Protein AF-0000000080644844 (afdb_homodimer)

Organism: NCBI:txid498743

Radius of gyration: 29.84 Å; Cα contacts (8 Å, |Δi|>4): 1507; chains: 2; bounding box: 63×94×70 Å

Structure (mmCIF, N/CA/C/O backbone):
data_AF-0000000080644844-model_v1
#
loop_
_entity.id
_entity.type
_entity.pdbx_description
1 polymer 'Na+/H+ antiporter'
#
loop_
_atom_site.group_PDB
_atom_site.id
_atom_site.type_symbol
_atom_site.label_atom_id
_atom_site.label_alt_id
_atom_site.label_comp_id
_atom_site.label_asym_id
_atom_site.label_entity_id
_atom_site.label_seq_id
_atom_site.pdbx_PDB_ins_code
_atom_site.Cartn_x
_atom_site.Cartn_y
_atom_site.Cartn_z
_atom_site.occupancy
_atom_site.B_iso_or_equiv
_atom_site.auth_seq_id
_atom_site.auth_comp_id
_atom_site.auth_asym_id
_atom_site.auth_atom_id
_atom_site.pdbx_PDB_model_num
ATOM 1 N N . MET A 1 1 ? 20.359 -8.133 -0.951 1 36.66 1 MET A N 1
ATOM 2 C CA . MET A 1 1 ? 20.656 -8.094 0.477 1 36.66 1 MET A CA 1
ATOM 3 C C . MET A 1 1 ? 21.953 -8.828 0.782 1 36.66 1 MET A C 1
ATOM 5 O O . MET A 1 1 ? 22.062 -10.031 0.526 1 36.66 1 MET A O 1
ATOM 9 N N . GLU A 1 2 ? 22.969 -8.125 0.768 1 36.75 2 GLU A N 1
ATOM 10 C CA . GLU A 1 2 ? 24.219 -8.805 1.145 1 36.75 2 GLU A CA 1
ATOM 11 C C . GLU A 1 2 ? 24.156 -9.312 2.582 1 36.75 2 GLU A C 1
ATOM 13 O O . GLU A 1 2 ? 23.562 -8.664 3.449 1 36.75 2 GLU A O 1
ATOM 18 N N . ARG A 1 3 ? 24.234 -10.594 2.746 1 45.56 3 ARG A N 1
ATOM 19 C CA . ARG A 1 3 ? 24.297 -11.195 4.074 1 45.56 3 ARG A CA 1
ATOM 20 C C . ARG A 1 3 ? 25.297 -10.453 4.965 1 45.56 3 ARG A C 1
ATOM 22 O O . ARG A 1 3 ? 26.453 -10.289 4.598 1 45.56 3 ARG A O 1
ATOM 29 N N . GLU A 1 4 ? 24.812 -9.617 5.711 1 49.38 4 GLU A N 1
ATOM 30 C CA . GLU A 1 4 ? 25.719 -9.031 6.691 1 49.38 4 GLU A CA 1
ATOM 31 C C . GLU A 1 4 ? 26.391 -10.102 7.539 1 49.38 4 GLU A C 1
ATOM 33 O O . GLU A 1 4 ? 25.734 -11.055 7.977 1 49.38 4 GLU A O 1
ATOM 38 N N . THR A 1 5 ? 27.594 -10.336 7.43 1 53.31 5 THR A N 1
ATOM 39 C CA . THR A 1 5 ? 28.5 -11.273 8.086 1 53.31 5 THR A CA 1
ATOM 40 C C . THR A 1 5 ? 28.172 -11.391 9.57 1 53.31 5 THR A C 1
ATOM 42 O O . THR A 1 5 ? 28.438 -12.43 10.188 1 53.31 5 THR A O 1
ATOM 45 N N . ASN A 1 6 ? 27.484 -10.391 10.219 1 62.66 6 ASN A N 1
ATOM 46 C CA . ASN A 1 6 ? 27.5 -10.414 11.68 1 62.66 6 ASN A CA 1
ATOM 47 C C . ASN A 1 6 ? 26.141 -10.797 12.258 1 62.66 6 ASN A C 1
ATOM 49 O O . ASN A 1 6 ? 25.828 -10.445 13.398 1 62.66 6 ASN A O 1
ATOM 53 N N . ILE A 1 7 ? 25.438 -11.672 11.539 1 74.81 7 ILE A N 1
ATOM 54 C CA . ILE A 1 7 ? 24.156 -12.016 12.125 1 74.81 7 ILE A CA 1
ATOM 55 C C . ILE A 1 7 ? 24.266 -13.312 12.922 1 74.81 7 ILE A C 1
ATOM 57 O O . ILE A 1 7 ? 24.828 -14.297 12.43 1 74.81 7 ILE A O 1
ATOM 61 N N . VAL A 1 8 ? 23.812 -13.352 14.188 1 81.62 8 VAL A N 1
ATOM 62 C CA . VAL A 1 8 ? 23.812 -14.523 15.062 1 81.62 8 VAL A CA 1
ATOM 63 C C . VAL A 1 8 ? 22.562 -15.367 14.805 1 81.62 8 VAL A C 1
ATOM 65 O O . VAL A 1 8 ? 21.438 -14.859 14.875 1 81.62 8 VAL A O 1
ATOM 68 N N . PRO A 1 9 ? 22.797 -16.641 14.383 1 87.31 9 PRO A N 1
ATOM 69 C CA . PRO A 1 9 ? 21.641 -17.516 14.164 1 87.31 9 PRO A CA 1
ATOM 70 C C . PRO A 1 9 ? 20.734 -17.625 15.398 1 87.31 9 PRO A C 1
ATOM 72 O O . PRO A 1 9 ? 21.234 -17.75 16.516 1 87.31 9 PRO A O 1
ATOM 75 N N . ASN A 1 10 ? 19.391 -17.5 15.227 1 89.19 10 ASN A N 1
ATOM 76 C CA . ASN A 1 10 ? 18.422 -17.484 16.312 1 89.19 10 ASN A CA 1
ATOM 77 C C . ASN A 1 10 ? 17.078 -18.078 15.883 1 89.19 10 ASN A C 1
ATOM 79 O O . ASN A 1 10 ? 16.391 -17.516 15.039 1 89.19 10 ASN A O 1
ATOM 83 N N . PHE A 1 11 ? 16.672 -19.141 16.547 1 88.56 11 PHE A N 1
ATOM 84 C CA . PHE A 1 11 ? 15.422 -19.828 16.219 1 88.56 11 PHE A CA 1
ATOM 85 C C . PHE A 1 11 ? 14.234 -18.891 16.391 1 88.56 11 PHE A C 1
ATOM 87 O O . PHE A 1 11 ? 13.242 -18.984 15.664 1 88.56 11 PHE A O 1
ATOM 94 N N . TRP A 1 12 ? 14.398 -18.016 17.266 1 88.56 12 TRP A N 1
ATOM 95 C CA . TRP A 1 12 ? 13.289 -17.125 17.609 1 88.56 12 TRP A CA 1
ATOM 96 C C . TRP A 1 12 ? 12.977 -16.172 16.469 1 88.56 12 TRP A C 1
ATOM 98 O O . TRP A 1 12 ? 11.891 -15.586 16.406 1 88.56 12 TRP A O 1
ATOM 108 N N . GLY A 1 13 ? 13.891 -16.094 15.594 1 90.06 13 GLY A N 1
ATOM 109 C CA . GLY A 1 13 ? 13.672 -15.258 14.422 1 90.06 13 GLY A CA 1
ATOM 110 C C . GLY A 1 13 ? 12.586 -15.789 13.508 1 90.06 13 GLY A C 1
ATOM 111 O O . GLY A 1 13 ? 12.031 -15.047 12.688 1 90.06 13 GLY A O 1
ATOM 112 N N . LEU A 1 14 ? 12.156 -17.047 13.672 1 91.06 14 LEU A N 1
ATOM 113 C CA . LEU A 1 14 ? 11.164 -17.672 12.805 1 91.06 14 LEU A CA 1
ATOM 114 C C . LEU A 1 14 ? 9.789 -17.672 13.453 1 91.06 14 LEU A C 1
ATOM 116 O O . LEU A 1 14 ? 8.781 -17.953 12.789 1 91.06 14 LEU A O 1
ATOM 120 N N . THR A 1 15 ? 9.648 -17.234 14.609 1 91.75 15 THR A N 1
ATOM 121 C CA . THR A 1 15 ? 8.438 -17.391 15.422 1 91.75 15 THR A CA 1
ATOM 122 C C . THR A 1 15 ? 7.281 -16.594 14.812 1 91.75 15 THR A C 1
ATOM 124 O O . THR A 1 15 ? 6.129 -17.031 14.875 1 91.75 15 THR A O 1
ATOM 127 N N . PRO A 1 16 ? 7.547 -15.453 14.25 1 90.94 16 PRO A N 1
ATOM 128 C CA . PRO A 1 16 ? 6.41 -14.727 13.688 1 90.94 16 PRO A CA 1
ATOM 129 C C . PRO A 1 16 ? 5.707 -15.5 12.57 1 90.94 16 PRO A C 1
ATOM 131 O O . PRO A 1 16 ? 4.484 -15.43 12.445 1 90.94 16 PRO A O 1
ATOM 134 N N . PHE A 1 17 ? 6.406 -16.234 11.82 1 90.25 17 PHE A N 1
ATOM 135 C CA . PHE A 1 17 ? 5.809 -17 10.734 1 90.25 17 PHE A CA 1
ATOM 136 C C . PHE A 1 17 ? 4.977 -18.156 11.273 1 90.25 17 PHE A C 1
ATOM 138 O O . PHE A 1 17 ? 3.91 -18.469 10.742 1 90.25 17 PHE A O 1
ATOM 145 N N . PHE A 1 18 ? 5.457 -18.75 12.328 1 92 18 PHE A N 1
ATOM 146 C CA . PHE A 1 18 ? 4.691 -19.812 12.977 1 92 18 PHE A CA 1
ATOM 147 C C . PHE A 1 18 ? 3.359 -19.281 13.492 1 92 18 PHE A C 1
ATOM 149 O O . PHE A 1 18 ? 2.324 -19.938 13.344 1 92 18 PHE A O 1
ATOM 156 N N . LEU A 1 19 ? 3.449 -18.141 14.047 1 92.81 19 LEU A N 1
ATOM 157 C CA . LEU A 1 19 ? 2.232 -17.547 14.586 1 92.81 19 LEU A CA 1
ATOM 158 C C . LEU A 1 19 ? 1.259 -17.188 13.469 1 92.81 19 LEU A C 1
ATOM 160 O O . LEU A 1 19 ? 0.055 -17.438 13.594 1 92.81 19 LEU A O 1
ATOM 164 N N . PHE A 1 20 ? 1.776 -16.594 12.461 1 93.06 20 PHE A N 1
ATOM 165 C CA . PHE A 1 20 ? 0.93 -16.25 11.328 1 93.06 20 PHE A CA 1
ATOM 166 C C . PHE A 1 20 ? 0.231 -17.484 10.773 1 93.06 20 PHE A C 1
ATOM 168 O O . PHE A 1 20 ? -0.991 -17.484 10.602 1 93.06 20 PHE A O 1
ATOM 175 N N . ILE A 1 21 ? 1.007 -18.484 10.484 1 91.19 21 ILE A N 1
ATOM 176 C CA . ILE A 1 21 ? 0.482 -19.734 9.922 1 91.19 21 ILE A CA 1
ATOM 177 C C . ILE A 1 21 ? -0.517 -20.359 10.898 1 91.19 21 ILE A C 1
ATOM 179 O O . ILE A 1 21 ? -1.595 -20.797 10.492 1 91.19 21 ILE A O 1
ATOM 183 N N . GLY A 1 22 ? -0.193 -20.328 12.102 1 92.88 22 GLY A N 1
ATOM 184 C CA . GLY A 1 22 ? -1.067 -20.891 13.125 1 92.88 22 GLY A CA 1
ATOM 185 C C . GLY A 1 22 ? -2.41 -20.188 13.203 1 92.88 22 GLY A C 1
ATOM 186 O O . GLY A 1 22 ? -3.453 -20.828 13.281 1 92.88 22 GLY A O 1
ATOM 187 N N . ILE A 1 23 ? -2.381 -18.922 13.18 1 92.69 23 ILE A N 1
ATOM 188 C CA . ILE A 1 23 ? -3.613 -18.141 13.312 1 92.69 23 ILE A CA 1
ATOM 189 C C . ILE A 1 23 ? -4.449 -18.281 12.039 1 92.69 23 ILE A C 1
ATOM 191 O O . ILE A 1 23 ? -5.652 -18.531 12.109 1 92.69 23 ILE A O 1
ATOM 195 N N . TYR A 1 24 ? -3.834 -18.094 10.906 1 90.06 24 TYR A N 1
ATOM 196 C CA . TYR A 1 24 ? -4.57 -18.125 9.648 1 90.06 24 TYR A CA 1
ATOM 197 C C . TYR A 1 24 ? -5.09 -19.516 9.344 1 90.06 24 TYR A C 1
ATOM 199 O O . TYR A 1 24 ? -6.297 -19.719 9.172 1 90.06 24 TYR A O 1
ATOM 207 N N . ILE A 1 25 ? -4.227 -20.5 9.32 1 89.44 25 ILE A N 1
ATOM 208 C CA . ILE A 1 25 ? -4.609 -21.859 8.984 1 89.44 25 ILE A CA 1
ATOM 209 C C . ILE A 1 25 ? -5.367 -22.484 10.164 1 89.44 25 ILE A C 1
ATOM 211 O O . ILE A 1 25 ? -6.348 -23.203 9.961 1 89.44 25 ILE A O 1
ATOM 215 N N . GLY A 1 26 ? -4.887 -22.219 11.352 1 91.81 26 GLY A N 1
ATOM 216 C CA . GLY A 1 26 ? -5.539 -22.766 12.523 1 91.81 26 GLY A CA 1
ATOM 217 C C . GLY A 1 26 ? -6.988 -22.344 12.656 1 91.81 26 GLY A C 1
ATOM 218 O O . GLY A 1 26 ? -7.867 -23.172 12.891 1 91.81 26 GLY A O 1
ATOM 219 N N . THR A 1 27 ? -7.168 -21.094 12.539 1 91.5 27 THR A N 1
ATOM 220 C CA . THR A 1 27 ? -8.539 -20.594 12.625 1 91.5 27 THR A CA 1
ATOM 221 C C . THR A 1 27 ? -9.391 -21.156 11.492 1 91.5 27 THR A C 1
ATOM 223 O O . THR A 1 27 ? -10.547 -21.531 11.703 1 91.5 27 THR A O 1
ATOM 226 N N . GLY A 1 28 ? -8.867 -21.203 10.312 1 88.44 28 GLY A N 1
ATOM 227 C CA . GLY A 1 28 ? -9.586 -21.781 9.188 1 88.44 28 GLY A CA 1
ATOM 228 C C . GLY A 1 28 ? -9.977 -23.234 9.414 1 88.44 28 GLY A C 1
ATOM 229 O O . GLY A 1 28 ? -11.102 -23.625 9.117 1 88.44 28 GLY A O 1
ATOM 230 N N . LEU A 1 29 ? -9.078 -23.938 9.977 1 89.5 29 LEU A N 1
ATOM 231 C CA . LEU A 1 29 ? -9.32 -25.359 10.227 1 89.5 29 LEU A CA 1
ATOM 232 C C . LEU A 1 29 ? -10.375 -25.531 11.312 1 89.5 29 LEU A C 1
ATOM 234 O O . LEU A 1 29 ? -11.273 -26.375 11.188 1 89.5 29 LEU A O 1
ATOM 238 N N . VAL A 1 30 ? -10.273 -24.781 12.367 1 90.94 30 VAL A N 1
ATOM 239 C CA . VAL A 1 30 ? -11.227 -24.859 13.469 1 90.94 30 VAL A CA 1
ATOM 240 C C . VAL A 1 30 ? -12.625 -24.516 12.969 1 90.94 30 VAL A C 1
ATOM 242 O O . VAL A 1 30 ? -13.594 -25.203 13.273 1 90.94 30 VAL A O 1
ATOM 245 N N . LEU A 1 31 ? -12.75 -23.547 12.172 1 90.31 31 LEU A N 1
ATOM 246 C CA . LEU A 1 31 ? -14.031 -23.109 11.641 1 90.31 31 LEU A CA 1
ATOM 247 C C . LEU A 1 31 ? -14.562 -24.109 10.625 1 90.31 31 LEU A C 1
ATOM 249 O O . LEU A 1 31 ? -15.773 -24.375 10.562 1 90.31 31 LEU A O 1
ATOM 253 N N . TYR A 1 32 ? -13.617 -24.562 9.828 1 85.5 32 TYR A N 1
ATOM 254 C CA . TYR A 1 32 ? -13.984 -25.578 8.844 1 85.5 32 TYR A CA 1
ATOM 255 C C . TYR A 1 32 ? -14.586 -26.797 9.508 1 85.5 32 TYR A C 1
ATOM 257 O O . TYR A 1 32 ? -15.641 -27.281 9.102 1 85.5 32 TYR A O 1
ATOM 265 N N . PHE A 1 33 ? -14 -27.297 10.562 1 90 33 PHE A N 1
ATOM 266 C CA . PHE A 1 33 ? -14.461 -28.5 11.258 1 90 33 PHE A CA 1
ATOM 267 C C . PHE A 1 33 ? -15.742 -28.219 12.039 1 90 33 PHE A C 1
ATOM 269 O O . PHE A 1 33 ? -16.516 -29.125 12.312 1 90 33 PHE A O 1
ATOM 276 N N . ASN A 1 34 ? -16.016 -26.953 12.352 1 92.5 34 ASN A N 1
ATOM 277 C CA . ASN A 1 34 ? -17.234 -26.578 13.039 1 92.5 34 ASN A CA 1
ATOM 278 C C . ASN A 1 34 ? -18.375 -26.297 12.055 1 92.5 34 ASN A C 1
ATOM 280 O O . ASN A 1 34 ? -19.438 -25.812 12.445 1 92.5 34 ASN A O 1
ATOM 284 N N . GLY A 1 35 ? -18.078 -26.391 10.75 1 88.31 35 GLY A N 1
ATOM 285 C CA . GLY A 1 35 ? -19.109 -26.312 9.727 1 88.31 35 GLY A CA 1
ATOM 286 C C . GLY A 1 35 ? -19.406 -24.891 9.297 1 88.31 35 GLY A C 1
ATOM 287 O O . GLY A 1 35 ? -20.469 -24.625 8.727 1 88.31 35 GLY A O 1
ATOM 288 N N . VAL A 1 36 ? -18.578 -24.047 9.648 1 88.69 36 VAL A N 1
ATOM 289 C CA . VAL A 1 36 ? -18.797 -22.656 9.273 1 88.69 36 VAL A CA 1
ATOM 290 C C . VAL A 1 36 ? -18.578 -22.484 7.777 1 88.69 36 VAL A C 1
ATOM 292 O O . VAL A 1 36 ? -17.625 -23.047 7.219 1 88.69 36 VAL A O 1
ATOM 295 N N . GLU A 1 37 ? -19.438 -21.797 7.109 1 87.06 37 GLU A N 1
ATOM 296 C CA . GLU A 1 37 ? -19.312 -21.531 5.68 1 87.06 37 GLU A CA 1
ATOM 297 C C . GLU A 1 37 ? -18.109 -20.641 5.379 1 87.06 37 GLU A C 1
ATOM 299 O O . GLU A 1 37 ? -17.828 -19.719 6.141 1 87.06 37 GLU A O 1
ATOM 304 N N . ARG A 1 38 ? -17.391 -20.969 4.367 1 86.5 38 ARG A N 1
ATOM 305 C CA . ARG A 1 38 ? -16.234 -20.188 3.924 1 86.5 38 ARG A CA 1
ATOM 306 C C . ARG A 1 38 ? -15.242 -19.984 5.062 1 86.5 38 ARG A C 1
ATOM 308 O O . ARG A 1 38 ? -14.82 -18.859 5.332 1 86.5 38 ARG A O 1
ATOM 315 N N . ALA A 1 39 ? -14.93 -21 5.703 1 85.94 39 ALA A N 1
ATOM 316 C CA . ALA A 1 39 ? -14.148 -21.031 6.934 1 85.94 39 ALA A CA 1
ATOM 317 C C . ALA A 1 39 ? -12.82 -20.297 6.754 1 85.94 39 ALA A C 1
ATOM 319 O O . ALA A 1 39 ? -12.422 -19.5 7.609 1 85.94 39 ALA A O 1
ATOM 320 N N . PHE A 1 40 ? -12.18 -20.453 5.656 1 81.62 40 PHE A N 1
ATOM 321 C CA . PHE A 1 40 ? -10.844 -19.906 5.449 1 81.62 40 PHE A CA 1
ATOM 322 C C . PHE A 1 40 ? -10.93 -18.453 4.977 1 81.62 40 PHE A C 1
ATOM 324 O O . PHE A 1 40 ? -9.906 -17.781 4.844 1 81.62 40 PHE A O 1
ATOM 331 N N . TYR A 1 41 ? -12.141 -18.031 4.77 1 80.81 41 TYR A N 1
ATOM 332 C CA . TYR A 1 41 ? -12.352 -16.641 4.359 1 80.81 41 TYR A CA 1
ATOM 333 C C . TYR A 1 41 ? -12.742 -15.781 5.551 1 80.81 41 TYR A C 1
ATOM 335 O O . TYR A 1 41 ? -12.742 -14.547 5.461 1 80.81 41 TYR A O 1
ATOM 343 N N . GLN A 1 42 ? -12.984 -16.453 6.668 1 85.31 42 GLN A N 1
ATOM 344 C CA . GLN A 1 42 ? -13.484 -15.742 7.844 1 85.31 42 GLN A CA 1
ATOM 345 C C . GLN A 1 42 ? -12.367 -14.969 8.531 1 85.31 42 GLN A C 1
ATOM 347 O O . GLN A 1 42 ? -12.594 -13.875 9.062 1 85.31 42 GLN A O 1
ATOM 352 N N . MET A 1 43 ? -11.203 -15.547 8.539 1 88.94 43 MET A N 1
ATOM 353 C CA . MET A 1 43 ? -10.047 -14.867 9.117 1 88.94 43 MET A CA 1
ATOM 354 C C . MET A 1 43 ? -9.281 -14.094 8.055 1 88.94 43 MET A C 1
ATOM 356 O O . MET A 1 43 ? -8.633 -14.695 7.195 1 88.94 43 MET A O 1
ATOM 360 N N . PRO A 1 44 ? -9.289 -12.766 8.203 1 90.44 44 PRO A N 1
ATOM 361 C CA . PRO A 1 44 ? -8.492 -12.016 7.234 1 90.44 44 PRO A CA 1
ATOM 362 C C . PRO A 1 44 ? -6.988 -12.258 7.387 1 90.44 44 PRO A C 1
ATOM 364 O O . PRO A 1 44 ? -6.449 -12.133 8.492 1 90.44 44 PRO A O 1
ATOM 367 N N . PRO A 1 45 ? -6.426 -12.609 6.312 1 89.31 45 PRO A N 1
ATOM 368 C CA . PRO A 1 45 ? -4.992 -12.883 6.395 1 89.31 45 PRO A CA 1
ATOM 369 C C . PRO A 1 45 ? -4.184 -11.68 6.879 1 89.31 45 PRO A C 1
ATOM 371 O O . PRO A 1 45 ? -3.156 -11.852 7.539 1 89.31 45 PRO A O 1
ATOM 374 N N . ILE A 1 46 ? -4.602 -10.5 6.605 1 90.81 46 ILE A N 1
ATOM 375 C CA . ILE A 1 46 ? -3.898 -9.289 7.012 1 90.81 46 ILE A CA 1
ATOM 376 C C . ILE A 1 46 ? -3.838 -9.211 8.539 1 90.81 46 ILE A C 1
ATOM 378 O O . ILE A 1 46 ? -2.809 -8.836 9.102 1 90.81 46 ILE A O 1
ATOM 382 N N . PHE A 1 47 ? -4.902 -9.539 9.141 1 91.62 47 PHE A N 1
ATOM 383 C CA . PHE A 1 47 ? -4.934 -9.5 10.602 1 91.62 47 PHE A CA 1
ATOM 384 C C . PHE A 1 47 ? -3.977 -10.531 11.188 1 91.62 47 PHE A C 1
ATOM 386 O O . PHE A 1 47 ? -3.258 -10.242 12.148 1 91.62 47 PHE A O 1
ATOM 393 N N . ALA A 1 48 ? -4.066 -11.75 10.664 1 91.69 48 ALA A N 1
ATOM 394 C CA . ALA A 1 48 ? -3.137 -12.781 11.125 1 91.69 48 ALA A CA 1
ATOM 395 C C . ALA A 1 48 ? -1.692 -12.297 11.016 1 91.69 48 ALA A C 1
ATOM 397 O O . ALA A 1 48 ? -0.891 -12.516 11.93 1 91.69 48 ALA A O 1
ATOM 398 N N . MET A 1 49 ? -1.438 -11.664 9.914 1 92.12 49 MET A N 1
ATOM 399 C CA . MET A 1 49 ? -0.094 -11.133 9.703 1 92.12 49 MET A CA 1
ATOM 400 C C . MET A 1 49 ? 0.2 -10 10.68 1 92.12 49 MET A C 1
ATOM 402 O O . MET A 1 49 ? 1.333 -9.852 11.148 1 92.12 49 MET A O 1
ATOM 406 N N . PHE A 1 50 ? -0.756 -9.164 10.938 1 92.69 50 PHE A N 1
ATOM 407 C CA . PHE A 1 50 ? -0.62 -8.062 11.883 1 92.69 50 PHE A CA 1
ATOM 408 C C . PHE A 1 50 ? -0.232 -8.578 13.266 1 92.69 50 PHE A C 1
ATOM 410 O O . PHE A 1 50 ? 0.634 -8 13.922 1 92.69 50 PHE A O 1
ATOM 417 N N . ILE A 1 51 ? -0.831 -9.68 13.711 1 91.75 51 ILE A N 1
ATOM 418 C CA . ILE A 1 51 ? -0.504 -10.273 15 1 91.75 51 ILE A CA 1
ATOM 419 C C . ILE A 1 51 ? 0.938 -10.773 14.984 1 91.75 51 ILE A C 1
ATOM 421 O O . ILE A 1 51 ? 1.65 -10.656 15.984 1 91.75 51 ILE A O 1
ATOM 425 N N . ALA A 1 52 ? 1.262 -11.367 13.891 1 92.69 52 ALA A N 1
ATOM 426 C CA . ALA A 1 52 ? 2.643 -11.82 13.75 1 92.69 52 ALA A CA 1
ATOM 427 C C . ALA A 1 52 ? 3.619 -10.656 13.867 1 92.69 52 ALA A C 1
ATOM 429 O O . ALA A 1 52 ? 4.695 -10.797 14.453 1 92.69 52 ALA A O 1
ATOM 430 N N . ILE A 1 53 ? 3.299 -9.539 13.312 1 92.69 53 ILE A N 1
ATOM 431 C CA . ILE A 1 53 ? 4.121 -8.336 13.398 1 92.69 53 ILE A CA 1
ATOM 432 C C . ILE A 1 53 ? 4.258 -7.902 14.852 1 92.69 53 ILE A C 1
ATOM 434 O O . ILE A 1 53 ? 5.355 -7.574 15.312 1 92.69 53 ILE A O 1
ATOM 438 N N . VAL A 1 54 ? 3.199 -7.934 15.531 1 90 54 VAL A N 1
ATOM 439 C CA . VAL A 1 54 ? 3.213 -7.57 16.938 1 90 54 VAL A CA 1
ATOM 440 C C . VAL A 1 54 ? 4.188 -8.469 17.703 1 90 54 VAL A C 1
ATOM 442 O O . VAL A 1 54 ? 4.98 -7.992 18.516 1 90 54 VAL A O 1
ATOM 445 N N . LEU A 1 55 ? 4.09 -9.703 17.422 1 90.94 55 LEU A N 1
ATOM 446 C CA . LEU A 1 55 ? 4.984 -10.648 18.078 1 90.94 55 LEU A CA 1
ATOM 447 C C . LEU A 1 55 ? 6.441 -10.305 17.781 1 90.94 55 LEU A C 1
ATOM 449 O O . LEU A 1 55 ? 7.297 -10.422 18.672 1 90.94 55 LEU A O 1
ATOM 453 N N . THR A 1 56 ? 6.707 -9.961 16.594 1 90.81 56 THR A N 1
ATOM 454 C CA . THR A 1 56 ? 8.062 -9.586 16.203 1 90.81 56 THR A CA 1
ATOM 455 C C . THR A 1 56 ? 8.562 -8.422 17.047 1 90.81 56 THR A C 1
ATOM 457 O O . THR A 1 56 ? 9.719 -8.414 17.484 1 90.81 56 THR A O 1
ATOM 460 N N . PHE A 1 57 ? 7.734 -7.484 17.312 1 89.75 57 PHE A N 1
ATOM 461 C CA . PHE A 1 57 ? 8.117 -6.297 18.078 1 89.75 57 PHE A CA 1
ATOM 462 C C . PHE A 1 57 ? 8.32 -6.637 19.547 1 89.75 57 PHE A C 1
ATOM 464 O O . PHE A 1 57 ? 9.039 -5.938 20.25 1 89.75 57 PHE A O 1
ATOM 471 N N . ILE A 1 58 ? 7.773 -7.738 19.953 1 88.94 58 ILE A N 1
ATOM 472 C CA . ILE A 1 58 ? 7.898 -8.164 21.344 1 88.94 58 ILE A CA 1
ATOM 473 C C . ILE A 1 58 ? 9.133 -9.047 21.5 1 88.94 58 ILE A C 1
ATOM 475 O O . ILE A 1 58 ? 9.906 -8.875 22.453 1 88.94 58 ILE A O 1
ATOM 479 N N . VAL A 1 59 ? 9.359 -9.922 20.578 1 90.12 59 VAL A N 1
ATOM 480 C CA . VAL A 1 59 ? 10.336 -11 20.734 1 90.12 59 VAL A CA 1
ATOM 481 C C . VAL A 1 59 ? 11.711 -10.531 20.25 1 90.12 59 VAL A C 1
ATOM 483 O O . VAL A 1 59 ? 12.734 -10.875 20.844 1 90.12 59 VAL A O 1
ATOM 486 N N . PHE A 1 60 ? 11.711 -9.773 19.172 1 91.44 60 PHE A N 1
ATOM 487 C CA . PHE A 1 60 ? 12.992 -9.375 18.594 1 91.44 60 PHE A CA 1
ATOM 488 C C . PHE A 1 60 ? 13.672 -8.328 19.453 1 91.44 60 PHE A C 1
ATOM 490 O O . PHE A 1 60 ? 13 -7.523 20.109 1 91.44 60 PHE A O 1
ATOM 497 N N . ARG A 1 61 ? 14.922 -8.391 19.5 1 88.25 61 ARG A N 1
ATOM 498 C CA . ARG A 1 61 ? 15.695 -7.488 20.344 1 88.25 61 ARG A CA 1
ATOM 499 C C . ARG A 1 61 ? 15.867 -6.129 19.672 1 88.25 61 ARG A C 1
ATOM 501 O O . ARG A 1 61 ? 15.773 -6.02 18.453 1 88.25 61 ARG A O 1
ATOM 508 N N . GLY A 1 62 ? 16.062 -5.09 20.531 1 88.75 62 GLY A N 1
ATOM 509 C CA . GLY A 1 62 ? 16.281 -3.74 20.031 1 88.75 62 GLY A CA 1
ATOM 510 C C . GLY A 1 62 ? 15.203 -2.764 20.484 1 88.75 62 GLY A C 1
ATOM 511 O O . GLY A 1 62 ? 14.188 -3.166 21.047 1 88.75 62 GLY A O 1
ATOM 512 N N . SER A 1 63 ? 15.523 -1.504 20.266 1 89.06 63 SER A N 1
ATOM 513 C CA . SER A 1 63 ? 14.547 -0.466 20.578 1 89.06 63 SER A CA 1
ATOM 514 C C . SER A 1 63 ? 13.367 -0.504 19.609 1 89.06 63 SER A C 1
ATOM 516 O O . SER A 1 63 ? 13.477 -1.033 18.5 1 89.06 63 SER A O 1
ATOM 518 N N . PHE A 1 64 ? 12.242 0.013 20 1 86.81 64 PHE A N 1
ATOM 519 C CA . PHE A 1 64 ? 11.055 0.039 19.156 1 86.81 64 PHE A CA 1
ATOM 520 C C . PHE A 1 64 ? 11.328 0.778 17.844 1 86.81 64 PHE A C 1
ATOM 522 O O . PHE A 1 64 ? 10.914 0.331 16.781 1 86.81 64 PHE A O 1
ATOM 529 N N . LEU A 1 65 ? 12.008 1.844 17.969 1 85.88 65 LEU A N 1
ATOM 530 C CA . LEU A 1 65 ? 12.289 2.654 16.781 1 85.88 65 LEU A CA 1
ATOM 531 C C . LEU A 1 65 ? 13.156 1.885 15.789 1 85.88 65 LEU A C 1
ATOM 533 O O . LEU A 1 65 ? 12.938 1.964 14.578 1 85.88 65 LEU A O 1
ATOM 537 N N . ALA A 1 66 ? 14.102 1.24 16.312 1 90.56 66 ALA A N 1
ATOM 538 C CA . ALA A 1 66 ? 14.977 0.453 15.445 1 90.56 66 ALA A CA 1
ATOM 539 C C . ALA A 1 66 ? 14.195 -0.661 14.75 1 90.56 66 ALA A C 1
ATOM 541 O O . ALA A 1 66 ? 14.406 -0.925 13.562 1 90.56 66 ALA A O 1
ATOM 542 N N . LYS A 1 67 ? 13.375 -1.268 15.5 1 91.94 67 LYS A N 1
ATOM 543 C CA . LYS A 1 67 ? 12.555 -2.338 14.945 1 91.94 67 LYS A CA 1
ATOM 544 C C . LYS A 1 67 ? 11.578 -1.8 13.898 1 91.94 67 LYS A C 1
ATOM 546 O O . LYS A 1 67 ? 11.383 -2.422 12.852 1 91.94 67 LYS A O 1
ATOM 551 N N . MET A 1 68 ? 11.008 -0.716 14.211 1 91.44 68 MET A N 1
ATOM 552 C CA . MET A 1 68 ? 10.086 -0.082 13.273 1 91.44 68 MET A CA 1
ATOM 553 C C . MET A 1 68 ? 10.789 0.271 11.969 1 91.44 68 MET A C 1
ATOM 555 O O . MET A 1 68 ? 10.258 0.031 10.883 1 91.44 68 MET A O 1
ATOM 559 N N . ASN A 1 69 ? 11.961 0.821 12.078 1 91.69 69 ASN A N 1
ATOM 560 C CA . ASN A 1 69 ? 12.727 1.183 10.891 1 91.69 69 ASN A CA 1
ATOM 561 C C . ASN A 1 69 ? 13.062 -0.044 10.047 1 91.69 69 ASN A C 1
ATOM 563 O O . ASN A 1 69 ? 12.992 0.003 8.82 1 91.69 69 ASN A O 1
ATOM 567 N N . LYS A 1 70 ? 13.422 -1.089 10.742 1 93 70 LYS A N 1
ATOM 568 C CA . LYS A 1 70 ? 13.719 -2.326 10.023 1 93 70 LYS A CA 1
ATOM 569 C C . LYS A 1 70 ? 12.477 -2.873 9.336 1 93 70 LYS A C 1
ATOM 571 O O . LYS A 1 70 ? 12.547 -3.371 8.211 1 93 70 LYS A O 1
ATOM 576 N N . PHE A 1 71 ? 11.422 -2.826 10.047 1 95.06 71 PHE A N 1
ATOM 577 C CA . PHE A 1 71 ? 10.156 -3.264 9.477 1 95.06 71 PHE A CA 1
ATOM 578 C C . PHE A 1 71 ? 9.805 -2.451 8.234 1 95.06 71 PHE A C 1
ATOM 580 O O . PHE A 1 71 ? 9.453 -3.012 7.199 1 95.06 71 PHE A O 1
ATOM 587 N N . ILE A 1 72 ? 9.906 -1.198 8.281 1 93.19 72 ILE A N 1
ATOM 588 C CA . ILE A 1 72 ? 9.57 -0.298 7.188 1 93.19 72 ILE A CA 1
ATOM 589 C C . ILE A 1 72 ? 10.523 -0.531 6.016 1 93.19 72 ILE A C 1
ATOM 591 O O . ILE A 1 72 ? 10.109 -0.517 4.855 1 93.19 72 ILE A O 1
ATOM 595 N N . GLU A 1 73 ? 11.758 -0.719 6.293 1 94.5 73 GLU A N 1
ATOM 596 C CA . GLU A 1 73 ? 12.727 -1.041 5.254 1 94.5 73 GLU A CA 1
ATOM 597 C C . GLU A 1 73 ? 12.32 -2.287 4.477 1 94.5 73 GLU A C 1
ATOM 599 O O . GLU A 1 73 ? 12.461 -2.338 3.252 1 94.5 73 GLU A O 1
ATOM 604 N N . GLY A 1 74 ? 11.852 -3.25 5.223 1 93.69 74 GLY A N 1
ATOM 605 C CA . GLY A 1 74 ? 11.375 -4.465 4.586 1 93.69 74 GLY A CA 1
ATOM 606 C C . GLY A 1 74 ? 10.125 -4.25 3.75 1 93.69 74 GLY A C 1
ATOM 607 O O . GLY A 1 74 ? 9.984 -4.836 2.676 1 93.69 74 GLY A O 1
ATOM 608 N N . CYS A 1 75 ? 9.258 -3.412 4.223 1 93.94 75 CYS A N 1
ATOM 609 C CA . CYS A 1 75 ? 8.023 -3.094 3.51 1 93.94 75 CYS A CA 1
ATOM 610 C C . CYS A 1 75 ? 8.32 -2.311 2.236 1 93.94 75 CYS A C 1
ATOM 612 O O . CYS A 1 75 ? 7.551 -2.365 1.276 1 93.94 75 CYS A O 1
ATOM 614 N N . ALA A 1 76 ? 9.438 -1.616 2.275 1 94.12 76 ALA A N 1
ATOM 615 C CA . ALA A 1 76 ? 9.734 -0.665 1.209 1 94.12 76 ALA A CA 1
ATOM 616 C C . ALA A 1 76 ? 10.711 -1.263 0.2 1 94.12 76 ALA A C 1
ATOM 618 O O . ALA A 1 76 ? 11.453 -0.533 -0.469 1 94.12 76 ALA A O 1
ATOM 619 N N . GLN A 1 77 ? 10.75 -2.533 0.146 1 91.5 77 GLN A N 1
ATOM 620 C CA . GLN A 1 77 ? 11.555 -3.17 -0.894 1 91.5 77 GLN A CA 1
ATOM 621 C C . GLN A 1 77 ? 10.891 -3.035 -2.26 1 91.5 77 GLN A C 1
ATOM 623 O O . GLN A 1 77 ? 9.664 -3.127 -2.373 1 91.5 77 GLN A O 1
ATOM 628 N N . GLN A 1 78 ? 11.672 -2.83 -3.281 1 90.81 78 GLN A N 1
ATOM 629 C CA . GLN A 1 78 ? 11.141 -2.572 -4.613 1 90.81 78 GLN A CA 1
ATOM 630 C C . GLN A 1 78 ? 10.336 -3.762 -5.125 1 90.81 78 GLN A C 1
ATOM 632 O O . GLN A 1 78 ? 9.281 -3.588 -5.742 1 90.81 78 GLN A O 1
ATOM 637 N N . ASP A 1 79 ? 10.773 -4.961 -4.871 1 83.88 79 ASP A N 1
ATOM 638 C CA . ASP A 1 79 ? 10.07 -6.152 -5.332 1 83.88 79 ASP A CA 1
ATOM 639 C C . ASP A 1 79 ? 8.711 -6.285 -4.645 1 83.88 79 ASP A C 1
ATOM 641 O O . ASP A 1 79 ? 7.742 -6.742 -5.254 1 83.88 79 ASP A O 1
ATOM 645 N N . VAL A 1 80 ? 8.734 -5.926 -3.379 1 88.38 80 VAL A N 1
ATOM 646 C CA . VAL A 1 80 ? 7.5 -5.969 -2.607 1 88.38 80 VAL A CA 1
ATOM 647 C C . VAL A 1 80 ? 6.492 -4.984 -3.193 1 88.38 80 VAL A C 1
ATOM 649 O O . VAL A 1 80 ? 5.336 -5.34 -3.436 1 88.38 80 VAL A O 1
ATOM 652 N N . ILE A 1 81 ? 6.938 -3.799 -3.475 1 91.38 81 ILE A N 1
ATOM 653 C CA . ILE A 1 81 ? 6.07 -2.754 -4.004 1 91.38 81 ILE A CA 1
ATOM 654 C C . ILE A 1 81 ? 5.637 -3.113 -5.426 1 91.38 81 ILE A C 1
ATOM 656 O O . ILE A 1 81 ? 4.488 -2.885 -5.809 1 91.38 81 ILE A O 1
ATOM 660 N N . PHE A 1 82 ? 6.5 -3.66 -6.215 1 88.44 82 PHE A N 1
ATOM 661 C CA . PHE A 1 82 ? 6.18 -4.066 -7.578 1 88.44 82 PHE A CA 1
ATOM 662 C C . PHE A 1 82 ? 5.027 -5.059 -7.59 1 88.44 82 PHE A C 1
ATOM 664 O O . PHE A 1 82 ? 4.051 -4.879 -8.328 1 88.44 82 PHE A O 1
ATOM 671 N N . ILE A 1 83 ? 5.145 -6.113 -6.797 1 82.44 83 ILE A N 1
ATOM 672 C CA . ILE A 1 83 ? 4.113 -7.145 -6.723 1 82.44 83 ILE A CA 1
ATOM 673 C C . ILE A 1 83 ? 2.801 -6.523 -6.246 1 82.44 83 ILE A C 1
ATOM 675 O O . ILE A 1 83 ? 1.728 -6.867 -6.746 1 82.44 83 ILE A O 1
ATOM 679 N N . SER A 1 84 ? 2.887 -5.637 -5.25 1 90.19 84 SER A N 1
ATOM 680 C CA . SER A 1 84 ? 1.704 -4.953 -4.738 1 90.19 84 SER A CA 1
ATOM 681 C C . SER A 1 84 ? 1.011 -4.148 -5.832 1 90.19 84 SER A C 1
ATOM 683 O O . SER A 1 84 ? -0.218 -4.152 -5.93 1 90.19 84 SER A O 1
ATOM 685 N N . LEU A 1 85 ? 1.758 -3.496 -6.637 1 89.5 85 LEU A N 1
ATOM 686 C CA . LEU A 1 85 ? 1.2 -2.689 -7.719 1 89.5 85 LEU A CA 1
ATOM 687 C C . LEU A 1 85 ? 0.545 -3.572 -8.773 1 89.5 85 LEU A C 1
ATOM 689 O O . LEU A 1 85 ? -0.471 -3.195 -9.359 1 89.5 85 LEU A O 1
ATOM 693 N N . ILE A 1 86 ? 1.104 -4.707 -9.023 1 86.19 86 ILE A N 1
ATOM 694 C CA . ILE A 1 86 ? 0.53 -5.633 -9.992 1 86.19 86 ILE A CA 1
ATOM 695 C C . ILE A 1 86 ? -0.847 -6.09 -9.516 1 86.19 86 ILE A C 1
ATOM 697 O O . ILE A 1 86 ? -1.777 -6.211 -10.32 1 86.19 86 ILE A O 1
ATOM 701 N N . PHE A 1 87 ? -1.013 -6.355 -8.227 1 84.69 87 PHE A N 1
ATOM 702 C CA . PHE A 1 87 ? -2.318 -6.703 -7.676 1 84.69 87 PHE A CA 1
ATOM 703 C C . PHE A 1 87 ? -3.318 -5.578 -7.902 1 84.69 87 PHE A C 1
ATOM 705 O O . PHE A 1 87 ? -4.461 -5.824 -8.297 1 84.69 87 PHE A O 1
ATOM 712 N N . MET A 1 88 ? -2.846 -4.418 -7.66 1 88.75 88 MET A N 1
ATOM 713 C CA . MET A 1 88 ? -3.721 -3.258 -7.82 1 88.75 88 MET A CA 1
ATOM 714 C C . MET A 1 88 ? -4.176 -3.113 -9.266 1 88.75 88 MET A C 1
ATOM 716 O O . MET A 1 88 ? -5.359 -2.896 -9.531 1 88.75 88 MET A O 1
ATOM 720 N N . LEU A 1 89 ? -3.299 -3.211 -10.203 1 88.94 89 LEU A N 1
ATOM 721 C CA . LEU A 1 89 ? -3.623 -3.084 -11.617 1 88.94 89 LEU A CA 1
ATOM 722 C C . LEU A 1 89 ? -4.539 -4.215 -12.07 1 88.94 89 LEU A C 1
ATOM 724 O O . LEU A 1 89 ? -5.453 -4 -12.875 1 88.94 89 LEU A O 1
ATOM 728 N N . SER A 1 90 ? -4.25 -5.375 -11.555 1 85.19 90 SER A N 1
ATOM 729 C CA . SER A 1 90 ? -5.09 -6.523 -11.875 1 85.19 90 SER A CA 1
ATOM 730 C C . SER A 1 90 ? -6.527 -6.309 -11.406 1 85.19 90 SER A C 1
ATOM 732 O O . SER A 1 90 ? -7.477 -6.648 -12.117 1 85.19 90 SER A O 1
ATOM 734 N N . GLY A 1 91 ? -6.688 -5.816 -10.219 1 84.94 91 GLY A N 1
ATOM 735 C CA . GLY A 1 91 ? -8.016 -5.496 -9.711 1 84.94 91 GLY A CA 1
ATOM 736 C C . GLY A 1 91 ? -8.75 -4.48 -10.57 1 84.94 91 GLY A C 1
ATOM 737 O O . GLY A 1 91 ? -9.93 -4.652 -10.867 1 84.94 91 GLY A O 1
ATOM 738 N N . ALA A 1 92 ? -8.023 -3.439 -10.93 1 90.94 92 ALA A N 1
ATOM 739 C CA . ALA A 1 92 ? -8.617 -2.41 -11.781 1 90.94 92 ALA A CA 1
ATOM 740 C C . ALA A 1 92 ? -9.023 -2.984 -13.133 1 90.94 92 ALA A C 1
ATOM 742 O O . ALA A 1 92 ? -10.125 -2.713 -13.625 1 90.94 92 ALA A O 1
ATOM 743 N N . PHE A 1 93 ? -8.156 -3.744 -13.742 1 88.56 93 PHE A N 1
ATOM 744 C CA . PHE A 1 93 ? -8.422 -4.363 -15.031 1 88.56 93 PHE A CA 1
ATOM 745 C C . PHE A 1 93 ? -9.656 -5.262 -14.953 1 88.56 93 PHE A C 1
ATOM 747 O O . PHE A 1 93 ? -10.547 -5.172 -15.805 1 88.56 93 PHE A O 1
ATOM 754 N N . SER A 1 94 ? -9.719 -6.066 -13.914 1 82.94 94 SER A N 1
ATOM 755 C CA . SER A 1 94 ? -10.828 -7 -13.719 1 82.94 94 SER A CA 1
ATOM 756 C C . SER A 1 94 ? -12.148 -6.262 -13.516 1 82.94 94 SER A C 1
ATOM 758 O O . SER A 1 94 ? -13.188 -6.676 -14.031 1 82.94 94 SER A O 1
ATOM 760 N N . ALA A 1 95 ? -12.102 -5.199 -12.734 1 87.38 95 ALA A N 1
ATOM 761 C CA . ALA A 1 95 ? -13.312 -4.434 -12.438 1 87.38 95 ALA A CA 1
ATOM 762 C C . ALA A 1 95 ? -13.867 -3.764 -13.688 1 87.38 95 ALA A C 1
ATOM 764 O O . ALA A 1 95 ? -15.078 -3.766 -13.922 1 87.38 95 ALA A O 1
ATOM 765 N N . VAL A 1 96 ? -12.992 -3.199 -14.5 1 91.69 96 VAL A N 1
ATOM 766 C CA . VAL A 1 96 ? -13.43 -2.523 -15.719 1 91.69 96 VAL A CA 1
ATOM 767 C C . VAL A 1 96 ? -13.977 -3.547 -16.703 1 91.69 96 VAL A C 1
ATOM 769 O O . VAL A 1 96 ? -15.031 -3.334 -17.312 1 91.69 96 VAL A O 1
ATOM 772 N N . CYS A 1 97 ? -13.281 -4.637 -16.859 1 87.38 97 CYS A N 1
ATOM 773 C CA . CYS A 1 97 ? -13.719 -5.676 -17.781 1 87.38 97 CYS A CA 1
ATOM 774 C C . CYS A 1 97 ? -15.086 -6.223 -17.391 1 87.38 97 CYS A C 1
ATOM 776 O O . CYS A 1 97 ? -15.93 -6.484 -18.25 1 87.38 97 CYS A O 1
ATOM 778 N N . LYS A 1 98 ? -15.266 -6.426 -16.141 1 84.06 98 LYS A N 1
ATOM 779 C CA . LYS A 1 98 ? -16.562 -6.891 -15.641 1 84.06 98 LYS A CA 1
ATOM 780 C C . LYS A 1 98 ? -17.656 -5.887 -15.961 1 84.06 98 LYS A C 1
ATOM 782 O O . LYS A 1 98 ? -18.75 -6.273 -16.375 1 84.06 98 LYS A O 1
ATOM 787 N N . GLU A 1 99 ? -17.359 -4.668 -15.781 1 88.5 99 GLU A N 1
ATOM 788 C CA . GLU A 1 99 ? -18.359 -3.617 -15.969 1 88.5 99 GLU A CA 1
ATOM 789 C C . GLU A 1 99 ? -18.734 -3.484 -17.438 1 88.5 99 GLU A C 1
ATOM 791 O O . GLU A 1 99 ? -19.906 -3.225 -17.766 1 88.5 99 GLU A O 1
ATOM 796 N N . ILE A 1 100 ? -17.844 -3.719 -18.328 1 92 100 ILE A N 1
ATOM 797 C CA . ILE A 1 100 ? -18.125 -3.455 -19.734 1 92 100 ILE A CA 1
ATOM 798 C C . ILE A 1 100 ? -18.641 -4.727 -20.406 1 92 100 ILE A C 1
ATOM 800 O O . ILE A 1 100 ? -18.938 -4.73 -21.609 1 92 100 ILE A O 1
ATOM 804 N N . GLY A 1 101 ? -18.641 -5.844 -19.625 1 85.81 101 GLY A N 1
ATOM 805 C CA . GLY A 1 101 ? -19.219 -7.07 -20.125 1 85.81 101 GLY A CA 1
ATOM 806 C C . GLY A 1 101 ? -18.219 -7.984 -20.797 1 85.81 101 GLY A C 1
ATOM 807 O O . GLY A 1 101 ? -18.594 -8.883 -21.562 1 85.81 101 GLY A O 1
ATOM 808 N N . SER A 1 102 ? -17.016 -7.754 -20.531 1 85.31 102 SER A N 1
ATOM 809 C CA . SER A 1 102 ? -15.977 -8.594 -21.141 1 85.31 102 SER A CA 1
ATOM 810 C C . SER A 1 102 ? -16.047 -10.016 -20.609 1 85.31 102 SER A C 1
ATOM 812 O O . SER A 1 102 ? -15.812 -10.977 -21.344 1 85.31 102 SER A O 1
ATOM 814 N N . VAL A 1 103 ? -16.328 -10.188 -19.406 1 77.5 103 VAL A N 1
ATOM 815 C CA . VAL A 1 103 ? -16.406 -11.5 -18.797 1 77.5 103 VAL A CA 1
ATOM 816 C C . VAL A 1 103 ? -17.516 -12.312 -19.453 1 77.5 103 VAL A C 1
ATOM 818 O O . VAL A 1 103 ? -17.328 -13.469 -19.828 1 77.5 103 VAL A O 1
ATOM 821 N N . GLU A 1 104 ? -18.641 -11.648 -19.609 1 78.75 104 GLU A N 1
ATOM 822 C CA . GLU A 1 104 ? -19.781 -12.312 -20.25 1 78.75 104 GLU A CA 1
ATOM 823 C C . GLU A 1 104 ? -19.453 -12.695 -21.688 1 78.75 104 GLU A C 1
ATOM 825 O O . GLU A 1 104 ? -19.875 -13.758 -22.156 1 78.75 104 GLU A O 1
ATOM 830 N N . ALA A 1 105 ? -18.797 -11.812 -22.297 1 82.31 105 ALA A N 1
ATOM 831 C CA . ALA A 1 105 ? -18.438 -12.094 -23.688 1 82.31 105 ALA A CA 1
ATOM 832 C C . ALA A 1 105 ? -17.562 -13.336 -23.781 1 82.31 105 ALA A C 1
ATOM 834 O O . ALA A 1 105 ? -17.766 -14.18 -24.672 1 82.31 105 ALA A O 1
ATOM 835 N N . VAL A 1 106 ? -16.641 -13.477 -22.938 1 77.38 106 VAL A N 1
ATOM 836 C CA . VAL A 1 106 ? -15.742 -14.633 -22.953 1 77.38 106 VAL A CA 1
ATOM 837 C C . VAL A 1 106 ? -16.531 -15.898 -22.609 1 77.38 106 VAL A C 1
ATOM 839 O O . VAL A 1 106 ? -16.312 -16.953 -23.219 1 77.38 106 VAL A O 1
ATOM 842 N N . VAL A 1 107 ? -17.406 -15.797 -21.688 1 71.31 107 VAL A N 1
ATOM 843 C CA . VAL A 1 107 ? -18.234 -16.922 -21.297 1 71.31 107 VAL A CA 1
ATOM 844 C C . VAL A 1 107 ? -19.078 -17.391 -22.484 1 71.31 107 VAL A C 1
ATOM 846 O O . VAL A 1 107 ? -19.141 -18.594 -22.766 1 71.31 107 VAL A O 1
ATOM 849 N N . ASN A 1 108 ? -19.625 -16.406 -23.156 1 75.5 108 ASN A N 1
ATOM 850 C CA . ASN A 1 108 ? -20.484 -16.734 -24.281 1 75.5 108 ASN A CA 1
ATOM 851 C C . ASN A 1 108 ? -19.703 -17.359 -25.422 1 75.5 108 ASN A C 1
ATOM 853 O O . ASN A 1 108 ? -20.203 -18.266 -26.094 1 75.5 108 ASN A O 1
ATOM 857 N N . ILE A 1 109 ? -18.594 -16.844 -25.594 1 75.69 109 ILE A N 1
ATOM 858 C CA . ILE A 1 109 ? -17.734 -17.422 -26.641 1 75.69 109 ILE A CA 1
ATOM 859 C C . ILE A 1 109 ? -17.344 -18.844 -26.25 1 75.69 109 ILE A C 1
ATOM 861 O O . ILE A 1 109 ? -17.344 -19.75 -27.094 1 75.69 109 ILE A O 1
ATOM 865 N N . GLY A 1 110 ? -16.891 -19.031 -25.016 1 70.94 110 GLY A N 1
ATOM 866 C CA . GLY A 1 110 ? -16.531 -20.359 -24.516 1 70.94 110 GLY A CA 1
ATOM 867 C C . GLY A 1 110 ? -17.672 -21.359 -24.656 1 70.94 110 GLY A C 1
ATOM 868 O O . GLY A 1 110 ? -17.453 -22.5 -25.094 1 70.94 110 GLY A O 1
ATOM 869 N N . LEU A 1 111 ? -18.812 -20.906 -24.375 1 69.56 111 LEU A N 1
ATOM 870 C CA . LEU A 1 111 ? -19.969 -21.781 -24.438 1 69.56 111 LEU A CA 1
ATOM 871 C C . LEU A 1 111 ? -20.312 -22.141 -25.891 1 69.56 111 LEU A C 1
ATOM 873 O O . LEU A 1 111 ? -20.734 -23.266 -26.172 1 69.56 111 LEU A O 1
ATOM 877 N N . LYS A 1 112 ? -20.016 -21.172 -26.656 1 73.88 112 LYS A N 1
ATOM 878 C CA . LYS A 1 112 ? -20.422 -21.375 -28.047 1 73.88 112 LYS A CA 1
ATOM 879 C C . LYS A 1 112 ? -19.344 -22.125 -28.828 1 73.88 112 LYS A C 1
ATOM 881 O O . LYS A 1 112 ? -19.656 -22.969 -29.672 1 73.88 112 LYS A O 1
ATOM 886 N N . TYR A 1 113 ? -18.109 -21.781 -28.578 1 74.31 113 TYR A N 1
ATOM 887 C CA . TYR A 1 113 ? -17.078 -22.234 -29.531 1 74.31 113 TYR A CA 1
ATOM 888 C C . TYR A 1 113 ? -16.141 -23.234 -28.875 1 74.31 113 TYR A C 1
ATOM 890 O O . TYR A 1 113 ? -15.375 -23.922 -29.562 1 74.31 113 TYR A O 1
ATOM 898 N N . VAL A 1 114 ? -16.062 -23.328 -27.609 1 73.12 114 VAL A N 1
ATOM 899 C CA . VAL A 1 114 ? -15.117 -24.219 -26.938 1 73.12 114 VAL A CA 1
ATOM 900 C C . VAL A 1 114 ? -15.859 -25.391 -26.312 1 73.12 114 VAL A C 1
ATOM 902 O O . VAL A 1 114 ? -16.75 -25.188 -25.469 1 73.12 114 VAL A O 1
ATOM 905 N N . PRO A 1 115 ? -15.445 -26.578 -26.844 1 75.38 115 PRO A N 1
ATOM 906 C CA . PRO A 1 115 ? -16.047 -27.719 -26.141 1 75.38 115 PRO A CA 1
ATOM 907 C C . PRO A 1 115 ? -15.742 -27.703 -24.641 1 75.38 115 PRO A C 1
ATOM 909 O O . PRO A 1 115 ? -14.586 -27.562 -24.234 1 75.38 115 PRO A O 1
ATOM 912 N N . LEU A 1 116 ? -16.734 -27.734 -23.875 1 74.38 116 LEU A N 1
ATOM 913 C CA . LEU A 1 116 ? -16.641 -27.594 -22.422 1 74.38 116 LEU A CA 1
ATOM 914 C C . LEU A 1 116 ? -15.656 -28.594 -21.844 1 74.38 116 LEU A C 1
ATOM 916 O O . LEU A 1 116 ? -14.992 -28.312 -20.828 1 74.38 116 LEU A O 1
ATOM 920 N N . ASN A 1 117 ? -15.523 -29.703 -22.594 1 79.81 117 ASN A N 1
ATOM 921 C CA . ASN A 1 117 ? -14.633 -30.75 -22.109 1 79.81 117 ASN A CA 1
ATOM 922 C C . ASN A 1 117 ? -13.172 -30.344 -22.203 1 79.81 117 ASN A C 1
ATOM 924 O O . ASN A 1 117 ? -12.312 -30.922 -21.531 1 79.81 117 ASN A O 1
ATOM 928 N N . LEU A 1 118 ? -12.906 -29.312 -22.906 1 84.56 118 LEU A N 1
ATOM 929 C CA . LEU A 1 118 ? -11.523 -28.906 -23.109 1 84.56 118 LEU A CA 1
ATOM 930 C C . LEU A 1 118 ? -11.258 -27.547 -22.438 1 84.56 118 LEU A C 1
ATOM 932 O O . LEU A 1 118 ? -10.141 -27.031 -22.5 1 84.56 118 LEU A O 1
ATOM 936 N N . LEU A 1 119 ? -12.188 -27.094 -21.781 1 86.12 119 LEU A N 1
ATOM 937 C CA . LEU A 1 119 ? -12.078 -25.766 -21.203 1 86.12 119 LEU A CA 1
ATOM 938 C C . LEU A 1 119 ? -10.953 -25.703 -20.172 1 86.12 119 LEU A C 1
ATOM 940 O O . LEU A 1 119 ? -10.141 -24.781 -20.188 1 86.12 119 LEU A O 1
ATOM 944 N N . VAL A 1 120 ? -10.906 -26.703 -19.328 1 92.38 120 VAL A N 1
ATOM 945 C CA . VAL A 1 120 ? -9.922 -26.703 -18.266 1 92.38 120 VAL A CA 1
ATOM 946 C C . VAL A 1 120 ? -8.516 -26.859 -18.844 1 92.38 120 VAL A C 1
ATOM 948 O O . VAL A 1 120 ? -7.594 -26.141 -18.453 1 92.38 120 VAL A O 1
ATOM 951 N N . CYS A 1 121 ? -8.398 -27.766 -19.766 1 92.88 121 CYS A N 1
ATOM 952 C CA . CYS A 1 121 ? -7.113 -27.953 -20.422 1 92.88 121 CYS A CA 1
ATOM 953 C C . CYS A 1 121 ? -6.711 -26.703 -21.188 1 92.88 121 CYS A C 1
ATOM 955 O O . CYS A 1 121 ? -5.539 -26.312 -21.188 1 92.88 121 CYS A O 1
ATOM 957 N N . GLY A 1 122 ? -7.645 -26.125 -21.797 1 90 122 GLY A N 1
ATOM 958 C CA . GLY A 1 122 ? -7.383 -24.875 -22.5 1 90 122 GLY A CA 1
ATOM 959 C C . GLY A 1 122 ? -6.898 -23.766 -21.594 1 90 122 GLY A C 1
ATOM 960 O O . GLY A 1 122 ? -5.941 -23.062 -21.922 1 90 122 GLY A O 1
ATOM 961 N N . ILE A 1 123 ? -7.582 -23.609 -20.469 1 91.31 123 ILE A N 1
ATOM 962 C CA . ILE A 1 123 ? -7.176 -22.609 -19.5 1 91.31 123 ILE A CA 1
ATOM 963 C C . ILE A 1 123 ? -5.75 -22.906 -19.016 1 91.31 123 ILE A C 1
ATOM 965 O O . ILE A 1 123 ? -4.926 -21.984 -18.922 1 91.31 123 ILE A O 1
ATOM 969 N N . PHE A 1 124 ? -5.461 -24.156 -18.797 1 95.06 124 PHE A N 1
ATOM 970 C CA . PHE A 1 124 ? -4.129 -24.562 -18.375 1 95.06 124 PHE A CA 1
ATOM 971 C C . PHE A 1 124 ? -3.08 -24.172 -19.406 1 95.06 124 PHE A C 1
ATOM 973 O O . PHE A 1 124 ? -2.074 -23.547 -19.062 1 95.06 124 PHE A O 1
ATOM 980 N N . LEU A 1 125 ? -3.293 -24.438 -20.609 1 90.31 125 LEU A N 1
ATOM 981 C CA . LEU A 1 125 ? -2.314 -24.219 -21.672 1 90.31 125 LEU A CA 1
ATOM 982 C C . LEU A 1 125 ? -2.111 -22.734 -21.922 1 90.31 125 LEU A C 1
ATOM 984 O O . LEU A 1 125 ? -0.978 -22.281 -22.094 1 90.31 125 LEU A O 1
ATOM 988 N N . ILE A 1 126 ? -3.174 -22.016 -21.953 1 85.25 126 ILE A N 1
ATOM 989 C CA . ILE A 1 126 ? -3.059 -20.578 -22.172 1 85.25 126 ILE A CA 1
ATOM 990 C C . ILE A 1 126 ? -2.293 -19.938 -21 1 85.25 126 ILE A C 1
ATOM 992 O O . ILE A 1 126 ? -1.428 -19.094 -21.219 1 85.25 126 ILE A O 1
ATOM 996 N N . THR A 1 127 ? -2.666 -20.359 -19.812 1 90.69 127 THR A N 1
ATOM 997 C CA . THR A 1 127 ? -1.996 -19.859 -18.625 1 90.69 127 THR A CA 1
ATOM 998 C C . THR A 1 127 ? -0.522 -20.25 -18.625 1 90.69 127 THR A C 1
ATOM 1000 O O . THR A 1 127 ? 0.339 -19.453 -18.234 1 90.69 127 THR A O 1
ATOM 1003 N N . LEU A 1 128 ? -0.284 -21.469 -19.094 1 92.06 128 LEU A N 1
ATOM 1004 C CA . LEU A 1 128 ? 1.077 -21.984 -19.172 1 92.06 128 LEU A CA 1
ATOM 1005 C C . LEU A 1 128 ? 1.925 -21.156 -20.109 1 92.06 128 LEU A C 1
ATOM 1007 O O . LEU A 1 128 ? 3.047 -20.766 -19.781 1 92.06 128 LEU A O 1
ATOM 1011 N N . PHE A 1 129 ? 1.457 -20.859 -21.203 1 85.12 129 PHE A N 1
ATOM 1012 C CA . PHE A 1 129 ? 2.166 -20.078 -22.188 1 85.12 129 PHE A CA 1
ATOM 1013 C C . PHE A 1 129 ? 2.395 -18.656 -21.688 1 85.12 129 PHE A C 1
ATOM 1015 O O . PHE A 1 129 ? 3.465 -18.078 -21.906 1 85.12 129 PHE A O 1
ATOM 1022 N N . LEU A 1 130 ? 1.368 -18.141 -21.109 1 82.62 130 LEU A N 1
ATOM 1023 C CA . LEU A 1 130 ? 1.48 -16.797 -20.547 1 82.62 130 LEU A CA 1
ATOM 1024 C C . LEU A 1 130 ? 2.564 -16.734 -19.469 1 82.62 130 LEU A C 1
ATOM 1026 O O . LEU A 1 130 ? 3.389 -15.82 -19.469 1 82.62 130 LEU A O 1
ATOM 1030 N N . SER A 1 131 ? 2.502 -17.656 -18.609 1 89.5 131 SER A N 1
ATOM 1031 C CA . SER A 1 131 ? 3.479 -17.719 -17.531 1 89.5 131 SER A CA 1
ATOM 1032 C C . SER A 1 131 ? 4.895 -17.891 -18.062 1 89.5 131 SER A C 1
ATOM 1034 O O . SER A 1 131 ? 5.84 -17.297 -17.562 1 89.5 131 SER A O 1
ATOM 1036 N N . PHE A 1 132 ? 5.059 -18.734 -19.047 1 86.19 132 PHE A N 1
ATOM 1037 C CA . PHE A 1 132 ? 6.352 -18.984 -19.656 1 86.19 132 PHE A CA 1
ATOM 1038 C C . PHE A 1 132 ? 6.895 -17.734 -20.328 1 86.19 132 PHE A C 1
ATOM 1040 O O . PHE A 1 132 ? 8.086 -17.438 -20.234 1 86.19 132 PHE A O 1
ATOM 1047 N N . SER A 1 133 ? 6.055 -17.016 -20.875 1 79.19 133 SER A N 1
ATOM 1048 C CA . SER A 1 133 ? 6.441 -15.82 -21.641 1 79.19 133 SER A CA 1
ATOM 1049 C C . SER A 1 133 ? 6.777 -14.664 -20.703 1 79.19 133 SER A C 1
ATOM 1051 O O . SER A 1 133 ? 7.691 -13.883 -20.984 1 79.19 133 SER A O 1
ATOM 1053 N N . THR A 1 134 ? 6.055 -14.539 -19.625 1 77.62 134 THR A N 1
ATOM 1054 C CA . THR A 1 134 ? 6.219 -13.375 -18.75 1 77.62 134 THR A CA 1
ATOM 1055 C C . THR A 1 134 ? 7.188 -13.688 -17.625 1 77.62 134 THR A C 1
ATOM 1057 O O . THR A 1 134 ? 7.742 -12.773 -17 1 77.62 134 THR A O 1
ATOM 1060 N N . GLY A 1 135 ? 7.312 -14.953 -17.328 1 81.31 135 GLY A N 1
ATOM 1061 C CA . GLY A 1 135 ? 8.172 -15.367 -16.234 1 81.31 135 GLY A CA 1
ATOM 1062 C C . GLY A 1 135 ? 7.66 -14.914 -14.875 1 81.31 135 GLY A C 1
ATOM 1063 O O . GLY A 1 135 ? 8.445 -14.688 -13.953 1 81.31 135 GLY A O 1
ATOM 1064 N N . SER A 1 136 ? 6.371 -14.695 -14.797 1 82.06 136 SER A N 1
ATOM 1065 C CA . SER A 1 136 ? 5.785 -14.219 -13.555 1 82.06 136 SER A CA 1
ATOM 1066 C C . SER A 1 136 ? 4.66 -15.133 -13.078 1 82.06 136 SER A C 1
ATOM 1068 O O . SER A 1 136 ? 3.627 -15.25 -13.75 1 82.06 136 SER A O 1
ATOM 1070 N N . PHE A 1 137 ? 4.895 -15.773 -11.992 1 90.5 137 PHE A N 1
ATOM 1071 C CA . PHE A 1 137 ? 3.902 -16.641 -11.383 1 90.5 137 PHE A CA 1
ATOM 1072 C C . PHE A 1 137 ? 2.688 -15.852 -10.922 1 90.5 137 PHE A C 1
ATOM 1074 O O . PHE A 1 137 ? 1.574 -16.062 -11.398 1 90.5 137 PHE A O 1
ATOM 1081 N N . MET A 1 138 ? 2.883 -14.875 -10.148 1 86.94 138 MET A N 1
ATOM 1082 C CA . MET A 1 138 ? 1.802 -14.055 -9.602 1 86.94 138 MET A CA 1
ATOM 1083 C C . MET A 1 138 ? 1.132 -13.234 -10.703 1 86.94 138 MET A C 1
ATOM 1085 O O . MET A 1 138 ? -0.094 -13.102 -10.727 1 86.94 138 MET A O 1
ATOM 1089 N N . GLY A 1 139 ? 1.958 -12.711 -11.555 1 82.44 139 GLY A N 1
ATOM 1090 C CA . GLY A 1 139 ? 1.401 -11.953 -12.664 1 82.44 139 GLY A CA 1
ATOM 1091 C C . GLY A 1 139 ? 0.427 -12.75 -13.508 1 82.44 139 GLY A C 1
ATOM 1092 O O . GLY A 1 139 ? -0.624 -12.242 -13.906 1 82.44 139 GLY A O 1
ATOM 1093 N N . THR A 1 140 ? 0.739 -13.945 -13.711 1 86.56 140 THR A N 1
ATOM 1094 C CA . THR A 1 140 ? -0.11 -14.828 -14.5 1 86.56 140 THR A CA 1
ATOM 1095 C C . THR A 1 140 ? -1.408 -15.141 -13.758 1 86.56 140 THR A C 1
ATOM 1097 O O . THR A 1 140 ? -2.488 -15.102 -14.352 1 86.56 140 THR A O 1
ATOM 1100 N N . ILE A 1 141 ? -1.289 -15.391 -12.531 1 91.44 141 ILE A N 1
ATOM 1101 C CA . ILE A 1 141 ? -2.469 -15.695 -11.727 1 91.44 141 ILE A CA 1
ATOM 1102 C C . ILE A 1 141 ? -3.422 -14.508 -11.734 1 91.44 141 ILE A C 1
ATOM 1104 O O . ILE A 1 141 ? -4.617 -14.656 -12 1 91.44 141 ILE A O 1
ATOM 1108 N N . VAL A 1 142 ? -2.879 -13.398 -11.555 1 84.94 142 VAL A N 1
ATOM 1109 C CA . VAL A 1 142 ? -3.709 -12.203 -11.414 1 84.94 142 VAL A CA 1
ATOM 1110 C C . VAL A 1 142 ? -4.32 -11.844 -12.766 1 84.94 142 VAL A C 1
ATOM 1112 O O . VAL A 1 142 ? -5.43 -11.305 -12.828 1 84.94 142 VAL A O 1
ATOM 1115 N N . ALA A 1 143 ? -3.637 -12.203 -13.797 1 78.75 143 ALA A N 1
ATOM 1116 C CA . ALA A 1 143 ? -4.109 -11.875 -15.141 1 78.75 143 ALA A CA 1
ATOM 1117 C C . ALA A 1 143 ? -5.215 -12.828 -15.578 1 78.75 143 ALA A C 1
ATOM 1119 O O . ALA A 1 143 ? -6.152 -12.43 -16.266 1 78.75 143 ALA A O 1
ATOM 1120 N N . VAL A 1 144 ? -5.199 -14.023 -15.133 1 86.31 144 VAL A N 1
ATOM 1121 C CA . VAL A 1 144 ? -6.051 -15.039 -15.734 1 86.31 144 VAL A CA 1
ATOM 1122 C C . VAL A 1 144 ? -7.152 -15.438 -14.758 1 86.31 144 VAL A C 1
ATOM 1124 O O . VAL A 1 144 ? -8.297 -15.68 -15.164 1 86.31 144 VAL A O 1
ATOM 1127 N N . ALA A 1 145 ? -6.871 -15.461 -13.492 1 90.88 145 ALA A N 1
ATOM 1128 C CA . ALA A 1 145 ? -7.738 -16.078 -12.492 1 90.88 145 ALA A CA 1
ATOM 1129 C C . ALA A 1 145 ? -9.094 -15.375 -12.438 1 90.88 145 ALA A C 1
ATOM 1131 O O . ALA A 1 145 ? -10.141 -16.031 -12.414 1 90.88 145 ALA A O 1
ATOM 1132 N N . PRO A 1 146 ? -9.086 -14.062 -12.445 1 82.62 146 PRO A N 1
ATOM 1133 C CA . PRO A 1 146 ? -10.398 -13.422 -12.344 1 82.62 146 PRO A CA 1
ATOM 1134 C C . PRO A 1 146 ? -11.328 -13.797 -13.5 1 82.62 146 PRO A C 1
ATOM 1136 O O . PRO A 1 146 ? -12.523 -14 -13.297 1 82.62 146 PRO A O 1
ATOM 1139 N N . ILE A 1 147 ? -10.758 -13.992 -14.617 1 78.12 147 ILE A N 1
ATOM 1140 C CA . ILE A 1 147 ? -11.523 -14.312 -15.82 1 78.12 147 ILE A CA 1
ATOM 1141 C C . ILE A 1 147 ? -11.914 -15.789 -15.797 1 78.12 147 ILE A C 1
ATOM 1143 O O . ILE A 1 147 ? -13.086 -16.125 -15.984 1 78.12 147 ILE A O 1
ATOM 1147 N N . ALA A 1 148 ? -11.008 -16.578 -15.594 1 88.19 148 ALA A N 1
ATOM 1148 C CA . ALA A 1 148 ? -11.203 -18.016 -15.688 1 88.19 148 ALA A CA 1
ATOM 1149 C C . ALA A 1 148 ? -12.117 -18.516 -14.578 1 88.19 148 ALA A C 1
ATOM 1151 O O . ALA A 1 148 ? -12.961 -19.391 -14.805 1 88.19 148 ALA A O 1
ATOM 1152 N N . LEU A 1 149 ? -12.008 -17.969 -13.422 1 89.81 149 LEU A N 1
ATOM 1153 C CA . LEU A 1 149 ? -12.812 -18.422 -12.289 1 89.81 149 LEU A CA 1
ATOM 1154 C C . LEU A 1 149 ? -14.25 -17.922 -12.414 1 89.81 149 LEU A C 1
ATOM 1156 O O . LEU A 1 149 ? -15.188 -18.609 -12.016 1 89.81 149 LEU A O 1
ATOM 1160 N N . GLU A 1 150 ? -14.344 -16.766 -12.906 1 81.81 150 GLU A N 1
ATOM 1161 C CA . GLU A 1 150 ? -15.695 -16.281 -13.164 1 81.81 150 GLU A CA 1
ATOM 1162 C C . GLU A 1 150 ? -16.391 -17.109 -14.242 1 81.81 150 GLU A C 1
ATOM 1164 O O . GLU A 1 150 ? -17.578 -17.422 -14.117 1 81.81 150 GLU A O 1
ATOM 1169 N N . LEU A 1 151 ? -15.695 -17.406 -15.242 1 80.19 151 LEU A N 1
ATOM 1170 C CA . LEU A 1 151 ? -16.219 -18.266 -16.297 1 80.19 151 LEU A CA 1
ATOM 1171 C C . LEU A 1 151 ? -16.609 -19.625 -15.727 1 80.19 151 LEU A C 1
ATOM 1173 O O . LEU A 1 151 ? -17.703 -20.125 -16.016 1 80.19 151 LEU A O 1
ATOM 1177 N N . ALA A 1 152 ? -15.766 -20.188 -14.945 1 85.94 152 ALA A N 1
ATOM 1178 C CA . ALA A 1 152 ? -16.016 -21.484 -14.344 1 85.94 152 ALA A CA 1
ATOM 1179 C C . ALA A 1 152 ? -17.266 -21.453 -13.461 1 85.94 152 ALA A C 1
ATOM 1181 O O . ALA A 1 152 ? -18.062 -22.406 -13.461 1 85.94 152 ALA A O 1
ATOM 1182 N N . ASP A 1 153 ? -17.359 -20.391 -12.766 1 83.81 153 ASP A N 1
ATOM 1183 C CA . ASP A 1 153 ? -18.5 -20.234 -11.875 1 83.81 153 ASP A CA 1
ATOM 1184 C C . ASP A 1 153 ? -19.797 -20.141 -12.664 1 83.81 153 ASP A C 1
ATOM 1186 O O . ASP A 1 153 ? -20.812 -20.719 -12.273 1 83.81 153 ASP A O 1
ATOM 1190 N N . LYS A 1 154 ? -19.797 -19.484 -13.727 1 76.88 154 LYS A N 1
ATOM 1191 C CA . LYS A 1 154 ? -20.984 -19.266 -14.539 1 76.88 154 LYS A CA 1
ATOM 1192 C C . LYS A 1 154 ? -21.406 -20.531 -15.266 1 76.88 154 LYS A C 1
ATOM 1194 O O . LYS A 1 154 ? -22.609 -20.781 -15.461 1 76.88 154 LYS A O 1
ATOM 1199 N N . VAL A 1 155 ? -20.469 -21.312 -15.664 1 78.19 155 VAL A N 1
ATOM 1200 C CA . VAL A 1 155 ? -20.797 -22.5 -16.438 1 78.19 155 VAL A CA 1
ATOM 1201 C C . VAL A 1 155 ? -20.828 -23.719 -15.523 1 78.19 155 VAL A C 1
ATOM 1203 O O . VAL A 1 155 ? -20.969 -24.859 -15.992 1 78.19 155 VAL A O 1
ATOM 1206 N N . ASN A 1 156 ? -20.562 -23.5 -14.258 1 82.06 156 ASN A N 1
ATOM 1207 C CA . ASN A 1 156 ? -20.656 -24.5 -13.211 1 82.06 156 ASN A CA 1
ATOM 1208 C C . ASN A 1 156 ? -19.594 -25.578 -13.367 1 82.06 156 ASN A C 1
ATOM 1210 O O . ASN A 1 156 ? -19.891 -26.766 -13.258 1 82.06 156 ASN A O 1
ATOM 1214 N N . ILE A 1 157 ? -18.531 -25.203 -13.773 1 85.44 157 ILE A N 1
ATOM 1215 C CA . ILE A 1 157 ? -17.359 -26.078 -13.734 1 85.44 157 ILE A CA 1
ATOM 1216 C C . ILE A 1 157 ? -16.688 -25.969 -12.367 1 85.44 157 ILE A C 1
ATOM 1218 O O . ILE A 1 157 ? -16.781 -24.922 -11.703 1 85.44 157 ILE A O 1
ATOM 1222 N N . SER A 1 158 ? -16.047 -27.031 -11.977 1 92 158 SER A N 1
ATOM 1223 C CA . SER A 1 158 ? -15.398 -27.094 -10.672 1 92 158 SER A CA 1
ATOM 1224 C C . SER A 1 158 ? -14.383 -25.969 -10.5 1 92 158 SER A C 1
ATOM 1226 O O . SER A 1 158 ? -13.375 -25.922 -11.203 1 92 158 SER A O 1
ATOM 1228 N N . LEU A 1 159 ? -14.641 -25.109 -9.547 1 93.25 159 LEU A N 1
ATOM 1229 C CA . LEU A 1 159 ? -13.75 -23.984 -9.258 1 93.25 159 LEU A CA 1
ATOM 1230 C C . LEU A 1 159 ? -12.383 -24.484 -8.805 1 93.25 159 LEU A C 1
ATOM 1232 O O . LEU A 1 159 ? -11.352 -23.984 -9.266 1 93.25 159 LEU A O 1
ATOM 1236 N N . PRO A 1 160 ? -12.352 -25.516 -7.93 1 95.31 160 PRO A N 1
ATOM 1237 C CA . PRO A 1 160 ? -11.055 -26.047 -7.504 1 95.31 160 PRO A CA 1
ATOM 1238 C C . PRO A 1 160 ? -10.227 -26.578 -8.672 1 95.31 160 PRO A C 1
ATOM 1240 O O . PRO A 1 160 ? -9 -26.391 -8.703 1 95.31 160 PRO A O 1
ATOM 1243 N N . LEU A 1 161 ? -10.914 -27.203 -9.586 1 95.5 161 LEU A N 1
ATOM 1244 C CA . LEU A 1 161 ? -10.234 -27.75 -10.758 1 95.5 161 LEU A CA 1
ATOM 1245 C C . LEU A 1 161 ? -9.594 -26.656 -11.594 1 95.5 161 LEU A C 1
ATOM 1247 O O . LEU A 1 161 ? -8.438 -26.766 -11.984 1 95.5 161 LEU A O 1
ATOM 1251 N N . VAL A 1 162 ? -10.328 -25.609 -11.812 1 94.88 162 VAL A N 1
ATOM 1252 C CA . VAL A 1 162 ? -9.836 -24.484 -12.609 1 94.88 162 VAL A CA 1
ATOM 1253 C C . VAL A 1 162 ? -8.727 -23.766 -11.852 1 94.88 162 VAL A C 1
ATOM 1255 O O . VAL A 1 162 ? -7.711 -23.391 -12.43 1 94.88 162 VAL A O 1
ATOM 1258 N N . ALA A 1 163 ? -8.914 -23.578 -10.562 1 96.5 163 ALA A N 1
ATOM 1259 C CA . ALA A 1 163 ? -7.887 -22.938 -9.734 1 96.5 163 ALA A CA 1
ATOM 1260 C C . ALA A 1 163 ? -6.594 -23.75 -9.75 1 96.5 163 ALA A C 1
ATOM 1262 O O . ALA A 1 163 ? -5.5 -23.188 -9.82 1 96.5 163 ALA A O 1
ATOM 1263 N N . GLY A 1 164 ? -6.746 -25.078 -9.648 1 97 164 GLY A N 1
ATOM 1264 C CA . GLY A 1 164 ? -5.582 -25.938 -9.719 1 97 164 GLY A CA 1
ATOM 1265 C C . GLY A 1 164 ? -4.848 -25.844 -11.047 1 97 164 GLY A C 1
ATOM 1266 O O . GLY A 1 164 ? -3.617 -25.859 -11.078 1 97 164 GLY A O 1
ATOM 1267 N N . ALA A 1 165 ? -5.594 -25.75 -12.109 1 96.56 165 ALA A N 1
ATOM 1268 C CA . ALA A 1 165 ? -5 -25.609 -13.438 1 96.56 165 ALA A CA 1
ATOM 1269 C C . ALA A 1 165 ? -4.203 -24.312 -13.547 1 96.56 165 ALA A C 1
ATOM 1271 O O . ALA A 1 165 ? -3.092 -24.297 -14.086 1 96.56 165 ALA A O 1
ATOM 1272 N N . ILE A 1 166 ? -4.766 -23.266 -13.039 1 95.94 166 ILE A N 1
ATOM 1273 C CA . ILE A 1 166 ? -4.129 -21.953 -13.102 1 95.94 166 ILE A CA 1
ATOM 1274 C C . ILE A 1 166 ? -2.854 -21.953 -12.266 1 95.94 166 ILE A C 1
ATOM 1276 O O . ILE A 1 166 ? -1.805 -21.5 -12.719 1 95.94 166 ILE A O 1
ATOM 1280 N N . LEU A 1 167 ? -2.953 -22.453 -11.094 1 96.44 167 LEU A N 1
ATOM 1281 C CA . LEU A 1 167 ? -1.803 -22.516 -10.195 1 96.44 167 LEU A CA 1
ATOM 1282 C C . LEU A 1 167 ? -0.697 -23.375 -10.781 1 96.44 167 LEU A C 1
ATOM 1284 O O . LEU A 1 167 ? 0.484 -23.047 -10.688 1 96.44 167 LEU A O 1
ATOM 1288 N N . SER A 1 168 ? -1.088 -24.453 -11.375 1 96.69 168 SER A N 1
ATOM 1289 C CA . SER A 1 168 ? -0.146 -25.375 -12.016 1 96.69 168 SER A CA 1
ATOM 1290 C C . SER A 1 168 ? 0.585 -24.688 -13.172 1 96.69 168 SER A C 1
ATOM 1292 O O . SER A 1 168 ? 1.815 -24.734 -13.234 1 96.69 168 SER A O 1
ATOM 1294 N N . ALA A 1 169 ? -0.151 -24.094 -13.977 1 94.94 169 ALA A N 1
ATOM 1295 C CA . ALA A 1 169 ? 0.41 -23.438 -15.156 1 94.94 169 ALA A CA 1
ATOM 1296 C C . ALA A 1 169 ? 1.295 -22.266 -14.758 1 94.94 169 ALA A C 1
ATOM 1298 O O . ALA A 1 169 ? 2.344 -22.031 -15.367 1 94.94 169 ALA A O 1
ATOM 1299 N N . GLY A 1 170 ? 0.8 -21.516 -13.797 1 93.75 170 GLY A N 1
ATOM 1300 C CA . GLY A 1 170 ? 1.587 -20.391 -13.312 1 93.75 170 GLY A CA 1
ATOM 1301 C C . GLY A 1 170 ? 2.949 -20.797 -12.789 1 93.75 170 GLY A C 1
ATOM 1302 O O . GLY A 1 170 ? 3.949 -20.125 -13.047 1 93.75 170 GLY A O 1
ATOM 1303 N N . ALA A 1 171 ? 2.953 -21.859 -12.125 1 94.62 171 ALA A N 1
ATOM 1304 C CA . ALA A 1 171 ? 4.195 -22.344 -11.531 1 94.62 171 ALA A CA 1
ATOM 1305 C C . ALA A 1 171 ? 5.176 -22.797 -12.609 1 94.62 171 ALA A C 1
ATOM 1307 O O . ALA A 1 171 ? 6.391 -22.641 -12.453 1 94.62 171 ALA A O 1
ATOM 1308 N N . PHE A 1 172 ? 4.707 -23.297 -13.672 1 94.31 172 PHE A N 1
ATOM 1309 C CA . PHE A 1 172 ? 5.543 -23.766 -14.773 1 94.31 172 PHE A CA 1
ATOM 1310 C C . PHE A 1 172 ? 6.395 -22.625 -15.32 1 94.31 172 PHE A C 1
ATOM 1312 O O . PHE A 1 172 ? 7.609 -22.766 -15.477 1 94.31 172 PHE A O 1
ATOM 1319 N N . GLY A 1 173 ? 5.797 -21.547 -15.602 1 87.69 173 GLY A N 1
ATOM 1320 C CA . GLY A 1 173 ? 6.512 -20.406 -16.156 1 87.69 173 GLY A CA 1
ATOM 1321 C C . GLY A 1 173 ? 7.531 -19.812 -15.211 1 87.69 173 GLY A C 1
ATOM 1322 O O . GLY A 1 173 ? 8.586 -19.328 -15.641 1 87.69 173 GLY A O 1
ATOM 1323 N N . ASP A 1 174 ? 7.195 -19.812 -13.992 1 88.19 174 ASP A N 1
ATOM 1324 C CA . ASP A 1 174 ? 8.102 -19.297 -12.984 1 88.19 174 ASP A CA 1
ATOM 1325 C C . ASP A 1 174 ? 9.422 -20.062 -12.977 1 88.19 174 ASP A C 1
ATOM 1327 O O . ASP A 1 174 ? 10.477 -19.516 -12.664 1 88.19 174 ASP A O 1
ATOM 1331 N N . ASN A 1 175 ? 9.383 -21.312 -13.406 1 89.44 175 ASN A N 1
ATOM 1332 C CA . ASN A 1 175 ? 10.539 -22.203 -13.414 1 89.44 175 ASN A CA 1
ATOM 1333 C C . ASN A 1 175 ? 11.266 -22.156 -14.758 1 89.44 175 ASN A C 1
ATOM 1335 O O . ASN A 1 175 ? 12.469 -22.406 -14.82 1 89.44 175 ASN A O 1
ATOM 1339 N N . MET A 1 176 ? 10.547 -21.953 -15.734 1 89.69 176 MET A N 1
ATOM 1340 C CA . MET A 1 176 ? 11.102 -22.281 -17.047 1 89.69 176 MET A CA 1
ATOM 1341 C C . MET A 1 176 ? 11.312 -21.016 -17.875 1 89.69 176 MET A C 1
ATOM 1343 O O . MET A 1 176 ? 11.945 -21.078 -18.938 1 89.69 176 MET A O 1
ATOM 1347 N N . SER A 1 177 ? 10.906 -19.891 -17.344 1 86.31 177 SER A N 1
ATOM 1348 C CA . SER A 1 177 ? 11.133 -18.656 -18.078 1 86.31 177 SER A CA 1
ATOM 1349 C C . SER A 1 177 ? 12.523 -18.094 -17.812 1 86.31 177 SER A C 1
ATOM 1351 O O . SER A 1 177 ? 12.945 -18 -16.656 1 86.31 177 SER A O 1
ATOM 1353 N N . LEU A 1 178 ? 13.273 -17.719 -18.859 1 81.06 178 LEU A N 1
ATOM 1354 C CA . LEU A 1 178 ? 14.633 -17.203 -18.75 1 81.06 178 LEU A CA 1
ATOM 1355 C C . LEU A 1 178 ? 14.648 -15.781 -18.203 1 81.06 178 LEU A C 1
ATOM 1357 O O . LEU A 1 178 ? 15.695 -15.273 -17.797 1 81.06 178 LEU A O 1
ATOM 1361 N N . ILE A 1 179 ? 13.508 -15.18 -18.141 1 77.81 179 ILE A N 1
ATOM 1362 C CA . ILE A 1 179 ? 13.453 -13.805 -17.641 1 77.81 179 ILE A CA 1
ATOM 1363 C C . ILE A 1 179 ? 12.82 -13.781 -16.25 1 77.81 179 ILE A C 1
ATOM 1365 O O . ILE A 1 179 ? 12.641 -12.711 -15.664 1 77.81 179 ILE A O 1
ATOM 1369 N N . SER A 1 180 ? 12.445 -14.977 -15.75 1 85.56 180 SER A N 1
ATOM 1370 C CA . SER A 1 180 ? 11.922 -15.07 -14.391 1 85.56 180 SER A CA 1
ATOM 1371 C C . SER A 1 180 ? 13.023 -14.867 -13.359 1 85.56 180 SER A C 1
ATOM 1373 O O . SER A 1 180 ? 14.156 -15.305 -13.555 1 85.56 180 SER A O 1
ATOM 1375 N N . ASP A 1 181 ? 12.75 -14.195 -12.344 1 81 181 ASP A N 1
ATOM 1376 C CA . ASP A 1 181 ? 13.719 -13.93 -11.281 1 81 181 ASP A CA 1
ATOM 1377 C C . ASP A 1 181 ? 14.195 -15.227 -10.641 1 81 181 ASP A C 1
ATOM 1379 O O . ASP A 1 181 ? 15.359 -15.336 -10.25 1 81 181 ASP A O 1
ATOM 1383 N N . THR A 1 182 ? 13.32 -16.188 -10.555 1 90 182 THR A N 1
ATOM 1384 C CA . THR A 1 182 ? 13.625 -17.406 -9.812 1 90 182 THR A CA 1
ATOM 1385 C C . THR A 1 182 ? 14.781 -18.156 -10.461 1 90 182 THR A C 1
ATOM 1387 O O . THR A 1 182 ? 15.797 -18.438 -9.812 1 90 182 THR A O 1
ATOM 1390 N N . PRO A 1 183 ? 14.719 -18.5 -11.766 1 91.31 183 PRO A N 1
ATOM 1391 C CA . PRO A 1 183 ? 15.867 -19.141 -12.398 1 91.31 183 PRO A CA 1
ATOM 1392 C C . PRO A 1 183 ? 17.094 -18.25 -12.445 1 91.31 183 PRO A C 1
ATOM 1394 O O . PRO A 1 183 ? 18.234 -18.734 -12.375 1 91.31 183 PRO A O 1
ATOM 1397 N N . ILE A 1 184 ? 16.969 -16.984 -12.547 1 88 184 ILE A N 1
ATOM 1398 C CA . ILE A 1 184 ? 18.078 -16.031 -12.562 1 88 184 ILE A CA 1
ATOM 1399 C C . ILE A 1 184 ? 18.812 -16.094 -11.227 1 88 184 ILE A C 1
ATOM 1401 O O . ILE A 1 184 ? 20.047 -16.188 -11.195 1 88 184 ILE A O 1
ATOM 1405 N N . ILE A 1 185 ? 18.047 -16.047 -10.195 1 91.06 185 ILE A N 1
ATOM 1406 C CA . ILE A 1 185 ? 18.641 -16.062 -8.867 1 91.06 185 ILE A CA 1
ATOM 1407 C C . ILE A 1 185 ? 19.297 -17.422 -8.609 1 91.06 185 ILE A C 1
ATOM 1409 O O . ILE A 1 185 ? 20.406 -17.484 -8.062 1 91.06 185 ILE A O 1
ATOM 1413 N N . SER A 1 186 ? 18.641 -18.422 -8.984 1 94.38 186 SER A N 1
ATOM 1414 C CA . SER A 1 186 ? 19.203 -19.766 -8.812 1 94.38 186 SER A CA 1
ATOM 1415 C C . SER A 1 186 ? 20.516 -19.922 -9.562 1 94.38 186 SER A C 1
ATOM 1417 O O . SER A 1 186 ? 21.469 -20.484 -9.023 1 94.38 186 SER A O 1
ATOM 1419 N N . SER A 1 187 ? 20.594 -19.438 -10.781 1 92.5 187 SER A N 1
ATOM 1420 C CA . SER A 1 187 ? 21.812 -19.516 -11.578 1 92.5 187 SER A CA 1
ATOM 1421 C C . SER A 1 187 ? 22.938 -18.688 -10.953 1 92.5 187 SER A C 1
ATOM 1423 O O . SER A 1 187 ? 24.078 -19.141 -10.875 1 92.5 187 SER A O 1
ATOM 1425 N N . HIS A 1 188 ? 22.609 -17.578 -10.492 1 89.62 188 HIS A N 1
ATOM 1426 C CA . HIS A 1 188 ? 23.594 -16.688 -9.891 1 89.62 188 HIS A CA 1
ATOM 1427 C C . HIS A 1 188 ? 24.141 -17.266 -8.594 1 89.62 188 HIS A C 1
ATOM 1429 O O . HIS A 1 188 ? 25.344 -17.25 -8.359 1 89.62 188 HIS A O 1
ATOM 1435 N N . THR A 1 189 ? 23.234 -17.719 -7.797 1 91.44 189 THR A N 1
ATOM 1436 C CA . THR A 1 189 ? 23.656 -18.219 -6.492 1 91.44 189 THR A CA 1
ATOM 1437 C C . THR A 1 189 ? 24.516 -19.469 -6.641 1 91.44 189 THR A C 1
ATOM 1439 O O . THR A 1 189 ? 25.406 -19.719 -5.828 1 91.44 189 THR A O 1
ATOM 1442 N N . GLN A 1 190 ? 24.297 -20.219 -7.645 1 94.44 190 GLN A N 1
ATOM 1443 C CA . GLN A 1 190 ? 25.047 -21.453 -7.844 1 94.44 190 GLN A CA 1
ATOM 1444 C C . GLN A 1 190 ? 26.156 -21.266 -8.875 1 94.44 190 GLN A C 1
ATOM 1446 O O . GLN A 1 190 ? 26.859 -22.219 -9.211 1 94.44 190 GLN A O 1
ATOM 1451 N N . LYS A 1 191 ? 26.281 -20.062 -9.375 1 92.06 191 LYS A N 1
ATOM 1452 C CA . LYS A 1 191 ? 27.344 -19.656 -10.289 1 92.06 191 LYS A CA 1
ATOM 1453 C C . LYS A 1 191 ? 27.328 -20.516 -11.555 1 92.06 191 LYS A C 1
ATOM 1455 O O . LYS A 1 191 ? 28.359 -21.062 -11.953 1 92.06 191 LYS A O 1
ATOM 1460 N N . VAL 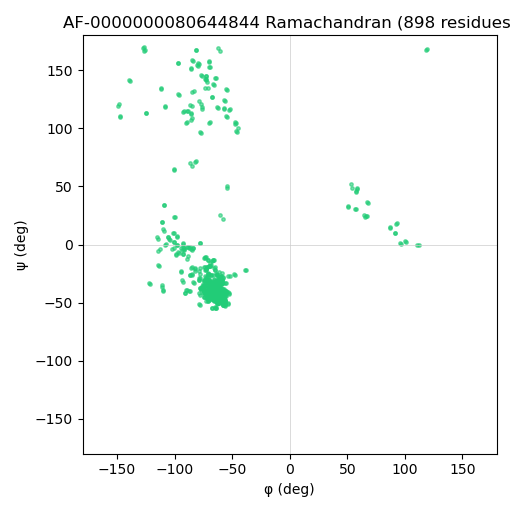A 1 192 ? 26.203 -20.656 -12.094 1 92.88 192 VAL A N 1
ATOM 1461 C CA . VAL A 1 192 ? 26.031 -21.328 -13.375 1 92.88 192 VAL A CA 1
ATOM 1462 C C . VAL A 1 192 ? 25.281 -20.422 -14.352 1 92.88 192 VAL A C 1
ATOM 1464 O O . VAL A 1 192 ? 24.781 -19.375 -13.961 1 92.88 192 VAL A O 1
ATOM 1467 N N . ASN A 1 193 ? 25.297 -20.812 -15.617 1 90.81 193 ASN A N 1
ATOM 1468 C CA . ASN A 1 193 ? 24.547 -20.062 -16.609 1 90.81 193 ASN A CA 1
ATOM 1469 C C . ASN A 1 193 ? 23.062 -20.359 -16.531 1 90.81 193 ASN A C 1
ATOM 1471 O O . ASN A 1 193 ? 22.656 -21.5 -16.297 1 90.81 193 ASN A O 1
ATOM 1475 N N . ILE A 1 194 ? 22.281 -19.422 -16.781 1 89.88 194 ILE A N 1
ATOM 1476 C CA . ILE A 1 194 ? 20.828 -19.562 -16.656 1 89.88 194 ILE A CA 1
ATOM 1477 C C . ILE A 1 194 ? 20.328 -20.594 -17.656 1 89.88 194 ILE A C 1
ATOM 1479 O O . ILE A 1 194 ? 19.375 -21.328 -17.391 1 89.88 194 ILE A O 1
ATOM 1483 N N . VAL A 1 195 ? 20.984 -20.703 -18.781 1 88.94 195 VAL A N 1
ATOM 1484 C CA . VAL A 1 195 ? 20.609 -21.656 -19.797 1 88.94 195 VAL A CA 1
ATOM 1485 C C . VAL A 1 195 ? 20.781 -23.078 -19.266 1 88.94 195 VAL A C 1
ATOM 1487 O O . VAL A 1 195 ? 20 -23.984 -19.609 1 88.94 195 VAL A O 1
ATOM 1490 N N . ASP A 1 196 ? 21.766 -23.219 -18.453 1 90.81 196 ASP A N 1
ATOM 1491 C CA . ASP A 1 196 ? 21.984 -24.531 -17.844 1 90.81 196 ASP A CA 1
ATOM 1492 C C . ASP A 1 196 ? 20.859 -24.875 -16.875 1 90.81 196 ASP A C 1
ATOM 1494 O O . ASP A 1 196 ? 20.469 -26.047 -16.766 1 90.81 196 ASP A O 1
ATOM 1498 N N . VAL A 1 197 ? 20.359 -23.984 -16.156 1 92.56 197 VAL A N 1
ATOM 1499 C CA . VAL A 1 197 ? 19.234 -24.203 -15.258 1 92.56 197 VAL A CA 1
ATOM 1500 C C . VAL A 1 197 ? 18.016 -24.641 -16.062 1 92.56 197 VAL A C 1
ATOM 1502 O O . VAL A 1 197 ? 17.312 -25.578 -15.695 1 92.56 197 VAL A O 1
ATOM 1505 N N . PHE A 1 198 ? 17.812 -23.953 -17.188 1 91 198 PHE A N 1
ATOM 1506 C CA . PHE A 1 198 ? 16.688 -24.266 -18.062 1 91 198 PHE A CA 1
ATOM 1507 C C . PHE A 1 198 ? 16.812 -25.672 -18.625 1 91 198 PHE A C 1
ATOM 1509 O O . PHE A 1 198 ? 15.859 -26.453 -18.562 1 91 198 PHE A O 1
ATOM 1516 N N . LYS A 1 199 ? 17.953 -25.969 -19.109 1 90 199 LYS A N 1
ATOM 1517 C CA . LYS A 1 199 ? 18.172 -27.266 -19.766 1 90 199 LYS A CA 1
ATOM 1518 C C . LYS A 1 199 ? 18 -28.406 -18.781 1 90 199 LYS A C 1
ATOM 1520 O O . LYS A 1 199 ? 17.406 -29.438 -19.109 1 90 199 LYS A O 1
ATOM 1525 N N . ASN A 1 200 ? 18.5 -28.234 -17.656 1 91.56 200 ASN A N 1
ATOM 1526 C CA . ASN A 1 200 ? 18.422 -29.281 -16.656 1 91.56 200 ASN A CA 1
ATOM 1527 C C . ASN A 1 200 ? 17.016 -29.391 -16.062 1 91.56 200 ASN A C 1
ATOM 1529 O O . ASN A 1 200 ? 16.562 -30.5 -15.75 1 91.56 200 ASN A O 1
ATOM 1533 N N . GLY A 1 201 ? 16.328 -28.312 -15.906 1 94.12 201 GLY A N 1
ATOM 1534 C CA . GLY A 1 201 ? 14.969 -28.312 -15.391 1 94.12 201 GLY A CA 1
ATOM 1535 C C . GLY A 1 201 ? 13.945 -28.812 -16.406 1 94.12 201 GLY A C 1
ATOM 1536 O O . GLY A 1 201 ? 12.93 -29.391 -16.031 1 94.12 201 GLY A O 1
ATOM 1537 N N . ALA A 1 202 ? 14.273 -28.562 -17.672 1 92.12 202 ALA A N 1
ATOM 1538 C CA . ALA A 1 202 ? 13.344 -28.906 -18.75 1 92.12 202 ALA A CA 1
ATOM 1539 C C . ALA A 1 202 ? 13.047 -30.391 -18.781 1 92.12 202 ALA A C 1
ATOM 1541 O O . ALA A 1 202 ? 11.93 -30.812 -19.109 1 92.12 202 ALA A O 1
ATOM 1542 N N . PHE A 1 203 ? 13.93 -31.141 -18.344 1 91.12 203 PHE A N 1
ATOM 1543 C CA . PHE A 1 203 ? 13.773 -32.594 -18.375 1 91.12 203 PHE A CA 1
ATOM 1544 C C . PHE A 1 203 ? 12.688 -33.031 -17.391 1 91.12 203 PHE A C 1
ATOM 1546 O O . PHE A 1 203 ? 12.133 -34.125 -17.531 1 91.12 203 PHE A O 1
ATOM 1553 N N . TYR A 1 204 ? 12.375 -32.188 -16.469 1 94.31 204 TYR A N 1
ATOM 1554 C CA . TYR A 1 204 ? 11.383 -32.562 -15.469 1 94.31 204 TYR A CA 1
ATOM 1555 C C . TYR A 1 204 ? 10.094 -31.766 -15.664 1 94.31 204 TYR A C 1
ATOM 1557 O O . TYR A 1 204 ? 8.992 -32.312 -15.547 1 94.31 204 TYR A O 1
ATOM 1565 N N . THR A 1 205 ? 10.219 -30.547 -15.984 1 95.19 205 THR A N 1
ATOM 1566 C CA . THR A 1 205 ? 9.086 -29.641 -16 1 95.19 205 THR A CA 1
ATOM 1567 C C . THR A 1 205 ? 8.219 -29.859 -17.234 1 95.19 205 THR A C 1
ATOM 1569 O O . THR A 1 205 ? 6.992 -29.828 -17.156 1 95.19 205 THR A O 1
ATOM 1572 N N . PHE A 1 206 ? 8.867 -30.125 -18.375 1 93.88 206 PHE A N 1
ATOM 1573 C CA . PHE A 1 206 ? 8.094 -30.281 -19.609 1 93.88 206 PHE A CA 1
ATOM 1574 C C . PHE A 1 206 ? 7.293 -31.578 -19.578 1 93.88 206 PHE A C 1
ATOM 1576 O O . PHE A 1 206 ? 6.094 -31.578 -19.859 1 93.88 206 PHE A O 1
ATOM 1583 N N . PRO A 1 207 ? 7.926 -32.656 -19.234 1 94.5 207 PRO A N 1
ATOM 1584 C CA . PRO A 1 207 ? 7.121 -33.875 -19.094 1 94.5 207 PRO A CA 1
ATOM 1585 C C . PRO A 1 207 ? 5.992 -33.719 -18.078 1 94.5 207 PRO A C 1
ATOM 1587 O O . PRO A 1 207 ? 4.887 -34.219 -18.297 1 94.5 207 PRO A O 1
ATOM 1590 N N . ALA A 1 208 ? 6.27 -33.094 -17.016 1 96.62 208 ALA A N 1
ATOM 1591 C CA . ALA A 1 208 ? 5.234 -32.844 -16 1 96.62 208 ALA A CA 1
ATOM 1592 C C . ALA A 1 208 ? 4.086 -32.031 -16.578 1 96.62 208 ALA A C 1
ATOM 1594 O O . ALA A 1 208 ? 2.916 -32.312 -16.312 1 96.62 208 ALA A O 1
ATOM 1595 N N . ALA A 1 209 ? 4.434 -31.047 -17.359 1 96.06 209 ALA A N 1
ATOM 1596 C CA . ALA A 1 209 ? 3.426 -30.188 -17.969 1 96.06 209 ALA A CA 1
ATOM 1597 C C . ALA A 1 209 ? 2.582 -30.953 -18.969 1 96.06 209 ALA A C 1
ATOM 1599 O O . ALA A 1 209 ? 1.368 -30.75 -19.062 1 96.06 209 ALA A O 1
ATOM 1600 N N . ILE A 1 210 ? 3.234 -31.781 -19.734 1 95.44 210 ILE A N 1
ATOM 1601 C CA . ILE A 1 210 ? 2.537 -32.594 -20.734 1 95.44 210 ILE A CA 1
ATOM 1602 C C . ILE A 1 210 ? 1.573 -33.562 -20.031 1 95.44 210 ILE A C 1
ATOM 1604 O O . ILE A 1 210 ? 0.406 -33.656 -20.422 1 95.44 210 ILE A O 1
ATOM 1608 N N . LEU A 1 211 ? 2.045 -34.188 -19.031 1 96.75 211 LEU A N 1
ATOM 1609 C CA . LEU A 1 211 ? 1.201 -35.125 -18.297 1 96.75 211 LEU A CA 1
ATOM 1610 C C . LEU A 1 211 ? 0.045 -34.375 -17.625 1 96.75 211 LEU A C 1
ATOM 1612 O O . LEU A 1 211 ? -1.082 -34.875 -17.594 1 96.75 211 LEU A O 1
ATOM 1616 N N . ALA A 1 212 ? 0.339 -33.25 -17.094 1 97.5 212 ALA A N 1
ATOM 1617 C CA . ALA A 1 212 ? -0.708 -32.469 -16.469 1 97.5 212 ALA A CA 1
ATOM 1618 C C . ALA A 1 212 ? -1.771 -32.062 -17.484 1 97.5 212 ALA A C 1
ATOM 1620 O O . ALA A 1 212 ? -2.965 -32.062 -17.172 1 97.5 212 ALA A O 1
ATOM 1621 N N . SER A 1 213 ? -1.282 -31.703 -18.672 1 95.44 213 SER A N 1
ATOM 1622 C CA . SER A 1 213 ? -2.221 -31.312 -19.719 1 95.44 213 SER A CA 1
ATOM 1623 C C . SER A 1 213 ? -3.174 -32.469 -20.047 1 95.44 213 SER A C 1
ATOM 1625 O O . SER A 1 213 ? -4.371 -32.25 -20.25 1 95.44 213 SER A O 1
ATOM 1627 N N . ILE A 1 214 ? -2.686 -33.594 -20.078 1 95.5 214 ILE A N 1
ATOM 1628 C CA . ILE A 1 214 ? -3.488 -34.75 -20.375 1 95.5 214 ILE A CA 1
ATOM 1629 C C . ILE A 1 214 ? -4.492 -35 -19.25 1 95.5 214 ILE A C 1
ATOM 1631 O O . ILE A 1 214 ? -5.672 -35.25 -19.5 1 95.5 214 ILE A O 1
ATOM 1635 N N . VAL A 1 215 ? -4.055 -34.875 -18.062 1 96.62 215 VAL A N 1
ATOM 1636 C CA . VAL A 1 215 ? -4.926 -35.094 -16.906 1 96.62 215 VAL A CA 1
ATOM 1637 C C . VAL A 1 215 ? -6.016 -34.031 -16.859 1 96.62 215 VAL A C 1
ATOM 1639 O O . VAL A 1 215 ? -7.18 -34.344 -16.594 1 96.62 215 VAL A O 1
ATOM 1642 N N . PHE A 1 216 ? -5.66 -32.812 -17.109 1 95.5 216 PHE A N 1
ATOM 1643 C CA . PHE A 1 216 ? -6.645 -31.75 -17.078 1 95.5 216 PHE A CA 1
ATOM 1644 C C . PHE A 1 216 ? -7.664 -31.922 -18.203 1 95.5 216 PHE A C 1
ATOM 1646 O O . PHE A 1 216 ? -8.836 -31.562 -18.047 1 95.5 216 PHE A O 1
ATOM 1653 N N . ALA A 1 217 ? -7.188 -32.469 -19.328 1 92.06 217 ALA A N 1
ATOM 1654 C CA . ALA A 1 217 ? -8.125 -32.781 -20.406 1 92.06 217 ALA A CA 1
ATOM 1655 C C . ALA A 1 217 ? -9.141 -33.812 -19.969 1 92.06 217 ALA A C 1
ATOM 1657 O O . ALA A 1 217 ? -10.336 -33.688 -20.234 1 92.06 217 ALA A O 1
ATOM 1658 N N . PHE A 1 218 ? -8.656 -34.781 -19.297 1 92.94 218 PHE A N 1
ATOM 1659 C CA . PHE A 1 218 ? -9.531 -35.875 -18.844 1 92.94 218 PHE A CA 1
ATOM 1660 C C . PHE A 1 218 ? -10.453 -35.375 -17.734 1 92.94 218 PHE A C 1
ATOM 1662 O O . PHE A 1 218 ? -11.648 -35.656 -17.734 1 92.94 218 PHE A O 1
ATOM 1669 N N . LEU A 1 219 ? -9.93 -34.688 -16.781 1 91.81 219 LEU A N 1
ATOM 1670 C CA . LEU A 1 219 ? -10.727 -34.219 -15.664 1 91.81 219 LEU A CA 1
ATOM 1671 C C . LEU A 1 219 ? -11.758 -33.188 -16.125 1 91.81 219 LEU A C 1
ATOM 1673 O O . LEU A 1 219 ? -12.883 -33.156 -15.625 1 91.81 219 LEU A O 1
ATOM 1677 N N . GLY A 1 220 ? -11.289 -32.312 -17.016 1 87.62 220 GLY A N 1
ATOM 1678 C CA . GLY A 1 220 ? -12.234 -31.375 -17.594 1 87.62 220 GLY A CA 1
ATOM 1679 C C . GLY A 1 220 ? -13.422 -32.062 -18.25 1 87.62 220 GLY A C 1
ATOM 1680 O O . GLY A 1 220 ? -14.562 -31.594 -18.094 1 87.62 220 GLY A O 1
ATOM 1681 N N . SER A 1 221 ? -13.18 -33.125 -18.906 1 83.06 221 SER A N 1
ATOM 1682 C CA . SER A 1 221 ? -14.242 -33.875 -19.562 1 83.06 221 SER A CA 1
ATOM 1683 C C . SER A 1 221 ? -15.148 -34.531 -18.547 1 83.06 221 SER A C 1
ATOM 1685 O O . SER A 1 221 ? -16.359 -34.625 -18.75 1 83.06 221 SER A O 1
ATOM 1687 N N . TYR A 1 222 ? -14.539 -34.938 -17.562 1 82.75 222 TYR A N 1
ATOM 1688 C CA . TYR A 1 222 ? -15.297 -35.656 -16.531 1 82.75 222 TYR A CA 1
ATOM 1689 C C . TYR A 1 222 ? -16.203 -34.688 -15.781 1 82.75 222 TYR A C 1
ATOM 1691 O O . TYR A 1 222 ? -17.391 -34.969 -15.555 1 82.75 222 TYR A O 1
ATOM 1699 N N . TYR A 1 223 ? -15.734 -33.594 -15.406 1 78.94 223 TYR A N 1
ATOM 1700 C CA . TYR A 1 223 ? -16.484 -32.656 -14.594 1 78.94 223 TYR A CA 1
ATOM 1701 C C . TYR A 1 223 ? -17.469 -31.859 -15.445 1 78.94 223 TYR A C 1
ATOM 1703 O O . TYR A 1 223 ? -18.438 -31.281 -14.922 1 78.94 223 TYR A O 1
ATOM 1711 N N . SER A 1 224 ? -17.281 -31.719 -16.719 1 72.25 224 SER A N 1
ATOM 1712 C CA . SER A 1 224 ? -18.188 -31 -17.609 1 72.25 224 SER A CA 1
ATOM 1713 C C . SER A 1 224 ? -19.438 -31.812 -17.922 1 72.25 224 SER A C 1
ATOM 1715 O O . SER A 1 224 ? -20.5 -31.25 -18.203 1 72.25 224 SER A O 1
ATOM 1717 N N . LYS A 1 225 ? -19.406 -33 -18.078 1 62.25 225 LYS A N 1
ATOM 1718 C CA . LYS A 1 225 ? -20.578 -33.812 -18.375 1 62.25 225 LYS A CA 1
ATOM 1719 C C . LYS A 1 225 ? -21.734 -33.5 -17.422 1 62.25 225 LYS A C 1
ATOM 1721 O O . LYS A 1 225 ? -22.891 -33.625 -17.781 1 62.25 225 LYS A O 1
ATOM 1726 N N . THR A 1 226 ? -21.406 -33.062 -16.359 1 54.75 226 THR A N 1
ATOM 1727 C CA . THR A 1 226 ? -22.469 -32.75 -15.406 1 54.75 226 THR A CA 1
ATOM 1728 C C . THR A 1 226 ? -22.969 -31.328 -15.586 1 54.75 226 THR A C 1
ATOM 1730 O O . THR A 1 226 ? -23.984 -30.938 -15.023 1 54.75 226 THR A O 1
ATOM 1733 N N . ALA A 1 227 ? -22.219 -30.547 -16.422 1 56.16 227 ALA A N 1
ATOM 1734 C CA . ALA A 1 227 ? -22.547 -29.125 -16.562 1 56.16 227 ALA A CA 1
ATOM 1735 C C . ALA A 1 227 ? -23.609 -28.922 -17.641 1 56.16 227 ALA A C 1
ATOM 1737 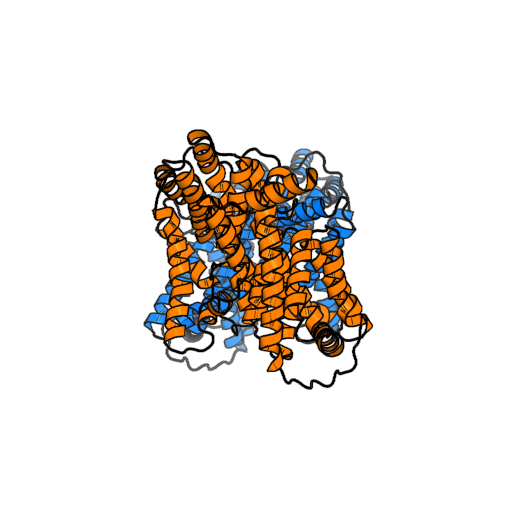O O . ALA A 1 227 ? -23.406 -29.297 -18.797 1 56.16 227 ALA A O 1
ATOM 1738 N N . SER A 1 228 ? -24.828 -29.328 -17.422 1 52.03 228 SER A N 1
ATOM 1739 C CA . SER A 1 228 ? -25.969 -29.203 -18.312 1 52.03 228 SER A CA 1
ATOM 1740 C C . SER A 1 228 ? -26.281 -27.75 -18.625 1 52.03 228 SER A C 1
ATOM 1742 O O . SER A 1 228 ? -27.234 -27.172 -18.094 1 52.03 228 SER A O 1
ATOM 1744 N N . PHE A 1 229 ? -25.328 -26.828 -18.547 1 52.28 229 PHE A N 1
ATOM 1745 C CA . PHE A 1 229 ? -25.969 -25.531 -18.703 1 52.28 229 PHE A CA 1
ATOM 1746 C C . PHE A 1 229 ? -26.281 -25.25 -20.172 1 52.28 229 PHE A C 1
ATOM 1748 O O . PHE A 1 229 ? -25.406 -25.391 -21.031 1 52.28 229 PHE A O 1
ATOM 1755 N N . ILE A 1 230 ? -27.562 -25.531 -20.625 1 48.94 230 ILE A N 1
ATOM 1756 C CA . ILE A 1 230 ? -28.156 -25.062 -21.875 1 48.94 230 ILE A CA 1
ATOM 1757 C C . ILE A 1 230 ? -28.062 -23.547 -21.938 1 48.94 230 ILE A C 1
ATOM 1759 O O . ILE A 1 230 ? -28.859 -22.844 -21.312 1 48.94 230 ILE A O 1
ATOM 1763 N N . ILE A 1 231 ? -26.953 -22.922 -21.688 1 51.28 231 ILE A N 1
ATOM 1764 C CA . ILE A 1 231 ? -27.078 -21.469 -21.812 1 51.28 231 ILE A CA 1
ATOM 1765 C C . ILE A 1 231 ? -27.281 -21.078 -23.266 1 51.28 231 ILE A C 1
ATOM 1767 O O . ILE A 1 231 ? -26.5 -21.5 -24.141 1 51.28 231 ILE A O 1
ATOM 1771 N N . GLU A 1 232 ? -28.469 -20.719 -23.609 1 54.72 232 GLU A N 1
ATOM 1772 C CA . GLU A 1 232 ? -28.703 -20.078 -24.906 1 54.72 232 GLU A CA 1
ATOM 1773 C C . GLU A 1 232 ? -27.703 -18.969 -25.172 1 54.72 232 GLU A C 1
ATOM 1775 O O . GLU A 1 232 ? -27.5 -18.094 -24.328 1 54.72 232 GLU A O 1
ATOM 1780 N N . PRO A 1 233 ? -26.766 -19.234 -26.031 1 55.38 233 PRO A N 1
ATOM 1781 C CA . PRO A 1 233 ? -25.781 -18.203 -26.359 1 55.38 233 PRO A CA 1
ATOM 1782 C C . PRO A 1 233 ? -26.391 -16.844 -26.609 1 55.38 233 PRO A C 1
ATOM 1784 O O . PRO A 1 233 ? -27.422 -16.734 -27.297 1 55.38 233 PRO A O 1
ATOM 1787 N N . SER A 1 234 ? -26.344 -16.016 -25.688 1 62.69 234 SER A N 1
ATOM 1788 C CA . SER A 1 234 ? -26.719 -14.625 -25.969 1 62.69 234 SER A CA 1
ATOM 1789 C C . SER A 1 234 ? -25.828 -14.008 -27.031 1 62.69 234 SER A C 1
ATOM 1791 O O . SER A 1 234 ? -24.859 -14.633 -27.469 1 62.69 234 SER A O 1
ATOM 1793 N N . ASP A 1 235 ? -26.141 -12.859 -27.641 1 72.19 235 ASP A N 1
ATOM 1794 C CA . ASP A 1 235 ? -25.375 -12.117 -28.641 1 72.19 235 ASP A CA 1
ATOM 1795 C C . ASP A 1 235 ? -23.953 -11.852 -28.156 1 72.19 235 ASP A C 1
ATOM 1797 O O . ASP A 1 235 ? -23.75 -11.453 -27 1 72.19 235 ASP A O 1
ATOM 1801 N N . ILE A 1 236 ? -23.078 -12.453 -28.906 1 79.69 236 ILE A N 1
ATOM 1802 C CA . ILE A 1 236 ? -21.656 -12.328 -28.594 1 79.69 236 ILE A CA 1
ATOM 1803 C C . ILE A 1 236 ? -21.109 -11.055 -29.234 1 79.69 236 ILE A C 1
ATOM 1805 O O . ILE A 1 236 ? -21.219 -10.859 -30.438 1 79.69 236 ILE A O 1
ATOM 1809 N N . ASN A 1 237 ? -20.734 -10.086 -28.359 1 84.06 237 ASN A N 1
ATOM 1810 C CA . ASN A 1 237 ? -19.938 -8.961 -28.859 1 84.06 237 ASN A CA 1
ATOM 1811 C C . ASN A 1 237 ? -18.438 -9.258 -28.781 1 84.06 237 ASN A C 1
ATOM 1813 O O . ASN A 1 237 ? -17.828 -9.094 -27.719 1 84.06 237 ASN A O 1
ATOM 1817 N N . PHE A 1 238 ? -17.828 -9.531 -29.844 1 85.94 238 PHE A N 1
ATOM 1818 C CA . PHE A 1 238 ? -16.453 -9.984 -29.922 1 85.94 238 PHE A CA 1
ATOM 1819 C C . PHE A 1 238 ? -15.484 -8.859 -29.562 1 85.94 238 PHE A C 1
ATOM 1821 O O . PHE A 1 238 ? -14.352 -9.109 -29.141 1 85.94 238 PHE A O 1
ATOM 1828 N N . PHE A 1 239 ? -15.992 -7.676 -29.625 1 88.94 239 PHE A N 1
ATOM 1829 C CA . PHE A 1 239 ? -15.117 -6.547 -29.328 1 88.94 239 PHE A CA 1
ATOM 1830 C C . PHE A 1 239 ? -14.852 -6.449 -27.828 1 88.94 239 PHE A C 1
ATOM 1832 O O . PHE A 1 239 ? -13.828 -5.902 -27.406 1 88.94 239 PHE A O 1
ATOM 1839 N N . LYS A 1 240 ? -15.688 -7.066 -27.125 1 89.81 240 LYS A N 1
ATOM 1840 C CA . LYS A 1 240 ? -15.586 -6.934 -25.672 1 89.81 240 LYS A CA 1
ATOM 1841 C C . LYS A 1 240 ? -14.57 -7.926 -25.109 1 89.81 240 LYS A C 1
ATOM 1843 O O . LYS A 1 240 ? -14.203 -7.84 -23.938 1 89.81 240 LYS A O 1
ATOM 1848 N N . ILE A 1 241 ? -14.039 -8.727 -25.969 1 87.5 241 ILE A N 1
ATOM 1849 C CA . ILE A 1 241 ? -13.016 -9.648 -25.484 1 87.5 241 ILE A CA 1
ATOM 1850 C C . ILE A 1 241 ? -11.633 -9.07 -25.75 1 87.5 241 ILE A C 1
ATOM 1852 O O . ILE A 1 241 ? -10.633 -9.578 -25.25 1 87.5 241 ILE A O 1
ATOM 1856 N N . VAL A 1 242 ? -11.562 -8.016 -26.422 1 91 242 VAL A N 1
ATOM 1857 C CA . VAL A 1 242 ? -10.328 -7.422 -26.922 1 91 242 VAL A CA 1
ATOM 1858 C C . VAL A 1 242 ? -9.406 -7.094 -25.75 1 91 242 VAL A C 1
ATOM 1860 O O . VAL A 1 242 ? -8.195 -7.312 -25.828 1 91 242 VAL A O 1
ATOM 1863 N N . PRO A 1 243 ? -9.898 -6.59 -24.672 1 89.62 243 PRO A N 1
ATOM 1864 C CA . PRO A 1 243 ? -8.984 -6.277 -23.578 1 89.62 243 PRO A CA 1
ATOM 1865 C C . PRO A 1 243 ? -8.211 -7.5 -23.078 1 89.62 243 PRO A C 1
ATOM 1867 O O . PRO A 1 243 ? -7.004 -7.41 -22.828 1 89.62 243 PRO A O 1
ATOM 1870 N N . TYR A 1 244 ? -8.891 -8.633 -23 1 81.38 244 TYR A N 1
ATOM 1871 C CA . TYR A 1 244 ? -8.234 -9.859 -22.547 1 81.38 244 TYR A CA 1
ATOM 1872 C C . TYR A 1 244 ? -7.195 -10.328 -23.547 1 81.38 244 TYR A C 1
ATOM 1874 O O . TYR A 1 244 ? -6.078 -10.688 -23.188 1 81.38 244 TYR A O 1
ATOM 1882 N N . VAL A 1 245 ? -7.57 -10.273 -24.766 1 84.5 245 VAL A N 1
ATOM 1883 C CA . VAL A 1 245 ? -6.672 -10.688 -25.844 1 84.5 245 VAL A CA 1
ATOM 1884 C C . VAL A 1 245 ? -5.461 -9.766 -25.891 1 84.5 245 VAL A C 1
ATOM 1886 O O . VAL A 1 245 ? -4.332 -10.219 -26.109 1 84.5 245 VAL A O 1
ATOM 1889 N N . PHE A 1 246 ? -5.688 -8.555 -25.719 1 88.44 246 PHE A N 1
ATOM 1890 C CA . PHE A 1 246 ? -4.625 -7.551 -25.75 1 88.44 246 PHE A CA 1
ATOM 1891 C C . PHE A 1 246 ? -3.604 -7.812 -24.641 1 88.44 246 PHE A C 1
ATOM 1893 O O . PHE A 1 246 ? -2.4 -7.852 -24.906 1 88.44 246 PHE A O 1
ATOM 1900 N N . VAL A 1 247 ? -4.082 -7.996 -23.406 1 83.56 247 VAL A N 1
ATOM 1901 C CA . VAL A 1 247 ? -3.188 -8.211 -22.281 1 83.56 247 VAL A CA 1
ATOM 1902 C C . VAL A 1 247 ? -2.371 -9.484 -22.5 1 83.56 247 VAL A C 1
ATOM 1904 O O . VAL A 1 247 ? -1.165 -9.508 -22.25 1 83.56 247 VAL A O 1
ATOM 1907 N N . MET A 1 248 ? -3.016 -10.523 -23 1 77.62 248 MET A N 1
ATOM 1908 C CA . MET A 1 248 ? -2.338 -11.797 -23.25 1 77.62 248 MET A CA 1
ATOM 1909 C C . MET A 1 248 ? -1.292 -11.633 -24.359 1 77.62 248 MET A C 1
ATOM 1911 O O . MET A 1 248 ? -0.167 -12.117 -24.219 1 77.62 248 MET A O 1
ATOM 1915 N N . ALA A 1 249 ? -1.649 -10.945 -25.375 1 81.75 249 ALA A N 1
ATOM 1916 C CA . ALA A 1 249 ? -0.75 -10.75 -26.5 1 81.75 249 ALA A CA 1
ATOM 1917 C C . ALA A 1 249 ? 0.477 -9.945 -26.094 1 81.75 249 ALA A C 1
ATOM 1919 O O . ALA A 1 249 ? 1.605 -10.289 -26.453 1 81.75 249 ALA A O 1
ATOM 1920 N N . VAL A 1 250 ? 0.251 -8.906 -25.359 1 83.06 250 VAL A N 1
ATOM 1921 C CA . VAL A 1 250 ? 1.353 -8.062 -24.922 1 83.06 250 VAL A CA 1
ATOM 1922 C C . VAL A 1 250 ? 2.26 -8.844 -23.969 1 83.06 250 VAL A C 1
ATOM 1924 O O . VAL A 1 250 ? 3.486 -8.773 -24.078 1 83.06 250 VAL A O 1
ATOM 1927 N N . ALA A 1 251 ? 1.664 -9.586 -23.141 1 73.88 251 ALA A N 1
ATOM 1928 C CA . ALA A 1 251 ? 2.434 -10.375 -22.172 1 73.88 251 ALA A CA 1
ATOM 1929 C C . ALA A 1 251 ? 3.234 -11.469 -22.875 1 73.88 251 ALA A C 1
ATOM 1931 O O . ALA A 1 251 ? 4.414 -11.672 -22.562 1 73.88 251 ALA A O 1
ATOM 1932 N N . ILE A 1 252 ? 2.689 -12.117 -23.844 1 73.69 252 ILE A N 1
ATOM 1933 C CA . ILE A 1 252 ? 3.332 -13.211 -24.562 1 73.69 252 ILE A CA 1
ATOM 1934 C C . ILE A 1 252 ? 4.461 -12.656 -25.438 1 73.69 252 ILE A C 1
ATOM 1936 O O . ILE A 1 252 ? 5.469 -13.336 -25.656 1 73.69 252 ILE A O 1
ATOM 1940 N N . SER A 1 253 ? 4.355 -11.406 -25.797 1 77.94 253 SER A N 1
ATOM 1941 C CA . SER A 1 253 ? 5.371 -10.766 -26.641 1 77.94 253 SER A CA 1
ATOM 1942 C C . SER A 1 253 ? 6.598 -10.391 -25.812 1 77.94 253 SER A C 1
ATOM 1944 O O . SER A 1 253 ? 7.543 -9.789 -26.328 1 77.94 253 SER A O 1
ATOM 1946 N N . GLY A 1 254 ? 6.609 -10.695 -24.516 1 68.94 254 GLY A N 1
ATOM 1947 C CA . GLY A 1 254 ? 7.793 -10.508 -23.688 1 68.94 254 GLY A CA 1
ATOM 1948 C C . GLY A 1 254 ? 7.742 -9.25 -22.844 1 68.94 254 GLY A C 1
ATOM 1949 O O . GLY A 1 254 ? 8.688 -8.938 -22.125 1 68.94 254 GLY A O 1
ATOM 1950 N N . PHE A 1 255 ? 6.629 -8.562 -22.969 1 76.38 255 PHE A N 1
ATOM 1951 C CA . PHE A 1 255 ? 6.508 -7.352 -22.172 1 76.38 255 PHE A CA 1
ATOM 1952 C C . PHE A 1 255 ? 6.137 -7.691 -20.734 1 76.38 255 PHE A C 1
ATOM 1954 O O . PHE A 1 255 ? 5.602 -8.766 -20.453 1 76.38 255 PHE A O 1
ATOM 1961 N N . ASN A 1 256 ? 6.5 -6.754 -19.828 1 76.19 256 ASN A N 1
ATOM 1962 C CA . ASN A 1 256 ? 6.195 -6.914 -18.406 1 76.19 256 ASN A CA 1
ATOM 1963 C C . ASN A 1 256 ? 4.691 -6.914 -18.156 1 76.19 256 ASN A C 1
ATOM 1965 O O . ASN A 1 256 ? 3.947 -6.168 -18.797 1 76.19 256 ASN A O 1
ATOM 1969 N N . VAL A 1 257 ? 4.336 -7.762 -17.188 1 78 257 VAL A N 1
ATOM 1970 C CA . VAL A 1 257 ? 2.924 -7.906 -16.844 1 78 257 VAL A CA 1
ATOM 1971 C C . VAL A 1 257 ? 2.369 -6.562 -16.375 1 78 257 VAL A C 1
ATOM 1973 O O . VAL A 1 257 ? 1.205 -6.242 -16.625 1 78 257 VAL A O 1
ATOM 1976 N N . PHE A 1 258 ? 3.189 -5.805 -15.742 1 83.81 258 PHE A N 1
ATOM 1977 C CA . PHE A 1 258 ? 2.791 -4.473 -15.305 1 83.81 258 PHE A CA 1
ATOM 1978 C C . PHE A 1 258 ? 2.312 -3.635 -16.484 1 83.81 258 PHE A C 1
ATOM 1980 O O . PHE A 1 258 ? 1.241 -3.029 -16.422 1 83.81 258 PHE A O 1
ATOM 1987 N N . LEU A 1 259 ? 3.08 -3.662 -17.5 1 84.56 259 LEU A N 1
ATOM 1988 C CA . LEU A 1 259 ? 2.742 -2.898 -18.703 1 84.56 259 LEU A CA 1
ATOM 1989 C C . LEU A 1 259 ? 1.493 -3.459 -19.375 1 84.56 259 LEU A C 1
ATOM 1991 O O . LEU A 1 259 ? 0.634 -2.701 -19.828 1 84.56 259 LEU A O 1
ATOM 1995 N N . ALA A 1 260 ? 1.441 -4.738 -19.438 1 84.56 260 ALA A N 1
ATOM 1996 C CA . ALA A 1 260 ? 0.303 -5.391 -20.078 1 84.56 260 ALA A CA 1
ATOM 1997 C C . ALA A 1 260 ? -1.005 -5.012 -19.391 1 84.56 260 ALA A C 1
ATOM 1999 O O . ALA A 1 260 ? -1.984 -4.664 -20.062 1 84.56 260 ALA A O 1
ATOM 2000 N N . LEU A 1 261 ? -1.046 -5.047 -18.109 1 85 261 LEU A N 1
ATOM 2001 C CA . LEU A 1 261 ? -2.248 -4.727 -17.359 1 85 261 LEU A CA 1
ATOM 2002 C C . LEU A 1 261 ? -2.545 -3.232 -17.422 1 85 261 LEU A C 1
ATOM 2004 O O . LEU A 1 261 ? -3.705 -2.83 -17.531 1 85 261 LEU A O 1
ATOM 2008 N N . PHE A 1 262 ? -1.497 -2.504 -17.312 1 88.25 262 PHE A N 1
ATOM 2009 C CA . PHE A 1 262 ? -1.621 -1.053 -17.375 1 88.25 262 PHE A CA 1
ATOM 2010 C C . PHE A 1 262 ? -2.293 -0.626 -18.672 1 88.25 262 PHE A C 1
ATOM 2012 O O . PHE A 1 262 ? -3.295 0.092 -18.656 1 88.25 262 PHE A O 1
ATOM 2019 N N . LEU A 1 263 ? -1.815 -1.085 -19.766 1 88.56 263 LEU A N 1
ATOM 2020 C CA . LEU A 1 263 ? -2.375 -0.761 -21.062 1 88.56 263 LEU A CA 1
ATOM 2021 C C . LEU A 1 263 ? -3.738 -1.422 -21.25 1 88.56 263 LEU A C 1
ATOM 2023 O O . LEU A 1 263 ? -4.613 -0.868 -21.922 1 88.56 263 LEU A O 1
ATOM 2027 N N . GLY A 1 264 ? -3.852 -2.604 -20.703 1 90.44 264 GLY A N 1
ATOM 2028 C CA . GLY A 1 264 ? -5.125 -3.301 -20.781 1 90.44 264 GLY A CA 1
ATOM 2029 C C . GLY A 1 264 ? -6.277 -2.508 -20.188 1 90.44 264 GLY A C 1
ATOM 2030 O O . GLY A 1 264 ? -7.391 -2.531 -20.719 1 90.44 264 GLY A O 1
ATOM 2031 N N . ILE A 1 265 ? -6.039 -1.807 -19.109 1 92.81 265 ILE A N 1
ATOM 2032 C CA . ILE A 1 265 ? -7.051 -0.977 -18.469 1 92.81 265 ILE A CA 1
ATOM 2033 C C . ILE A 1 265 ? -7.504 0.121 -19.422 1 92.81 265 ILE A C 1
ATOM 2035 O O . ILE A 1 265 ? -8.695 0.407 -19.531 1 92.81 265 ILE A O 1
ATOM 2039 N N . PHE A 1 266 ? -6.574 0.647 -20.156 1 92.5 266 PHE A N 1
ATOM 2040 C CA . PHE A 1 266 ? -6.902 1.707 -21.094 1 92.5 266 PHE A CA 1
ATOM 2041 C C . PHE A 1 266 ? -7.719 1.159 -22.266 1 92.5 266 PHE A C 1
ATOM 2043 O O . PHE A 1 266 ? -8.695 1.778 -22.688 1 92.5 266 PHE A O 1
ATOM 2050 N N . VAL A 1 267 ? -7.285 0.092 -22.75 1 93.38 267 VAL A N 1
ATOM 2051 C CA . VAL A 1 267 ? -8 -0.527 -23.844 1 93.38 267 VAL A CA 1
ATOM 2052 C C . VAL A 1 267 ? -9.43 -0.851 -23.422 1 93.38 267 VAL A C 1
ATOM 2054 O O . VAL A 1 267 ? -10.383 -0.56 -24.156 1 93.38 267 VAL A O 1
ATOM 2057 N N . ALA A 1 268 ? -9.57 -1.436 -22.266 1 93.88 268 ALA A N 1
ATOM 2058 C CA . ALA A 1 268 ? -10.891 -1.755 -21.734 1 93.88 268 ALA A CA 1
ATOM 2059 C C . ALA A 1 268 ? -11.727 -0.491 -21.531 1 93.88 268 ALA A C 1
ATOM 2061 O O . ALA A 1 268 ? -12.922 -0.477 -21.844 1 93.88 268 ALA A O 1
ATOM 2062 N N . GLY A 1 269 ? -11.07 0.542 -21.047 1 93.94 269 GLY A N 1
ATOM 2063 C CA . GLY A 1 269 ? -11.758 1.807 -20.844 1 93.94 269 GLY A CA 1
ATOM 2064 C C . GLY A 1 269 ? -12.258 2.424 -22.141 1 93.94 269 GLY A C 1
ATOM 2065 O O . GLY A 1 269 ? -13.398 2.891 -22.203 1 93.94 269 GLY A O 1
ATOM 2066 N N . ILE A 1 270 ? -11.43 2.406 -23.172 1 94.38 270 ILE A N 1
ATOM 2067 C CA . ILE A 1 270 ? -11.781 2.967 -24.469 1 94.38 270 ILE A CA 1
ATOM 2068 C C . ILE A 1 270 ? -12.961 2.193 -25.062 1 94.38 270 ILE A C 1
ATOM 2070 O O . ILE A 1 270 ? -13.914 2.791 -25.562 1 94.38 270 ILE A O 1
ATOM 2074 N N . ILE A 1 271 ? -12.93 0.939 -24.922 1 93.94 271 ILE A N 1
ATOM 2075 C CA . ILE A 1 271 ? -14 0.094 -25.453 1 93.94 271 ILE A CA 1
ATOM 2076 C C . ILE A 1 271 ? -15.289 0.349 -24.672 1 93.94 271 ILE A C 1
ATOM 2078 O O . ILE A 1 271 ? -16.359 0.447 -25.25 1 93.94 271 ILE A O 1
ATOM 2082 N N . GLY A 1 272 ? -15.172 0.442 -23.359 1 93.88 272 GLY A N 1
ATOM 2083 C CA . GLY A 1 272 ? -16.328 0.714 -22.516 1 93.88 272 GLY A CA 1
ATOM 2084 C C . GLY A 1 272 ? -17 2.041 -22.828 1 93.88 272 GLY A C 1
ATOM 2085 O O . GLY A 1 272 ? -18.219 2.137 -22.859 1 93.88 272 GLY A O 1
ATOM 2086 N N . ILE A 1 273 ? -16.188 3.018 -23.125 1 93.62 273 ILE A N 1
ATOM 2087 C CA . ILE A 1 273 ? -16.719 4.336 -23.453 1 93.62 273 ILE A CA 1
ATOM 2088 C C . ILE A 1 273 ? -17.312 4.32 -24.859 1 93.62 273 ILE A C 1
ATOM 2090 O O . ILE A 1 273 ? -18.391 4.891 -25.094 1 93.62 273 ILE A O 1
ATOM 2094 N N . TYR A 1 274 ? -16.625 3.676 -25.75 1 93.06 274 TYR A N 1
ATOM 2095 C CA . TYR A 1 274 ? -17.094 3.592 -27.141 1 93.06 274 TYR A CA 1
ATOM 2096 C C . TYR A 1 274 ? -18.469 2.939 -27.219 1 93.06 274 TYR A C 1
ATOM 2098 O O . TYR A 1 274 ? -19.344 3.4 -27.953 1 93.06 274 TYR A O 1
ATOM 2106 N N . TYR A 1 275 ? -18.766 1.962 -26.453 1 92.44 275 TYR A N 1
ATOM 2107 C CA . TYR A 1 275 ? -20.031 1.244 -26.469 1 92.44 275 TYR A CA 1
ATOM 2108 C C . TYR A 1 275 ? -21.016 1.832 -25.469 1 92.44 275 TYR A C 1
ATOM 2110 O O . TYR A 1 275 ? -22.078 1.271 -25.234 1 92.44 275 TYR A O 1
ATOM 2118 N N . SER A 1 276 ? -20.562 2.918 -24.75 1 89.62 276 SER A N 1
ATOM 2119 C CA . SER A 1 276 ? -21.391 3.65 -23.797 1 89.62 276 SER A CA 1
ATOM 2120 C C . SER A 1 276 ? -21.781 2.775 -22.609 1 89.62 276 SER A C 1
ATOM 2122 O O . SER A 1 276 ? -22.875 2.916 -22.047 1 89.62 276 SER A O 1
ATOM 2124 N N . ASP A 1 277 ? -20.969 1.793 -22.359 1 89.38 277 ASP A N 1
ATOM 2125 C CA . ASP A 1 277 ? -21.172 0.974 -21.172 1 89.38 277 ASP A CA 1
ATOM 2126 C C . ASP A 1 277 ? -20.812 1.75 -19.906 1 89.38 277 ASP A C 1
ATOM 2128 O O . ASP A 1 277 ? -21.375 1.492 -18.844 1 89.38 277 ASP A O 1
ATOM 2132 N N . VAL A 1 278 ? -19.844 2.637 -20.094 1 91.69 278 VAL A N 1
ATOM 2133 C CA . VAL A 1 278 ? -19.391 3.41 -18.938 1 91.69 278 VAL A CA 1
ATOM 2134 C C . VAL A 1 278 ? -19.172 4.863 -19.344 1 91.69 278 VAL A C 1
ATOM 2136 O O . VAL A 1 278 ? -18.766 5.137 -20.484 1 91.69 278 VAL A O 1
ATOM 2139 N N . THR A 1 279 ? -19.531 5.734 -18.484 1 92.06 279 THR A N 1
ATOM 2140 C CA . THR A 1 279 ? -19.109 7.125 -18.578 1 92.06 279 THR A CA 1
ATOM 2141 C C . THR A 1 279 ? -17.688 7.301 -18.016 1 92.06 279 THR A C 1
ATOM 2143 O O . THR A 1 279 ? -17.141 6.383 -17.406 1 92.06 279 THR A O 1
ATOM 2146 N N . PHE A 1 280 ? -17.125 8.406 -18.266 1 91.25 280 PHE A N 1
ATOM 2147 C CA . PHE A 1 280 ? -15.797 8.688 -17.734 1 91.25 280 PHE A CA 1
ATOM 2148 C C . PHE A 1 280 ? -15.773 8.57 -16.219 1 91.25 280 PHE A C 1
ATOM 2150 O O . PHE A 1 280 ? -14.852 7.98 -15.648 1 91.25 280 PHE A O 1
ATOM 2157 N N . LEU A 1 281 ? -16.797 9.094 -15.633 1 90.19 281 LEU A N 1
ATOM 2158 C CA . LEU A 1 281 ? -16.875 9.078 -14.18 1 90.19 281 LEU A CA 1
ATOM 2159 C C . LEU A 1 281 ? -17.078 7.66 -13.656 1 90.19 281 LEU A C 1
ATOM 2161 O O . LEU A 1 281 ? -16.5 7.277 -12.641 1 90.19 281 LEU A O 1
ATOM 2165 N N . LEU A 1 282 ? -17.891 6.984 -14.336 1 92.19 282 LEU A N 1
ATOM 2166 C CA . LEU A 1 282 ? -18.125 5.602 -13.922 1 92.19 282 LEU A CA 1
ATOM 2167 C C . LEU A 1 282 ? -16.859 4.77 -14.109 1 92.19 282 LEU A C 1
ATOM 2169 O O . LEU A 1 282 ? -16.547 3.898 -13.289 1 92.19 282 LEU A O 1
ATOM 2173 N N . LEU A 1 283 ? -16.172 5.02 -15.211 1 93.69 283 LEU A N 1
ATOM 2174 C CA . LEU A 1 283 ? -14.891 4.348 -15.438 1 93.69 283 LEU A CA 1
ATOM 2175 C C . LEU A 1 283 ? -13.922 4.625 -14.289 1 93.69 283 LEU A C 1
ATOM 2177 O O . LEU A 1 283 ? -13.266 3.711 -13.789 1 93.69 283 LEU A O 1
ATOM 2181 N N . ALA A 1 284 ? -13.875 5.844 -13.898 1 92.62 284 ALA A N 1
ATOM 2182 C CA . ALA A 1 284 ? -13 6.238 -12.789 1 92.62 284 ALA A CA 1
ATOM 2183 C C . ALA A 1 284 ? -13.375 5.496 -11.508 1 92.62 284 ALA A C 1
ATOM 2185 O O . ALA A 1 284 ? -12.492 5.012 -10.797 1 92.62 284 ALA A O 1
ATOM 2186 N N . LYS A 1 285 ? -14.586 5.402 -11.281 1 92.38 285 LYS A N 1
ATOM 2187 C CA . LYS A 1 285 ? -15.07 4.746 -10.062 1 92.38 285 LYS A CA 1
ATOM 2188 C C . LYS A 1 285 ? -14.789 3.246 -10.102 1 92.38 285 LYS A C 1
ATOM 2190 O O . LYS A 1 285 ? -14.453 2.646 -9.078 1 92.38 285 LYS A O 1
ATOM 2195 N N . LYS A 1 286 ? -14.914 2.68 -11.242 1 90.94 286 LYS A N 1
ATOM 2196 C CA . LYS A 1 286 ? -14.68 1.243 -11.367 1 90.94 286 LYS A CA 1
ATOM 2197 C C . LYS A 1 286 ? -13.203 0.911 -11.227 1 90.94 286 LYS A C 1
ATOM 2199 O O . LYS A 1 286 ? -12.836 -0.107 -10.633 1 90.94 286 LYS A O 1
ATOM 2204 N N . ILE A 1 287 ? -12.406 1.733 -11.836 1 93 287 ILE A N 1
ATOM 2205 C CA . ILE A 1 287 ? -10.969 1.548 -11.672 1 93 287 ILE A CA 1
ATOM 2206 C C . ILE A 1 287 ? -10.594 1.658 -10.195 1 93 287 ILE A C 1
ATOM 2208 O O . ILE A 1 287 ? -9.828 0.838 -9.68 1 93 287 ILE A O 1
ATOM 2212 N N . ASN A 1 288 ? -11.156 2.617 -9.562 1 91.31 288 ASN A N 1
ATOM 2213 C CA . ASN A 1 288 ? -10.898 2.797 -8.141 1 91.31 288 ASN A CA 1
ATOM 2214 C C . ASN A 1 288 ? -11.383 1.594 -7.332 1 91.31 288 ASN A C 1
ATOM 2216 O O . ASN A 1 288 ? -10.695 1.154 -6.402 1 91.31 288 ASN A O 1
ATOM 2220 N N . GLU A 1 289 ? -12.562 1.14 -7.676 1 89.62 289 GLU A N 1
ATOM 2221 C CA . GLU A 1 289 ? -13.094 -0.059 -7.031 1 89.62 289 GLU A CA 1
ATOM 2222 C C . GLU A 1 289 ? -12.148 -1.245 -7.215 1 89.62 289 GLU A C 1
ATOM 2224 O O . GLU A 1 289 ? -11.961 -2.043 -6.293 1 89.62 289 GLU A O 1
ATOM 2229 N N . GLY A 1 290 ? -11.656 -1.37 -8.359 1 87.75 290 GLY A N 1
ATOM 2230 C CA . GLY A 1 290 ? -10.703 -2.432 -8.633 1 87.75 290 GLY A CA 1
ATOM 2231 C C . GLY A 1 290 ? -9.43 -2.316 -7.82 1 87.75 290 GLY A C 1
ATOM 2232 O O . GLY A 1 290 ? -8.93 -3.314 -7.301 1 87.75 290 GLY A O 1
ATOM 2233 N N . PHE A 1 291 ? -8.891 -1.106 -7.727 1 88.88 291 PHE A N 1
ATOM 2234 C CA . PHE A 1 291 ? -7.711 -0.866 -6.902 1 88.88 291 PHE A CA 1
ATOM 2235 C C . PHE A 1 291 ? -7.953 -1.312 -5.465 1 88.88 291 PHE A C 1
ATOM 2237 O O . PHE A 1 291 ? -7.125 -2.006 -4.879 1 88.88 291 PHE A O 1
ATOM 2244 N N . LEU A 1 292 ? -9.094 -0.977 -4.965 1 85.19 292 LEU A N 1
ATOM 2245 C CA . LEU A 1 292 ? -9.398 -1.24 -3.564 1 85.19 292 LEU A CA 1
ATOM 2246 C C . LEU A 1 292 ? -9.773 -2.703 -3.355 1 85.19 292 LEU A C 1
ATOM 2248 O O . LEU A 1 292 ? -9.578 -3.25 -2.268 1 85.19 292 LEU A O 1
ATOM 2252 N N . GLY A 1 293 ? -10.32 -3.273 -4.402 1 82.25 293 GLY A N 1
ATOM 2253 C CA . GLY A 1 293 ? -10.719 -4.668 -4.312 1 82.25 293 GLY A CA 1
ATOM 2254 C C . GLY A 1 293 ? -9.562 -5.594 -3.965 1 82.25 293 GLY A C 1
ATOM 2255 O O . GLY A 1 293 ? -9.758 -6.598 -3.27 1 82.25 293 GLY A O 1
ATOM 2256 N N . LEU A 1 294 ? -8.43 -5.246 -4.418 1 80.31 294 LEU A N 1
ATOM 2257 C CA . LEU A 1 294 ? -7.262 -6.059 -4.102 1 80.31 294 LEU A CA 1
ATOM 2258 C C . LEU A 1 294 ? -6.32 -5.312 -3.162 1 80.31 294 LEU A C 1
ATOM 2260 O O . LEU A 1 294 ? -5.117 -5.594 -3.125 1 80.31 294 LEU A O 1
ATOM 2264 N N . GLY A 1 295 ? -6.855 -4.355 -2.543 1 83.25 295 GLY A N 1
ATOM 2265 C CA . GLY A 1 295 ? -6.105 -3.631 -1.53 1 83.25 295 GLY A CA 1
ATOM 2266 C C . GLY A 1 295 ? -5.625 -4.516 -0.396 1 83.25 295 GLY A C 1
ATOM 2267 O O . GLY A 1 295 ? -4.547 -4.293 0.158 1 83.25 295 GLY A O 1
ATOM 2268 N N . GLU A 1 296 ? -6.426 -5.492 -0.107 1 85 296 GLU A N 1
ATOM 2269 C CA . GLU A 1 296 ? -6.047 -6.441 0.936 1 85 296 GLU A CA 1
ATOM 2270 C C . GLU A 1 296 ? -4.75 -7.164 0.583 1 85 296 GLU A C 1
ATOM 2272 O O . GLU A 1 296 ? -3.877 -7.332 1.436 1 85 296 GLU A O 1
ATOM 2277 N N . MET A 1 297 ? -4.672 -7.566 -0.675 1 85.94 297 MET A N 1
ATOM 2278 C CA . MET A 1 297 ? -3.463 -8.258 -1.124 1 85.94 297 MET A CA 1
ATOM 2279 C C . MET A 1 297 ? -2.271 -7.305 -1.141 1 85.94 297 MET A C 1
ATOM 2281 O O . MET A 1 297 ? -1.151 -7.699 -0.812 1 85.94 297 MET A O 1
ATOM 2285 N N . PHE A 1 298 ? -2.572 -6.113 -1.522 1 88.81 298 PHE A N 1
ATOM 2286 C CA . PHE A 1 298 ? -1.534 -5.09 -1.521 1 88.81 298 PHE A CA 1
ATOM 2287 C C . PHE A 1 298 ? -0.903 -4.957 -0.141 1 88.81 298 PHE A C 1
ATOM 2289 O O . PHE A 1 298 ? 0.32 -5.027 -0.003 1 88.81 298 PHE A O 1
ATOM 2296 N N . ILE A 1 299 ? -1.71 -4.859 0.836 1 89.38 299 ILE A N 1
ATOM 2297 C CA . ILE A 1 299 ? -1.259 -4.652 2.209 1 89.38 299 ILE A CA 1
ATOM 2298 C C . ILE A 1 299 ? -0.585 -5.922 2.727 1 89.38 299 ILE A C 1
ATOM 2300 O O . ILE A 1 299 ? 0.441 -5.852 3.408 1 89.38 299 ILE A O 1
ATOM 2304 N N . LEU A 1 300 ? -1.175 -7.02 2.42 1 89.62 300 LEU A N 1
ATOM 2305 C CA . LEU A 1 300 ? -0.617 -8.289 2.873 1 89.62 300 LEU A CA 1
ATOM 2306 C C . LEU A 1 300 ? 0.807 -8.477 2.357 1 89.62 300 LEU A C 1
ATOM 2308 O O . LEU A 1 300 ? 1.688 -8.914 3.098 1 89.62 300 LEU A O 1
ATOM 2312 N N . VAL A 1 301 ? 1.031 -8.148 1.085 1 89.38 301 VAL A N 1
ATOM 2313 C CA . VAL A 1 301 ? 2.354 -8.273 0.482 1 89.38 301 VAL A CA 1
ATOM 2314 C C . VAL A 1 301 ? 3.338 -7.344 1.192 1 89.38 301 VAL A C 1
ATOM 2316 O O . VAL A 1 301 ? 4.465 -7.742 1.499 1 89.38 301 VAL A O 1
ATOM 2319 N N . VAL A 1 302 ? 2.91 -6.168 1.456 1 91.62 302 VAL A N 1
ATOM 2320 C CA . VAL A 1 302 ? 3.762 -5.18 2.109 1 91.62 302 VAL A CA 1
ATOM 2321 C C . VAL A 1 302 ? 4.121 -5.652 3.514 1 91.62 302 VAL A C 1
ATOM 2323 O O . VAL A 1 302 ? 5.289 -5.605 3.914 1 91.62 302 VAL A O 1
ATOM 2326 N N . PHE A 1 303 ? 3.16 -6.164 4.254 1 93.31 303 PHE A N 1
ATOM 2327 C CA . PHE A 1 303 ? 3.398 -6.68 5.598 1 93.31 303 PHE A CA 1
ATOM 2328 C C . PHE A 1 303 ? 4.359 -7.859 5.562 1 93.31 303 PHE A C 1
ATOM 2330 O O . PHE A 1 303 ? 5.254 -7.965 6.402 1 93.31 303 PHE A O 1
ATOM 2337 N N . THR A 1 304 ? 4.137 -8.711 4.617 1 90.69 304 THR A N 1
ATOM 2338 C CA . THR A 1 304 ? 4.988 -9.883 4.496 1 90.69 304 THR A CA 1
ATOM 2339 C C . THR A 1 304 ? 6.434 -9.484 4.211 1 90.69 304 THR A C 1
ATOM 2341 O O . THR A 1 304 ? 7.367 -10.094 4.723 1 90.69 304 THR A O 1
ATOM 2344 N N . GLY A 1 305 ? 6.574 -8.508 3.342 1 91 305 GLY A N 1
ATOM 2345 C CA . GLY A 1 305 ? 7.91 -7.992 3.094 1 91 305 GLY A CA 1
ATOM 2346 C C . GLY A 1 305 ? 8.594 -7.484 4.348 1 91 305 GLY A C 1
ATOM 2347 O O . GLY A 1 305 ? 9.781 -7.742 4.562 1 91 305 GLY A O 1
ATOM 2348 N N . GLY A 1 306 ? 7.887 -6.785 5.188 1 93.19 306 GLY A N 1
ATOM 2349 C CA . GLY A 1 306 ? 8.438 -6.277 6.434 1 93.19 306 GLY A CA 1
ATOM 2350 C C . GLY A 1 306 ? 8.883 -7.379 7.379 1 93.19 306 GLY A C 1
ATOM 2351 O O . GLY A 1 306 ? 10.016 -7.355 7.871 1 93.19 306 GLY A O 1
ATOM 2352 N N . ILE A 1 307 ? 8.055 -8.359 7.586 1 92.44 307 ILE A N 1
ATOM 2353 C CA . ILE A 1 307 ? 8.344 -9.43 8.531 1 92.44 307 ILE A CA 1
ATOM 2354 C C . ILE A 1 307 ? 9.5 -10.273 8.016 1 92.44 307 ILE A C 1
ATOM 2356 O O . ILE A 1 307 ? 10.352 -10.719 8.797 1 92.44 307 ILE A O 1
ATOM 2360 N N . SER A 1 308 ? 9.445 -10.555 6.742 1 90.25 308 SER A N 1
ATOM 2361 C CA . SER A 1 308 ? 10.516 -11.359 6.156 1 90.25 308 SER A CA 1
ATOM 2362 C C . SER A 1 308 ? 11.875 -10.688 6.34 1 90.25 308 SER A C 1
ATOM 2364 O O . SER A 1 308 ? 12.859 -11.344 6.695 1 90.25 308 SER A O 1
ATOM 2366 N N . TYR A 1 309 ? 11.883 -9.422 6.121 1 90.25 309 TYR A N 1
ATOM 2367 C CA . TYR A 1 309 ? 13.125 -8.664 6.273 1 90.25 309 TYR A CA 1
ATOM 2368 C C . TYR A 1 309 ? 13.594 -8.672 7.723 1 90.25 309 TYR A C 1
ATOM 2370 O O . TYR A 1 309 ? 14.773 -8.867 7.996 1 90.25 309 TYR A O 1
ATOM 2378 N N . MET A 1 310 ? 12.719 -8.508 8.617 1 91.94 310 MET A N 1
ATOM 2379 C CA . MET A 1 310 ? 13.062 -8.508 10.031 1 91.94 310 MET A CA 1
ATOM 2380 C C . MET A 1 310 ? 13.57 -9.883 10.469 1 91.94 310 MET A C 1
ATOM 2382 O O . MET A 1 310 ? 14.531 -9.984 11.227 1 91.94 310 MET A O 1
ATOM 2386 N N . ALA A 1 311 ? 12.922 -10.883 10.023 1 89.75 311 ALA A N 1
ATOM 2387 C CA . ALA A 1 311 ? 13.312 -12.25 10.375 1 89.75 311 ALA A CA 1
ATOM 2388 C C . ALA A 1 311 ? 14.711 -12.562 9.867 1 89.75 311 ALA A C 1
ATOM 2390 O O . ALA A 1 311 ? 15.484 -13.242 10.547 1 89.75 311 ALA A O 1
ATOM 2391 N N . ILE A 1 312 ? 15.008 -12.117 8.703 1 86.38 312 ILE A N 1
ATOM 2392 C CA . ILE A 1 312 ? 16.328 -12.312 8.125 1 86.38 312 ILE A CA 1
ATOM 2393 C C . ILE A 1 312 ? 17.375 -11.602 8.984 1 86.38 312 ILE A C 1
ATOM 2395 O O . ILE A 1 312 ? 18.406 -12.195 9.336 1 86.38 312 ILE A O 1
ATOM 2399 N N . LYS A 1 313 ? 17.062 -10.391 9.383 1 86.62 313 LYS A N 1
ATOM 2400 C CA . LYS A 1 313 ? 18.016 -9.578 10.133 1 86.62 313 LYS A CA 1
ATOM 2401 C C . LYS A 1 313 ? 18.172 -10.086 11.562 1 86.62 313 LYS A C 1
ATOM 2403 O O . LYS A 1 313 ? 19.203 -9.883 12.195 1 86.62 313 LYS A O 1
ATOM 2408 N N . TYR A 1 314 ? 17.219 -10.781 12.023 1 89.5 314 TYR A N 1
ATOM 2409 C CA . TYR A 1 314 ? 17.25 -11.289 13.391 1 89.5 314 TYR A CA 1
ATOM 2410 C C . TYR A 1 314 ? 17.859 -12.688 13.438 1 89.5 314 TYR A C 1
ATOM 2412 O O . TYR A 1 314 ? 17.984 -13.273 14.516 1 89.5 314 TYR A O 1
ATOM 2420 N N . GLY A 1 315 ? 18.203 -13.273 12.32 1 87.19 315 GLY A N 1
ATOM 2421 C CA . GLY A 1 315 ? 18.969 -14.516 12.281 1 87.19 315 GLY A CA 1
ATOM 2422 C C . GLY A 1 315 ? 18.094 -15.75 12.242 1 87.19 315 GLY A C 1
ATOM 2423 O O . GLY A 1 315 ? 18.578 -16.859 12.469 1 87.19 315 GLY A O 1
ATOM 2424 N N . GLY A 1 316 ? 16.906 -15.609 12.055 1 84.56 316 GLY A N 1
ATOM 2425 C CA . GLY A 1 316 ? 16.016 -16.75 12 1 84.56 316 GLY A CA 1
ATOM 2426 C C . GLY A 1 316 ? 16.391 -17.75 10.914 1 84.56 316 GLY A C 1
ATOM 2427 O O . GLY A 1 316 ? 16.5 -18.953 11.18 1 84.56 316 GLY A O 1
ATOM 2428 N N . PHE A 1 317 ? 16.766 -17.344 9.789 1 85.94 317 PHE A N 1
ATOM 2429 C CA . PHE A 1 317 ? 17.031 -18.234 8.664 1 85.94 317 PHE A CA 1
ATOM 2430 C C . PHE A 1 317 ? 18.469 -18.75 8.711 1 85.94 317 PHE A C 1
ATOM 2432 O O . PHE A 1 317 ? 18.75 -19.844 8.234 1 85.94 317 PHE A O 1
ATOM 2439 N N . ASP A 1 318 ? 19.297 -17.969 9.336 1 85.75 318 ASP A N 1
ATOM 2440 C CA . ASP A 1 318 ? 20.656 -18.469 9.547 1 85.75 318 ASP A CA 1
ATOM 2441 C C . ASP A 1 318 ? 20.641 -19.719 10.43 1 85.75 318 ASP A C 1
ATOM 2443 O O . ASP A 1 318 ? 21.375 -20.672 10.172 1 85.75 318 ASP A O 1
ATOM 2447 N N . TRP A 1 319 ? 19.875 -19.641 11.398 1 86.06 319 TRP A N 1
ATOM 2448 C CA . TRP A 1 319 ? 19.719 -20.797 12.273 1 86.06 319 TRP A CA 1
ATOM 2449 C C . TRP A 1 319 ? 19.234 -22.016 11.5 1 86.06 319 TRP A C 1
ATOM 2451 O O . TRP A 1 319 ? 19.766 -23.109 11.641 1 86.06 319 TRP A O 1
ATOM 2461 N N . LEU A 1 320 ? 18.266 -21.859 10.711 1 83.88 320 LEU A N 1
ATOM 2462 C CA . LEU A 1 320 ? 17.672 -22.922 9.922 1 83.88 320 LEU A CA 1
ATOM 2463 C C . LEU A 1 320 ? 18.672 -23.5 8.922 1 83.88 320 LEU A C 1
ATOM 2465 O O . LEU A 1 320 ? 18.766 -24.719 8.758 1 83.88 320 LEU A O 1
ATOM 2469 N N . LEU A 1 321 ? 19.438 -22.672 8.32 1 84.44 321 LEU A N 1
ATOM 2470 C CA . LEU A 1 321 ? 20.406 -23.062 7.312 1 84.44 321 LEU A CA 1
ATOM 2471 C C . LEU A 1 321 ? 21.531 -23.891 7.934 1 84.44 321 LEU A C 1
ATOM 2473 O O . LEU A 1 321 ? 21.938 -24.906 7.379 1 84.44 321 LEU A O 1
ATOM 2477 N N . LEU A 1 322 ? 21.938 -23.453 9.078 1 82.19 322 LEU A N 1
ATOM 2478 C CA . LEU A 1 322 ? 23 -24.172 9.758 1 82.19 322 LEU A CA 1
ATOM 2479 C C . LEU A 1 322 ? 22.531 -25.547 10.219 1 82.19 322 LEU A C 1
ATOM 2481 O O . LEU A 1 322 ? 23.266 -26.531 10.117 1 82.19 322 LEU A O 1
ATOM 2485 N N . LYS A 1 323 ? 21.375 -25.625 10.68 1 84 323 LYS A N 1
ATOM 2486 C CA . LYS A 1 323 ? 20.828 -26.891 11.156 1 84 323 LYS A CA 1
ATOM 2487 C C . LYS A 1 323 ? 20.656 -27.891 10.016 1 84 323 LYS A C 1
ATOM 2489 O O . LYS A 1 323 ? 20.953 -29.078 10.18 1 84 323 LYS A O 1
ATOM 2494 N N . LEU A 1 324 ? 20.297 -27.406 8.867 1 81.88 324 LEU A N 1
ATOM 2495 C CA . LEU A 1 324 ? 20.016 -28.297 7.742 1 81.88 324 LEU A CA 1
ATOM 2496 C C . LEU A 1 324 ? 21.312 -28.688 7.027 1 81.88 324 LEU A C 1
ATOM 2498 O O . LEU A 1 324 ? 21.422 -29.797 6.5 1 81.88 324 LEU A O 1
ATOM 2502 N N . GLN A 1 325 ? 22.25 -27.703 7.031 1 81.19 325 GLN A N 1
ATOM 2503 C CA . GLN A 1 325 ? 23.547 -27.984 6.418 1 81.19 325 GLN A CA 1
ATOM 2504 C C . GLN A 1 325 ? 24.234 -29.172 7.086 1 81.19 325 GLN A C 1
ATOM 2506 O O . GLN A 1 325 ? 24.906 -29.969 6.422 1 81.19 325 GLN A O 1
ATOM 2511 N N . LYS A 1 326 ? 23.969 -29.344 8.336 1 82 326 LYS A N 1
ATOM 2512 C CA . LYS A 1 326 ? 24.594 -30.406 9.102 1 82 326 LYS A CA 1
ATOM 2513 C C . LYS A 1 326 ? 24 -31.766 8.734 1 82 326 LYS A C 1
ATOM 2515 O O . LYS A 1 326 ? 24.609 -32.812 9.008 1 82 326 LYS A O 1
ATOM 2520 N N . MET A 1 327 ? 22.969 -31.781 8.031 1 81.44 327 MET A N 1
ATOM 2521 C CA . MET A 1 327 ? 22.281 -33.031 7.703 1 81.44 327 MET A CA 1
ATOM 2522 C C . MET A 1 327 ? 22.781 -33.594 6.379 1 81.44 327 MET A C 1
ATOM 2524 O O . MET A 1 327 ? 22.469 -34.75 6.027 1 81.44 327 MET A O 1
ATOM 2528 N N . SER A 1 328 ? 23.594 -32.844 5.66 1 81.06 328 SER A N 1
ATOM 2529 C CA . SER A 1 328 ? 24.094 -33.281 4.363 1 81.06 328 SER A CA 1
ATOM 2530 C C . SER A 1 328 ? 25.344 -34.156 4.52 1 81.06 328 SER A C 1
ATOM 2532 O O . SER A 1 328 ? 26.422 -33.625 4.848 1 81.06 328 SER A O 1
ATOM 2534 N N . LYS A 1 329 ? 25.266 -35.5 4.27 1 80.19 329 LYS A N 1
ATOM 2535 C CA . LYS A 1 329 ? 26.406 -36.375 4.516 1 80.19 329 LYS A CA 1
ATOM 2536 C C . LYS A 1 329 ? 26.812 -37.125 3.24 1 80.19 329 LYS A C 1
ATOM 2538 O O . LYS A 1 329 ? 27.938 -37.594 3.121 1 80.19 329 LYS A O 1
ATOM 2543 N N . SER A 1 330 ? 25.859 -37.469 2.35 1 80.5 330 SER A N 1
ATOM 2544 C CA . SER A 1 330 ? 26.141 -38.156 1.09 1 80.5 330 SER A CA 1
ATOM 2545 C C . SER A 1 330 ? 25.531 -37.406 -0.091 1 80.5 330 SER A C 1
ATOM 2547 O O . SER A 1 330 ? 24.781 -36.469 0.097 1 80.5 330 SER A O 1
ATOM 2549 N N . LYS A 1 331 ? 25.938 -37.844 -1.274 1 79.38 331 LYS A N 1
ATOM 2550 C CA . LYS A 1 331 ? 25.453 -37.188 -2.482 1 79.38 331 LYS A CA 1
ATOM 2551 C C . LYS A 1 331 ? 23.922 -37.188 -2.541 1 79.38 331 LYS A C 1
ATOM 2553 O O . LYS A 1 331 ? 23.297 -36.156 -2.795 1 79.38 331 LYS A O 1
ATOM 2558 N N . ARG A 1 332 ? 23.344 -38.344 -2.336 1 79.19 332 ARG A N 1
ATOM 2559 C CA . ARG A 1 332 ? 21.891 -38.469 -2.41 1 79.19 332 ARG A CA 1
ATOM 2560 C C . ARG A 1 332 ? 21.219 -37.719 -1.268 1 79.19 332 ARG A C 1
ATOM 2562 O O . ARG A 1 332 ? 20.203 -37.031 -1.472 1 79.19 332 ARG A O 1
ATOM 2569 N N . THR A 1 333 ? 21.859 -37.844 -0.175 1 86.88 333 THR A N 1
ATOM 2570 C CA . THR A 1 333 ? 21.281 -37.156 0.984 1 86.88 333 THR A CA 1
ATOM 2571 C C . THR A 1 333 ? 21.422 -35.656 0.852 1 86.88 333 THR A C 1
ATOM 2573 O O . THR A 1 333 ? 20.578 -34.906 1.352 1 86.88 333 THR A O 1
ATOM 2576 N N . SER A 1 334 ? 22.438 -35.312 0.082 1 91 334 SER A N 1
ATOM 2577 C CA . SER A 1 334 ? 22.672 -33.875 -0.069 1 91 334 SER A CA 1
ATOM 2578 C C . SER A 1 334 ? 21.625 -33.219 -0.959 1 91 334 SER A C 1
ATOM 2580 O O . SER A 1 334 ? 21.188 -32.094 -0.697 1 91 334 SER A O 1
ATOM 2582 N N . GLU A 1 335 ? 21.219 -33.906 -2.043 1 92.5 335 GLU A N 1
ATOM 2583 C CA . GLU A 1 335 ? 20.172 -33.375 -2.906 1 92.5 335 GLU A CA 1
ATOM 2584 C C . GLU A 1 335 ? 18.844 -33.281 -2.17 1 92.5 335 GLU A C 1
ATOM 2586 O O . GLU A 1 335 ? 18.094 -32.312 -2.34 1 92.5 335 GLU A O 1
ATOM 2591 N N . PHE A 1 336 ? 18.609 -34.312 -1.398 1 91.44 336 PHE A N 1
ATOM 2592 C CA . PHE A 1 336 ? 17.406 -34.281 -0.587 1 91.44 336 PHE A CA 1
ATOM 2593 C C . PHE A 1 336 ? 17.422 -33.125 0.403 1 91.44 336 PHE A C 1
ATOM 2595 O O . PHE A 1 336 ? 16.406 -32.469 0.589 1 91.44 336 PHE A O 1
ATOM 2602 N N . VAL A 1 337 ? 18.531 -32.969 0.993 1 91.25 337 VAL A N 1
ATOM 2603 C CA . VAL A 1 337 ? 18.688 -31.891 1.969 1 91.25 337 VAL A CA 1
ATOM 2604 C C . VAL A 1 337 ? 18.484 -30.531 1.286 1 91.25 337 VAL A C 1
ATOM 2606 O O . VAL A 1 337 ? 17.828 -29.656 1.84 1 91.25 337 VAL A O 1
ATOM 2609 N N . ILE A 1 338 ? 18.984 -30.375 0.128 1 93.06 338 ILE A N 1
ATOM 2610 C CA . ILE A 1 338 ? 18.875 -29.125 -0.616 1 93.06 338 ILE A CA 1
ATOM 2611 C C . ILE A 1 338 ? 17.422 -28.859 -0.958 1 93.06 338 ILE A C 1
ATOM 2613 O O . ILE A 1 338 ? 16.938 -27.734 -0.766 1 93.06 338 ILE A O 1
ATOM 2617 N N . VAL A 1 339 ? 16.688 -29.828 -1.438 1 93.44 339 VAL A N 1
ATOM 2618 C CA . VAL A 1 339 ? 15.281 -29.703 -1.797 1 93.44 339 VAL A CA 1
ATOM 2619 C C . VAL A 1 339 ? 14.469 -29.328 -0.56 1 93.44 339 VAL A C 1
ATOM 2621 O O . VAL A 1 339 ? 13.625 -28.438 -0.609 1 93.44 339 VAL A O 1
ATOM 2624 N N . PHE A 1 340 ? 14.766 -29.922 0.49 1 91.75 340 PHE A N 1
ATOM 2625 C CA . PHE A 1 340 ? 14.023 -29.672 1.72 1 91.75 340 PHE A CA 1
ATOM 2626 C C . PHE A 1 340 ? 14.383 -28.312 2.305 1 91.75 340 PHE A C 1
ATOM 2628 O O . PHE A 1 340 ? 13.516 -27.609 2.842 1 91.75 340 PHE A O 1
ATOM 2635 N N . LEU A 1 341 ? 15.633 -28.047 2.244 1 91.5 341 LEU A N 1
ATOM 2636 C CA . LEU A 1 341 ? 16.109 -26.75 2.752 1 91.5 341 LEU A CA 1
ATOM 2637 C C . LEU A 1 341 ? 15.406 -25.594 2.045 1 91.5 341 LEU A C 1
ATOM 2639 O O . LEU A 1 341 ? 14.836 -24.719 2.697 1 91.5 341 LEU A O 1
ATOM 2643 N N . VAL A 1 342 ? 15.383 -25.609 0.76 1 93.75 342 VAL A N 1
ATOM 2644 C CA . VAL A 1 342 ? 14.758 -24.531 0.01 1 93.75 342 VAL A CA 1
ATOM 2645 C C . VAL A 1 342 ? 13.242 -24.578 0.198 1 93.75 342 VAL A C 1
ATOM 2647 O O . VAL A 1 342 ? 12.586 -23.531 0.24 1 93.75 342 VAL A O 1
ATOM 2650 N N . GLY A 1 343 ? 12.727 -25.75 0.351 1 94.38 343 GLY A N 1
ATOM 2651 C CA . GLY A 1 343 ? 11.305 -25.906 0.616 1 94.38 343 GLY A CA 1
ATOM 2652 C C . GLY A 1 343 ? 10.867 -25.266 1.92 1 94.38 343 GLY A C 1
ATOM 2653 O O . GLY A 1 343 ? 9.898 -24.5 1.951 1 94.38 343 GLY A O 1
ATOM 2654 N N . ILE A 1 344 ? 11.586 -25.516 2.938 1 92.12 344 ILE A N 1
ATOM 2655 C CA . ILE A 1 344 ? 11.25 -24.984 4.254 1 92.12 344 ILE A CA 1
ATOM 2656 C C . ILE A 1 344 ? 11.367 -23.453 4.242 1 92.12 344 ILE A C 1
ATOM 2658 O O . ILE A 1 344 ? 10.508 -22.75 4.785 1 92.12 344 ILE A O 1
ATOM 2662 N N . LEU A 1 345 ? 12.422 -23.016 3.65 1 91.62 345 LEU A N 1
ATOM 2663 C CA . LEU A 1 345 ? 12.586 -21.562 3.541 1 91.62 345 LEU A CA 1
ATOM 2664 C C . LEU A 1 345 ? 11.43 -20.938 2.758 1 91.62 345 LEU A C 1
ATOM 2666 O O . LEU A 1 345 ? 10.938 -19.875 3.119 1 91.62 345 LEU A O 1
ATOM 2670 N N . THR A 1 346 ? 11.016 -21.625 1.728 1 93.5 346 THR A N 1
ATOM 2671 C CA . THR A 1 346 ? 9.906 -21.156 0.906 1 93.5 346 THR A CA 1
ATOM 2672 C C . THR A 1 346 ? 8.609 -21.141 1.705 1 93.5 346 THR A C 1
ATOM 2674 O O . THR A 1 346 ? 7.793 -20.219 1.554 1 93.5 346 THR A O 1
ATOM 2677 N N . VAL A 1 347 ? 8.445 -22.047 2.512 1 90.75 347 VAL A N 1
ATOM 2678 C CA . VAL A 1 347 ? 7.227 -22.141 3.312 1 90.75 347 VAL A CA 1
ATOM 2679 C C . VAL A 1 347 ? 7.152 -20.969 4.289 1 90.75 347 VAL A C 1
ATOM 2681 O O . VAL A 1 347 ? 6.086 -20.391 4.492 1 90.75 347 VAL A O 1
ATOM 2684 N N . PHE A 1 348 ? 8.266 -20.594 4.848 1 88.06 348 PHE A N 1
ATOM 2685 C CA . PHE A 1 348 ? 8.289 -19.5 5.82 1 88.06 348 PHE A CA 1
ATOM 2686 C C . PHE A 1 348 ? 8.211 -18.156 5.121 1 88.06 348 PHE A C 1
ATOM 2688 O O . PHE A 1 348 ? 7.422 -17.281 5.512 1 88.06 348 PHE A O 1
ATOM 2695 N N . LEU A 1 349 ? 8.938 -18.031 4.074 1 85.69 349 LEU A N 1
ATOM 2696 C CA . LEU A 1 349 ? 9.055 -16.719 3.434 1 85.69 349 LEU A CA 1
ATOM 2697 C C . LEU A 1 349 ? 7.902 -16.484 2.471 1 85.69 349 LEU A C 1
ATOM 2699 O O . LEU A 1 349 ? 7.613 -15.336 2.115 1 85.69 349 LEU A O 1
ATOM 2703 N N . ALA A 1 350 ? 7.258 -17.578 2.061 1 88.81 350 ALA A N 1
ATOM 2704 C CA . ALA A 1 350 ? 6.23 -17.516 1.023 1 88.81 350 ALA A CA 1
ATOM 2705 C C . ALA A 1 350 ? 6.734 -16.766 -0.203 1 88.81 350 ALA A C 1
ATOM 2707 O O . ALA A 1 350 ? 5.992 -15.984 -0.808 1 88.81 350 ALA A O 1
ATOM 2708 N N . ASN A 1 351 ? 7.973 -16.891 -0.445 1 87.12 351 ASN A N 1
ATOM 2709 C CA . ASN A 1 351 ? 8.688 -16.266 -1.555 1 87.12 351 ASN A CA 1
ATOM 2710 C C . ASN A 1 351 ? 9.828 -17.156 -2.047 1 87.12 351 ASN A C 1
ATOM 2712 O O . ASN A 1 351 ? 10.844 -17.297 -1.365 1 87.12 351 ASN A O 1
ATOM 2716 N N . ASN A 1 352 ? 9.641 -17.656 -3.207 1 92 352 ASN A N 1
ATOM 2717 C CA . ASN A 1 352 ? 10.633 -18.625 -3.682 1 92 352 ASN A CA 1
ATOM 2718 C C . ASN A 1 352 ? 11.93 -17.938 -4.094 1 92 352 ASN A C 1
ATOM 2720 O O . ASN A 1 352 ? 13.023 -18.469 -3.877 1 92 352 ASN A O 1
ATOM 2724 N N . GLY A 1 353 ? 11.922 -16.781 -4.645 1 88.25 353 GLY A N 1
ATOM 2725 C CA . GLY A 1 353 ? 13.141 -16.062 -4.973 1 88.25 353 GLY A CA 1
ATOM 2726 C C . GLY A 1 353 ? 14 -15.766 -3.76 1 88.25 353 GLY A C 1
ATOM 2727 O O . GLY A 1 353 ? 15.203 -16.031 -3.768 1 88.25 353 GLY A O 1
ATOM 2728 N N . LEU A 1 354 ? 13.383 -15.297 -2.814 1 87.38 354 LEU A N 1
ATOM 2729 C CA . LEU A 1 354 ? 14.109 -14.977 -1.588 1 87.38 354 LEU A CA 1
ATOM 2730 C C . LEU A 1 354 ? 14.641 -16.25 -0.926 1 87.38 354 LEU A C 1
ATOM 2732 O O . LEU A 1 354 ? 15.719 -16.234 -0.326 1 87.38 354 LEU A O 1
ATOM 2736 N N . ALA A 1 355 ? 13.852 -17.25 -0.963 1 92.38 355 ALA A N 1
ATOM 2737 C CA . ALA A 1 355 ? 14.289 -18.531 -0.387 1 92.38 355 ALA A CA 1
ATOM 2738 C C . ALA A 1 355 ? 15.562 -19.031 -1.055 1 92.38 355 ALA A C 1
ATOM 2740 O O . ALA A 1 355 ? 16.5 -19.469 -0.376 1 92.38 355 ALA A O 1
ATOM 2741 N N . ILE A 1 356 ? 15.602 -18.922 -2.328 1 93.44 356 ILE A N 1
ATOM 2742 C CA . ILE A 1 356 ? 16.781 -19.359 -3.084 1 93.44 356 ILE A CA 1
ATOM 2743 C C . ILE A 1 356 ? 17.953 -18.453 -2.773 1 93.44 356 ILE A C 1
ATOM 2745 O O . ILE A 1 356 ? 19.078 -18.922 -2.549 1 93.44 356 ILE A O 1
ATOM 2749 N N . LEU A 1 357 ? 17.719 -17.203 -2.719 1 88.31 357 LEU A N 1
ATOM 2750 C CA . LEU A 1 357 ? 18.766 -16.234 -2.445 1 88.31 357 LEU A CA 1
ATOM 2751 C C . LEU A 1 357 ? 19.375 -16.484 -1.07 1 88.31 357 LEU A C 1
ATOM 2753 O O . LEU A 1 357 ? 20.609 -16.469 -0.922 1 88.31 357 LEU A O 1
ATOM 2757 N N . MET A 1 358 ? 18.562 -16.75 -0.149 1 87.62 358 MET A N 1
ATOM 2758 C CA . MET A 1 358 ? 19.016 -16.922 1.23 1 87.62 358 MET A CA 1
ATOM 2759 C C . MET A 1 358 ? 19.766 -18.234 1.403 1 87.62 358 MET A C 1
ATOM 2761 O O . MET A 1 358 ? 20.672 -18.328 2.232 1 87.62 358 MET A O 1
ATOM 2765 N N . SER A 1 359 ? 19.406 -19.188 0.665 1 91.25 359 SER A N 1
ATOM 2766 C CA . SER A 1 359 ? 20.031 -20.5 0.814 1 91.25 359 SER A CA 1
ATOM 2767 C C . SER A 1 359 ? 21.234 -20.656 -0.107 1 91.25 359 SER A C 1
ATOM 2769 O O . SER A 1 359 ? 21.953 -21.656 -0.046 1 91.25 359 SER A O 1
ATOM 2771 N N . GLY A 1 360 ? 21.469 -19.688 -0.912 1 89.62 360 GLY A N 1
ATOM 2772 C CA . GLY A 1 360 ? 22.438 -19.781 -1.993 1 89.62 360 GLY A CA 1
ATOM 2773 C C . GLY A 1 360 ? 23.812 -20.219 -1.524 1 89.62 360 GLY A C 1
ATOM 2774 O O . GLY A 1 360 ? 24.375 -21.172 -2.057 1 89.62 360 GLY A O 1
ATOM 2775 N N . SER A 1 361 ? 24.359 -19.594 -0.547 1 86.69 361 SER A N 1
ATOM 2776 C CA . SER A 1 361 ? 25.703 -19.859 -0.088 1 86.69 361 SER A CA 1
ATOM 2777 C C . SER A 1 361 ? 25.812 -21.234 0.57 1 86.69 361 SER A C 1
ATOM 2779 O O . SER A 1 361 ? 26.781 -21.953 0.372 1 86.69 361 SER A O 1
ATOM 2781 N N . VAL A 1 362 ? 24.828 -21.516 1.28 1 88.12 362 VAL A N 1
ATOM 2782 C CA . VAL A 1 362 ? 24.828 -22.797 1.974 1 88.12 362 VAL A CA 1
ATOM 2783 C C . VAL A 1 362 ? 24.703 -23.938 0.96 1 88.12 362 VAL A C 1
ATOM 2785 O O . VAL A 1 362 ? 25.391 -24.938 1.06 1 88.12 362 VAL A O 1
ATOM 2788 N N . VAL A 1 363 ? 23.812 -23.766 0.044 1 93.38 363 VAL A N 1
ATOM 2789 C CA . VAL A 1 363 ? 23.609 -24.781 -0.991 1 93.38 363 VAL A CA 1
ATOM 2790 C C . VAL A 1 363 ? 24.891 -24.938 -1.811 1 93.38 363 VAL A C 1
ATOM 2792 O O . VAL A 1 363 ? 25.266 -26.062 -2.16 1 93.38 363 VAL A O 1
ATOM 2795 N N . ARG A 1 364 ? 25.516 -23.891 -2.064 1 91.19 364 ARG A N 1
ATOM 2796 C CA . ARG A 1 364 ? 26.781 -23.938 -2.797 1 91.19 364 ARG A CA 1
ATOM 2797 C C . ARG A 1 364 ? 27.844 -24.719 -2.012 1 91.19 364 ARG A C 1
ATOM 2799 O O . ARG A 1 364 ? 28.609 -25.484 -2.588 1 91.19 364 ARG A O 1
ATOM 2806 N N . SER A 1 365 ? 27.906 -24.469 -0.778 1 88.31 365 SER A N 1
ATOM 2807 C CA . SER A 1 365 ? 28.859 -25.188 0.081 1 88.31 365 SER A CA 1
ATOM 2808 C C . SER A 1 365 ? 28.578 -26.672 0.083 1 88.31 365 SER A C 1
ATOM 2810 O O . SER A 1 365 ? 29.5 -27.484 -0.033 1 88.31 365 SER A O 1
ATOM 2812 N N . ILE A 1 366 ? 27.359 -27.031 0.197 1 90.5 366 ILE A N 1
ATOM 2813 C CA . ILE A 1 366 ? 26.969 -28.438 0.17 1 90.5 366 ILE A CA 1
ATOM 2814 C C . ILE A 1 366 ? 27.344 -29.047 -1.174 1 90.5 366 ILE A C 1
ATOM 2816 O O . ILE A 1 366 ? 27.844 -30.172 -1.228 1 90.5 366 ILE A O 1
ATOM 2820 N N . THR A 1 367 ? 27.078 -28.344 -2.217 1 92.06 367 THR A N 1
ATOM 2821 C CA . THR A 1 367 ? 27.375 -28.797 -3.576 1 92.06 367 THR A CA 1
ATOM 2822 C C . THR A 1 367 ? 28.859 -29.062 -3.758 1 92.06 367 THR A C 1
ATOM 2824 O O . THR A 1 367 ? 29.25 -30.078 -4.34 1 92.06 367 THR A O 1
ATOM 2827 N N . GLN A 1 368 ? 29.672 -28.188 -3.23 1 89.81 368 GLN A N 1
ATOM 2828 C CA . GLN A 1 368 ? 31.125 -28.312 -3.35 1 89.81 368 GLN A CA 1
ATOM 2829 C C . GLN A 1 368 ? 31.641 -29.453 -2.469 1 89.81 368 GLN A C 1
ATOM 2831 O O . GLN A 1 368 ? 32.469 -30.25 -2.908 1 89.81 368 GLN A O 1
ATOM 2836 N N . GLU A 1 369 ? 31.156 -29.5 -1.349 1 88.88 369 GLU A N 1
ATOM 2837 C CA . GLU A 1 369 ? 31.625 -30.484 -0.383 1 88.88 369 GLU A CA 1
ATOM 2838 C C . GLU A 1 369 ? 31.281 -31.906 -0.829 1 88.88 369 GLU A C 1
ATOM 2840 O O . GLU A 1 369 ? 32.031 -32.844 -0.546 1 88.88 369 GLU A O 1
ATOM 2845 N N . ASN A 1 370 ? 30.219 -32.062 -1.458 1 90.44 370 ASN A N 1
ATOM 2846 C CA . ASN A 1 370 ? 29.766 -33.375 -1.846 1 90.44 370 ASN A CA 1
ATOM 2847 C C . ASN A 1 370 ? 29.953 -33.625 -3.34 1 90.44 370 ASN A C 1
ATOM 2849 O O . ASN A 1 370 ? 29.453 -34.625 -3.879 1 90.44 370 ASN A O 1
ATOM 2853 N N . ASN A 1 371 ? 30.578 -32.75 -4.055 1 90.62 371 ASN A N 1
ATOM 2854 C CA . ASN A 1 371 ? 30.922 -32.844 -5.469 1 90.62 371 ASN A CA 1
ATOM 2855 C C . ASN A 1 371 ? 29.672 -33.062 -6.328 1 90.62 371 ASN A C 1
ATOM 2857 O O . ASN A 1 371 ? 29.641 -34 -7.129 1 90.62 371 ASN A O 1
ATOM 2861 N N . LEU A 1 372 ? 28.703 -32.344 -6.059 1 93.12 372 LEU A N 1
ATOM 2862 C CA . LEU A 1 372 ? 27.469 -32.406 -6.848 1 93.12 372 LEU A CA 1
ATOM 2863 C C . LEU A 1 372 ? 27.578 -31.516 -8.094 1 93.12 372 LEU A C 1
ATOM 2865 O O . LEU A 1 372 ? 28.453 -30.656 -8.172 1 93.12 372 LEU A O 1
ATOM 2869 N N . ASN A 1 373 ? 26.734 -31.844 -9.078 1 93.88 373 ASN A N 1
ATOM 2870 C CA . ASN A 1 373 ? 26.688 -31.031 -10.281 1 93.88 373 ASN A CA 1
ATOM 2871 C C . ASN A 1 373 ? 25.922 -29.719 -10.031 1 93.88 373 ASN A C 1
ATOM 2873 O O . ASN A 1 373 ? 24.719 -29.734 -9.797 1 93.88 373 ASN A O 1
ATOM 2877 N N . SER A 1 374 ? 26.578 -28.625 -10.18 1 95.81 374 SER A N 1
ATOM 2878 C CA . SER A 1 374 ? 26.016 -27.312 -9.859 1 95.81 374 SER A CA 1
ATOM 2879 C C . SER A 1 374 ? 24.844 -26.969 -10.766 1 95.81 374 SER A C 1
ATOM 2881 O O . SER A 1 374 ? 23.891 -26.312 -10.344 1 95.81 374 SER A O 1
ATOM 2883 N N . LYS A 1 375 ? 24.922 -27.375 -12 1 95 375 LYS A N 1
ATOM 2884 C CA . LYS A 1 375 ? 23.844 -27.094 -12.945 1 95 375 LYS A CA 1
ATOM 2885 C C . LYS A 1 375 ? 22.562 -27.812 -12.547 1 95 375 LYS A C 1
ATOM 2887 O O . LYS A 1 375 ? 21.469 -27.219 -12.57 1 95 375 LYS A O 1
ATOM 2892 N N . ARG A 1 376 ? 22.703 -29 -12.18 1 94 376 ARG A N 1
ATOM 2893 C CA . ARG A 1 376 ? 21.578 -29.797 -11.711 1 94 376 ARG A CA 1
ATOM 2894 C C . ARG A 1 376 ? 21 -29.219 -10.414 1 94 376 ARG A C 1
ATOM 2896 O O . ARG A 1 376 ? 19.781 -29.125 -10.25 1 94 376 ARG A O 1
ATOM 2903 N N . ILE A 1 377 ? 21.875 -28.828 -9.539 1 95.69 377 ILE A N 1
ATOM 2904 C CA . ILE A 1 377 ? 21.469 -28.312 -8.242 1 95.69 377 ILE A CA 1
ATOM 2905 C C . ILE A 1 377 ? 20.703 -27 -8.43 1 95.69 377 ILE A C 1
ATOM 2907 O O . ILE A 1 377 ? 19.688 -26.766 -7.762 1 95.69 377 ILE A O 1
ATOM 2911 N N . ALA A 1 378 ? 21.172 -26.188 -9.32 1 95.75 378 ALA A N 1
ATOM 2912 C CA . ALA A 1 378 ? 20.484 -24.922 -9.609 1 95.75 378 ALA A CA 1
ATOM 2913 C C . ALA A 1 378 ? 19.062 -25.172 -10.102 1 95.75 378 ALA A C 1
ATOM 2915 O O . ALA A 1 378 ? 18.125 -24.469 -9.703 1 95.75 378 ALA A O 1
ATOM 2916 N N . ALA A 1 379 ? 18.891 -26.141 -10.953 1 95.12 379 ALA A N 1
ATOM 2917 C CA . ALA A 1 379 ? 17.578 -26.5 -11.469 1 95.12 379 ALA A CA 1
ATOM 2918 C C . ALA A 1 379 ? 16.688 -27.062 -10.359 1 95.12 379 ALA A C 1
ATOM 2920 O O . ALA A 1 379 ? 15.508 -26.75 -10.281 1 95.12 379 ALA A O 1
ATOM 2921 N N . LEU A 1 380 ? 17.266 -27.891 -9.547 1 94.75 380 LEU A N 1
ATOM 2922 C CA . LEU A 1 380 ? 16.531 -28.484 -8.445 1 94.75 380 LEU A CA 1
ATOM 2923 C C . LEU A 1 380 ? 16.047 -27.422 -7.469 1 94.75 380 LEU A C 1
ATOM 2925 O O . LEU A 1 380 ? 14.93 -27.5 -6.957 1 94.75 380 LEU A O 1
ATOM 2929 N N . LEU A 1 381 ? 16.906 -26.453 -7.223 1 94.81 381 LEU A N 1
ATOM 2930 C CA . LEU A 1 381 ? 16.531 -25.344 -6.359 1 94.81 381 LEU A CA 1
ATOM 2931 C C . LEU A 1 381 ? 15.32 -24.609 -6.914 1 94.81 381 LEU A C 1
ATOM 2933 O O . LEU A 1 381 ? 14.375 -24.328 -6.18 1 94.81 381 LEU A O 1
ATOM 2937 N N . CYS A 1 382 ? 15.336 -24.328 -8.117 1 94.38 382 CYS A N 1
ATOM 2938 C CA . CYS A 1 382 ? 14.289 -23.594 -8.805 1 94.38 382 CYS A CA 1
ATOM 2939 C C . CYS A 1 382 ? 12.969 -24.359 -8.773 1 94.38 382 CYS A C 1
ATOM 2941 O O . CYS A 1 382 ? 11.945 -23.812 -8.336 1 94.38 382 CYS A O 1
ATOM 2943 N N . MET A 1 383 ? 13.023 -25.594 -9.156 1 95.44 383 MET A N 1
ATOM 2944 C CA . MET A 1 383 ? 11.828 -26.406 -9.273 1 95.44 383 MET A CA 1
ATOM 2945 C C . MET A 1 383 ? 11.219 -26.672 -7.898 1 95.44 383 MET A C 1
ATOM 2947 O O . MET A 1 383 ? 10 -26.594 -7.727 1 95.44 383 MET A O 1
ATOM 2951 N N . SER A 1 384 ? 12.023 -26.969 -6.953 1 95.31 384 SER A N 1
ATOM 2952 C CA . SER A 1 384 ? 11.539 -27.297 -5.617 1 95.31 384 SER A CA 1
ATOM 2953 C C . SER A 1 384 ? 10.891 -26.078 -4.953 1 95.31 384 SER A C 1
ATOM 2955 O O . SER A 1 384 ? 9.852 -26.203 -4.305 1 95.31 384 SER A O 1
ATOM 2957 N N . SER A 1 385 ? 11.547 -24.969 -5.082 1 94.12 385 SER A N 1
ATOM 2958 C CA . SER A 1 385 ? 10.984 -23.766 -4.48 1 94.12 385 SER A CA 1
ATOM 2959 C C . SER A 1 385 ? 9.602 -23.453 -5.047 1 94.12 385 SER A C 1
ATOM 2961 O O . SER A 1 385 ? 8.695 -23.062 -4.312 1 94.12 385 SER A O 1
ATOM 2963 N N . CYS A 1 386 ? 9.438 -23.641 -6.273 1 92.56 386 CYS A N 1
ATOM 2964 C CA . CYS A 1 386 ? 8.156 -23.391 -6.934 1 92.56 386 CYS A CA 1
ATOM 2965 C C . CYS A 1 386 ? 7.102 -24.391 -6.488 1 92.56 386 CYS A C 1
ATOM 2967 O O . CYS A 1 386 ? 5.934 -24.047 -6.328 1 92.56 386 CYS A O 1
ATOM 2969 N N . PHE A 1 387 ? 7.535 -25.625 -6.387 1 94 387 PHE A N 1
ATOM 2970 C CA . PHE A 1 387 ? 6.629 -26.656 -5.91 1 94 387 PHE A CA 1
ATOM 2971 C C . PHE A 1 387 ? 6.082 -26.312 -4.531 1 94 387 PHE A C 1
ATOM 2973 O O . PHE A 1 387 ? 4.867 -26.297 -4.324 1 94 387 PHE A O 1
ATOM 2980 N N . PHE A 1 388 ? 6.91 -26 -3.639 1 94.06 388 PHE A N 1
ATOM 2981 C CA . PHE A 1 388 ? 6.5 -25.734 -2.266 1 94.06 388 PHE A CA 1
ATOM 2982 C C . PHE A 1 388 ? 5.664 -24.469 -2.186 1 94.06 388 PHE A C 1
ATOM 2984 O O . PHE A 1 388 ? 4.73 -24.375 -1.384 1 94.06 388 PHE A O 1
ATOM 2991 N N . LEU A 1 389 ? 6 -23.531 -2.971 1 93.62 389 LEU A N 1
ATOM 2992 C CA . LEU A 1 389 ? 5.223 -22.297 -2.992 1 93.62 389 LEU A CA 1
ATOM 2993 C C . LEU A 1 389 ? 3.789 -22.562 -3.434 1 93.62 389 LEU A C 1
ATOM 2995 O O . LEU A 1 389 ? 2.852 -21.953 -2.914 1 93.62 389 LEU A O 1
ATOM 2999 N N . SER A 1 390 ? 3.623 -23.484 -4.312 1 93.38 390 SER A N 1
ATOM 3000 C CA . SER A 1 390 ? 2.32 -23.781 -4.895 1 93.38 390 SER A CA 1
ATOM 3001 C C . SER A 1 390 ? 1.426 -24.516 -3.896 1 93.38 390 SER A C 1
ATOM 3003 O O . SER A 1 390 ? 0.202 -24.375 -3.938 1 93.38 390 SER A O 1
ATOM 3005 N N . ILE A 1 391 ? 2.008 -25.203 -3.012 1 91.81 391 ILE A N 1
ATOM 3006 C CA . ILE A 1 391 ? 1.2 -26.031 -2.119 1 91.81 391 ILE A CA 1
ATOM 3007 C C . ILE A 1 391 ? 1.044 -25.328 -0.771 1 91.81 391 ILE A C 1
ATOM 3009 O O . ILE A 1 391 ? 0.557 -25.922 0.193 1 91.81 391 ILE A O 1
ATOM 3013 N N . LEU A 1 392 ? 1.425 -24.172 -0.699 1 93.06 392 LEU A N 1
ATOM 3014 C CA . LEU A 1 392 ? 1.33 -23.406 0.539 1 93.06 392 LEU A CA 1
ATOM 3015 C C . LEU A 1 392 ? -0.014 -22.688 0.633 1 93.06 392 LEU A C 1
ATOM 3017 O O . LEU A 1 392 ? -0.281 -21.75 -0.13 1 93.06 392 LEU A O 1
ATOM 3021 N N . PRO A 1 393 ? -0.845 -23.062 1.619 1 90.81 393 PRO A N 1
ATOM 3022 C CA . PRO A 1 393 ? -2.158 -22.422 1.741 1 90.81 393 PRO A CA 1
ATOM 3023 C C . PRO A 1 393 ? -2.062 -20.938 2.043 1 90.81 393 PRO A C 1
ATOM 3025 O O . PRO A 1 393 ? -2.967 -20.172 1.694 1 90.81 393 PRO A O 1
ATOM 3028 N N . HIS A 1 394 ? -0.954 -20.531 2.668 1 89.44 394 HIS A N 1
ATOM 3029 C CA . HIS A 1 394 ? -0.823 -19.141 3.086 1 89.44 394 HIS A CA 1
ATOM 3030 C C . HIS A 1 394 ? -0.007 -18.344 2.078 1 89.44 394 HIS A C 1
ATOM 3032 O O . HIS A 1 394 ? 0.358 -17.188 2.344 1 89.44 394 HIS A O 1
ATOM 3038 N N . SER A 1 395 ? 0.313 -18.969 0.942 1 91.62 395 SER A N 1
ATOM 3039 C CA . SER A 1 395 ? 1.006 -18.203 -0.082 1 91.62 395 SER A CA 1
ATOM 3040 C C . SER A 1 395 ? 0.083 -17.156 -0.708 1 91.62 395 SER A C 1
ATOM 3042 O O . SER A 1 395 ? -1.136 -17.344 -0.737 1 91.62 395 SER A O 1
ATOM 3044 N N . MET A 1 396 ? 0.666 -16.109 -1.187 1 89.44 396 MET A N 1
ATOM 3045 C CA . MET A 1 396 ? -0.114 -15.062 -1.833 1 89.44 396 MET A CA 1
ATOM 3046 C C . MET A 1 396 ? -0.829 -15.602 -3.07 1 89.44 396 MET A C 1
ATOM 3048 O O . MET A 1 396 ? -1.921 -15.141 -3.408 1 89.44 396 MET A O 1
ATOM 3052 N N . HIS A 1 397 ? -0.294 -16.562 -3.709 1 93 397 HIS A N 1
ATOM 3053 C CA . HIS A 1 397 ? -0.883 -17.172 -4.902 1 93 397 HIS A CA 1
ATOM 3054 C C . HIS A 1 397 ? -2.201 -17.859 -4.574 1 93 397 HIS A C 1
ATOM 3056 O O . HIS A 1 397 ? -3.205 -17.656 -5.258 1 93 397 HIS A O 1
ATOM 3062 N N . VAL A 1 398 ? -2.139 -18.625 -3.51 1 93.5 398 VAL A N 1
ATOM 3063 C CA . VAL A 1 398 ? -3.316 -19.391 -3.105 1 93.5 398 VAL A CA 1
ATOM 3064 C C . VAL A 1 398 ? -4.348 -18.438 -2.482 1 93.5 398 VAL A C 1
ATOM 3066 O O . VAL A 1 398 ? -5.543 -18.547 -2.766 1 93.5 398 VAL A O 1
ATOM 3069 N N . ILE A 1 399 ? -3.881 -17.547 -1.691 1 90.19 399 ILE A N 1
ATOM 3070 C CA . ILE A 1 399 ? -4.773 -16.594 -1.055 1 90.19 399 ILE A CA 1
ATOM 3071 C C . ILE A 1 399 ? -5.488 -15.766 -2.121 1 90.19 399 ILE A C 1
ATOM 3073 O O . ILE A 1 399 ? -6.684 -15.477 -1.998 1 90.19 399 ILE A O 1
ATOM 3077 N N . ALA A 1 400 ? -4.809 -15.406 -3.119 1 90.81 400 ALA A N 1
ATOM 3078 C CA . ALA A 1 400 ? -5.406 -14.633 -4.207 1 90.81 400 ALA A CA 1
ATOM 3079 C C . ALA A 1 400 ? -6.539 -15.406 -4.875 1 90.81 400 ALA A C 1
ATOM 3081 O O . ALA A 1 400 ? -7.594 -14.844 -5.172 1 90.81 400 ALA A O 1
ATOM 3082 N N . LEU A 1 401 ? -6.332 -16.656 -5.109 1 92.56 401 LEU A N 1
ATOM 3083 C CA . LEU A 1 401 ? -7.352 -17.469 -5.746 1 92.56 401 LEU A CA 1
ATOM 3084 C C . LEU A 1 401 ? -8.594 -17.578 -4.867 1 92.56 401 LEU A C 1
ATOM 3086 O O . LEU A 1 401 ? -9.719 -17.531 -5.367 1 92.56 401 LEU A O 1
ATOM 3090 N N . VAL A 1 402 ? -8.359 -17.703 -3.576 1 89.56 402 VAL A N 1
ATOM 3091 C CA . VAL A 1 402 ? -9.461 -17.734 -2.625 1 89.56 402 VAL A CA 1
ATOM 3092 C C . VAL A 1 402 ? -10.211 -16.406 -2.648 1 89.56 402 VAL A C 1
ATOM 3094 O O . VAL A 1 402 ? -11.445 -16.375 -2.643 1 89.56 402 VAL A O 1
ATOM 3097 N N . ASP A 1 403 ? -9.438 -15.383 -2.752 1 87 403 ASP A N 1
ATOM 3098 C CA . ASP A 1 403 ? -10.016 -14.047 -2.736 1 87 403 ASP A CA 1
ATOM 3099 C C . ASP A 1 403 ? -10.812 -13.773 -4.012 1 87 403 ASP A C 1
ATOM 3101 O O . ASP A 1 403 ? -11.883 -13.164 -3.967 1 87 403 ASP A O 1
ATOM 3105 N N . PHE A 1 404 ? -10.344 -14.227 -5.141 1 87.56 404 PHE A N 1
ATOM 3106 C CA . PHE A 1 404 ? -11.008 -14.008 -6.422 1 87.56 404 PHE A CA 1
ATOM 3107 C C . PHE A 1 404 ? -12.352 -14.719 -6.461 1 87.56 404 PHE A C 1
ATOM 3109 O O . PHE A 1 404 ? -13.242 -14.336 -7.227 1 87.56 404 PHE A O 1
ATOM 3116 N N . THR A 1 405 ? -12.547 -15.711 -5.59 1 89.44 405 THR A N 1
ATOM 3117 C CA . THR A 1 405 ? -13.805 -16.453 -5.559 1 89.44 405 THR A CA 1
ATOM 3118 C C . THR A 1 405 ? -14.656 -16.016 -4.363 1 89.44 405 THR A C 1
ATOM 3120 O O . THR A 1 405 ? -15.656 -16.656 -4.039 1 89.44 405 THR A O 1
ATOM 3123 N N . LYS A 1 406 ? -14.156 -15.047 -3.666 1 85.06 406 LYS A N 1
ATOM 3124 C CA . LYS A 1 406 ? -14.852 -14.508 -2.502 1 85.06 406 LYS A CA 1
ATOM 3125 C C . LYS A 1 406 ? -15.133 -15.594 -1.476 1 85.06 406 LYS A C 1
ATOM 3127 O O . LYS A 1 406 ? -16.25 -15.672 -0.94 1 85.06 406 LYS A O 1
ATOM 3132 N N . GLY A 1 407 ? -14.234 -16.594 -1.426 1 86.19 407 GLY A N 1
ATOM 3133 C CA . GLY A 1 407 ? -14.305 -17.578 -0.367 1 86.19 407 GLY A CA 1
ATOM 3134 C C . GLY A 1 407 ? -15.039 -18.844 -0.781 1 86.19 407 GLY A C 1
ATOM 3135 O O . GLY A 1 407 ? -15.188 -19.766 0.017 1 86.19 407 GLY A O 1
ATOM 3136 N N . LYS A 1 408 ? -15.484 -18.891 -1.989 1 88.88 408 LYS A N 1
ATOM 3137 C CA . LYS A 1 408 ? -16.141 -20.125 -2.443 1 88.88 408 LYS A CA 1
ATOM 3138 C C . LYS A 1 408 ? -15.156 -21.281 -2.469 1 88.88 408 LYS A C 1
ATOM 3140 O O . LYS A 1 408 ? -15.562 -22.453 -2.395 1 88.88 408 LYS A O 1
ATOM 3145 N N . LEU A 1 409 ? -13.93 -20.859 -2.535 1 90.38 409 LEU A N 1
ATOM 3146 C CA . LEU A 1 409 ? -12.844 -21.828 -2.584 1 90.38 409 LEU A CA 1
ATOM 3147 C C . LEU A 1 409 ? -12.023 -21.781 -1.301 1 90.38 409 LEU A C 1
ATOM 3149 O O . LEU A 1 409 ? -11.727 -20.703 -0.782 1 90.38 409 LEU A O 1
ATOM 3153 N N . SER A 1 410 ? -11.734 -22.969 -0.77 1 90.31 410 SER A N 1
ATOM 3154 C CA . SER A 1 410 ? -10.719 -23.047 0.276 1 90.31 410 SER A CA 1
ATOM 3155 C C . SER A 1 410 ? -9.367 -23.453 -0.299 1 90.31 410 SER A C 1
ATOM 3157 O O . SER A 1 410 ? -9.297 -24.062 -1.371 1 90.31 410 SER A O 1
ATOM 3159 N N . PRO A 1 411 ? -8.305 -23.094 0.395 1 90.88 411 PRO A N 1
ATOM 3160 C CA . PRO A 1 411 ? -6.977 -23.516 -0.082 1 90.88 411 PRO A CA 1
ATOM 3161 C C . PRO A 1 411 ? -6.859 -25.016 -0.271 1 90.88 411 PRO A C 1
ATOM 3163 O O . PRO A 1 411 ? -6.27 -25.484 -1.252 1 90.88 411 PRO A O 1
ATOM 3166 N N . PHE A 1 412 ? -7.516 -25.781 0.509 1 91.69 412 PHE A N 1
ATOM 3167 C CA . PHE A 1 412 ? -7.344 -27.219 0.503 1 91.69 412 PHE A CA 1
ATOM 3168 C C . PHE A 1 412 ? -8.172 -27.859 -0.605 1 91.69 412 PHE A C 1
ATOM 3170 O O . PHE A 1 412 ? -7.891 -28.984 -1.034 1 91.69 412 PHE A O 1
ATOM 3177 N N . ASP A 1 413 ? -9.188 -27.141 -1.062 1 93.38 413 ASP A N 1
ATOM 3178 C CA . ASP A 1 413 ? -9.961 -27.609 -2.207 1 93.38 413 ASP A CA 1
ATOM 3179 C C . ASP A 1 413 ? -9.094 -27.688 -3.463 1 93.38 413 ASP A C 1
ATOM 3181 O O . ASP A 1 413 ? -9.344 -28.5 -4.352 1 93.38 413 ASP A O 1
ATOM 3185 N N . ILE A 1 414 ? -8.07 -26.906 -3.484 1 95.12 414 ILE A N 1
ATOM 3186 C CA . ILE A 1 414 ? -7.258 -26.734 -4.68 1 95.12 414 ILE A CA 1
ATOM 3187 C C . ILE A 1 414 ? -6.203 -27.844 -4.758 1 95.12 414 ILE A C 1
ATOM 3189 O O . ILE A 1 414 ? -5.812 -28.25 -5.852 1 95.12 414 ILE A O 1
ATOM 3193 N N . PHE A 1 415 ? -5.801 -28.406 -3.676 1 94.44 415 PHE A N 1
ATOM 3194 C CA . PHE A 1 415 ? -4.59 -29.203 -3.545 1 94.44 415 PHE A CA 1
ATOM 3195 C C . PHE A 1 415 ? -4.711 -30.5 -4.344 1 94.44 415 PHE A C 1
ATOM 3197 O O . PHE A 1 415 ? -3.766 -30.891 -5.027 1 94.44 415 PHE A O 1
ATOM 3204 N N . PRO A 1 416 ? -5.906 -31.047 -4.348 1 94.44 416 PRO A N 1
ATOM 3205 C CA . PRO A 1 416 ? -6.008 -32.281 -5.141 1 94.44 416 PRO A CA 1
ATOM 3206 C C . PRO A 1 416 ? -5.828 -32.031 -6.637 1 94.44 416 PRO A C 1
ATOM 3208 O O . PRO A 1 416 ? -5.539 -32.969 -7.387 1 94.44 416 PRO A O 1
ATOM 3211 N N . PHE A 1 417 ? -5.883 -30.844 -7.027 1 96.06 417 PHE A N 1
ATOM 3212 C CA . PHE A 1 417 ? -5.875 -30.547 -8.453 1 96.06 417 PHE A CA 1
ATOM 3213 C C . PHE A 1 417 ? -4.555 -29.906 -8.867 1 96.06 417 PHE A C 1
ATOM 3215 O O . PHE A 1 417 ? -4.453 -29.328 -9.953 1 96.06 417 PHE A O 1
ATOM 3222 N N . LEU A 1 418 ? -3.598 -29.969 -7.953 1 97.38 418 LEU A N 1
ATOM 3223 C CA . LEU A 1 418 ? -2.248 -29.531 -8.305 1 97.38 418 LEU A CA 1
ATOM 3224 C C . LEU A 1 418 ? -1.51 -30.641 -9.055 1 97.38 418 LEU A C 1
ATOM 3226 O O . LEU A 1 418 ? -0.491 -31.141 -8.586 1 97.38 418 LEU A O 1
ATOM 3230 N N . ILE A 1 419 ? -1.948 -30.828 -10.266 1 97.31 419 ILE A N 1
ATOM 3231 C CA . ILE A 1 419 ? -1.542 -32 -11.047 1 97.31 419 ILE A CA 1
ATOM 3232 C C . ILE A 1 419 ? -0.108 -31.812 -11.531 1 97.31 419 ILE A C 1
ATOM 3234 O O . ILE A 1 419 ? 0.706 -32.75 -11.453 1 97.31 419 ILE A O 1
ATOM 3238 N N . TYR A 1 420 ? 0.177 -30.641 -12.031 1 97.44 420 TYR A N 1
ATOM 3239 C CA . TYR A 1 420 ? 1.53 -30.359 -12.5 1 97.44 420 TYR A CA 1
ATOM 3240 C C . TYR A 1 420 ? 2.541 -30.516 -11.367 1 97.44 420 TYR A C 1
ATOM 3242 O O . TYR A 1 420 ? 3.584 -31.156 -11.547 1 97.44 420 TYR A O 1
ATOM 3250 N N . GLN A 1 421 ? 2.217 -29.984 -10.242 1 97.31 421 GLN A N 1
ATOM 3251 C CA . GLN A 1 421 ? 3.105 -30.062 -9.094 1 97.31 421 GLN A CA 1
ATOM 3252 C C . GLN A 1 421 ? 3.301 -31.516 -8.664 1 97.31 421 GLN A C 1
ATOM 3254 O O . GLN A 1 421 ? 4.402 -31.906 -8.266 1 97.31 421 GLN A O 1
ATOM 3259 N N . GLY A 1 422 ? 2.229 -32.25 -8.734 1 96.62 422 GLY A N 1
ATOM 3260 C CA . GLY A 1 422 ? 2.324 -33.656 -8.406 1 96.62 422 GLY A CA 1
ATOM 3261 C C . GLY A 1 422 ? 3.287 -34.406 -9.305 1 96.62 422 GLY A C 1
ATOM 3262 O O . GLY A 1 422 ? 4.137 -35.156 -8.812 1 96.62 422 GLY A O 1
ATOM 3263 N N . PHE A 1 423 ? 3.143 -34.188 -10.547 1 96.88 423 PHE A N 1
ATOM 3264 C CA . PHE A 1 423 ? 4.031 -34.875 -11.492 1 96.88 423 PHE A CA 1
ATOM 3265 C C . PHE A 1 423 ? 5.465 -34.375 -11.328 1 96.88 423 PHE A C 1
ATOM 3267 O O . PHE A 1 423 ? 6.41 -35.156 -11.445 1 96.88 423 PHE A O 1
ATOM 3274 N N . LEU A 1 424 ? 5.609 -33.094 -11.086 1 96.31 424 LEU A N 1
ATOM 3275 C CA . LEU A 1 424 ? 6.938 -32.5 -10.953 1 96.31 424 LEU A CA 1
ATOM 3276 C C . LEU A 1 424 ? 7.68 -33.125 -9.766 1 96.31 424 LEU A C 1
ATOM 3278 O O . LEU A 1 424 ? 8.836 -33.5 -9.883 1 96.31 424 LEU A O 1
ATOM 3282 N N . VAL A 1 425 ? 7.016 -33.156 -8.633 1 95.38 425 VAL A N 1
ATOM 3283 C CA . VAL A 1 425 ? 7.652 -33.688 -7.43 1 95.38 425 VAL A CA 1
ATOM 3284 C C . VAL A 1 425 ? 7.953 -35.188 -7.609 1 95.38 425 VAL A C 1
ATOM 3286 O O . VAL A 1 425 ? 8.969 -35.688 -7.121 1 95.38 425 VAL A O 1
ATOM 3289 N N . LEU A 1 426 ? 7.086 -35.875 -8.281 1 95.62 426 LEU A N 1
ATOM 3290 C CA . LEU A 1 426 ? 7.316 -37.281 -8.57 1 95.62 426 LEU A CA 1
ATOM 3291 C C . LEU A 1 426 ? 8.562 -37.469 -9.422 1 95.62 426 LEU A C 1
ATOM 3293 O O . LEU A 1 426 ? 9.398 -38.344 -9.125 1 95.62 426 LEU A O 1
ATOM 3297 N N . LEU A 1 427 ? 8.695 -36.688 -10.422 1 94.81 427 LEU A N 1
ATOM 3298 C CA . LEU A 1 427 ? 9.836 -36.781 -11.32 1 94.81 427 LEU A CA 1
ATOM 3299 C C . LEU A 1 427 ? 11.133 -36.406 -10.609 1 94.81 427 LEU A C 1
ATOM 3301 O O . LEU A 1 427 ? 12.18 -37 -10.836 1 94.81 427 LEU A O 1
ATOM 3305 N N . ILE A 1 428 ? 11.062 -35.375 -9.758 1 93.5 428 ILE A N 1
ATOM 3306 C CA . ILE A 1 428 ? 12.219 -34.969 -8.969 1 93.5 428 ILE A CA 1
ATOM 3307 C C . ILE A 1 428 ? 12.609 -36.062 -8 1 93.5 428 ILE A C 1
ATOM 3309 O O . ILE A 1 428 ? 13.797 -36.406 -7.887 1 93.5 428 ILE A O 1
ATOM 3313 N N . ALA A 1 429 ? 11.648 -36.656 -7.348 1 93.25 429 ALA A N 1
ATOM 3314 C CA . ALA A 1 429 ? 11.906 -37.719 -6.383 1 93.25 429 ALA A CA 1
ATOM 3315 C C . ALA A 1 429 ? 12.523 -38.938 -7.062 1 93.25 429 ALA A C 1
ATOM 3317 O O . ALA A 1 429 ? 13.484 -39.5 -6.551 1 93.25 429 ALA A O 1
ATOM 3318 N N . LEU A 1 430 ? 11.969 -39.281 -8.203 1 92.5 430 LEU A N 1
ATOM 3319 C CA . LEU A 1 430 ? 12.508 -40.406 -8.953 1 92.5 430 LEU A CA 1
ATOM 3320 C C . LEU A 1 430 ? 13.945 -40.125 -9.391 1 92.5 430 LEU A C 1
ATOM 3322 O O . LEU A 1 430 ? 14.781 -41.031 -9.383 1 92.5 430 LEU A O 1
ATOM 3326 N N . SER A 1 431 ? 14.195 -38.938 -9.68 1 90.69 431 SER A N 1
ATOM 3327 C CA . SER A 1 431 ? 15.539 -38.531 -10.109 1 90.69 431 SER A CA 1
ATOM 3328 C C . SER A 1 431 ? 16.531 -38.625 -8.961 1 90.69 431 SER A C 1
ATOM 3330 O O . SER A 1 431 ? 17.656 -39.094 -9.148 1 90.69 431 SER A O 1
ATOM 3332 N N . ILE A 1 432 ? 16.156 -38.25 -7.84 1 89.06 432 ILE A N 1
ATOM 3333 C CA . ILE A 1 432 ? 17.031 -38.219 -6.676 1 89.06 432 ILE A CA 1
ATOM 3334 C C . ILE A 1 432 ? 17.344 -39.625 -6.227 1 89.06 432 ILE A C 1
ATOM 3336 O O . ILE A 1 432 ? 18.453 -39.938 -5.789 1 89.06 432 ILE A O 1
ATOM 3340 N N . ILE A 1 433 ? 16.359 -40.562 -6.477 1 87.69 433 ILE A N 1
ATOM 3341 C CA . ILE A 1 433 ? 16.562 -41.938 -6.035 1 87.69 433 ILE A CA 1
ATOM 3342 C C . ILE A 1 433 ? 17.312 -42.719 -7.117 1 87.69 433 ILE A C 1
ATOM 3344 O O . ILE A 1 433 ? 17.609 -43.906 -6.945 1 87.69 433 ILE A O 1
ATOM 3348 N N . GLY A 1 434 ? 17.609 -42.156 -8.242 1 83.81 434 GLY A N 1
ATOM 3349 C CA . GLY A 1 434 ? 18.453 -42.781 -9.242 1 83.81 434 GLY A CA 1
ATOM 3350 C C . GLY A 1 434 ? 17.688 -43.156 -10.5 1 83.81 434 GLY A C 1
ATOM 3351 O O . GLY A 1 434 ? 18.266 -43.719 -11.438 1 83.81 434 GLY A O 1
ATOM 3352 N N . LEU A 1 435 ? 16.375 -42.875 -10.492 1 81.69 435 LEU A N 1
ATOM 3353 C CA . LEU A 1 435 ? 15.562 -43.156 -11.672 1 81.69 435 LEU A CA 1
ATOM 3354 C C . LEU A 1 435 ? 15.312 -41.875 -12.477 1 81.69 435 LEU A C 1
ATOM 3356 O O . LEU A 1 435 ? 14.172 -41.406 -12.594 1 81.69 435 LEU A O 1
ATOM 3360 N N . ASP A 1 436 ? 16.359 -41.375 -12.969 1 81.5 436 ASP A N 1
ATOM 3361 C CA . ASP A 1 436 ? 16.297 -40.062 -13.656 1 81.5 436 ASP A CA 1
ATOM 3362 C C . ASP A 1 436 ? 15.75 -40.219 -15.07 1 81.5 436 ASP A C 1
ATOM 3364 O O . ASP A 1 436 ? 16.281 -41 -15.867 1 81.5 436 ASP A O 1
ATOM 3368 N N . ILE A 1 437 ? 14.727 -39.5 -15.273 1 75.19 437 ILE A N 1
ATOM 3369 C CA . ILE A 1 437 ? 14.062 -39.562 -16.562 1 75.19 437 ILE A CA 1
ATOM 3370 C C . ILE A 1 437 ? 15.031 -39.125 -17.656 1 75.19 437 ILE A C 1
ATOM 3372 O O . ILE A 1 437 ? 14.852 -39.469 -18.828 1 75.19 437 ILE A O 1
ATOM 3376 N N . ARG A 1 438 ? 16.047 -38.344 -17.328 1 71.25 438 ARG A N 1
ATOM 3377 C CA . ARG A 1 438 ? 17.062 -37.906 -18.281 1 71.25 438 ARG A CA 1
ATOM 3378 C C . ARG A 1 438 ? 17.766 -39.094 -18.922 1 71.25 438 ARG A C 1
ATOM 3380 O O . ARG A 1 438 ? 18.203 -39.031 -20.078 1 71.25 438 ARG A O 1
ATOM 3387 N N . LEU A 1 439 ? 17.75 -40.062 -18.125 1 68.75 439 LEU A N 1
ATOM 3388 C CA . LEU A 1 439 ? 18.406 -41.281 -18.578 1 68.75 439 LEU A CA 1
ATOM 3389 C C . LEU A 1 439 ? 17.562 -41.969 -19.641 1 68.75 439 LEU A C 1
ATOM 3391 O O . LEU A 1 439 ? 18.109 -42.562 -20.578 1 68.75 439 LEU A O 1
ATOM 3395 N N . VAL A 1 440 ? 16.359 -41.844 -19.406 1 63.12 440 VAL A N 1
ATOM 3396 C CA . VAL A 1 440 ? 15.461 -42.438 -20.375 1 63.12 440 VAL A CA 1
ATOM 3397 C C . VAL A 1 440 ? 15.523 -41.656 -21.688 1 63.12 440 VAL A C 1
ATOM 3399 O O . VAL A 1 440 ? 15.609 -42.25 -22.766 1 63.12 440 VAL A O 1
ATOM 3402 N N . PHE A 1 441 ? 15.547 -40.406 -21.578 1 65.12 441 PHE A N 1
ATOM 3403 C CA . PHE A 1 441 ? 15.578 -39.562 -22.781 1 65.12 441 PHE A CA 1
ATOM 3404 C C . PHE A 1 441 ? 16.922 -39.688 -23.484 1 65.12 441 PHE A C 1
ATOM 3406 O O . PHE A 1 441 ? 16.984 -39.719 -24.703 1 65.12 441 PHE A O 1
ATOM 3413 N N . ARG A 1 442 ? 18 -39.656 -22.75 1 59.5 442 ARG A N 1
ATOM 3414 C CA . ARG A 1 442 ? 19.328 -39.844 -23.344 1 59.5 442 ARG A CA 1
ATOM 3415 C C . ARG A 1 442 ? 19.422 -41.188 -24.047 1 59.5 442 ARG A C 1
ATOM 3417 O O . ARG A 1 442 ? 20 -41.281 -25.141 1 59.5 442 ARG A O 1
ATOM 3424 N N . SER A 1 443 ? 18.906 -42.062 -23.344 1 57.38 443 SER A N 1
ATOM 3425 C CA . SER A 1 443 ? 18.906 -43.375 -23.984 1 57.38 443 SER A CA 1
ATOM 3426 C C . SER A 1 443 ? 18.125 -43.375 -25.281 1 57.38 443 SER A C 1
ATOM 3428 O O . SER A 1 443 ? 18.531 -43.969 -26.266 1 57.38 443 SER A O 1
ATOM 3430 N N . PHE A 1 444 ? 17.125 -42.594 -25.156 1 52.72 444 PHE A N 1
ATOM 3431 C CA . PHE A 1 444 ? 16.297 -42.5 -26.359 1 52.72 444 PHE A CA 1
ATOM 3432 C C . PHE A 1 444 ? 17.016 -41.719 -27.453 1 52.72 444 PHE A C 1
ATOM 3434 O O . PHE A 1 444 ? 16.953 -42.062 -28.625 1 52.72 444 PHE A O 1
ATOM 3441 N N . LEU A 1 445 ? 17.609 -40.562 -27 1 52.91 445 LEU A N 1
ATOM 3442 C CA . LEU A 1 445 ? 18.344 -39.75 -27.969 1 52.91 445 LEU A CA 1
ATOM 3443 C C . LEU A 1 445 ? 19.562 -40.5 -28.5 1 52.91 445 LEU A C 1
ATOM 3445 O O . LEU A 1 445 ? 19.891 -40.406 -29.688 1 52.91 445 LEU A O 1
ATOM 3449 N N . ASP A 1 446 ? 20.234 -41.125 -27.625 1 56.62 446 ASP A N 1
ATOM 3450 C CA . ASP A 1 446 ? 21.375 -41.938 -28.078 1 56.62 446 ASP A CA 1
ATOM 3451 C C . ASP A 1 446 ? 20.922 -43.062 -28.984 1 56.62 446 ASP A C 1
ATOM 3453 O O . ASP A 1 446 ? 21.594 -43.375 -29.969 1 56.62 446 ASP A O 1
ATOM 3457 N N . ASN A 1 447 ? 19.891 -43.594 -28.641 1 54.41 447 ASN A N 1
ATOM 3458 C CA . ASN A 1 447 ? 19.375 -44.656 -29.5 1 54.41 447 ASN A CA 1
ATOM 3459 C C . ASN A 1 447 ? 18.875 -44.125 -30.828 1 54.41 447 ASN A C 1
ATOM 3461 O O . ASN A 1 447 ? 18.906 -44.812 -31.859 1 54.41 447 ASN A O 1
ATOM 3465 N N . SER A 1 448 ? 18.422 -43.031 -30.797 1 50.59 448 SER A N 1
ATOM 3466 C CA . SER A 1 448 ? 17.969 -42.406 -32.031 1 50.59 448 SER A CA 1
ATOM 3467 C C . SER A 1 448 ? 19.141 -42.031 -32.938 1 50.59 448 SER A C 1
ATOM 3469 O O . SER A 1 448 ? 19 -42.031 -34.156 1 50.59 448 SER A O 1
ATOM 3471 N N . GLN A 1 449 ? 20.25 -41.688 -32.375 1 48.38 449 GLN A N 1
ATOM 3472 C CA . GLN A 1 449 ? 21.438 -41.469 -33.219 1 48.38 449 GLN A CA 1
ATOM 3473 C C . GLN A 1 449 ? 22 -42.781 -33.75 1 48.38 449 GLN A C 1
ATOM 3475 O O . GLN A 1 449 ? 22.812 -42.781 -34.688 1 48.38 449 GLN A O 1
ATOM 3480 N N . LYS A 1 450 ? 21.828 -43.719 -33 1 57.03 450 LYS A N 1
ATOM 3481 C CA . LYS A 1 450 ? 22.359 -44.969 -33.469 1 57.03 450 LYS A CA 1
ATOM 3482 C C . LYS A 1 450 ? 21.453 -45.594 -34.531 1 57.03 450 LYS A C 1
ATOM 3484 O O . LYS A 1 450 ? 21.859 -46.5 -35.25 1 57.03 450 LYS A O 1
ATOM 3489 N N . SER A 1 451 ? 20.234 -45.125 -34.5 1 38.19 451 SER A N 1
ATOM 3490 C CA . SER A 1 451 ? 19.406 -45.656 -35.594 1 38.19 451 SER A CA 1
ATOM 3491 C C . SER A 1 451 ? 19.469 -44.75 -36.812 1 38.19 451 SER A C 1
ATOM 3493 O O . SER A 1 451 ? 19.359 -45.25 -37.969 1 38.19 451 SER A O 1
ATOM 3495 N N . MET B 1 1 ? 18.125 12.008 -0.894 1 36.22 1 MET B N 1
ATOM 3496 C CA . MET B 1 1 ? 18.297 12.023 -2.344 1 36.22 1 MET B CA 1
ATOM 3497 C C . MET B 1 1 ? 19.359 13.031 -2.76 1 36.22 1 MET B C 1
ATOM 3499 O O . MET B 1 1 ? 19.219 14.227 -2.514 1 36.22 1 MET B O 1
ATOM 3503 N N . GLU B 1 2 ? 20.531 12.562 -2.852 1 36.28 2 GLU B N 1
ATOM 3504 C CA . GLU B 1 2 ? 21.531 13.5 -3.342 1 36.28 2 GLU B CA 1
ATOM 3505 C C . GLU B 1 2 ? 21.234 13.945 -4.766 1 36.28 2 GLU B C 1
ATOM 3507 O O . GLU B 1 2 ? 20.734 13.164 -5.578 1 36.28 2 GLU B O 1
ATOM 3512 N N . ARG B 1 3 ? 21.031 15.203 -4.91 1 45.62 3 ARG B N 1
ATOM 3513 C CA . ARG B 1 3 ? 20.844 15.773 -6.242 1 45.62 3 ARG B CA 1
ATOM 3514 C C . ARG B 1 3 ? 21.891 15.258 -7.215 1 45.62 3 ARG B C 1
ATOM 3516 O O . ARG B 1 3 ? 23.094 15.367 -6.953 1 45.62 3 ARG B O 1
ATOM 3523 N N . GLU B 1 4 ? 21.562 14.328 -7.93 1 49.25 4 GLU B N 1
ATOM 3524 C CA . GLU B 1 4 ? 22.484 13.953 -8.984 1 49.25 4 GLU B CA 1
ATOM 3525 C C . GLU B 1 4 ? 22.828 15.148 -9.875 1 49.25 4 GLU B C 1
ATOM 3527 O O . GLU B 1 4 ? 21.938 15.898 -10.273 1 49.25 4 GLU B O 1
ATOM 3532 N N . THR B 1 5 ? 23.953 15.664 -9.859 1 53 5 THR B N 1
ATOM 3533 C CA . THR B 1 5 ? 24.562 16.766 -10.578 1 53 5 THR B CA 1
ATOM 3534 C C . THR B 1 5 ? 24.094 16.797 -12.031 1 53 5 THR B C 1
ATOM 3536 O O . THR B 1 5 ? 24.062 17.859 -12.664 1 53 5 THR B O 1
ATOM 3539 N N . ASN B 1 6 ? 23.594 15.641 -12.625 1 62.38 6 ASN B N 1
ATOM 3540 C CA . ASN B 1 6 ? 23.5 15.656 -14.086 1 62.38 6 ASN B CA 1
ATOM 3541 C C . ASN B 1 6 ? 22.047 15.719 -14.539 1 62.38 6 ASN B C 1
ATOM 3543 O O . ASN B 1 6 ? 21.719 15.297 -15.648 1 62.38 6 ASN B O 1
ATOM 3547 N N . ILE B 1 7 ? 21.219 16.422 -13.758 1 74.69 7 ILE B N 1
ATOM 3548 C CA . ILE B 1 7 ? 19.828 16.469 -14.227 1 74.69 7 ILE B CA 1
ATOM 3549 C C . ILE B 1 7 ? 19.594 17.766 -15.008 1 74.69 7 ILE B C 1
ATOM 3551 O O . ILE B 1 7 ? 19.953 18.844 -14.555 1 74.69 7 ILE B O 1
ATOM 3555 N N . VAL B 1 8 ? 19.031 17.688 -16.234 1 81.12 8 VAL B N 1
ATOM 3556 C CA . VAL B 1 8 ? 18.719 18.828 -17.078 1 81.12 8 VAL B CA 1
ATOM 3557 C C . VAL B 1 8 ? 17.328 19.375 -16.719 1 81.12 8 VAL B C 1
ATOM 3559 O O . VAL B 1 8 ? 16.344 18.625 -16.703 1 81.12 8 VAL B O 1
ATOM 3562 N N . PRO B 1 9 ? 17.312 20.656 -16.297 1 86.75 9 PRO B N 1
ATOM 3563 C CA . PRO B 1 9 ? 16 21.25 -15.977 1 86.75 9 PRO B CA 1
ATOM 3564 C C . PRO B 1 9 ? 15.008 21.141 -17.125 1 86.75 9 PRO B C 1
ATOM 3566 O O . PRO B 1 9 ? 15.367 21.375 -18.281 1 86.75 9 PRO B O 1
ATOM 3569 N N . ASN B 1 10 ? 13.734 20.703 -16.859 1 88.94 10 ASN B N 1
ATOM 3570 C CA . ASN B 1 10 ? 12.703 20.484 -17.859 1 88.94 10 ASN B CA 1
ATOM 3571 C C . ASN B 1 10 ? 11.312 20.766 -17.312 1 88.94 10 ASN B C 1
ATOM 3573 O O . ASN B 1 10 ? 10.828 20.047 -16.422 1 88.94 10 ASN B O 1
ATOM 3577 N N . PHE B 1 11 ? 10.617 21.688 -17.922 1 88.31 11 PHE B N 1
ATOM 3578 C CA . PHE B 1 11 ? 9.273 22.078 -17.5 1 88.31 11 PHE B CA 1
ATOM 3579 C C . PHE B 1 11 ? 8.32 20.891 -17.594 1 88.31 11 PHE B C 1
ATOM 3581 O O . PHE B 1 11 ? 7.398 20.781 -16.781 1 88.31 11 PHE B O 1
ATOM 3588 N N . TRP B 1 12 ? 8.602 20.062 -18.484 1 88.44 12 TRP B N 1
ATOM 3589 C CA . TRP B 1 12 ? 7.699 18.938 -18.75 1 88.44 12 TRP B CA 1
ATOM 3590 C C . TRP B 1 12 ? 7.699 17.953 -17.578 1 88.44 12 TRP B C 1
ATOM 3592 O O . TRP B 1 12 ? 6.781 17.141 -17.453 1 88.44 12 TRP B O 1
ATOM 3602 N N . GLY B 1 13 ? 8.695 18.094 -16.797 1 89.94 13 GLY B N 1
ATOM 3603 C CA . GLY B 1 13 ? 8.758 17.25 -15.617 1 89.94 13 GLY B CA 1
ATOM 3604 C C . GLY B 1 13 ? 7.66 17.531 -14.609 1 89.94 13 GLY B C 1
ATOM 3605 O O . GLY B 1 13 ? 7.355 16.688 -13.758 1 89.94 13 GLY B O 1
ATOM 3606 N N . LEU B 1 14 ? 6.941 18.641 -14.734 1 90.88 14 LEU B N 1
ATOM 3607 C CA . LEU B 1 14 ? 5.914 19.031 -13.773 1 90.88 14 LEU B CA 1
ATOM 3608 C C . LEU B 1 14 ? 4.52 18.719 -14.312 1 90.88 14 LEU B C 1
ATOM 3610 O O . LEU B 1 14 ? 3.537 18.781 -13.57 1 90.88 14 LEU B O 1
ATOM 3614 N N . THR B 1 15 ? 4.379 18.266 -15.461 1 91.62 15 THR B N 1
ATOM 3615 C CA . THR B 1 15 ? 3.111 18.125 -16.172 1 91.62 15 THR B CA 1
ATOM 3616 C C . THR B 1 15 ? 2.213 17.109 -15.484 1 91.62 15 THR B C 1
ATOM 3618 O O . THR B 1 15 ? 0.991 17.266 -15.445 1 91.62 15 THR B O 1
ATOM 3621 N N . PRO B 1 16 ? 2.768 16.047 -14.961 1 90.81 16 PRO B N 1
ATOM 3622 C CA . PRO B 1 16 ? 1.872 15.086 -14.312 1 90.81 16 PRO B CA 1
ATOM 3623 C C . PRO B 1 16 ? 1.103 15.688 -13.141 1 90.81 16 PRO B C 1
ATOM 3625 O O . PRO B 1 16 ? -0.062 15.352 -12.922 1 90.81 16 PRO B O 1
ATOM 3628 N N . PHE B 1 17 ? 1.671 16.578 -12.438 1 90 17 PHE B N 1
ATOM 3629 C CA . PHE B 1 17 ? 1.002 17.203 -11.305 1 90 17 PHE B CA 1
ATOM 3630 C C . PHE B 1 17 ? -0.112 18.125 -11.766 1 90 17 PHE B C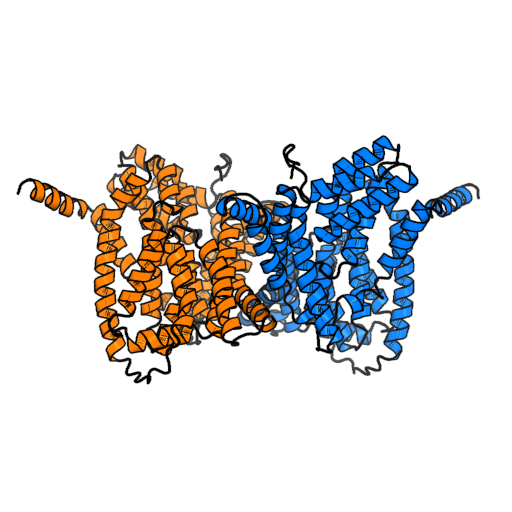 1
ATOM 3632 O O . PHE B 1 17 ? -1.177 18.188 -11.148 1 90 17 PHE B O 1
ATOM 3639 N N . PHE B 1 18 ? 0.141 18.812 -12.836 1 91.81 18 PHE B N 1
ATOM 3640 C CA . PHE B 1 18 ? -0.894 19.672 -13.414 1 91.81 18 PHE B CA 1
ATOM 3641 C C . PHE B 1 18 ? -2.104 18.844 -13.836 1 91.81 18 PHE B C 1
ATOM 3643 O O . PHE B 1 18 ? -3.246 19.25 -13.602 1 91.81 18 PHE B O 1
ATOM 3650 N N . LEU B 1 19 ? -1.812 17.75 -14.406 1 92.81 19 LEU B N 1
ATOM 3651 C CA . LEU B 1 19 ? -2.898 16.891 -14.852 1 92.81 19 LEU B CA 1
ATOM 3652 C C . LEU B 1 19 ? -3.678 16.328 -13.664 1 92.81 19 LEU B C 1
ATOM 3654 O O . LEU B 1 19 ? -4.91 16.297 -13.695 1 92.81 19 LEU B O 1
ATOM 3658 N N . PHE B 1 20 ? -2.955 15.875 -12.703 1 92.88 20 PHE B N 1
ATOM 3659 C CA . PHE B 1 20 ? -3.611 15.352 -11.516 1 92.88 20 PHE B CA 1
ATOM 3660 C C . PHE B 1 20 ? -4.523 16.406 -10.891 1 92.88 20 PHE B C 1
ATOM 3662 O O . PHE B 1 20 ? -5.699 16.141 -10.625 1 92.88 20 PHE B O 1
ATOM 3669 N N . ILE B 1 21 ? -3.979 17.578 -10.664 1 90.94 21 ILE B N 1
ATOM 3670 C CA . ILE B 1 21 ? -4.727 18.672 -10.055 1 90.94 21 ILE B CA 1
ATOM 3671 C C . ILE B 1 21 ? -5.91 19.047 -10.938 1 90.94 21 ILE B C 1
ATOM 3673 O O . ILE B 1 21 ? -7.023 19.234 -10.445 1 90.94 21 ILE B O 1
ATOM 3677 N N . GLY B 1 22 ? -5.688 19.078 -12.18 1 92.81 22 GLY B N 1
ATOM 3678 C CA . GLY B 1 22 ? -6.742 19.422 -13.125 1 92.81 22 GLY B CA 1
ATOM 3679 C C . GLY B 1 22 ? -7.895 18.422 -13.102 1 92.81 22 GLY B C 1
ATOM 3680 O O . GLY B 1 22 ? -9.062 18.828 -13.094 1 92.81 22 GLY B O 1
ATOM 3681 N N . ILE B 1 23 ? -7.582 17.203 -13.078 1 92.69 23 ILE B N 1
ATOM 3682 C CA . ILE B 1 23 ? -8.617 16.172 -13.125 1 92.69 23 ILE B CA 1
ATOM 3683 C C . ILE B 1 23 ? -9.359 16.125 -11.797 1 92.69 23 ILE B C 1
ATOM 3685 O O . ILE B 1 23 ? -10.586 16.109 -11.758 1 92.69 23 ILE B O 1
ATOM 3689 N N . TYR B 1 24 ? -8.625 16.094 -10.719 1 90 24 TYR B N 1
ATOM 3690 C CA . TYR B 1 24 ? -9.242 15.961 -9.406 1 90 24 TYR B CA 1
ATOM 3691 C C . TYR B 1 24 ? -10.039 17.203 -9.047 1 90 24 TYR B C 1
ATOM 3693 O O . TYR B 1 24 ? -11.242 17.125 -8.781 1 90 24 TYR B O 1
ATOM 3701 N N . ILE B 1 25 ? -9.43 18.359 -9.086 1 89.25 25 ILE B N 1
ATOM 3702 C CA . ILE B 1 25 ? -10.086 19.609 -8.711 1 89.25 25 ILE B CA 1
ATOM 3703 C C . ILE B 1 25 ? -11.055 20.031 -9.812 1 89.25 25 ILE B C 1
ATOM 3705 O O . ILE B 1 25 ? -12.148 20.516 -9.531 1 89.25 25 ILE B O 1
ATOM 3709 N N . GLY B 1 26 ? -10.625 19.859 -11.047 1 91.75 26 GLY B N 1
ATOM 3710 C CA . GLY B 1 26 ? -11.477 20.234 -12.156 1 91.75 26 GLY B CA 1
ATOM 3711 C C . GLY B 1 26 ? -12.797 19.5 -12.18 1 91.75 26 GLY B C 1
ATOM 3712 O O . GLY B 1 26 ? -13.859 20.109 -12.344 1 91.75 26 GLY B O 1
ATOM 3713 N N . THR B 1 27 ? -12.672 18.234 -12.055 1 91.5 27 THR B N 1
ATOM 3714 C CA . THR B 1 27 ? -13.898 17.453 -12.039 1 91.5 27 THR B CA 1
ATOM 3715 C C . THR B 1 27 ? -14.766 17.812 -10.836 1 91.5 27 THR B C 1
ATOM 3717 O O . THR B 1 27 ? -15.992 17.922 -10.953 1 91.5 27 THR B O 1
ATOM 3720 N N . GLY B 1 28 ? -14.18 17.984 -9.695 1 88.5 28 GLY B N 1
ATOM 3721 C CA . GLY B 1 28 ? -14.914 18.406 -8.508 1 88.5 28 GLY B CA 1
ATOM 3722 C C . GLY B 1 28 ? -15.641 19.719 -8.695 1 88.5 28 GLY B C 1
ATOM 3723 O O . GLY B 1 28 ? -16.797 19.859 -8.305 1 88.5 28 GLY B O 1
ATOM 3724 N N . LEU B 1 29 ? -14.977 20.609 -9.328 1 89.38 29 LEU B N 1
ATOM 3725 C CA . LEU B 1 29 ? -15.555 21.938 -9.547 1 89.38 29 LEU B CA 1
ATOM 3726 C C . LEU B 1 29 ? -16.703 21.859 -10.547 1 89.38 29 LEU B C 1
ATOM 3728 O O . LEU B 1 29 ? -17.75 22.484 -10.344 1 89.38 29 LEU B O 1
ATOM 3732 N N . VAL B 1 30 ? -16.5 21.125 -11.609 1 90.88 30 VAL B N 1
ATOM 3733 C CA . VAL B 1 30 ? -17.547 20.984 -12.633 1 90.88 30 VAL B CA 1
ATOM 3734 C C . VAL B 1 30 ? -18.781 20.328 -12.023 1 90.88 30 VAL B C 1
ATOM 3736 O O . VAL B 1 30 ? -19.906 20.797 -12.25 1 90.88 30 VAL B O 1
ATOM 3739 N N . LEU B 1 31 ? -18.625 19.375 -11.234 1 90.38 31 LEU B N 1
ATOM 3740 C CA . LEU B 1 31 ? -19.734 18.672 -10.609 1 90.38 31 LEU B CA 1
ATOM 3741 C C . LEU B 1 31 ? -20.391 19.547 -9.547 1 90.38 31 LEU B C 1
ATOM 3743 O O . LEU B 1 31 ? -21.609 19.516 -9.391 1 90.38 31 LEU B O 1
ATOM 3747 N N . TYR B 1 32 ? -19.516 20.203 -8.82 1 85.25 32 TYR B N 1
ATOM 3748 C CA . TYR B 1 32 ? -20.016 21.109 -7.797 1 85.25 32 TYR B CA 1
ATOM 3749 C C . TYR B 1 32 ? -20.922 22.156 -8.406 1 85.25 32 TYR B C 1
ATOM 3751 O O . TYR B 1 32 ? -22.031 22.406 -7.914 1 85.25 32 TYR B O 1
ATOM 3759 N N . PHE B 1 33 ? -20.562 22.766 -9.5 1 89.94 33 PHE B N 1
ATOM 3760 C CA . PHE B 1 33 ? -21.328 23.812 -10.148 1 89.94 33 PHE B CA 1
ATOM 3761 C C . PHE B 1 33 ? -22.562 23.25 -10.828 1 89.94 33 PHE B C 1
ATOM 3763 O O . PHE B 1 33 ? -23.547 23.969 -11.031 1 89.94 33 PHE B O 1
ATOM 3770 N N . ASN B 1 34 ? -22.578 21.969 -11.133 1 92.62 34 ASN B N 1
ATOM 3771 C CA . ASN B 1 34 ? -23.734 21.312 -11.727 1 92.62 34 ASN B CA 1
ATOM 3772 C C . ASN B 1 34 ? -24.688 20.781 -10.656 1 92.62 34 ASN B C 1
ATOM 3774 O O . ASN B 1 34 ? -25.656 20.094 -10.969 1 92.62 34 ASN B O 1
ATOM 3778 N N . GLY B 1 35 ? -24.328 20.953 -9.391 1 88.38 35 GLY B N 1
ATOM 3779 C CA . GLY B 1 35 ? -25.234 20.656 -8.297 1 88.38 35 GLY B CA 1
ATOM 3780 C C . GLY B 1 35 ? -25.172 19.203 -7.848 1 88.38 35 GLY B C 1
ATOM 3781 O O . GLY B 1 35 ? -26.109 18.719 -7.199 1 88.38 35 GLY B O 1
ATOM 3782 N N . VAL B 1 36 ? -24.188 18.578 -8.258 1 88.69 36 VAL B N 1
ATOM 3783 C CA . VAL B 1 36 ? -24.078 17.172 -7.875 1 88.69 36 VAL B CA 1
ATOM 3784 C C . VAL B 1 36 ? -23.688 17.062 -6.398 1 88.69 36 VAL B C 1
ATOM 3786 O O . VAL B 1 36 ? -22.844 17.828 -5.918 1 88.69 36 VAL B O 1
ATOM 3789 N N . GLU B 1 37 ? -24.344 16.203 -5.676 1 86.38 37 GLU B N 1
ATOM 3790 C CA . GLU B 1 37 ? -24.047 16.016 -4.258 1 86.38 37 GLU B CA 1
ATOM 3791 C C . GLU B 1 37 ? -22.656 15.414 -4.059 1 86.38 37 GLU B C 1
ATOM 3793 O O . GLU B 1 37 ? -22.234 14.547 -4.82 1 86.38 37 GLU B O 1
ATOM 3798 N N . ARG B 1 38 ? -21.938 15.883 -3.113 1 87.25 38 ARG B N 1
ATOM 3799 C CA . ARG B 1 38 ? -20.609 15.398 -2.77 1 87.25 38 ARG B CA 1
ATOM 3800 C C . ARG B 1 38 ? -19.688 15.398 -3.99 1 87.25 38 ARG B C 1
ATOM 3802 O O . ARG B 1 38 ? -19.047 14.391 -4.293 1 87.25 38 ARG B O 1
ATOM 3809 N N . ALA B 1 39 ? -19.641 16.5 -4.621 1 86.12 39 ALA B N 1
ATOM 3810 C CA . ALA B 1 39 ? -18.984 16.688 -5.91 1 86.12 39 ALA B CA 1
ATOM 3811 C C . ALA B 1 39 ? -17.516 16.266 -5.844 1 86.12 39 ALA B C 1
ATOM 3813 O O . ALA B 1 39 ? -17.016 15.586 -6.738 1 86.12 39 ALA B O 1
ATOM 3814 N N . PHE B 1 40 ? -16.844 16.562 -4.801 1 81.56 40 PHE B N 1
ATOM 3815 C CA . PHE B 1 40 ? -15.406 16.328 -4.707 1 81.56 40 PHE B CA 1
ATOM 3816 C C . PHE B 1 40 ? -15.133 14.906 -4.242 1 81.56 40 PHE B C 1
ATOM 3818 O O . PHE B 1 40 ? -13.977 14.477 -4.203 1 81.56 40 PHE B O 1
ATOM 3825 N N . TYR B 1 41 ? -16.203 14.219 -3.949 1 81.19 41 TYR B N 1
ATOM 3826 C CA . TYR B 1 41 ? -16.062 12.82 -3.537 1 81.19 41 TYR B CA 1
ATOM 3827 C C . TYR B 1 41 ? -16.328 11.883 -4.703 1 81.19 41 TYR B C 1
ATOM 3829 O O . TYR B 1 41 ? -16.047 10.68 -4.617 1 81.19 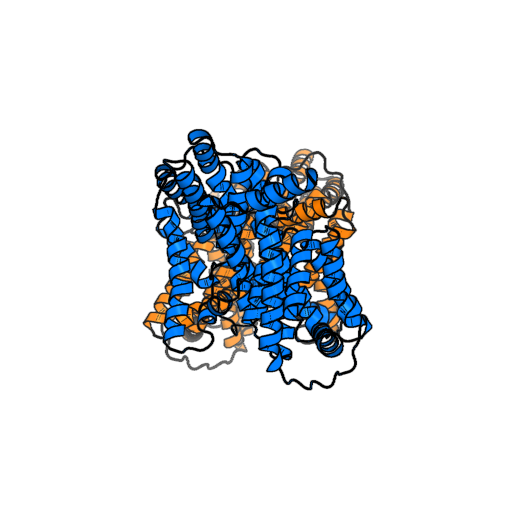41 TYR B O 1
ATOM 3837 N N . GLN B 1 42 ? -16.812 12.461 -5.781 1 85.38 42 GLN B N 1
ATOM 3838 C CA . GLN B 1 42 ? -17.234 11.656 -6.922 1 85.38 42 GLN B CA 1
ATOM 3839 C C . GLN B 1 42 ? -16.016 11.141 -7.703 1 85.38 42 GLN B C 1
ATOM 3841 O O . GLN B 1 42 ? -16.031 10.031 -8.227 1 85.38 42 GLN B O 1
ATOM 3846 N N . MET B 1 43 ? -15.016 11.969 -7.809 1 89.06 43 MET B N 1
ATOM 3847 C CA . MET B 1 43 ? -13.781 11.57 -8.484 1 89.06 43 MET B CA 1
ATOM 3848 C C . MET B 1 43 ? -12.781 11 -7.484 1 89.06 43 MET B C 1
ATOM 3850 O O . MET B 1 43 ? -12.219 11.734 -6.668 1 89.06 43 MET B O 1
ATOM 3854 N N . PRO B 1 44 ? -12.5 9.695 -7.656 1 90.44 44 PRO B N 1
ATOM 3855 C CA . PRO B 1 44 ? -11.477 9.148 -6.762 1 90.44 44 PRO B CA 1
ATOM 3856 C C . PRO B 1 44 ? -10.086 9.727 -7.023 1 90.44 44 PRO B C 1
ATOM 3858 O O . PRO B 1 44 ? -9.617 9.711 -8.164 1 90.44 44 PRO B O 1
ATOM 3861 N N . PRO B 1 45 ? -9.531 10.203 -5.988 1 89.38 45 PRO B N 1
ATOM 3862 C CA . PRO B 1 45 ? -8.203 10.797 -6.176 1 89.38 45 PRO B CA 1
ATOM 3863 C C . PRO B 1 45 ? -7.188 9.805 -6.734 1 89.38 45 PRO B C 1
ATOM 3865 O O . PRO B 1 45 ? -6.281 10.188 -7.477 1 89.38 45 PRO B O 1
ATOM 3868 N N . ILE B 1 46 ? -7.312 8.555 -6.449 1 90.75 46 ILE B N 1
ATOM 3869 C CA . ILE B 1 46 ? -6.387 7.531 -6.922 1 90.75 46 ILE B CA 1
ATOM 3870 C C . ILE B 1 46 ? -6.43 7.457 -8.445 1 90.75 46 ILE B C 1
ATOM 3872 O O . ILE B 1 46 ? -5.391 7.32 -9.094 1 90.75 46 ILE B O 1
ATOM 3876 N N . PHE B 1 47 ? -7.59 7.527 -8.961 1 91.56 47 PHE B N 1
ATOM 3877 C CA . PHE B 1 47 ? -7.727 7.473 -10.414 1 91.56 47 PHE B CA 1
ATOM 3878 C C . PHE B 1 47 ? -7.07 8.688 -11.062 1 91.56 47 PHE B C 1
ATOM 3880 O O . PHE B 1 47 ? -6.383 8.555 -12.078 1 91.56 47 PHE B O 1
ATOM 3887 N N . ALA B 1 48 ? -7.391 9.859 -10.523 1 91.56 48 ALA B N 1
ATOM 3888 C CA . ALA B 1 48 ? -6.75 11.062 -11.047 1 91.56 48 ALA B CA 1
ATOM 3889 C C . ALA B 1 48 ? -5.23 10.922 -11.047 1 91.56 48 ALA B C 1
ATOM 3891 O O . ALA B 1 48 ? -4.57 11.305 -12.016 1 91.56 48 ALA B O 1
ATOM 3892 N N . MET B 1 49 ? -4.754 10.359 -9.969 1 91.94 49 MET B N 1
ATOM 3893 C CA . MET B 1 49 ? -3.314 10.148 -9.875 1 91.94 49 MET B CA 1
ATOM 3894 C C . MET B 1 49 ? -2.85 9.102 -10.883 1 91.94 49 MET B C 1
ATOM 3896 O O . MET B 1 49 ? -1.751 9.211 -11.43 1 91.94 49 MET B O 1
ATOM 3900 N N . PHE B 1 50 ? -3.615 8.078 -11.07 1 92.69 50 PHE B N 1
ATOM 3901 C CA . PHE B 1 50 ? -3.307 7.027 -12.039 1 92.69 50 PHE B CA 1
ATOM 3902 C C . PHE B 1 50 ? -3.15 7.605 -13.438 1 92.69 50 PHE B C 1
ATOM 3904 O O . PHE B 1 50 ? -2.229 7.234 -14.164 1 92.69 50 PHE B O 1
ATOM 3911 N N . ILE B 1 51 ? -4.016 8.539 -13.828 1 91.56 51 ILE B N 1
ATOM 3912 C CA . ILE B 1 51 ? -3.93 9.18 -15.133 1 91.56 51 ILE B CA 1
ATOM 3913 C C . ILE B 1 51 ? -2.643 9.992 -15.227 1 91.56 51 ILE B C 1
ATOM 3915 O O . ILE B 1 51 ? -1.998 10.031 -16.281 1 91.56 51 ILE B O 1
ATOM 3919 N N . ALA B 1 52 ? -2.377 10.664 -14.148 1 92.62 52 ALA B N 1
ATOM 3920 C CA . ALA B 1 52 ? -1.127 11.414 -14.109 1 92.62 52 ALA B CA 1
ATOM 3921 C C . ALA B 1 52 ? 0.075 10.5 -14.312 1 92.62 52 ALA B C 1
ATOM 3923 O O . ALA B 1 52 ? 1.043 10.875 -14.984 1 92.62 52 ALA B O 1
ATOM 3924 N N . ILE B 1 53 ? 0.06 9.344 -13.742 1 92.56 53 ILE B N 1
ATOM 3925 C CA . ILE B 1 53 ? 1.125 8.359 -13.906 1 92.56 53 ILE B CA 1
ATOM 3926 C C . ILE B 1 53 ? 1.24 7.953 -15.367 1 92.56 53 ILE B C 1
ATOM 3928 O O . ILE B 1 53 ? 2.344 7.875 -15.914 1 92.56 53 ILE B O 1
ATOM 3932 N N . VAL B 1 54 ? 0.16 7.734 -15.961 1 90 54 VAL B N 1
ATOM 3933 C CA . VAL B 1 54 ? 0.149 7.371 -17.375 1 90 54 VAL B CA 1
ATOM 3934 C C . VAL B 1 54 ? 0.836 8.461 -18.188 1 90 54 VAL B C 1
ATOM 3936 O O . VAL B 1 54 ? 1.649 8.164 -19.078 1 90 54 VAL B O 1
ATOM 3939 N N . LEU B 1 55 ? 0.477 9.641 -17.891 1 90.88 55 LEU B N 1
ATOM 3940 C CA . LEU B 1 55 ? 1.082 10.766 -18.609 1 90.88 55 LEU B CA 1
ATOM 3941 C C . LEU B 1 55 ? 2.598 10.758 -18.438 1 90.88 55 LEU B C 1
ATOM 3943 O O . LEU B 1 55 ? 3.332 11.062 -19.391 1 90.88 55 LEU B O 1
ATOM 3947 N N . THR B 1 56 ? 3.039 10.484 -17.281 1 90.75 56 THR B N 1
ATOM 3948 C CA . THR B 1 56 ? 4.473 10.43 -17 1 90.75 56 THR B CA 1
ATOM 3949 C C . THR B 1 56 ? 5.152 9.398 -17.906 1 90.75 56 THR B C 1
ATOM 3951 O O . THR B 1 56 ? 6.238 9.648 -18.422 1 90.75 56 THR B O 1
ATOM 3954 N N . PHE B 1 57 ? 4.527 8.305 -18.109 1 89.62 57 PHE B N 1
ATOM 3955 C CA . PHE B 1 57 ? 5.105 7.23 -18.922 1 89.62 57 PHE B CA 1
ATOM 3956 C C . PHE B 1 57 ? 5.109 7.602 -20.391 1 89.62 57 PHE B C 1
ATOM 3958 O O . PHE B 1 57 ? 5.91 7.074 -21.172 1 89.62 57 PHE B O 1
ATOM 3965 N N . ILE B 1 58 ? 4.301 8.547 -20.75 1 88.88 58 ILE B N 1
ATOM 3966 C CA . ILE B 1 58 ? 4.215 8.984 -22.141 1 88.88 58 ILE B CA 1
ATOM 3967 C C . ILE B 1 58 ? 5.199 10.117 -22.375 1 88.88 58 ILE B C 1
ATOM 3969 O O . ILE B 1 58 ? 5.91 10.125 -23.391 1 88.88 58 ILE B O 1
ATOM 3973 N N . VAL B 1 59 ? 5.297 11.023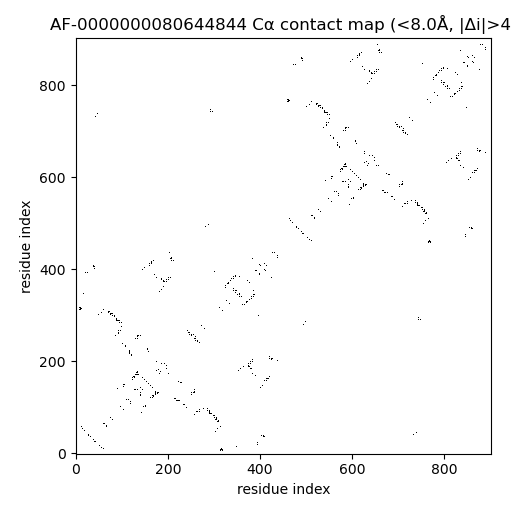 -21.453 1 90 59 VAL B N 1
ATOM 3974 C CA . VAL B 1 59 ? 5.988 12.289 -21.672 1 90 59 VAL B CA 1
ATOM 3975 C C . VAL B 1 59 ? 7.461 12.148 -21.297 1 90 59 VAL B C 1
ATOM 3977 O O . VAL B 1 59 ? 8.336 12.711 -21.969 1 90 59 VAL B O 1
ATOM 3980 N N . PHE B 1 60 ? 7.723 11.43 -20.234 1 91.38 60 PHE B N 1
ATOM 3981 C CA . PHE B 1 60 ? 9.102 11.336 -19.766 1 91.38 60 PHE B CA 1
ATOM 3982 C C . PHE B 1 60 ? 9.938 10.461 -20.688 1 91.38 60 PHE B C 1
ATOM 3984 O O . PHE B 1 60 ? 9.414 9.516 -21.297 1 91.38 60 PHE B O 1
ATOM 3991 N N . ARG B 1 61 ? 11.133 10.82 -20.828 1 88.19 61 ARG B N 1
ATOM 3992 C CA . ARG B 1 61 ? 12.023 10.109 -21.734 1 88.19 61 ARG B CA 1
ATOM 3993 C C . ARG B 1 61 ? 12.555 8.828 -21.094 1 88.19 61 ARG B C 1
ATOM 3995 O O . ARG B 1 61 ? 12.578 8.703 -19.875 1 88.19 61 ARG B O 1
ATOM 4002 N N . GLY B 1 62 ? 1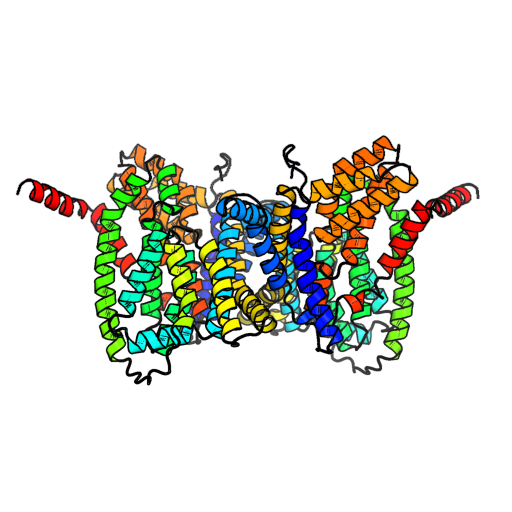2.898 7.844 -21.969 1 88.69 62 GLY B N 1
ATOM 4003 C CA . GLY B 1 62 ? 13.453 6.582 -21.516 1 88.69 62 GLY B CA 1
ATOM 4004 C C . GLY B 1 62 ? 12.602 5.383 -21.891 1 88.69 62 GLY B C 1
ATOM 4005 O O . GLY B 1 62 ? 11.484 5.539 -22.375 1 88.69 62 GLY B O 1
ATOM 4006 N N . SER B 1 63 ? 13.219 4.234 -21.703 1 88.94 63 SER B N 1
ATOM 4007 C CA . SER B 1 63 ? 12.484 3 -21.953 1 88.94 63 SER B CA 1
ATOM 4008 C C . SER B 1 63 ? 11.398 2.771 -20.906 1 88.94 63 SER B C 1
ATOM 4010 O O . SER B 1 63 ? 11.477 3.322 -19.797 1 88.94 63 SER B O 1
ATOM 4012 N N . PHE B 1 64 ? 10.406 2.002 -21.203 1 86.56 64 PHE B N 1
ATOM 4013 C CA . PHE B 1 64 ? 9.312 1.715 -20.266 1 86.56 64 PHE B CA 1
ATOM 4014 C C . PHE B 1 64 ? 9.852 1.07 -19 1 86.56 64 PHE B C 1
ATOM 4016 O O . PHE B 1 64 ? 9.43 1.425 -17.891 1 86.56 64 PHE B O 1
ATOM 4023 N N . LEU B 1 65 ? 10.727 0.172 -19.172 1 85.81 65 LEU B N 1
ATOM 4024 C CA . LEU B 1 65 ? 11.281 -0.54 -18.016 1 85.81 65 LEU B CA 1
ATOM 4025 C C . LEU B 1 65 ? 12.016 0.417 -17.094 1 85.81 65 LEU B C 1
ATOM 4027 O O . LEU B 1 65 ? 11.922 0.305 -15.867 1 85.81 65 LEU B O 1
ATOM 4031 N N . ALA B 1 66 ? 12.758 1.258 -17.672 1 90.44 66 ALA B N 1
ATOM 4032 C CA . ALA B 1 66 ? 13.492 2.232 -16.875 1 90.44 66 ALA B CA 1
ATOM 4033 C C . ALA B 1 66 ? 12.539 3.148 -16.109 1 90.44 66 ALA B C 1
ATOM 4035 O O . ALA B 1 66 ? 12.781 3.465 -14.945 1 90.44 66 ALA B O 1
ATOM 4036 N N . LYS B 1 67 ? 11.539 3.551 -16.781 1 91.88 67 LYS B N 1
ATOM 4037 C CA . LYS B 1 67 ? 10.539 4.414 -16.156 1 91.88 67 LYS B CA 1
ATOM 4038 C C . LYS B 1 67 ? 9.805 3.678 -15.047 1 91.88 67 LYS B C 1
ATOM 4040 O O . LYS B 1 67 ? 9.547 4.246 -13.977 1 91.88 67 LYS B O 1
ATOM 4045 N N . MET B 1 68 ? 9.477 2.486 -15.328 1 91.38 68 MET B N 1
ATOM 4046 C CA . MET B 1 68 ? 8.797 1.671 -14.328 1 91.38 68 MET B CA 1
ATOM 4047 C C . MET B 1 68 ? 9.664 1.5 -13.086 1 91.38 68 MET B C 1
ATOM 4049 O O . MET B 1 68 ? 9.18 1.624 -11.961 1 91.38 68 MET B O 1
ATOM 4053 N N . ASN B 1 69 ? 10.906 1.229 -13.297 1 91.69 69 ASN B N 1
ATOM 4054 C CA . ASN B 1 69 ? 11.828 1.06 -12.172 1 91.69 69 ASN B CA 1
ATOM 4055 C C . ASN B 1 69 ? 11.945 2.338 -11.344 1 91.69 69 ASN B C 1
ATOM 4057 O O . ASN B 1 69 ? 11.977 2.287 -10.117 1 91.69 69 ASN B O 1
ATOM 4061 N N . LYS B 1 70 ? 12.008 3.434 -12.062 1 92.94 70 LYS B N 1
ATOM 4062 C CA . LYS B 1 70 ? 12.07 4.711 -11.359 1 92.94 70 LYS B CA 1
ATOM 4063 C C . LYS B 1 70 ? 10.789 4.965 -10.57 1 92.94 70 LYS B C 1
ATOM 4065 O O . LYS B 1 70 ? 10.836 5.477 -9.445 1 92.94 70 LYS B O 1
ATOM 4070 N N . PHE B 1 71 ? 9.719 4.664 -11.188 1 95 71 PHE B N 1
ATOM 4071 C CA . PHE B 1 71 ? 8.43 4.809 -10.516 1 95 71 PHE B CA 1
ATOM 4072 C C . PHE B 1 71 ? 8.375 3.947 -9.266 1 95 71 PHE B C 1
ATOM 4074 O O . PHE B 1 71 ? 7.988 4.422 -8.195 1 95 71 PHE B O 1
ATOM 4081 N N . ILE B 1 72 ? 8.758 2.752 -9.328 1 93.19 72 ILE B N 1
ATOM 4082 C CA . ILE B 1 72 ? 8.719 1.809 -8.219 1 93.19 72 ILE B CA 1
ATOM 4083 C C . ILE B 1 72 ? 9.68 2.262 -7.125 1 93.19 72 ILE B C 1
ATOM 4085 O O . ILE B 1 72 ? 9.367 2.166 -5.934 1 93.19 72 ILE B O 1
ATOM 4089 N N . GLU B 1 73 ? 10.812 2.719 -7.492 1 94.44 73 GLU B N 1
ATOM 4090 C CA . GLU B 1 73 ? 11.766 3.262 -6.531 1 94.44 73 GLU B CA 1
ATOM 4091 C C . GLU B 1 73 ? 11.148 4.387 -5.711 1 94.44 73 GLU B C 1
ATOM 4093 O O . GLU B 1 73 ? 11.375 4.48 -4.504 1 94.44 73 GLU B O 1
ATOM 4098 N N . GLY B 1 74 ? 10.422 5.223 -6.414 1 93.62 74 GLY B N 1
ATOM 4099 C CA . GLY B 1 74 ? 9.734 6.305 -5.73 1 93.62 74 GLY B CA 1
ATOM 4100 C C . GLY B 1 74 ? 8.633 5.824 -4.805 1 93.62 74 GLY B C 1
ATOM 4101 O O . GLY B 1 74 ? 8.445 6.375 -3.721 1 93.62 74 GLY B O 1
ATOM 4102 N N . CYS B 1 75 ? 7.949 4.797 -5.223 1 93.81 75 CYS B N 1
ATOM 4103 C CA . CYS B 1 75 ? 6.883 4.215 -4.414 1 93.81 75 CYS B CA 1
ATOM 4104 C C . CYS B 1 75 ? 7.445 3.533 -3.176 1 93.81 75 CYS B C 1
ATOM 4106 O O . CYS B 1 75 ? 6.762 3.422 -2.156 1 93.81 75 CYS B O 1
AT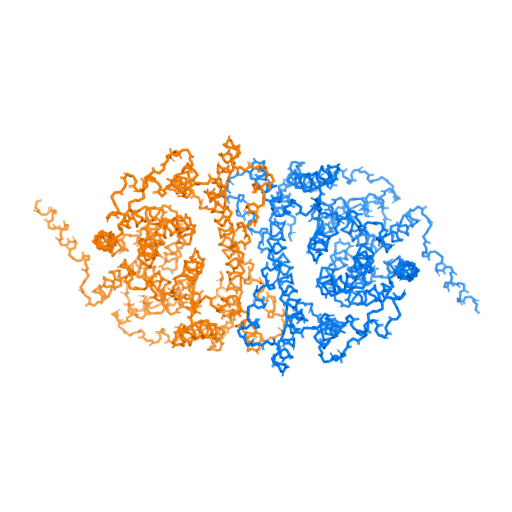OM 4108 N N . ALA B 1 76 ? 8.68 3.105 -3.295 1 94.12 76 ALA B N 1
ATOM 4109 C CA . ALA B 1 76 ? 9.266 2.256 -2.264 1 94.12 76 ALA B CA 1
ATOM 4110 C C . ALA B 1 76 ? 10.164 3.066 -1.333 1 94.12 76 ALA B C 1
ATOM 4112 O O . ALA B 1 76 ? 11.109 2.529 -0.747 1 94.12 76 ALA B O 1
ATOM 4113 N N . GLN B 1 77 ? 9.906 4.316 -1.266 1 91.5 77 GLN B N 1
ATOM 4114 C CA . GLN B 1 77 ? 10.625 5.125 -0.287 1 91.5 77 GLN B CA 1
ATOM 4115 C C . GLN B 1 77 ? 10.125 4.855 1.128 1 91.5 77 GLN B C 1
ATOM 4117 O O . GLN B 1 77 ? 8.922 4.668 1.337 1 91.5 77 GLN B O 1
ATOM 4122 N N . GLN B 1 78 ? 11.008 4.84 2.076 1 90.81 78 GLN B N 1
ATOM 4123 C CA . GLN B 1 78 ? 10.656 4.48 3.445 1 90.81 78 GLN B CA 1
ATOM 4124 C C . GLN B 1 78 ? 9.648 5.461 4.031 1 90.81 78 GLN B C 1
ATOM 4126 O O . GLN B 1 78 ? 8.711 5.059 4.73 1 90.81 78 GLN B O 1
ATOM 4131 N N . ASP B 1 79 ? 9.789 6.727 3.756 1 84 79 ASP B N 1
ATOM 4132 C CA . ASP B 1 79 ? 8.867 7.73 4.285 1 84 79 ASP B CA 1
ATOM 4133 C C . ASP B 1 79 ? 7.469 7.551 3.707 1 84 79 ASP B C 1
ATOM 4135 O O . ASP B 1 79 ? 6.473 7.785 4.395 1 84 79 ASP B O 1
ATOM 4139 N N . VAL B 1 80 ? 7.465 7.199 2.438 1 88.31 80 VAL B N 1
ATOM 4140 C CA . VAL B 1 80 ? 6.195 6.953 1.765 1 88.31 80 VAL B CA 1
ATOM 4141 C C . VAL B 1 80 ? 5.484 5.77 2.42 1 88.31 80 VAL B C 1
ATOM 4143 O O . VAL B 1 80 ? 4.301 5.859 2.754 1 88.31 80 VAL B O 1
ATOM 4146 N N . ILE B 1 81 ? 6.203 4.719 2.652 1 91.31 81 ILE B N 1
ATOM 4147 C CA . ILE B 1 81 ? 5.637 3.51 3.24 1 91.31 81 ILE B CA 1
ATOM 4148 C C . ILE B 1 81 ? 5.25 3.775 4.695 1 91.31 81 ILE B C 1
ATOM 4150 O O . ILE B 1 81 ? 4.215 3.297 5.164 1 91.31 81 ILE B O 1
ATOM 4154 N N . PHE B 1 82 ? 6.035 4.508 5.418 1 88.25 82 PHE B N 1
ATOM 4155 C CA . PHE B 1 82 ? 5.738 4.844 6.805 1 88.25 82 PHE B CA 1
ATOM 4156 C C . PHE B 1 82 ? 4.395 5.555 6.918 1 88.25 82 PHE B C 1
ATOM 4158 O O . PHE B 1 82 ? 3.549 5.168 7.727 1 88.25 82 PHE B O 1
ATOM 4165 N N . ILE B 1 83 ? 4.211 6.605 6.121 1 82.25 83 ILE B N 1
ATOM 4166 C CA . ILE B 1 83 ? 2.973 7.375 6.141 1 82.25 83 ILE B CA 1
ATOM 4167 C C . ILE B 1 83 ? 1.8 6.473 5.758 1 82.25 83 ILE B C 1
ATOM 4169 O O . ILE B 1 83 ? 0.72 6.57 6.348 1 82.25 83 ILE B O 1
ATOM 4173 N N . SER B 1 84 ? 2.008 5.621 4.754 1 90.12 84 SER B N 1
ATOM 4174 C CA . SER B 1 84 ? 0.971 4.688 4.324 1 90.12 84 SER B CA 1
ATOM 4175 C C . SER B 1 84 ? 0.563 3.756 5.461 1 90.12 84 SER B C 1
ATOM 4177 O O . SER B 1 84 ? -0.624 3.484 5.652 1 90.12 84 SER B O 1
ATOM 4179 N N . LEU B 1 85 ? 1.494 3.291 6.211 1 89.44 85 LEU B N 1
ATOM 4180 C CA . LEU B 1 85 ? 1.216 2.387 7.32 1 89.44 85 LEU B CA 1
ATOM 4181 C C . LEU B 1 85 ? 0.465 3.109 8.438 1 89.44 85 LEU B C 1
ATOM 4183 O O . LEU B 1 85 ? -0.39 2.518 9.094 1 89.44 85 LEU B O 1
ATOM 4187 N N . ILE B 1 86 ? 0.769 4.344 8.648 1 86 86 ILE B N 1
ATOM 4188 C CA . ILE B 1 86 ? 0.08 5.121 9.672 1 86 86 ILE B CA 1
ATOM 4189 C C . ILE B 1 86 ? -1.398 5.254 9.312 1 86 86 ILE B C 1
ATOM 4191 O O . ILE B 1 86 ? -2.266 5.168 10.188 1 86 86 ILE B O 1
ATOM 4195 N N . PHE B 1 87 ? -1.713 5.469 8.031 1 84.31 87 PHE B N 1
ATOM 4196 C CA . PHE B 1 87 ? -3.104 5.504 7.586 1 84.31 87 PHE B CA 1
ATOM 4197 C C . PHE B 1 87 ? -3.801 4.184 7.883 1 84.31 87 PHE B C 1
ATOM 4199 O O . PHE B 1 87 ? -4.934 4.172 8.367 1 84.31 87 PHE B O 1
ATOM 4206 N N . MET B 1 88 ? -3.1 3.156 7.594 1 88.62 88 MET B N 1
ATOM 4207 C CA . MET B 1 88 ? -3.676 1.833 7.812 1 88.62 88 MET B CA 1
ATOM 4208 C C . MET B 1 88 ? -3.971 1.604 9.289 1 88.62 88 MET B C 1
ATOM 4210 O O . MET B 1 88 ? -5.051 1.126 9.648 1 88.62 88 MET B O 1
ATOM 4214 N N . LEU B 1 89 ? -3.068 1.899 10.156 1 88.75 89 LEU B N 1
ATOM 4215 C CA . LEU B 1 89 ? -3.246 1.716 11.594 1 88.75 89 LEU B CA 1
ATOM 4216 C C . LEU B 1 89 ? -4.359 2.617 12.125 1 88.75 89 LEU B C 1
ATOM 4218 O O . LEU B 1 89 ? -5.133 2.209 12.992 1 88.75 89 LEU B O 1
ATOM 4222 N N . SER B 1 90 ? -4.379 3.809 11.602 1 84.69 90 SER B N 1
ATOM 4223 C CA . SER B 1 90 ? -5.43 4.742 11.992 1 84.69 90 SER B CA 1
ATOM 4224 C C . SER B 1 90 ? -6.809 4.203 11.633 1 84.69 90 SER B C 1
ATOM 4226 O O . SER B 1 90 ? -7.754 4.324 12.422 1 84.69 90 SER B O 1
ATOM 4228 N N . GLY B 1 91 ? -6.949 3.672 10.445 1 84.69 91 GLY B N 1
ATOM 4229 C CA . GLY B 1 91 ? -8.203 3.053 10.039 1 84.69 91 GLY B CA 1
ATOM 4230 C C . GLY B 1 91 ? -8.617 1.906 10.945 1 84.69 91 GLY B C 1
ATOM 4231 O O . GLY B 1 91 ? -9.781 1.809 11.336 1 84.69 91 GLY B O 1
ATOM 4232 N N . ALA B 1 92 ? -7.656 1.06 11.242 1 90.81 92 ALA B N 1
ATOM 4233 C CA . ALA B 1 92 ? -7.93 -0.068 12.133 1 90.81 92 ALA B CA 1
ATOM 4234 C C . ALA B 1 92 ? -8.352 0.413 13.516 1 90.81 92 ALA B C 1
ATOM 4236 O O . ALA B 1 92 ? -9.32 -0.094 14.086 1 90.81 92 ALA B O 1
ATOM 4237 N N . PHE B 1 93 ? -7.629 1.356 14.055 1 88.31 93 PHE B N 1
ATOM 4238 C CA . PHE B 1 93 ? -7.934 1.913 15.375 1 88.31 93 PHE B CA 1
ATOM 4239 C C . PHE B 1 93 ? -9.336 2.508 15.398 1 88.31 93 PHE B C 1
ATOM 4241 O O . PHE B 1 93 ? -10.117 2.229 16.312 1 88.31 93 PHE B O 1
ATOM 4248 N N . SER B 1 94 ? -9.656 3.271 14.375 1 82.62 94 SER B N 1
ATOM 4249 C CA . SER B 1 94 ? -10.961 3.93 14.281 1 82.62 94 SER B CA 1
ATOM 4250 C C . SER B 1 94 ? -12.086 2.91 14.164 1 82.62 94 SER B C 1
ATOM 4252 O O . SER B 1 94 ? -13.148 3.084 14.766 1 82.62 94 SER B O 1
ATOM 4254 N N . ALA B 1 95 ? -11.875 1.873 13.375 1 87.19 95 ALA B N 1
ATOM 4255 C CA . ALA B 1 95 ? -12.898 0.852 13.164 1 87.19 95 ALA B CA 1
ATOM 4256 C C . ALA B 1 95 ? -13.188 0.086 14.453 1 87.19 95 ALA B C 1
ATOM 4258 O O . ALA B 1 95 ? -14.344 -0.186 14.773 1 87.19 95 ALA B O 1
ATOM 4259 N N . VAL B 1 96 ? -12.148 -0.257 15.188 1 91.5 96 VAL B N 1
ATOM 4260 C CA . VAL B 1 96 ? -12.32 -1.003 16.438 1 91.5 96 VAL B CA 1
ATOM 4261 C C . VAL B 1 96 ? -13 -0.12 17.469 1 91.5 96 VAL B C 1
ATOM 4263 O O . VAL B 1 96 ? -13.93 -0.56 18.156 1 91.5 96 VAL B O 1
ATOM 4266 N N . CYS B 1 97 ? -12.562 1.104 17.578 1 87.19 97 CYS B N 1
ATOM 4267 C CA . CYS B 1 97 ? -13.148 2.025 18.547 1 87.19 97 CYS B CA 1
ATOM 4268 C C . CYS B 1 97 ? -14.633 2.246 18.266 1 87.19 97 CYS B C 1
ATOM 4270 O O . CYS B 1 97 ? -15.445 2.318 19.188 1 87.19 97 CYS B O 1
ATOM 4272 N N . LYS B 1 98 ? -14.953 2.387 17.016 1 83.81 98 LYS B N 1
ATOM 4273 C CA . LYS B 1 98 ? -16.344 2.545 16.641 1 83.81 98 LYS B CA 1
ATOM 4274 C C . LYS B 1 98 ? -17.172 1.322 17.031 1 83.81 98 LYS B C 1
ATOM 4276 O O . LYS B 1 98 ? -18.281 1.455 17.547 1 83.81 98 LYS B O 1
ATOM 4281 N N . GLU B 1 99 ? -16.609 0.199 16.812 1 88.31 99 GLU B N 1
ATOM 4282 C CA . GLU B 1 99 ? -17.328 -1.045 17.078 1 88.31 99 GLU B CA 1
ATOM 4283 C C . GLU B 1 99 ? -17.562 -1.247 18.578 1 88.31 99 GLU B C 1
ATOM 4285 O O . GLU B 1 99 ? -18.609 -1.759 18.984 1 88.31 99 GLU B O 1
ATOM 4290 N N . ILE B 1 100 ? -16.672 -0.803 19.391 1 91.94 100 ILE B N 1
ATOM 4291 C CA . ILE B 1 100 ? -16.781 -1.111 20.812 1 91.94 100 ILE B CA 1
ATOM 4292 C C . ILE B 1 100 ? -17.5 0.02 21.531 1 91.94 100 ILE B C 1
ATOM 4294 O O . ILE B 1 100 ? -17.703 -0.03 22.75 1 91.94 100 ILE B O 1
ATOM 4298 N N . GLY B 1 101 ? -17.828 1.1 20.75 1 85.75 101 GLY B N 1
ATOM 4299 C CA . GLY B 1 101 ? -18.641 2.168 21.312 1 85.75 101 GLY B CA 1
ATOM 4300 C C . GLY B 1 101 ? -17.812 3.291 21.906 1 85.75 101 GLY B C 1
ATOM 4301 O O . GLY B 1 101 ? -18.312 4.09 22.703 1 85.75 101 GLY B O 1
ATOM 4302 N N . SER B 1 102 ? -16.609 3.336 21.547 1 85.06 102 SER B N 1
ATOM 4303 C CA . SER B 1 102 ? -15.742 4.391 22.078 1 85.06 102 SER B CA 1
ATOM 4304 C C . SER B 1 102 ? -16.172 5.762 21.562 1 85.06 102 SER B C 1
ATOM 4306 O O . SER B 1 102 ? -16.109 6.754 22.297 1 85.06 102 SER B O 1
ATOM 4308 N N . VAL B 1 103 ? -16.578 5.844 20.406 1 77.12 103 VAL B N 1
ATOM 4309 C CA . VAL B 1 103 ? -17 7.105 19.797 1 77.12 103 VAL B CA 1
ATOM 4310 C C . VAL B 1 103 ? -18.219 7.648 20.547 1 77.12 103 VAL B C 1
ATOM 4312 O O . VAL B 1 103 ? -18.266 8.828 20.922 1 77.12 103 VAL B O 1
ATOM 4315 N N . GLU B 1 104 ? -19.141 6.754 20.797 1 78.5 104 GLU B N 1
ATOM 4316 C CA . GLU B 1 104 ? -20.344 7.148 21.531 1 78.5 104 GLU B CA 1
ATOM 4317 C C . GLU B 1 104 ? -20 7.605 22.938 1 78.5 104 GLU B C 1
ATOM 4319 O O . GLU B 1 104 ? -20.609 8.555 23.453 1 78.5 104 GLU B O 1
ATOM 4324 N N . ALA B 1 105 ? -19.125 6.902 23.484 1 82.19 105 ALA B N 1
ATOM 4325 C CA . ALA B 1 105 ? -18.719 7.27 24.844 1 82.19 105 ALA B CA 1
ATOM 4326 C C . ALA B 1 105 ? -18.156 8.68 24.875 1 82.19 105 ALA B C 1
ATOM 4328 O O . ALA B 1 105 ? -18.469 9.461 25.781 1 82.19 105 ALA B O 1
ATOM 4329 N N . VAL B 1 106 ? -17.344 9.016 23.969 1 77.31 106 VAL B N 1
ATOM 4330 C CA . VAL B 1 106 ? -16.75 10.344 23.922 1 77.31 106 VAL B CA 1
ATOM 4331 C C . VAL B 1 106 ? -17.828 11.398 23.656 1 77.31 106 VAL B C 1
ATOM 4333 O O . VAL B 1 106 ? -17.797 12.477 24.25 1 77.31 106 VAL B O 1
ATOM 4336 N N . VAL B 1 107 ? -18.719 11.086 22.812 1 71.06 107 VAL B N 1
ATOM 4337 C CA . VAL B 1 107 ? -19.812 11.992 22.484 1 71.06 107 VAL B CA 1
ATOM 4338 C C . VAL B 1 107 ? -20.641 12.273 23.75 1 71.06 107 VAL B C 1
ATOM 4340 O O . VAL B 1 107 ? -20.953 13.422 24.047 1 71.06 107 VAL B O 1
ATOM 4343 N N . ASN B 1 108 ? -20.891 11.195 24.438 1 75.31 108 ASN B N 1
ATOM 4344 C CA . ASN B 1 108 ? -21.719 11.328 25.641 1 75.31 108 ASN B CA 1
ATOM 4345 C C . ASN B 1 108 ? -21.016 12.117 26.734 1 75.31 108 ASN B C 1
ATOM 4347 O O . ASN B 1 108 ? -21.641 12.898 27.438 1 75.31 108 ASN B O 1
ATOM 4351 N N . ILE B 1 109 ? -19.797 11.883 26.812 1 75.62 109 ILE B N 1
ATOM 4352 C CA . ILE B 1 109 ? -19.031 12.648 27.797 1 75.62 109 ILE B CA 1
ATOM 4353 C C . ILE B 1 109 ? -19 14.117 27.391 1 75.62 109 ILE B C 1
ATOM 4355 O O . ILE B 1 109 ? -19.125 15 28.234 1 75.62 109 ILE B O 1
ATOM 4359 N N . GLY B 1 110 ? -18.688 14.391 26.125 1 70.88 110 GLY B N 1
ATOM 4360 C CA . GLY B 1 110 ? -18.688 15.75 25.625 1 70.88 110 GLY B CA 1
ATOM 4361 C C . GLY B 1 110 ? -20 16.469 25.844 1 70.88 110 GLY B C 1
ATOM 4362 O O . GLY B 1 110 ? -20.016 17.625 26.281 1 70.88 110 GLY B O 1
ATOM 4363 N N . LEU B 1 111 ? -21.031 15.781 25.656 1 69.38 111 LEU B N 1
ATOM 4364 C CA . LEU B 1 111 ? -22.359 16.359 25.812 1 69.38 111 LEU B CA 1
ATOM 4365 C C . LEU B 1 111 ? -22.656 16.656 27.281 1 69.38 111 LEU B C 1
ATOM 4367 O O . LEU B 1 111 ? -23.312 17.641 27.609 1 69.38 111 LEU B O 1
ATOM 4371 N N . LYS B 1 112 ? -22.094 15.789 28.031 1 73.62 112 LYS B N 1
ATOM 4372 C CA . LYS B 1 112 ? -22.422 15.898 29.438 1 73.62 112 LYS B CA 1
ATOM 4373 C C . LYS B 1 112 ? -21.484 16.875 30.156 1 73.62 112 LYS B C 1
ATOM 4375 O O . LYS B 1 112 ? -21.922 17.641 31.016 1 73.62 112 LYS B O 1
ATOM 4380 N N . TYR B 1 113 ? -20.219 16.844 29.812 1 74.06 113 TYR B N 1
ATOM 4381 C CA . TYR B 1 113 ? -19.266 17.516 30.672 1 74.06 113 TYR B CA 1
ATOM 4382 C C . TYR B 1 113 ? -18.625 18.703 29.953 1 74.06 113 TYR B C 1
ATOM 4384 O O . TYR B 1 113 ? -17.984 19.531 30.594 1 74.06 113 TYR B O 1
ATOM 4392 N N . VAL B 1 114 ? -18.672 18.797 28.688 1 72.94 114 VAL B N 1
ATOM 4393 C CA . VAL B 1 114 ? -18 19.859 27.953 1 72.94 114 VAL B CA 1
ATOM 4394 C C . VAL B 1 114 ? -19.031 20.844 27.391 1 72.94 114 VAL B C 1
ATOM 4396 O O . VAL B 1 114 ? -19.922 20.438 26.641 1 72.94 114 VAL B O 1
ATOM 4399 N N . PRO B 1 115 ? -18.859 22.109 27.906 1 75.19 115 PRO B N 1
ATOM 4400 C CA . PRO B 1 115 ? -19.75 23.078 27.25 1 75.19 115 PRO B CA 1
ATOM 4401 C C . PRO B 1 115 ? -19.562 23.109 25.734 1 75.19 115 PRO B C 1
ATOM 4403 O O . PRO B 1 115 ? -18.438 23.234 25.25 1 75.19 115 PRO B O 1
ATOM 4406 N N . LEU B 1 116 ? -20.594 22.891 25.047 1 74.25 116 LEU B N 1
ATOM 4407 C CA . LEU B 1 116 ? -20.594 22.766 23.594 1 74.25 116 LEU B CA 1
ATOM 4408 C C . LEU B 1 116 ? -19.891 23.969 22.938 1 74.25 116 LEU B C 1
ATOM 4410 O O . LEU B 1 116 ? -19.266 23.828 21.891 1 74.25 116 LEU B O 1
ATOM 4414 N N . ASN B 1 117 ? -19.969 25.078 23.703 1 79.38 117 ASN B N 1
ATOM 4415 C CA . ASN B 1 117 ? -19.391 26.297 23.172 1 79.38 117 ASN B CA 1
ATOM 4416 C C . ASN B 1 117 ? -17.859 26.234 23.141 1 79.38 117 ASN B C 1
ATOM 4418 O O . ASN B 1 117 ? -17.219 26.984 22.422 1 79.38 117 ASN B O 1
ATOM 4422 N N . LEU B 1 118 ? -17.312 25.281 23.812 1 84.12 118 LEU B N 1
ATOM 4423 C CA . LEU B 1 118 ? -15.859 25.203 23.891 1 84.12 118 LEU B CA 1
ATOM 4424 C C . LEU B 1 118 ? -15.352 23.938 23.203 1 84.12 118 LEU B C 1
ATOM 4426 O O . LEU B 1 118 ? -14.148 23.688 23.156 1 84.12 118 LEU B O 1
ATOM 4430 N N . LEU B 1 119 ? -16.203 23.281 22.609 1 86.06 119 LEU B N 1
ATOM 4431 C CA . LEU B 1 119 ? -15.844 22 22 1 86.06 119 LEU B CA 1
ATOM 4432 C C . LEU B 1 119 ? -14.82 22.188 20.891 1 86.06 119 LEU B C 1
ATOM 4434 O O . LEU B 1 119 ? -13.812 21.484 20.828 1 86.06 119 LEU B O 1
ATOM 4438 N N . VAL B 1 120 ? -15.07 23.172 20.047 1 92.31 120 VAL B N 1
ATOM 4439 C CA . VAL B 1 120 ? -14.195 23.391 18.906 1 92.31 120 VAL B CA 1
ATOM 4440 C C . VAL B 1 120 ? -12.82 23.859 19.375 1 92.31 120 VAL B C 1
ATOM 4442 O O . VAL B 1 120 ? -11.789 23.359 18.906 1 92.31 120 VAL B O 1
ATOM 4445 N N . CYS B 1 121 ? -12.828 24.781 20.297 1 92.81 121 CYS B N 1
ATOM 4446 C CA . CYS B 1 121 ? -11.57 25.25 20.859 1 92.81 121 CYS B CA 1
ATOM 4447 C C . CYS B 1 121 ? -10.836 24.141 21.578 1 92.81 121 CYS B C 1
ATOM 4449 O O . CYS B 1 121 ? -9.617 24.031 21.484 1 92.81 121 CYS B O 1
ATOM 4451 N N . GLY B 1 122 ? -11.57 23.359 22.266 1 90 122 GLY B N 1
ATOM 4452 C CA . GLY B 1 122 ? -10.984 22.219 22.938 1 90 122 GLY B CA 1
ATOM 4453 C C . GLY B 1 122 ? -10.336 21.234 21.984 1 90 122 GLY B C 1
ATOM 4454 O O . GLY B 1 122 ? -9.219 20.766 22.219 1 90 122 GLY B O 1
ATOM 4455 N N . ILE B 1 123 ? -11.055 20.922 20.922 1 91.25 123 ILE B N 1
ATOM 4456 C CA . ILE B 1 123 ? -10.516 20.031 19.891 1 91.25 123 ILE B CA 1
ATOM 4457 C C . ILE B 1 123 ? -9.234 20.625 19.312 1 91.25 123 ILE B C 1
ATOM 4459 O O . ILE B 1 123 ? -8.242 19.922 19.141 1 91.25 123 ILE B O 1
ATOM 4463 N N . PHE B 1 124 ? -9.258 21.906 19.078 1 95 124 PHE B N 1
ATOM 4464 C CA . PHE B 1 124 ? -8.086 22.594 18.547 1 95 124 PHE B CA 1
ATOM 4465 C C . PHE B 1 124 ? -6.898 22.469 19.484 1 95 124 PHE B C 1
ATOM 4467 O O . PHE B 1 124 ? -5.805 22.078 19.062 1 95 124 PHE B O 1
ATOM 4474 N N . LEU B 1 125 ? -7.066 22.672 20.719 1 90.12 125 LEU B N 1
ATOM 4475 C CA . LEU B 1 125 ? -5.984 22.703 21.703 1 90.12 125 LEU B CA 1
ATOM 4476 C C . LEU B 1 125 ? -5.434 21.297 21.922 1 90.12 125 LEU B C 1
ATOM 4478 O O . LEU B 1 125 ? -4.215 21.109 22 1 90.12 125 LEU B O 1
ATOM 4482 N N . ILE B 1 126 ? -6.293 20.359 22.016 1 85.12 126 ILE B N 1
ATOM 4483 C CA . ILE B 1 126 ? -5.84 18.984 22.203 1 85.12 126 ILE B CA 1
ATOM 4484 C C . ILE B 1 126 ? -5.047 18.531 20.984 1 85.12 126 ILE B C 1
ATOM 4486 O O . ILE B 1 126 ? -3.996 17.906 21.125 1 85.12 126 ILE B O 1
ATOM 4490 N N . THR B 1 127 ? -5.598 18.844 19.828 1 90.56 127 THR B N 1
ATOM 4491 C CA . THR B 1 127 ? -4.922 18.5 18.578 1 90.56 127 THR B CA 1
ATOM 4492 C C . THR B 1 127 ? -3.582 19.219 18.469 1 90.56 127 THR B C 1
ATOM 4494 O O . THR B 1 127 ? -2.596 18.625 18.016 1 90.56 127 THR B O 1
ATOM 4497 N N . LEU B 1 128 ? -3.594 20.453 18.938 1 91.81 128 LEU B N 1
ATOM 4498 C CA . LEU B 1 128 ? -2.383 21.266 18.922 1 91.81 128 LEU B CA 1
ATOM 4499 C C . LEU B 1 128 ? -1.295 20.656 19.781 1 91.81 128 LEU B C 1
ATOM 4501 O O . LEU B 1 128 ? -0.146 20.531 19.359 1 91.81 128 LEU B O 1
ATOM 4505 N N . PHE B 1 129 ? -1.598 20.281 20.906 1 84.81 129 PHE B N 1
ATOM 4506 C CA . PHE B 1 129 ? -0.652 19.672 21.828 1 84.81 129 PHE B CA 1
ATOM 4507 C C . PHE B 1 129 ? -0.15 18.344 21.297 1 84.81 129 PHE B C 1
ATOM 4509 O O . PHE B 1 129 ? 1.035 18.016 21.422 1 84.81 129 PHE B O 1
ATOM 4516 N N . LEU B 1 130 ? -1.077 17.609 20.781 1 82.5 130 LEU B N 1
ATOM 4517 C CA . LEU B 1 130 ? -0.709 16.312 20.203 1 82.5 130 LEU B CA 1
ATOM 4518 C C . LEU B 1 130 ? 0.271 16.5 19.047 1 82.5 130 LEU B C 1
ATOM 4520 O O . LEU B 1 130 ? 1.277 15.789 18.969 1 82.5 130 LEU B O 1
ATOM 4524 N N . SER B 1 131 ? -0.068 17.375 18.203 1 89.31 131 SER B N 1
ATOM 4525 C CA . SER B 1 131 ? 0.784 17.641 17.047 1 89.31 131 SER B CA 1
ATOM 4526 C C . SER B 1 131 ? 2.158 18.141 17.469 1 89.31 131 SER B C 1
ATOM 4528 O O . SER B 1 131 ? 3.174 17.75 16.891 1 89.31 131 SER B O 1
ATOM 4530 N N . PHE B 1 132 ? 2.207 18.984 18.453 1 86.06 132 PHE B N 1
ATOM 4531 C CA . PHE B 1 132 ? 3.457 19.531 18.969 1 86.06 132 PHE B CA 1
ATOM 4532 C C . PHE B 1 132 ? 4.32 18.438 19.578 1 86.06 132 PHE B C 1
ATOM 4534 O O . PHE B 1 132 ? 5.539 18.422 19.391 1 86.06 132 PHE B O 1
ATOM 4541 N N . SER B 1 133 ? 3.715 17.562 20.188 1 78.88 133 SER B N 1
ATOM 4542 C CA . SER B 1 133 ? 4.414 16.5 20.906 1 78.88 133 SER B CA 1
ATOM 4543 C C . SER B 1 133 ? 4.93 15.43 19.938 1 78.88 133 SER B C 1
ATOM 4545 O O . SER B 1 133 ? 6.012 14.875 20.141 1 78.88 133 SER B O 1
ATOM 4547 N N . THR B 1 134 ? 4.164 15.141 18.922 1 77.31 134 THR B N 1
ATOM 4548 C CA . THR B 1 134 ? 4.512 14.039 18.031 1 77.31 134 THR B CA 1
ATOM 4549 C C . THR B 1 134 ? 5.297 14.547 16.812 1 77.31 134 THR B C 1
ATOM 4551 O O . THR B 1 134 ? 5.98 13.773 16.141 1 77.31 134 THR B O 1
ATOM 4554 N N . GLY B 1 135 ? 5.117 15.812 16.531 1 81.06 135 GLY B N 1
ATOM 4555 C CA . GLY B 1 135 ? 5.773 16.391 15.375 1 81.06 135 GLY B CA 1
ATOM 4556 C C . GLY B 1 135 ? 5.273 15.828 14.062 1 81.06 135 GLY B C 1
ATOM 4557 O O . GLY B 1 135 ? 6.016 15.773 13.078 1 81.06 135 GLY B O 1
ATOM 4558 N N . SER B 1 136 ? 4.055 15.32 14.078 1 82 136 SER B N 1
ATOM 4559 C CA . SER B 1 136 ? 3.496 14.703 12.875 1 82 136 SER B CA 1
ATOM 4560 C C . SER B 1 136 ? 2.162 15.344 12.5 1 82 136 SER B C 1
ATOM 4562 O O . SER B 1 136 ? 1.188 15.234 13.25 1 82 136 SER B O 1
ATOM 4564 N N . PHE B 1 137 ? 2.168 16.016 11.398 1 90.38 137 PHE B N 1
ATOM 4565 C CA . PHE B 1 137 ? 0.958 16.641 10.875 1 90.38 137 PHE B CA 1
ATOM 4566 C C . PHE B 1 137 ? -0.079 15.578 10.5 1 90.38 137 PHE B C 1
ATOM 4568 O O . PHE B 1 137 ? -1.178 15.555 11.062 1 90.38 137 PHE B O 1
ATOM 4575 N N . MET B 1 138 ? 0.272 14.656 9.711 1 86.81 138 MET B N 1
ATOM 4576 C CA . MET B 1 138 ? -0.637 13.617 9.242 1 86.81 138 MET B CA 1
ATOM 4577 C C . MET B 1 138 ? -1.02 12.68 10.383 1 86.81 138 MET B C 1
ATOM 4579 O O . MET B 1 138 ? -2.18 12.281 10.5 1 86.81 138 MET B O 1
ATOM 4583 N N . GLY B 1 139 ? -0.03 12.359 11.172 1 82.31 139 GLY B N 1
ATOM 4584 C CA . GLY B 1 139 ? -0.313 11.508 12.312 1 82.31 139 GLY B CA 1
ATOM 4585 C C . GLY B 1 139 ? -1.373 12.07 13.234 1 82.31 139 GLY B C 1
ATOM 4586 O O . GLY B 1 139 ? -2.248 11.344 13.703 1 82.31 139 GLY B O 1
ATOM 4587 N N . THR B 1 140 ? -1.323 13.305 13.43 1 86.31 140 THR B N 1
ATOM 4588 C CA . THR B 1 140 ? -2.285 13.984 14.289 1 86.31 140 THR B CA 1
ATOM 4589 C C . THR B 1 140 ? -3.674 13.984 13.656 1 86.31 140 THR B C 1
ATOM 4591 O O . THR B 1 140 ? -4.668 13.711 14.336 1 86.31 140 THR B O 1
ATOM 4594 N N . ILE B 1 141 ? -3.717 14.234 12.422 1 91.19 141 ILE B N 1
ATOM 4595 C CA . ILE B 1 141 ? -4.996 14.258 11.719 1 91.19 141 ILE B CA 1
ATOM 4596 C C . ILE B 1 141 ? -5.648 12.883 11.789 1 91.19 141 ILE B C 1
ATOM 4598 O O . ILE B 1 141 ? -6.82 12.766 12.156 1 91.19 141 ILE B O 1
ATOM 4602 N N . VAL B 1 142 ? -4.887 11.93 11.555 1 84.62 142 VAL B N 1
ATOM 4603 C CA . VAL B 1 142 ? -5.43 10.578 11.469 1 84.62 142 VAL B CA 1
ATOM 4604 C C . VAL B 1 142 ? -5.836 10.102 12.859 1 84.62 142 VAL B C 1
ATOM 4606 O O . VAL B 1 142 ? -6.789 9.328 13.008 1 84.62 142 VAL B O 1
ATOM 4609 N N . ALA B 1 143 ? -5.172 10.617 13.844 1 78.56 143 ALA B N 1
ATOM 4610 C CA . ALA B 1 143 ? -5.449 10.211 15.211 1 78.56 143 ALA B CA 1
ATOM 4611 C C . ALA B 1 143 ? -6.703 10.891 15.75 1 78.56 143 ALA B C 1
ATOM 4613 O O . ALA B 1 143 ? -7.469 10.297 16.516 1 78.56 143 ALA B O 1
ATOM 4614 N N . VAL B 1 144 ? -7 12.055 15.312 1 86.06 144 VAL B N 1
ATOM 4615 C CA . VAL B 1 144 ? -8.008 12.867 15.984 1 86.06 144 VAL B CA 1
ATOM 4616 C C . VAL B 1 144 ? -9.242 12.992 15.102 1 86.06 144 VAL B C 1
ATOM 4618 O O . VAL B 1 144 ? -10.375 12.977 15.594 1 86.06 144 VAL B O 1
ATOM 4621 N N . ALA B 1 145 ? -9.07 13.078 13.82 1 90.69 145 ALA B N 1
ATOM 4622 C CA . ALA B 1 145 ? -10.133 13.469 12.891 1 90.69 145 ALA B CA 1
ATOM 4623 C C . ALA B 1 145 ? -11.297 12.477 12.938 1 90.69 145 ALA B C 1
ATOM 4625 O O . ALA B 1 145 ? -12.461 12.883 13 1 90.69 145 ALA B O 1
ATOM 4626 N N . PRO B 1 146 ? -10.984 11.203 12.93 1 82.31 146 PRO B N 1
ATOM 4627 C CA . PRO B 1 146 ? -12.125 10.281 12.938 1 82.31 146 PRO B CA 1
ATOM 4628 C C . PRO B 1 146 ? -13.023 10.453 14.164 1 82.31 146 PRO B C 1
ATOM 4630 O O . PRO B 1 146 ? -14.25 10.375 14.055 1 82.31 146 PRO B O 1
ATOM 4633 N N . ILE B 1 147 ? -12.422 10.773 15.234 1 77.62 147 ILE B N 1
ATOM 4634 C CA . ILE B 1 147 ? -13.141 10.93 16.5 1 77.62 147 ILE B CA 1
ATOM 4635 C C . ILE B 1 147 ? -13.852 12.273 16.516 1 77.62 147 ILE B C 1
ATOM 4637 O O . ILE B 1 147 ? -15.055 12.344 16.797 1 77.62 147 ILE B O 1
ATOM 4641 N N . ALA B 1 148 ? -13.164 13.242 16.25 1 88.06 148 ALA B N 1
ATOM 4642 C CA . ALA B 1 148 ? -13.672 14.602 16.375 1 88.06 148 ALA B CA 1
ATOM 4643 C C . ALA B 1 148 ? -14.766 14.875 15.344 1 88.06 148 ALA B C 1
ATOM 4645 O O . ALA B 1 148 ? -15.766 15.539 15.641 1 88.06 148 ALA B O 1
ATOM 4646 N N . LEU B 1 149 ? -14.633 14.352 14.164 1 89.75 149 LEU B N 1
ATOM 4647 C CA . LEU B 1 149 ? -15.609 14.602 13.109 1 89.75 149 LEU B CA 1
ATOM 4648 C C . LEU B 1 149 ? -16.875 13.797 13.336 1 89.75 149 LEU B C 1
ATOM 4650 O O . LEU B 1 149 ? -17.984 14.258 13.016 1 89.75 149 LEU B O 1
ATOM 4654 N N . GLU B 1 150 ? -16.672 12.656 13.836 1 81.62 150 GLU B N 1
ATOM 4655 C CA . GLU B 1 150 ? -17.844 11.875 14.195 1 81.62 150 GLU B CA 1
ATOM 4656 C C . GLU B 1 150 ? -18.625 12.539 15.32 1 81.62 150 GLU B C 1
ATOM 4658 O O . GLU B 1 150 ? -19.859 12.57 15.297 1 81.62 150 GLU B O 1
ATOM 4663 N N . LEU B 1 151 ? -17.938 12.992 16.281 1 80.12 151 LEU B N 1
ATOM 4664 C CA . LEU B 1 151 ? -18.562 13.734 17.375 1 80.12 151 LEU B CA 1
ATOM 4665 C C . LEU B 1 151 ? -19.297 14.961 16.844 1 80.12 151 LEU B C 1
ATOM 4667 O O . LEU B 1 151 ? -20.453 15.203 17.219 1 80.12 151 LEU B O 1
ATOM 4671 N N . ALA B 1 152 ? -18.672 15.68 16 1 85.88 152 ALA B N 1
ATOM 4672 C CA . ALA B 1 152 ? -19.25 16.891 15.438 1 85.88 152 ALA B CA 1
ATOM 4673 C C . ALA B 1 152 ? -20.531 16.562 14.656 1 85.88 152 ALA B C 1
ATOM 4675 O O . ALA B 1 152 ? -21.516 17.312 14.719 1 85.88 152 ALA B O 1
ATOM 4676 N N . ASP B 1 153 ? -20.422 15.5 13.953 1 83.75 153 ASP B N 1
ATOM 4677 C CA . ASP B 1 153 ? -21.578 15.086 13.156 1 83.75 153 ASP B CA 1
ATOM 4678 C C . ASP B 1 153 ? -22.75 14.703 14.047 1 83.75 153 ASP B C 1
ATOM 4680 O O . ASP B 1 153 ? -23.906 15.031 13.734 1 83.75 153 ASP B O 1
ATOM 4684 N N . LYS B 1 154 ? -22.516 14.086 15.102 1 76.69 154 LYS B N 1
ATOM 4685 C CA . LYS B 1 154 ? -23.562 13.609 16 1 76.69 154 LYS B CA 1
ATOM 4686 C C . LYS B 1 154 ? -24.203 14.758 16.766 1 76.69 154 LYS B C 1
ATOM 4688 O O . LYS B 1 154 ? -25.391 14.727 17.062 1 76.69 154 LYS B O 1
ATOM 4693 N N . VAL B 1 155 ? -23.438 15.734 17.109 1 78.12 155 VAL B N 1
ATOM 4694 C CA . VAL B 1 155 ? -23.969 16.828 17.922 1 78.12 155 VAL B CA 1
ATOM 4695 C C . VAL B 1 155 ? -24.344 18 17.016 1 78.12 155 VAL B C 1
ATOM 4697 O O . VAL B 1 155 ? -24.703 19.078 17.5 1 78.12 155 VAL B O 1
ATOM 4700 N N . ASN B 1 156 ? -24.125 17.812 15.719 1 82.06 156 ASN B N 1
ATOM 4701 C CA . ASN B 1 156 ? -24.516 18.766 14.68 1 82.06 156 ASN B CA 1
ATOM 4702 C C . ASN B 1 156 ? -23.719 20.062 14.766 1 82.06 156 ASN B C 1
ATOM 4704 O O . ASN B 1 156 ? -24.281 21.156 14.688 1 82.06 156 ASN B O 1
ATOM 4708 N N . ILE B 1 157 ? -22.562 19.938 15.094 1 85.38 157 ILE B N 1
ATOM 4709 C CA . ILE B 1 157 ? -21.625 21.062 14.969 1 85.38 157 ILE B CA 1
ATOM 4710 C C . ILE B 1 157 ? -21.047 21.078 13.555 1 85.38 157 ILE B C 1
ATOM 4712 O O . ILE B 1 157 ? -20.953 20.047 12.898 1 85.38 157 ILE B O 1
ATOM 4716 N N . SER B 1 158 ? -20.703 22.266 13.117 1 91.94 158 SER B N 1
ATOM 4717 C CA . SER B 1 158 ? -20.203 22.453 11.758 1 91.94 158 SER B CA 1
ATOM 4718 C C . SER B 1 158 ? -18.969 21.578 11.5 1 91.94 158 SER B C 1
ATOM 4720 O O . SER B 1 158 ? -17.922 21.781 12.125 1 91.94 158 SER B O 1
ATOM 4722 N N . LEU B 1 159 ? -19.094 20.672 10.562 1 93.25 159 LEU B N 1
ATOM 4723 C CA . LEU B 1 159 ? -18 19.781 10.203 1 93.25 159 LEU B CA 1
ATOM 4724 C C . LEU B 1 159 ? -16.812 20.562 9.648 1 93.25 159 LEU B C 1
ATOM 4726 O O . LEU B 1 159 ? -15.672 20.312 10.023 1 93.25 159 LEU B O 1
ATOM 4730 N N . PRO B 1 160 ? -17.094 21.578 8.789 1 95.31 160 PRO B N 1
ATOM 4731 C CA . PRO B 1 160 ? -15.977 22.375 8.266 1 95.31 160 PRO B CA 1
ATOM 4732 C C . PRO B 1 160 ? -15.203 23.094 9.367 1 95.31 160 PRO B C 1
ATOM 4734 O O . PRO B 1 160 ? -13.977 23.188 9.305 1 95.31 160 PRO B O 1
ATOM 4737 N N . LEU B 1 161 ? -15.938 23.547 10.344 1 95.44 161 LEU B N 1
ATOM 4738 C CA . LEU B 1 161 ? -15.32 24.266 11.461 1 95.44 161 LEU B CA 1
ATOM 4739 C C . LEU B 1 161 ? -14.383 23.344 12.242 1 95.44 161 LEU B C 1
ATOM 4741 O O . LEU B 1 161 ? -13.25 23.719 12.539 1 95.44 161 LEU B O 1
ATOM 4745 N N . VAL B 1 162 ? -14.844 22.172 12.5 1 94.88 162 VAL B N 1
ATOM 4746 C CA . VAL B 1 162 ? -14.047 21.188 13.25 1 94.88 162 VAL B CA 1
ATOM 4747 C C . VAL B 1 162 ? -12.867 20.719 12.398 1 94.88 162 VAL B C 1
ATOM 4749 O O . VAL B 1 162 ? -11.75 20.594 12.898 1 94.88 162 VAL B O 1
ATOM 4752 N N . ALA B 1 163 ? -13.102 20.469 11.133 1 96.44 163 ALA B N 1
ATOM 4753 C CA . ALA B 1 163 ? -12.031 20.078 10.219 1 96.44 163 ALA B CA 1
ATOM 4754 C C . ALA B 1 163 ? -10.953 21.156 10.141 1 96.44 163 ALA B C 1
ATOM 4756 O O . ALA B 1 163 ? -9.758 20.859 10.117 1 96.44 163 ALA B O 1
ATOM 4757 N N . GLY B 1 164 ? -11.414 22.422 10.062 1 96.94 164 GLY B N 1
ATOM 4758 C CA . GLY B 1 164 ? -10.477 23.531 10.047 1 96.94 164 GLY B CA 1
ATOM 4759 C C . GLY B 1 164 ? -9.633 23.625 11.312 1 96.94 164 GLY B C 1
ATOM 4760 O O . GLY B 1 164 ? -8.438 23.922 11.25 1 96.94 164 GLY B O 1
ATOM 4761 N N . ALA B 1 165 ? -10.25 23.359 12.43 1 96.5 165 ALA B N 1
ATOM 4762 C CA . ALA B 1 165 ? -9.539 23.375 13.703 1 96.5 165 ALA B CA 1
ATOM 4763 C C . ALA B 1 165 ? -8.461 22.297 13.742 1 96.5 165 ALA B C 1
ATOM 4765 O O . ALA B 1 165 ? -7.344 22.547 14.188 1 96.5 165 ALA B O 1
ATOM 4766 N N . ILE B 1 166 ? -8.82 21.141 13.273 1 95.88 166 ILE B N 1
ATOM 4767 C CA . ILE B 1 166 ? -7.902 20.016 13.281 1 95.88 166 ILE B CA 1
ATOM 4768 C C . ILE B 1 166 ? -6.727 20.297 12.344 1 95.88 166 ILE B C 1
ATOM 4770 O O . ILE B 1 166 ? -5.57 20.078 12.711 1 95.88 166 ILE B O 1
ATOM 4774 N N . LEU B 1 167 ? -7.027 20.75 11.18 1 96.44 167 LEU B N 1
ATOM 4775 C CA . LEU B 1 167 ? -5.992 21.047 10.195 1 96.44 167 LEU B CA 1
ATOM 4776 C C . LEU B 1 167 ? -5.066 22.156 10.703 1 96.44 167 LEU B C 1
ATOM 4778 O O . LEU B 1 167 ? -3.852 22.078 10.516 1 96.44 167 LEU B O 1
ATOM 4782 N N . SER B 1 168 ? -5.645 23.109 11.336 1 96.62 168 SER B N 1
ATOM 4783 C CA . SER B 1 168 ? -4.887 24.219 11.898 1 96.62 168 SER B CA 1
ATOM 4784 C C . SER B 1 168 ? -3.938 23.75 12.992 1 96.62 168 SER B C 1
ATOM 4786 O O . SER B 1 168 ? -2.746 24.062 12.969 1 96.62 168 SER B O 1
ATOM 4788 N N . ALA B 1 169 ? -4.449 23 13.859 1 94.88 169 ALA B N 1
ATOM 4789 C CA . ALA B 1 169 ? -3.666 22.5 14.984 1 94.88 169 ALA B CA 1
ATOM 4790 C C . ALA B 1 169 ? -2.57 21.547 14.508 1 94.88 169 ALA B C 1
ATOM 4792 O O . ALA B 1 169 ? -1.454 21.562 15.031 1 94.88 169 ALA B O 1
ATOM 4793 N N . GLY B 1 170 ? -2.961 20.703 13.578 1 93.69 170 GLY B N 1
ATOM 4794 C CA . GLY B 1 170 ? -1.981 19.781 13.023 1 93.69 170 GLY B CA 1
ATOM 4795 C C . GLY B 1 170 ? -0.79 20.484 12.398 1 93.69 170 GLY B C 1
ATOM 4796 O O . GLY B 1 170 ? 0.352 20.047 12.57 1 93.69 170 GLY B O 1
ATOM 4797 N N . ALA B 1 171 ? -1.075 21.5 11.75 1 94.56 171 ALA B N 1
ATOM 4798 C CA . ALA B 1 171 ? -0.027 22.266 11.062 1 94.56 171 ALA B CA 1
ATOM 4799 C C . ALA B 1 171 ? 0.916 22.922 12.07 1 94.56 171 ALA B C 1
ATOM 4801 O O . ALA B 1 171 ? 2.115 23.047 11.812 1 94.56 171 ALA B O 1
ATOM 4802 N N . PHE B 1 172 ? 0.427 23.312 13.164 1 94.25 172 PHE B N 1
ATOM 4803 C CA . PHE B 1 172 ? 1.219 23.969 14.203 1 94.25 172 PHE B CA 1
ATOM 4804 C C . PHE B 1 172 ? 2.346 23.062 14.68 1 94.25 172 PHE B C 1
ATOM 4806 O O . PHE B 1 172 ? 3.504 23.469 14.734 1 94.25 172 PHE B O 1
ATOM 4813 N N . GLY B 1 173 ? 2.031 21.875 14.992 1 87.69 173 GLY B N 1
ATOM 4814 C CA . GLY B 1 173 ? 3.023 20.922 15.492 1 87.69 173 GLY B CA 1
ATOM 4815 C C . GLY B 1 173 ? 4.074 20.562 14.453 1 87.69 173 GLY B C 1
ATOM 4816 O O . GLY B 1 173 ? 5.234 20.344 14.797 1 87.69 173 GLY B O 1
ATOM 4817 N N . ASP B 1 174 ? 3.645 20.484 13.266 1 88.38 174 ASP B N 1
ATOM 4818 C CA . ASP B 1 174 ? 4.566 20.172 12.172 1 88.38 174 ASP B CA 1
ATOM 4819 C C . ASP B 1 174 ? 5.668 21.219 12.07 1 88.38 174 ASP B C 1
ATOM 4821 O O . ASP B 1 174 ? 6.793 20.906 11.672 1 88.38 174 ASP B O 1
ATOM 4825 N N . ASN B 1 175 ? 5.383 22.438 12.516 1 89.31 175 ASN B N 1
ATOM 4826 C CA . ASN B 1 175 ? 6.309 23.562 12.445 1 89.31 175 ASN B CA 1
ATOM 4827 C C . ASN B 1 175 ? 7.129 23.703 13.719 1 89.31 175 ASN B C 1
ATOM 4829 O O . ASN B 1 175 ? 8.25 24.203 13.688 1 89.31 175 ASN B O 1
ATOM 4833 N N . MET B 1 176 ? 6.562 23.328 14.75 1 89.5 176 MET B N 1
ATOM 4834 C CA . MET B 1 176 ? 7.133 23.797 16.016 1 89.5 176 MET B CA 1
ATOM 4835 C C . MET B 1 176 ? 7.695 22.625 16.812 1 89.5 176 MET B C 1
ATOM 4837 O O . MET B 1 176 ? 8.391 22.828 17.812 1 89.5 176 MET B O 1
ATOM 4841 N N . SER B 1 177 ? 7.484 21.438 16.312 1 86.25 177 SER B N 1
ATOM 4842 C CA . SER B 1 177 ? 8.039 20.281 17.016 1 86.25 177 SER B CA 1
ATOM 4843 C C . SER B 1 177 ? 9.492 20.047 16.641 1 86.25 177 SER B C 1
ATOM 4845 O O . SER B 1 177 ? 9.844 20.047 15.461 1 86.25 177 SER B O 1
ATOM 4847 N N . LEU B 1 178 ? 10.398 19.844 17.609 1 80.88 178 LEU B N 1
ATOM 4848 C CA . LEU B 1 178 ? 11.828 19.656 17.406 1 80.88 178 LEU B CA 1
ATOM 4849 C C . LEU B 1 178 ? 12.109 18.266 16.844 1 80.88 178 LEU B C 1
ATOM 4851 O O . LEU B 1 178 ? 13.211 18 16.359 1 80.88 178 LEU B O 1
ATOM 4855 N N . ILE B 1 179 ? 11.125 17.438 16.859 1 77.44 179 ILE B N 1
ATOM 4856 C CA . ILE B 1 179 ? 11.344 16.078 16.359 1 77.44 179 ILE B CA 1
ATOM 4857 C C . ILE B 1 179 ? 10.633 15.898 15.023 1 77.44 179 ILE B C 1
ATOM 4859 O O . ILE B 1 179 ? 10.641 14.805 14.453 1 77.44 179 ILE B O 1
ATOM 4863 N N . SER B 1 180 ? 9.969 16.953 14.562 1 85.44 180 SER B N 1
ATOM 4864 C CA . SER B 1 180 ? 9.328 16.906 13.25 1 85.44 180 SER B CA 1
ATOM 4865 C C . SER B 1 180 ? 10.367 16.953 12.133 1 85.44 180 SER B C 1
ATOM 4867 O O . SER B 1 180 ? 11.375 17.641 12.242 1 85.44 180 SER B O 1
ATOM 4869 N N . ASP B 1 181 ? 10.172 16.25 11.133 1 80.88 181 ASP B N 1
ATOM 4870 C CA . ASP B 1 181 ? 11.094 16.203 10 1 80.88 181 ASP B CA 1
ATOM 4871 C C . ASP B 1 181 ? 11.211 17.562 9.328 1 80.88 181 ASP B C 1
ATOM 4873 O O . ASP B 1 181 ? 12.289 17.938 8.852 1 80.88 181 ASP B O 1
ATOM 4877 N N . THR B 1 182 ? 10.133 18.297 9.328 1 89.94 182 THR B N 1
ATOM 4878 C CA . THR B 1 182 ? 10.102 19.547 8.578 1 89.94 182 THR B CA 1
ATOM 4879 C C . THR B 1 182 ? 11.109 20.547 9.141 1 89.94 182 THR B C 1
ATOM 4881 O O . THR B 1 182 ? 11.977 21.031 8.414 1 89.94 182 THR B O 1
ATOM 4884 N N . PRO B 1 183 ? 11.078 20.875 10.453 1 91.12 183 PRO B N 1
ATOM 4885 C CA . PRO B 1 183 ? 12.102 21.766 11 1 91.12 183 PRO B CA 1
ATOM 4886 C C . PRO B 1 183 ? 13.508 21.156 10.945 1 91.12 183 PRO B C 1
ATOM 4888 O O . PRO B 1 183 ? 14.492 21.891 10.789 1 91.12 183 PRO B O 1
ATOM 4891 N N . ILE B 1 184 ? 13.664 19.906 11.039 1 87.69 184 ILE B N 1
ATOM 4892 C CA . ILE B 1 184 ? 14.961 19.234 10.961 1 87.69 184 ILE B CA 1
ATOM 4893 C C . ILE B 1 184 ? 15.562 19.438 9.578 1 87.69 184 ILE B C 1
ATOM 4895 O O . ILE B 1 184 ? 16.734 19.812 9.453 1 87.69 184 ILE B O 1
ATOM 4899 N N . ILE B 1 185 ? 14.75 19.219 8.609 1 90.81 185 ILE B N 1
ATOM 4900 C CA . ILE B 1 185 ? 15.219 19.359 7.234 1 90.81 185 ILE B CA 1
ATOM 4901 C C . ILE B 1 185 ? 15.531 20.828 6.941 1 90.81 185 ILE B C 1
ATOM 4903 O O . ILE B 1 185 ? 16.547 21.141 6.309 1 90.81 185 ILE B O 1
ATOM 4907 N N . SER B 1 186 ? 14.695 21.656 7.387 1 94.12 186 SER B N 1
ATOM 4908 C CA . SER B 1 186 ? 14.922 23.078 7.18 1 94.12 186 SER B CA 1
ATOM 4909 C C . SER B 1 186 ? 16.234 23.531 7.824 1 94.12 186 SER B C 1
ATOM 4911 O O . SER B 1 186 ? 16.984 24.297 7.223 1 94.12 186 SER B O 1
ATOM 4913 N N . SER B 1 187 ? 16.516 23.094 9.023 1 92.19 187 SER B N 1
ATOM 4914 C CA . SER B 1 187 ? 17.734 23.453 9.727 1 92.19 187 SER B CA 1
ATOM 4915 C C . SER B 1 187 ? 18.969 22.891 9.008 1 92.19 187 SER B C 1
ATOM 4917 O O . SER B 1 187 ? 19.969 23.594 8.852 1 92.19 187 SER B O 1
ATOM 4919 N N . HIS B 1 188 ? 18.844 21.734 8.57 1 89.38 188 HIS B N 1
ATOM 4920 C CA . HIS B 1 188 ? 19.953 21.078 7.891 1 89.38 188 HIS B CA 1
ATOM 4921 C C . HIS B 1 188 ? 20.25 21.766 6.555 1 89.38 188 HIS B C 1
ATOM 4923 O O . HIS B 1 188 ? 21.422 22.016 6.23 1 89.38 188 HIS B O 1
ATOM 4929 N N . THR B 1 189 ? 19.219 22 5.832 1 91.12 189 THR B N 1
ATOM 4930 C CA . THR B 1 189 ? 19.406 22.562 4.504 1 91.12 189 THR B CA 1
ATOM 4931 C C . THR B 1 189 ? 19.984 23.984 4.602 1 91.12 189 THR B C 1
ATOM 4933 O O . THR B 1 189 ? 20.734 24.406 3.723 1 91.12 189 THR B O 1
ATOM 4936 N N . GLN B 1 190 ? 19.672 24.672 5.629 1 94.12 190 GLN B N 1
ATOM 4937 C CA . GLN B 1 190 ? 20.141 26.047 5.777 1 94.12 190 GLN B CA 1
ATOM 4938 C C . GLN B 1 190 ? 21.344 26.125 6.723 1 94.12 190 GLN B C 1
ATOM 4940 O O . GLN B 1 190 ? 21.844 27.203 7.008 1 94.12 190 GLN B O 1
ATOM 4945 N N . LYS B 1 191 ? 21.781 24.969 7.203 1 91.75 191 LYS B N 1
ATOM 4946 C CA . LYS B 1 191 ? 22.969 24.828 8.023 1 91.75 191 LYS B CA 1
ATOM 4947 C C . LYS B 1 191 ? 22.859 25.672 9.297 1 91.75 191 LYS B C 1
ATOM 4949 O O . LYS B 1 191 ? 23.766 26.438 9.617 1 91.75 191 LYS B O 1
ATOM 4954 N N . VAL B 1 192 ? 21.781 25.547 9.93 1 92.44 192 VAL B N 1
ATOM 4955 C CA . VAL B 1 192 ? 21.562 26.188 11.219 1 92.44 192 VAL B CA 1
ATOM 4956 C C . VAL B 1 192 ? 21.109 25.141 12.242 1 92.44 192 VAL B C 1
ATOM 4958 O O . VAL B 1 192 ? 20.828 24 11.883 1 92.44 192 VAL B O 1
ATOM 4961 N N . ASN B 1 193 ? 21.141 25.547 13.508 1 90.56 193 ASN B N 1
ATOM 4962 C CA . ASN B 1 193 ? 20.656 24.656 14.547 1 90.56 193 ASN B CA 1
ATOM 4963 C C . ASN B 1 193 ? 19.125 24.609 14.578 1 90.56 193 ASN B C 1
ATOM 4965 O O . ASN B 1 193 ? 18.469 25.641 14.383 1 90.56 193 ASN B O 1
ATOM 4969 N N . ILE B 1 194 ? 18.594 23.516 14.875 1 89.44 194 ILE B N 1
ATOM 4970 C CA . ILE B 1 194 ? 17.156 23.328 14.875 1 89.44 194 ILE B CA 1
ATOM 4971 C C . ILE B 1 194 ? 16.516 24.234 15.922 1 89.44 194 ILE B C 1
ATOM 4973 O O . ILE B 1 194 ? 15.398 24.719 15.727 1 89.44 194 ILE B O 1
ATOM 4977 N N . VAL B 1 195 ? 17.203 24.484 16.969 1 88.44 195 VAL B N 1
ATOM 4978 C CA . VAL B 1 195 ? 16.688 25.344 18.031 1 88.44 195 VAL B CA 1
ATOM 4979 C C . VAL B 1 195 ? 16.5 26.766 17.5 1 88.44 195 VAL B C 1
ATOM 4981 O O . VAL B 1 195 ? 15.57 27.469 17.906 1 88.44 195 VAL B O 1
ATOM 4984 N N . ASP B 1 196 ? 17.375 27.125 16.609 1 90.44 196 ASP B N 1
ATOM 4985 C CA . ASP B 1 196 ? 17.25 28.453 16 1 90.44 196 ASP B CA 1
ATOM 4986 C C . ASP B 1 196 ? 16 28.531 15.125 1 90.44 196 ASP B C 1
ATOM 4988 O O . ASP B 1 196 ? 15.352 29.578 15.047 1 90.44 196 ASP B O 1
ATOM 4992 N N . VAL B 1 197 ? 15.656 27.516 14.438 1 92.31 197 VAL B N 1
ATOM 4993 C CA . VAL B 1 197 ? 14.438 27.469 13.633 1 92.31 197 VAL B CA 1
ATOM 4994 C C . VAL B 1 197 ? 13.219 27.625 14.539 1 92.31 197 VAL B C 1
ATOM 4996 O O . VAL B 1 197 ? 12.297 28.391 14.227 1 92.31 197 VAL B O 1
ATOM 4999 N N . PHE B 1 198 ? 13.258 26.938 15.664 1 90.75 198 PHE B N 1
ATOM 5000 C CA . PHE B 1 198 ? 12.172 26.984 16.641 1 90.75 198 PHE B CA 1
ATOM 5001 C C . PHE B 1 198 ? 12.008 28.391 17.188 1 90.75 198 PHE B C 1
ATOM 5003 O O . PHE B 1 198 ? 10.906 28.938 17.203 1 90.75 198 PHE B O 1
ATOM 5010 N N . LYS B 1 199 ? 13.094 28.953 17.609 1 89.81 199 LYS B N 1
ATOM 5011 C CA . LYS B 1 199 ? 13.055 30.266 18.25 1 89.81 199 LYS B CA 1
ATOM 5012 C C . LYS B 1 199 ? 12.562 31.344 17.281 1 89.81 199 LYS B C 1
ATOM 5014 O O . LYS B 1 199 ? 11.773 32.219 17.672 1 89.81 199 LYS B O 1
ATOM 5019 N N . ASN B 1 200 ? 13.008 31.266 16.109 1 91.38 200 ASN B N 1
ATOM 5020 C CA . ASN B 1 200 ? 12.617 32.281 15.125 1 91.38 200 ASN B CA 1
ATOM 5021 C C . ASN B 1 200 ? 11.188 32.062 14.648 1 91.38 200 ASN B C 1
ATOM 5023 O O . ASN B 1 200 ? 10.469 33.031 14.375 1 91.38 200 ASN B O 1
ATOM 5027 N N . GLY B 1 201 ? 10.75 30.844 14.547 1 94 201 GLY B N 1
ATOM 5028 C CA . GLY B 1 201 ? 9.383 30.531 14.141 1 94 201 GLY B CA 1
ATOM 5029 C C . GLY B 1 201 ? 8.359 30.797 15.227 1 94 201 GLY B C 1
ATOM 5030 O O . GLY B 1 201 ? 7.215 31.141 14.938 1 94 201 GLY B O 1
ATOM 5031 N N . ALA B 1 202 ? 8.828 30.641 16.469 1 91.94 202 ALA B N 1
ATOM 5032 C CA . ALA B 1 202 ? 7.938 30.766 17.609 1 91.94 202 ALA B CA 1
ATOM 5033 C C . ALA B 1 202 ? 7.309 32.156 17.672 1 91.94 202 ALA B C 1
ATOM 5035 O O . ALA B 1 202 ? 6.164 32.312 18.109 1 91.94 202 ALA B O 1
ATOM 5036 N N . PHE B 1 203 ? 7.965 33.062 17.172 1 90.94 203 PHE B N 1
ATOM 5037 C CA . PHE B 1 203 ? 7.492 34.438 17.234 1 90.94 203 PHE B CA 1
ATOM 5038 C C . PHE B 1 203 ? 6.262 34.625 16.344 1 90.94 203 PHE B C 1
ATOM 5040 O O . PHE B 1 203 ? 5.488 35.562 16.547 1 90.94 203 PHE B O 1
ATOM 5047 N N . TYR B 1 204 ? 6.066 33.719 15.438 1 94.25 204 TYR B N 1
ATOM 5048 C CA . TYR B 1 204 ? 4.945 33.844 14.508 1 94.25 204 TYR B CA 1
ATOM 5049 C C . TYR B 1 204 ? 3.885 32.781 14.805 1 94.25 204 TYR B C 1
ATOM 5051 O O . TYR B 1 204 ? 2.688 33.094 14.773 1 94.25 204 TYR B O 1
ATOM 5059 N N . THR B 1 205 ? 4.324 31.656 15.102 1 95.06 205 THR B N 1
ATOM 5060 C CA . THR B 1 205 ? 3.43 30.5 15.195 1 95.06 205 THR B CA 1
ATOM 5061 C C . THR B 1 205 ? 2.637 30.531 16.5 1 95.06 205 THR B C 1
ATOM 5063 O O . THR B 1 205 ? 1.442 30.234 16.516 1 95.06 205 THR B O 1
ATOM 5066 N N . PHE B 1 206 ? 3.293 30.938 17.594 1 93.75 206 PHE B N 1
ATOM 5067 C CA . PHE B 1 206 ? 2.598 30.922 18.875 1 93.75 206 PHE B CA 1
ATOM 5068 C C . PHE B 1 206 ? 1.525 32 18.922 1 93.75 206 PHE B C 1
ATOM 5070 O O . PHE B 1 206 ? 0.381 31.75 19.297 1 93.75 206 PHE B O 1
ATOM 5077 N N . PRO B 1 207 ? 1.864 33.219 18.531 1 94.31 207 PRO B N 1
ATOM 5078 C CA . PRO B 1 207 ? 0.796 34.219 18.469 1 94.31 207 PRO B CA 1
ATOM 5079 C C . PRO B 1 207 ? -0.342 33.812 17.547 1 94.31 207 PRO B C 1
ATOM 5081 O O . PRO B 1 207 ? -1.513 34.031 17.844 1 94.31 207 PRO B O 1
ATOM 5084 N N . ALA B 1 208 ? -0.009 33.219 16.438 1 96.62 208 ALA B N 1
ATOM 5085 C CA . ALA B 1 208 ? -1.038 32.75 15.516 1 96.62 208 ALA B CA 1
ATOM 5086 C C . ALA B 1 208 ? -1.924 31.703 16.172 1 96.62 208 ALA B C 1
ATOM 5088 O O . ALA B 1 208 ? -3.143 31.703 15.984 1 96.62 208 ALA B O 1
ATOM 5089 N N . ALA B 1 209 ? -1.299 30.828 16.906 1 96 209 ALA B N 1
ATOM 5090 C CA . ALA B 1 209 ? -2.037 29.766 17.594 1 96 209 ALA B CA 1
ATOM 5091 C C . ALA B 1 209 ? -2.951 30.344 18.672 1 96 209 ALA B C 1
ATOM 5093 O O . ALA B 1 209 ? -4.078 29.875 18.844 1 96 209 ALA B O 1
ATOM 5094 N N . ILE B 1 210 ? -2.447 31.297 19.391 1 95.25 210 ILE B N 1
ATOM 5095 C CA . ILE B 1 210 ? -3.229 31.938 20.438 1 95.25 210 ILE B CA 1
ATOM 5096 C C . ILE B 1 210 ? -4.434 32.656 19.828 1 95.25 210 ILE B C 1
ATOM 5098 O O . ILE B 1 210 ? -5.562 32.5 20.312 1 95.25 210 ILE B O 1
ATOM 5102 N N . LEU B 1 211 ? -4.203 33.375 18.797 1 96.69 211 LEU B N 1
ATOM 5103 C CA . LEU B 1 211 ? -5.289 34.094 18.125 1 96.69 211 LEU B CA 1
ATOM 5104 C C . LEU B 1 211 ? -6.301 33.094 17.547 1 96.69 211 LEU B C 1
ATOM 5106 O O . LEU B 1 211 ? -7.508 33.344 17.609 1 96.69 211 LEU B O 1
ATOM 5110 N N . ALA B 1 212 ? -5.801 32.062 16.984 1 97.44 212 ALA B N 1
ATOM 5111 C CA . ALA B 1 212 ? -6.688 31.047 16.438 1 97.44 212 ALA B CA 1
ATOM 5112 C C . ALA B 1 212 ? -7.547 30.422 17.531 1 97.44 212 ALA B C 1
ATOM 5114 O O . ALA B 1 212 ? -8.734 30.156 17.312 1 97.44 212 ALA B O 1
ATOM 5115 N N . SER B 1 213 ? -6.891 30.203 18.672 1 95.25 213 SER B N 1
ATOM 5116 C CA . SER B 1 213 ? -7.633 29.625 19.797 1 95.25 213 SER B CA 1
ATOM 5117 C C . SER B 1 213 ? -8.789 30.531 20.203 1 95.25 213 SER B C 1
ATOM 5119 O O . SER B 1 213 ? -9.891 30.047 20.484 1 95.25 213 SER B O 1
ATOM 5121 N N . ILE B 1 214 ? -8.57 31.734 20.203 1 95.31 214 ILE B N 1
ATOM 5122 C CA . ILE B 1 214 ? -9.594 32.719 20.578 1 95.31 214 ILE B CA 1
ATOM 5123 C C . ILE B 1 214 ? -10.711 32.688 19.531 1 95.31 214 ILE B C 1
ATOM 5125 O O . ILE B 1 214 ? -11.891 32.688 19.875 1 95.31 214 ILE B O 1
ATOM 5129 N N . VAL B 1 215 ? -10.359 32.656 18.297 1 96.62 215 VAL B N 1
ATOM 5130 C CA . VAL B 1 215 ? -11.344 32.688 17.219 1 96.62 215 VAL B CA 1
ATOM 5131 C C . VAL B 1 215 ? -12.164 31.391 17.25 1 96.62 215 VAL B C 1
ATOM 5133 O O . VAL B 1 215 ? -13.383 31.422 17.078 1 96.62 215 VAL B O 1
ATOM 5136 N N . PHE B 1 216 ? -11.516 30.297 17.453 1 95.38 216 PHE B N 1
ATOM 5137 C CA . PHE B 1 216 ? -12.234 29.016 17.5 1 95.38 216 PHE B CA 1
ATOM 5138 C C . PHE B 1 216 ? -13.172 28.969 18.703 1 95.38 216 PHE B C 1
ATOM 5140 O O . PHE B 1 216 ? -14.25 28.375 18.641 1 95.38 216 PHE B O 1
ATOM 5147 N N . ALA B 1 217 ? -12.75 29.625 19.797 1 91.88 217 ALA B N 1
ATOM 5148 C CA . ALA B 1 217 ? -13.641 29.734 20.953 1 91.88 217 ALA B CA 1
ATOM 5149 C C . ALA B 1 217 ? -14.898 30.531 20.609 1 91.88 217 ALA B C 1
ATOM 5151 O O . ALA B 1 217 ? -16.016 30.125 20.969 1 91.88 217 ALA B O 1
ATOM 5152 N N . PHE B 1 218 ? -14.711 31.562 19.891 1 92.81 218 PHE B N 1
ATOM 5153 C CA . PHE B 1 218 ? -15.836 32.406 19.516 1 92.81 218 PHE B CA 1
ATOM 5154 C C . PHE B 1 218 ? -16.703 31.719 18.484 1 92.81 218 PHE B C 1
ATOM 5156 O O . PHE B 1 218 ? -17.938 31.734 18.578 1 92.81 218 PHE B O 1
ATOM 5163 N N . LEU B 1 219 ? -16.125 31.156 17.484 1 91.75 219 LEU B N 1
ATOM 5164 C CA . LEU B 1 219 ? -16.875 30.484 16.422 1 91.75 219 LEU B CA 1
ATOM 5165 C C . LEU B 1 219 ? -17.609 29.266 16.969 1 91.75 219 LEU B C 1
ATOM 5167 O O . LEU B 1 219 ? -18.734 28.984 16.547 1 91.75 219 LEU B O 1
ATOM 5171 N N . GLY B 1 220 ? -16.875 28.547 17.828 1 87.44 220 GLY B N 1
ATOM 5172 C CA . GLY B 1 220 ? -17.547 27.422 18.469 1 87.44 220 GLY B CA 1
ATOM 5173 C C . GLY B 1 220 ? -18.797 27.828 19.219 1 87.44 220 GLY B C 1
ATOM 5174 O O . GLY B 1 220 ? -19.812 27.125 19.156 1 87.44 220 GLY B O 1
ATOM 5175 N N . SER B 1 221 ? -18.75 28.906 19.875 1 82.75 221 SER B N 1
ATOM 5176 C CA . SER B 1 221 ? -19.906 29.422 20.609 1 82.75 221 SER B CA 1
ATOM 5177 C C . SER B 1 221 ? -21.016 29.875 19.672 1 82.75 221 SER B C 1
ATOM 5179 O O . SER B 1 221 ? -22.188 29.688 19.969 1 82.75 221 SER B O 1
ATOM 5181 N N . TYR B 1 222 ? -20.578 30.375 18.641 1 82.44 222 TYR B N 1
ATOM 5182 C CA . TYR B 1 222 ? -21.547 30.875 17.672 1 82.44 222 TYR B CA 1
ATOM 5183 C C . TYR B 1 222 ? -22.281 29.734 16.984 1 82.44 222 TYR B C 1
ATOM 5185 O O . TYR B 1 222 ? -23.516 29.75 16.859 1 82.44 222 TYR B O 1
ATOM 5193 N N . TYR B 1 223 ? -21.625 28.781 16.562 1 78.56 223 TYR B N 1
ATOM 5194 C CA . TYR B 1 223 ? -22.203 27.672 15.805 1 78.56 223 TYR B CA 1
ATOM 5195 C C . TYR B 1 223 ? -22.922 26.703 16.719 1 78.56 223 TYR B C 1
ATOM 5197 O O . TYR B 1 223 ? -23.766 25.922 16.266 1 78.56 223 TYR B O 1
ATOM 5205 N N . SER B 1 224 ? -22.594 26.594 17.984 1 71.81 224 SER B N 1
ATOM 5206 C CA . SER B 1 224 ? -23.25 25.703 18.938 1 71.81 224 SER B CA 1
ATOM 5207 C C . SER B 1 224 ? -24.609 26.234 19.344 1 71.81 224 SER B C 1
ATOM 5209 O O . SER B 1 224 ? -25.5 25.453 19.719 1 71.81 224 SER B O 1
ATOM 5211 N N . LYS B 1 225 ? -24.844 27.391 19.531 1 61.81 225 LYS B N 1
ATOM 5212 C CA . LYS B 1 225 ? -26.141 27.938 19.922 1 61.81 225 LYS B CA 1
ATOM 5213 C C . LYS B 1 225 ? -27.25 27.375 19.047 1 61.81 225 LYS B C 1
ATOM 5215 O O . LYS B 1 225 ? -28.391 27.234 19.5 1 61.81 225 LYS B O 1
ATOM 5220 N N . THR B 1 226 ? -26.922 27.016 17.953 1 54.28 226 THR B N 1
ATOM 5221 C CA . THR B 1 226 ? -27.969 26.484 17.078 1 54.28 226 THR B CA 1
ATOM 5222 C C . THR B 1 226 ? -28.125 24.984 17.281 1 54.28 226 THR B C 1
ATOM 5224 O O . THR B 1 226 ? -29.062 24.375 16.781 1 54.28 226 THR B O 1
ATOM 5227 N N . ALA B 1 227 ? -27.141 24.375 17.984 1 55.88 227 ALA B N 1
ATOM 5228 C CA . ALA B 1 227 ? -27.156 22.922 18.141 1 55.88 227 ALA B CA 1
ATOM 5229 C C . ALA B 1 227 ? -28.031 22.5 19.312 1 55.88 227 ALA B C 1
ATOM 5231 O O . ALA B 1 227 ? -27.75 22.844 20.453 1 55.88 227 ALA B O 1
ATOM 5232 N N . SER B 1 228 ? -29.312 22.672 19.266 1 51.53 228 SER B N 1
ATOM 5233 C CA . SER B 1 228 ? -30.312 22.297 20.266 1 51.53 228 SER B CA 1
ATOM 5234 C C . SER B 1 228 ? -30.266 20.812 20.547 1 51.53 228 SER B C 1
ATOM 5236 O O . SER B 1 228 ? -31.219 20.078 20.219 1 51.53 228 SER B O 1
ATOM 5238 N N . PHE B 1 229 ? -29.188 20.094 20.297 1 51.88 229 PHE B N 1
ATOM 5239 C CA . PHE B 1 229 ? -29.531 18.688 20.469 1 51.88 229 PHE B CA 1
ATOM 5240 C C . PHE B 1 229 ? -29.594 18.328 21.953 1 51.88 229 PHE B C 1
ATOM 5242 O O . PHE B 1 229 ? -28.656 18.625 22.719 1 51.88 229 PHE B O 1
ATOM 5249 N N . ILE B 1 230 ? -30.812 18.344 22.562 1 48.5 230 ILE B N 1
ATOM 5250 C CA . ILE B 1 230 ? -31.141 17.734 23.859 1 48.5 230 ILE B CA 1
ATOM 5251 C C . ILE B 1 230 ? -30.75 16.266 23.844 1 48.5 230 ILE B C 1
ATOM 5253 O O . ILE B 1 230 ? -31.469 15.43 23.297 1 48.5 230 ILE B O 1
ATOM 5257 N N . ILE B 1 231 ? -29.578 15.93 23.469 1 51.09 231 ILE B N 1
ATOM 5258 C CA . ILE B 1 231 ? -29.375 14.484 23.578 1 51.09 231 ILE B CA 1
ATOM 5259 C C . ILE B 1 231 ? -29.312 14.086 25.047 1 51.09 231 ILE B C 1
ATOM 5261 O O . ILE B 1 231 ? -28.531 14.656 25.812 1 51.09 231 ILE B O 1
ATOM 5265 N N . GLU B 1 232 ? -30.344 13.5 25.547 1 54.19 232 GLU B N 1
ATOM 5266 C CA . GLU B 1 232 ? -30.297 12.852 26.859 1 54.19 232 GLU B CA 1
ATOM 5267 C C . GLU B 1 232 ? -29.062 11.953 26.984 1 54.19 232 GLU B C 1
ATOM 5269 O O . GLU B 1 232 ? -28.828 11.102 26.125 1 54.19 232 GLU B O 1
ATOM 5274 N N . PRO B 1 233 ? -28.078 12.43 27.703 1 56.03 233 PRO B N 1
ATOM 5275 C CA . PRO B 1 233 ? -26.875 11.617 27.891 1 56.03 233 PRO B CA 1
ATOM 5276 C C . PRO B 1 233 ? -27.203 10.172 28.266 1 56.03 233 PRO B C 1
ATOM 5278 O O . PRO B 1 233 ? -28.094 9.93 29.094 1 56.03 233 PRO B O 1
ATOM 5281 N N . SER B 1 234 ? -27.062 9.312 27.375 1 62.84 234 SER B N 1
ATOM 5282 C CA . SER B 1 234 ? -27.156 7.898 27.734 1 62.84 234 SER B CA 1
ATOM 5283 C C . SER B 1 234 ? -26.078 7.508 28.719 1 62.84 234 SER B C 1
ATOM 5285 O O . SER B 1 234 ? -25.234 8.328 29.078 1 62.84 234 SER B O 1
ATOM 5287 N N . ASP B 1 235 ? -26.094 6.328 29.359 1 72.25 235 ASP B N 1
ATOM 5288 C CA . ASP B 1 235 ? -25.109 5.785 30.297 1 72.25 235 ASP B CA 1
ATOM 5289 C C . ASP B 1 235 ? -23.703 5.828 29.719 1 72.25 235 ASP B C 1
ATOM 5291 O O . ASP B 1 235 ? -23.5 5.473 28.547 1 72.25 235 ASP B O 1
ATOM 5295 N N . ILE B 1 236 ? -22.922 6.609 30.422 1 79.56 236 ILE B N 1
ATOM 5296 C CA . ILE B 1 236 ? -21.531 6.797 30 1 79.56 236 ILE B CA 1
ATOM 5297 C C . ILE B 1 236 ? -20.672 5.684 30.578 1 79.56 236 ILE B C 1
ATOM 5299 O O . ILE B 1 236 ? -20.625 5.484 31.797 1 79.56 236 ILE B O 1
ATOM 5303 N N . ASN B 1 237 ? -20.141 4.828 29.672 1 84.12 237 ASN B N 1
ATOM 5304 C CA . ASN B 1 237 ? -19.094 3.916 30.094 1 84.12 237 ASN B CA 1
ATOM 5305 C C . ASN B 1 237 ? -17.703 4.539 29.906 1 84.12 237 ASN B C 1
ATOM 5307 O O . ASN B 1 237 ? -17.156 4.504 28.812 1 84.12 237 ASN B O 1
ATOM 5311 N N . PHE B 1 238 ? -17.078 4.953 30.938 1 85.81 238 PHE B N 1
ATOM 5312 C CA . PHE B 1 238 ? -15.836 5.707 30.906 1 85.81 238 PHE B CA 1
ATOM 5313 C C . PHE B 1 238 ? -14.672 4.824 30.453 1 85.81 238 PHE B C 1
ATOM 5315 O O . PHE B 1 238 ? -13.664 5.324 29.953 1 85.81 238 PHE B O 1
ATOM 5322 N N . PHE B 1 239 ? -14.891 3.564 30.547 1 88.94 239 PHE B N 1
ATOM 5323 C CA . PHE B 1 239 ? -13.812 2.66 30.156 1 88.94 239 PHE B CA 1
ATOM 5324 C C . PHE B 1 239 ? -13.656 2.615 28.641 1 88.94 239 PHE B C 1
ATOM 5326 O O . PHE B 1 239 ? -12.57 2.305 28.141 1 88.94 239 PHE B O 1
ATOM 5333 N N . LYS B 1 240 ? -14.664 3.014 28.016 1 89.56 240 LYS B N 1
ATOM 5334 C CA . LYS B 1 240 ? -14.648 2.898 26.562 1 89.56 240 LYS B CA 1
ATOM 5335 C C . LYS B 1 240 ? -13.93 4.086 25.922 1 89.56 240 LYS B C 1
ATOM 5337 O O . LYS B 1 240 ? -13.641 4.074 24.719 1 89.56 240 LYS B O 1
ATOM 5342 N N . ILE B 1 241 ? -13.531 5 26.75 1 87.25 241 ILE B N 1
ATOM 5343 C CA . ILE B 1 241 ? -12.781 6.125 26.203 1 87.25 241 ILE B CA 1
ATOM 5344 C C . ILE B 1 241 ? -11.281 5.871 26.359 1 87.25 241 ILE B C 1
ATOM 5346 O O . ILE B 1 241 ? -10.461 6.586 25.781 1 87.25 241 ILE B O 1
ATOM 5350 N N . VAL B 1 242 ? -10.922 4.867 27.016 1 90.88 242 VAL B N 1
ATOM 5351 C CA . VAL B 1 242 ? -9.555 4.566 27.406 1 90.88 242 VAL B CA 1
ATOM 5352 C C . VAL B 1 242 ? -8.672 4.445 26.172 1 90.88 242 VAL B C 1
ATOM 5354 O O . VAL B 1 242 ? -7.539 4.938 26.156 1 90.88 242 VAL B O 1
ATOM 5357 N N . PRO B 1 243 ? -9.125 3.844 25.125 1 89.38 243 PRO B N 1
ATOM 5358 C CA . PRO B 1 243 ? -8.242 3.736 23.953 1 89.38 243 PRO B CA 1
ATOM 5359 C C . PRO B 1 243 ? -7.805 5.098 23.422 1 89.38 243 PRO B C 1
ATOM 5361 O O . PRO B 1 243 ? -6.637 5.281 23.062 1 89.38 243 PRO B O 1
ATOM 5364 N N . TYR B 1 244 ? -8.734 6.051 23.391 1 81 244 TYR B N 1
ATOM 5365 C CA . TYR B 1 244 ? -8.414 7.387 22.891 1 81 244 TYR B CA 1
ATOM 5366 C C . TYR B 1 244 ? -7.43 8.086 23.828 1 81 244 TYR B C 1
ATOM 5368 O O . TYR B 1 244 ? -6.457 8.695 23.375 1 81 244 TYR B O 1
ATOM 5376 N N . VAL B 1 245 ? -7.684 7.957 25.078 1 84.25 245 VAL B N 1
ATOM 5377 C CA . VAL B 1 245 ? -6.82 8.578 26.078 1 84.25 245 VAL B CA 1
ATOM 5378 C C . VAL B 1 245 ? -5.43 7.945 26.031 1 84.25 245 VAL B C 1
ATOM 5380 O O . VAL B 1 245 ? -4.422 8.641 26.141 1 84.25 245 VAL B O 1
ATOM 5383 N N . PHE B 1 246 ? -5.395 6.715 25.844 1 88.19 246 PHE B N 1
ATOM 5384 C CA . PHE B 1 246 ? -4.137 5.984 25.797 1 88.19 246 PHE B CA 1
ATOM 5385 C C . PHE B 1 246 ? -3.287 6.457 24.625 1 88.19 246 PHE B C 1
ATOM 5387 O O . PHE B 1 246 ? -2.107 6.77 24.781 1 88.19 246 PHE B O 1
ATOM 5394 N N . VAL B 1 247 ? -3.889 6.523 23.422 1 83.06 247 VAL B N 1
ATOM 5395 C CA . VAL B 1 247 ? -3.158 6.926 22.219 1 83.06 247 VAL B CA 1
ATOM 5396 C C . VAL B 1 247 ? -2.635 8.352 22.391 1 83.06 247 VAL B C 1
ATOM 5398 O O . VAL B 1 247 ? -1.487 8.641 22.047 1 83.06 247 VAL B O 1
ATOM 5401 N N . MET B 1 248 ? -3.451 9.219 22.953 1 77.19 248 MET B N 1
ATOM 5402 C CA . MET B 1 248 ? -3.059 10.609 23.172 1 77.19 248 MET B CA 1
ATOM 5403 C C . MET B 1 248 ? -1.922 10.703 24.188 1 77.19 248 MET B C 1
ATOM 5405 O O . MET B 1 248 ? -0.949 11.43 23.969 1 77.19 248 MET B O 1
ATOM 5409 N N . ALA B 1 249 ? -2.039 9.961 25.219 1 81.44 249 ALA B N 1
ATOM 5410 C CA . ALA B 1 249 ? -1.035 9.984 26.281 1 81.44 249 ALA B CA 1
ATOM 5411 C C . ALA B 1 249 ? 0.309 9.469 25.766 1 81.44 249 ALA B C 1
ATOM 5413 O O . ALA B 1 249 ? 1.353 10.062 26.047 1 81.44 249 ALA B O 1
ATOM 5414 N N . VAL B 1 250 ? 0.26 8.398 25.047 1 82.69 250 VAL B N 1
ATOM 5415 C CA . VAL B 1 250 ? 1.486 7.82 24.516 1 82.69 250 VAL B CA 1
ATOM 5416 C C . VAL B 1 250 ? 2.117 8.781 23.5 1 82.69 250 VAL B C 1
ATOM 5418 O O . VAL B 1 250 ? 3.332 8.992 23.516 1 82.69 250 VAL B O 1
ATOM 5421 N N . ALA B 1 251 ? 1.303 9.375 22.719 1 73.44 251 ALA B N 1
ATOM 5422 C CA . ALA B 1 251 ? 1.798 10.305 21.703 1 73.44 251 ALA B CA 1
ATOM 5423 C C . ALA B 1 251 ? 2.389 11.555 22.344 1 73.44 251 ALA B C 1
ATOM 5425 O O . ALA B 1 251 ? 3.461 12.016 21.953 1 73.44 251 ALA B O 1
ATOM 5426 N N . ILE B 1 252 ? 1.791 12.07 23.375 1 73.06 252 ILE B N 1
ATOM 5427 C CA . ILE B 1 252 ? 2.227 13.289 24.062 1 73.06 252 ILE B CA 1
ATOM 5428 C C . ILE B 1 252 ? 3.514 13.008 24.828 1 73.06 252 ILE B C 1
ATOM 5430 O O . ILE B 1 252 ? 4.355 13.898 24.984 1 73.06 252 ILE B O 1
ATOM 5434 N N . SER B 1 253 ? 3.729 11.773 25.188 1 77.44 253 SER B N 1
ATOM 5435 C CA . SER B 1 253 ? 4.922 11.383 25.938 1 77.44 253 SER B CA 1
ATOM 5436 C C . SER B 1 253 ? 6.137 11.281 25.016 1 77.44 253 SER B C 1
ATOM 5438 O O . SER B 1 253 ? 7.227 10.922 25.453 1 77.44 253 SER B O 1
ATOM 5440 N N . GLY B 1 254 ? 5.973 11.57 23.734 1 68.25 254 GLY B N 1
ATOM 5441 C CA . GLY B 1 254 ? 7.102 11.648 22.812 1 68.25 254 GLY B CA 1
ATOM 5442 C C . GLY B 1 254 ? 7.27 10.406 21.969 1 68.25 254 GLY B C 1
ATOM 5443 O O . GLY B 1 254 ? 8.203 10.32 21.172 1 68.25 254 GLY B O 1
ATOM 5444 N N . PHE B 1 255 ? 6.355 9.492 22.156 1 76.25 255 PHE B N 1
ATOM 5445 C CA . PHE B 1 255 ? 6.449 8.281 21.359 1 76.25 255 PHE B CA 1
ATOM 5446 C C . PHE B 1 255 ? 5.898 8.516 19.953 1 76.25 255 PHE B C 1
ATOM 5448 O O . PHE B 1 255 ? 5.113 9.438 19.734 1 76.25 255 PHE B O 1
ATOM 5455 N N . ASN B 1 256 ? 6.379 7.672 19 1 76 256 ASN B N 1
ATOM 5456 C CA . ASN B 1 256 ? 5.934 7.75 17.625 1 76 256 ASN B CA 1
ATOM 5457 C C . ASN B 1 256 ? 4.453 7.402 17.484 1 76 256 ASN B C 1
ATOM 5459 O O . ASN B 1 256 ? 3.953 6.516 18.188 1 76 256 ASN B O 1
ATOM 5463 N N . VAL B 1 257 ? 3.846 8.141 16.562 1 77.5 257 VAL B N 1
ATOM 5464 C CA . VAL B 1 257 ? 2.416 7.957 16.344 1 77.5 257 VAL B CA 1
ATOM 5465 C C . VAL B 1 257 ? 2.145 6.52 15.906 1 77.5 257 VAL B C 1
ATOM 5467 O O . VAL B 1 257 ? 1.109 5.941 16.25 1 77.5 257 VAL B O 1
ATOM 5470 N N . PHE B 1 258 ? 3.055 5.961 15.203 1 83.56 258 PHE B N 1
ATOM 5471 C CA . PHE B 1 258 ? 2.938 4.57 14.781 1 83.56 258 PHE B CA 1
ATOM 5472 C C . PHE B 1 258 ? 2.756 3.654 15.992 1 83.56 258 PHE B C 1
ATOM 5474 O O . PHE B 1 258 ? 1.85 2.818 16.016 1 83.56 258 PHE B O 1
ATOM 5481 N N . LEU B 1 259 ? 3.574 3.861 16.953 1 84.75 259 LEU B N 1
ATOM 5482 C CA . LEU B 1 259 ? 3.514 3.053 18.156 1 84.75 259 LEU B CA 1
ATOM 5483 C C . LEU B 1 259 ? 2.225 3.324 18.938 1 84.75 259 LEU B C 1
ATOM 5485 O O . LEU B 1 259 ? 1.598 2.395 19.453 1 84.75 259 LEU B O 1
ATOM 5489 N N . ALA B 1 260 ? 1.895 4.559 19.016 1 84.38 260 ALA B N 1
ATOM 5490 C CA . ALA B 1 260 ? 0.692 4.941 19.75 1 84.38 260 ALA B CA 1
ATOM 5491 C C . ALA B 1 260 ? -0.546 4.27 19.172 1 84.38 260 ALA B C 1
ATOM 5493 O O . ALA B 1 260 ? -1.366 3.715 19.906 1 84.38 260 ALA B O 1
ATOM 5494 N N . LEU B 1 261 ? -0.697 4.281 17.891 1 84.88 261 LEU B N 1
ATOM 5495 C CA . LEU B 1 261 ? -1.851 3.688 17.219 1 84.88 261 LEU B CA 1
ATOM 5496 C C . LEU B 1 261 ? -1.795 2.166 17.297 1 84.88 261 LEU B C 1
ATOM 5498 O O . LEU B 1 261 ? -2.82 1.511 17.5 1 84.88 261 LEU B O 1
ATOM 5502 N N . PHE B 1 262 ? -0.621 1.695 17.094 1 88.38 262 PHE B N 1
ATOM 5503 C CA . PHE B 1 262 ? -0.406 0.255 17.156 1 88.38 262 PHE B CA 1
ATOM 5504 C C . PHE B 1 262 ? -0.86 -0.298 18.5 1 88.38 262 PHE B C 1
ATOM 5506 O O . PHE B 1 262 ? -1.671 -1.225 18.562 1 88.38 262 PHE B O 1
ATOM 5513 N N . LEU B 1 263 ? -0.409 0.264 19.562 1 88.69 263 LEU B N 1
ATOM 5514 C CA . LEU B 1 263 ? -0.777 -0.165 20.906 1 88.69 263 LEU B CA 1
ATOM 5515 C C . LEU B 1 263 ? -2.234 0.171 21.203 1 88.69 263 LEU B C 1
ATOM 5517 O O . LEU B 1 263 ? -2.908 -0.562 21.922 1 88.69 263 LEU B O 1
ATOM 5521 N N . GLY B 1 264 ? -2.658 1.289 20.656 1 90.31 264 GLY B N 1
ATOM 5522 C CA . GLY B 1 264 ? -4.047 1.679 20.844 1 90.31 264 GLY B CA 1
ATOM 5523 C C . GLY B 1 264 ? -5.031 0.64 20.328 1 90.31 264 GLY B C 1
ATOM 5524 O O . GLY B 1 264 ? -6.074 0.412 20.953 1 90.31 264 GLY B O 1
ATOM 5525 N N . ILE B 1 265 ? -4.723 0.004 19.234 1 92.69 265 ILE B N 1
ATOM 5526 C CA . ILE B 1 265 ? -5.566 -1.042 18.672 1 92.69 265 ILE B CA 1
ATOM 5527 C C . ILE B 1 265 ? -5.68 -2.205 19.656 1 92.69 265 ILE B C 1
ATOM 5529 O O . ILE B 1 265 ? -6.766 -2.756 19.859 1 92.69 265 ILE B O 1
ATOM 5533 N N . PHE B 1 266 ? -4.594 -2.492 20.297 1 92.62 266 PHE B N 1
ATOM 5534 C CA . PHE B 1 266 ? -4.598 -3.59 21.25 1 92.62 266 PHE B CA 1
ATOM 5535 C C . PHE B 1 266 ? -5.422 -3.234 22.484 1 92.62 266 PHE B C 1
ATOM 5537 O O . PHE B 1 266 ? -6.195 -4.055 22.984 1 92.62 266 PHE B O 1
ATOM 5544 N N . VAL B 1 267 ? -5.207 -2.098 22.938 1 93.38 267 VAL B N 1
ATOM 5545 C CA . VAL B 1 267 ? -5.961 -1.649 24.109 1 93.38 267 VAL B CA 1
ATOM 5546 C C . VAL B 1 267 ? -7.457 -1.664 23.797 1 93.38 267 VAL B C 1
ATOM 5548 O O . VAL B 1 267 ? -8.258 -2.158 24.594 1 93.38 267 VAL B O 1
ATOM 5551 N N . ALA B 1 268 ? -7.82 -1.129 22.656 1 93.75 268 ALA B N 1
ATOM 5552 C CA . ALA B 1 268 ? -9.219 -1.123 22.234 1 93.75 268 ALA B CA 1
ATOM 5553 C C . ALA B 1 268 ? -9.758 -2.545 22.094 1 93.75 268 ALA B C 1
ATOM 5555 O O . ALA B 1 268 ? -10.891 -2.828 22.484 1 93.75 268 ALA B O 1
ATOM 5556 N N . GLY B 1 269 ? -8.922 -3.408 21.547 1 93.94 269 GLY B N 1
ATOM 5557 C CA . GLY B 1 269 ? -9.32 -4.797 21.391 1 93.94 269 GLY B CA 1
ATOM 5558 C C . GLY B 1 269 ? -9.562 -5.5 22.703 1 93.94 269 GLY B C 1
ATOM 5559 O O . GLY B 1 269 ? -10.562 -6.211 22.859 1 93.94 269 GLY B O 1
ATOM 5560 N N . ILE B 1 270 ? -8.672 -5.281 23.672 1 94.44 270 ILE B N 1
ATOM 5561 C CA . ILE B 1 270 ? -8.789 -5.895 25 1 94.44 270 ILE B CA 1
ATOM 5562 C C . ILE B 1 270 ? -10.062 -5.402 25.688 1 94.44 270 ILE B C 1
ATOM 5564 O O . ILE B 1 270 ? -10.812 -6.195 26.25 1 94.44 270 ILE B O 1
ATOM 5568 N N . ILE B 1 271 ? -10.336 -4.176 25.562 1 93.88 271 ILE B N 1
ATOM 5569 C CA . ILE B 1 271 ? -11.523 -3.588 26.172 1 93.88 271 ILE B CA 1
ATOM 5570 C C . ILE B 1 271 ? -12.773 -4.137 25.484 1 93.88 271 ILE B C 1
ATOM 5572 O O . ILE B 1 271 ? -13.75 -4.469 26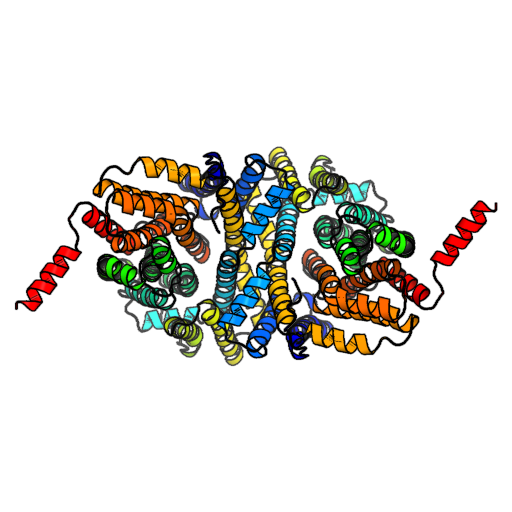.156 1 93.88 271 ILE B O 1
ATOM 5576 N N . GLY B 1 272 ? -12.742 -4.219 24.172 1 93.81 272 GLY B N 1
ATOM 5577 C CA . GLY B 1 272 ? -13.875 -4.75 23.422 1 93.81 272 GLY B CA 1
ATOM 5578 C C . GLY B 1 272 ? -14.195 -6.191 23.781 1 93.81 272 GLY B C 1
ATOM 5579 O O . GLY B 1 272 ? -15.367 -6.562 23.906 1 93.81 272 GLY B O 1
ATOM 5580 N N . ILE B 1 273 ? -13.156 -6.961 23.984 1 93.69 273 ILE B N 1
ATOM 5581 C CA . ILE B 1 273 ? -13.352 -8.367 24.344 1 93.69 273 ILE B CA 1
ATOM 5582 C C . ILE B 1 273 ? -13.828 -8.477 25.781 1 93.69 273 ILE B C 1
ATOM 5584 O O . ILE B 1 273 ? -14.719 -9.266 26.094 1 93.69 273 ILE B O 1
ATOM 5588 N N . TYR B 1 274 ? -13.242 -7.672 26.625 1 93.06 274 TYR B N 1
ATOM 5589 C CA . TYR B 1 274 ? -13.602 -7.684 28.047 1 93.06 274 TYR B CA 1
ATOM 5590 C C . TYR B 1 274 ? -15.078 -7.355 28.234 1 93.06 274 TYR B C 1
ATOM 5592 O O . TYR B 1 274 ? -15.766 -8 29.031 1 93.06 274 TYR B O 1
ATOM 5600 N N . TYR B 1 275 ? -15.648 -6.473 27.516 1 92.44 275 TYR B N 1
ATOM 5601 C CA . TYR B 1 275 ? -17.047 -6.059 27.641 1 92.44 275 TYR B CA 1
ATOM 5602 C C . TYR B 1 275 ? -17.938 -6.859 26.703 1 92.44 275 TYR B C 1
ATOM 5604 O O . TYR B 1 275 ? -19.125 -6.555 26.547 1 92.44 275 TYR B O 1
ATOM 5612 N N . SER B 1 276 ? -17.312 -7.828 25.938 1 89.56 276 SER B N 1
ATOM 5613 C CA . SER B 1 276 ? -18.031 -8.734 25.047 1 89.56 276 SER B CA 1
ATOM 5614 C C . SER B 1 276 ? -18.688 -7.977 23.891 1 89.56 276 SER B C 1
ATOM 5616 O O . SER B 1 276 ? -19.766 -8.359 23.422 1 89.56 276 SER B O 1
ATOM 5618 N N . ASP B 1 277 ? -18.141 -6.836 23.609 1 89.38 277 ASP B N 1
ATOM 5619 C CA . ASP B 1 277 ? -18.609 -6.09 22.438 1 89.38 277 ASP B CA 1
ATOM 5620 C C . ASP B 1 277 ? -18.188 -6.777 21.141 1 89.38 277 ASP B C 1
ATOM 5622 O O . ASP B 1 277 ? -18.875 -6.656 20.125 1 89.38 277 ASP B O 1
ATOM 5626 N N . VAL B 1 278 ? -17.047 -7.434 21.234 1 91.75 278 VAL B N 1
ATOM 5627 C CA . VAL B 1 278 ? -16.516 -8.094 20.047 1 91.75 278 VAL B CA 1
ATOM 5628 C C . VAL B 1 278 ? -15.938 -9.453 20.438 1 91.75 278 VAL B C 1
ATOM 5630 O O . VAL B 1 278 ? -15.391 -9.625 21.531 1 91.75 278 VAL B O 1
ATOM 5633 N N . THR B 1 279 ? -16.141 -10.398 19.594 1 92.12 279 THR B N 1
ATOM 5634 C CA . THR B 1 279 ? -15.406 -11.656 19.641 1 92.12 279 THR B CA 1
ATOM 5635 C C . THR B 1 279 ? -14.047 -11.508 18.984 1 92.12 279 THR B C 1
ATOM 5637 O O . THR B 1 279 ? -13.766 -10.492 18.344 1 92.12 279 THR B O 1
ATOM 5640 N N . PHE B 1 280 ? -13.227 -12.453 19.172 1 91.25 280 PHE B N 1
ATOM 5641 C CA . PHE B 1 280 ? -11.906 -12.43 18.547 1 91.25 280 PHE B CA 1
ATOM 5642 C C . PHE B 1 280 ? -12.031 -12.336 17.031 1 91.25 280 PHE B C 1
ATOM 5644 O O . PHE B 1 280 ? -11.32 -11.555 16.391 1 91.25 280 PHE B O 1
ATOM 5651 N N . LEU B 1 281 ? -12.953 -13.078 16.516 1 90.25 281 LEU B N 1
ATOM 5652 C CA . LEU B 1 281 ? -13.148 -13.102 15.07 1 90.25 281 LEU B CA 1
ATOM 5653 C C . LEU B 1 281 ? -13.711 -11.773 14.578 1 90.25 281 LEU B C 1
ATOM 5655 O O . LEU B 1 281 ? -13.312 -11.273 13.516 1 90.25 281 LEU B O 1
ATOM 5659 N N . LEU B 1 282 ? -14.609 -11.281 15.312 1 92.06 282 LEU B N 1
ATOM 5660 C CA . LEU B 1 282 ? -15.172 -9.992 14.938 1 92.06 282 LEU B CA 1
ATOM 5661 C C . LEU B 1 282 ? -14.117 -8.891 15.031 1 92.06 282 LEU B C 1
ATOM 5663 O O . LEU B 1 282 ? -14.086 -7.984 14.195 1 92.06 282 LEU B O 1
ATOM 5667 N N . LEU B 1 283 ? -13.305 -8.969 16.078 1 93.69 283 LEU B N 1
ATOM 5668 C CA . LEU B 1 283 ? -12.203 -8.023 16.203 1 93.69 283 LEU B CA 1
ATOM 5669 C C . LEU B 1 283 ? -11.289 -8.086 14.984 1 93.69 283 LEU B C 1
ATOM 5671 O O . LEU B 1 283 ? -10.891 -7.055 14.445 1 93.69 283 LEU B O 1
ATOM 5675 N N . ALA B 1 284 ? -10.992 -9.266 14.57 1 92.69 284 ALA B N 1
ATOM 5676 C CA . ALA B 1 284 ? -10.148 -9.469 13.391 1 92.69 284 ALA B CA 1
ATOM 5677 C C . ALA B 1 284 ? -10.773 -8.844 12.148 1 92.69 284 ALA B C 1
ATOM 5679 O O . ALA B 1 284 ? -10.086 -8.172 11.375 1 92.69 284 ALA B O 1
ATOM 5680 N N . LYS B 1 285 ? -11.992 -9.023 12.016 1 92.38 285 LYS B N 1
ATOM 5681 C CA . LYS B 1 285 ? -12.703 -8.508 10.852 1 92.38 285 LYS B CA 1
ATOM 5682 C C . LYS B 1 285 ? -12.766 -6.988 10.875 1 92.38 285 LYS B C 1
ATOM 5684 O O . LYS B 1 285 ? -12.656 -6.336 9.836 1 92.38 285 LYS B O 1
ATOM 5689 N N . LYS B 1 286 ? -12.93 -6.449 12.031 1 90.81 286 LYS B N 1
ATOM 5690 C CA . LYS B 1 286 ? -13.023 -4.996 12.148 1 90.81 286 LYS B CA 1
ATOM 5691 C C . LYS B 1 286 ? -11.672 -4.34 11.898 1 90.81 286 LYS B C 1
ATOM 5693 O O . LYS B 1 286 ? -11.594 -3.271 11.289 1 90.81 286 LYS B O 1
ATOM 5698 N N . ILE B 1 287 ? -10.664 -4.961 12.438 1 93 287 ILE B N 1
ATOM 5699 C CA . ILE B 1 287 ? -9.32 -4.453 12.172 1 93 287 ILE B CA 1
ATOM 5700 C C . ILE B 1 287 ? -9.047 -4.492 10.664 1 93 287 ILE B C 1
ATOM 5702 O O . ILE B 1 287 ? -8.531 -3.525 10.102 1 93 287 ILE B O 1
ATOM 5706 N N . ASN B 1 288 ? -9.422 -5.555 10.062 1 91.25 288 ASN B N 1
ATOM 5707 C CA . ASN B 1 288 ? -9.25 -5.688 8.617 1 91.25 288 ASN B CA 1
ATOM 5708 C C . ASN B 1 288 ? -10.047 -4.633 7.859 1 91.25 288 ASN B C 1
ATOM 5710 O O . ASN B 1 288 ? -9.562 -4.059 6.887 1 91.25 288 ASN B O 1
ATOM 5714 N N . GLU B 1 289 ? -11.273 -4.453 8.305 1 89.62 289 GLU B N 1
ATOM 5715 C CA . GLU B 1 289 ? -12.109 -3.412 7.711 1 89.62 289 GLU B CA 1
ATOM 5716 C C . GLU B 1 289 ? -11.453 -2.041 7.828 1 89.62 289 GLU B C 1
ATOM 5718 O O . GLU B 1 289 ? -11.523 -1.23 6.902 1 89.62 289 GLU B O 1
ATOM 5723 N N . GLY B 1 290 ? -10.914 -1.795 8.945 1 87.56 290 GLY B N 1
ATOM 5724 C CA . GLY B 1 290 ? -10.203 -0.541 9.148 1 87.56 290 GLY B CA 1
ATOM 5725 C C . GLY B 1 290 ? -9.008 -0.373 8.234 1 87.56 290 GLY B C 1
ATOM 5726 O O . GLY B 1 290 ? -8.789 0.706 7.68 1 87.56 290 GLY B O 1
ATOM 5727 N N . PHE B 1 291 ? -8.219 -1.435 8.086 1 88.81 291 PHE B N 1
ATOM 5728 C CA . PHE B 1 291 ? -7.082 -1.411 7.172 1 88.81 291 PHE B CA 1
ATOM 5729 C C . PHE B 1 291 ? -7.535 -1.049 5.762 1 88.81 291 PHE B C 1
ATOM 5731 O O . PHE B 1 291 ? -6.93 -0.193 5.113 1 88.81 291 PHE B O 1
ATOM 5738 N N . LEU B 1 292 ? -8.602 -1.635 5.348 1 85.19 292 LEU B N 1
ATOM 5739 C CA . LEU B 1 292 ? -9.07 -1.462 3.979 1 85.19 292 LEU B CA 1
ATOM 5740 C C . LEU B 1 292 ? -9.781 -0.123 3.812 1 85.19 292 LEU B C 1
ATOM 5742 O O . LEU B 1 292 ? -9.797 0.445 2.719 1 85.19 292 LEU B O 1
ATOM 5746 N N . GLY B 1 293 ? -10.359 0.31 4.898 1 81.94 293 GLY B N 1
ATOM 5747 C CA . GLY B 1 293 ? -11.062 1.581 4.852 1 81.94 293 GLY B CA 1
ATOM 5748 C C . GLY B 1 293 ? -10.18 2.738 4.43 1 81.94 293 GLY B C 1
ATOM 5749 O O . GLY B 1 293 ? -10.641 3.662 3.756 1 81.94 293 GLY B O 1
ATOM 5750 N N . LEU B 1 294 ? -8.969 2.672 4.797 1 79.94 294 LEU B N 1
ATOM 5751 C CA . LEU B 1 294 ? -8.039 3.723 4.398 1 79.94 294 LEU B CA 1
ATOM 5752 C C . LEU B 1 294 ? -7.023 3.195 3.387 1 79.94 294 LEU B C 1
ATOM 5754 O O . LEU B 1 294 ? -5.93 3.746 3.254 1 79.94 294 LEU B O 1
ATOM 5758 N N . GLY B 1 295 ? -7.375 2.133 2.807 1 83.06 295 GLY B N 1
ATOM 5759 C CA . GLY B 1 295 ? -6.559 1.585 1.733 1 83.06 295 GLY B CA 1
ATOM 5760 C C . GLY B 1 295 ? -6.379 2.543 0.571 1 83.06 295 GLY B C 1
ATOM 5761 O O . GLY B 1 295 ? -5.324 2.562 -0.068 1 83.06 295 GLY B O 1
ATOM 5762 N N . GLU B 1 296 ? -7.398 3.316 0.351 1 84.94 296 GLU B N 1
ATOM 5763 C CA . GLU B 1 296 ? -7.324 4.316 -0.71 1 84.94 296 GLU B CA 1
ATOM 5764 C C . GLU B 1 296 ? -6.203 5.316 -0.453 1 84.94 296 GLU B C 1
ATOM 5766 O O . GLU B 1 296 ? -5.457 5.672 -1.369 1 84.94 296 GLU B O 1
ATOM 5771 N N . MET B 1 297 ? -6.121 5.742 0.806 1 85.69 297 MET B N 1
ATOM 5772 C CA . MET B 1 297 ? -5.07 6.688 1.166 1 85.69 297 MET B CA 1
ATOM 5773 C C . MET B 1 297 ? -3.695 6.035 1.082 1 85.69 297 MET B C 1
ATOM 5775 O O . MET B 1 297 ? -2.725 6.672 0.671 1 85.69 297 MET B O 1
ATOM 5779 N N . PHE B 1 298 ? -3.689 4.805 1.47 1 88.75 298 PHE B N 1
ATOM 5780 C CA . PHE B 1 298 ? -2.451 4.043 1.379 1 88.75 298 PHE B CA 1
ATOM 5781 C C . PHE B 1 298 ? -1.916 4.047 -0.049 1 88.75 298 PHE B C 1
ATOM 5783 O O . PHE B 1 298 ? -0.755 4.391 -0.281 1 88.75 298 PHE B O 1
ATOM 5790 N N . ILE B 1 299 ? -2.756 3.758 -0.962 1 89.38 299 ILE B N 1
ATOM 5791 C CA . ILE B 1 299 ? -2.379 3.648 -2.367 1 89.38 299 ILE B CA 1
ATOM 5792 C C . ILE B 1 299 ? -2.053 5.031 -2.924 1 89.38 299 ILE B C 1
ATOM 5794 O O . ILE B 1 299 ? -1.095 5.191 -3.686 1 89.38 299 ILE B O 1
ATOM 5798 N N . LEU B 1 300 ? -2.85 5.977 -2.562 1 89.5 300 LEU B N 1
ATOM 5799 C CA . LEU B 1 300 ? -2.633 7.336 -3.047 1 89.5 300 LEU B CA 1
ATOM 5800 C C . LEU B 1 300 ? -1.253 7.844 -2.641 1 89.5 300 LEU B C 1
ATOM 5802 O O . LEU B 1 300 ? -0.557 8.469 -3.443 1 89.5 300 LEU B O 1
ATOM 5806 N N . VAL B 1 301 ? -0.859 7.59 -1.39 1 89.06 301 VAL B N 1
ATOM 5807 C CA . VAL B 1 301 ? 0.442 8.023 -0.892 1 89.06 301 VAL B CA 1
ATOM 5808 C C . VAL B 1 301 ? 1.553 7.332 -1.684 1 89.06 301 VAL B C 1
ATOM 5810 O O . VAL B 1 301 ? 2.533 7.973 -2.072 1 89.06 301 VAL B O 1
ATOM 5813 N N . VAL B 1 302 ? 1.383 6.086 -1.927 1 91.62 302 VAL B N 1
ATOM 5814 C CA . VAL B 1 302 ? 2.383 5.309 -2.654 1 91.62 302 VAL B CA 1
ATOM 5815 C C . VAL B 1 302 ? 2.514 5.84 -4.078 1 91.62 302 VAL B C 1
ATOM 5817 O O . VAL B 1 302 ? 3.625 6.055 -4.57 1 91.62 302 VAL B O 1
ATOM 5820 N N . PHE B 1 303 ? 1.407 6.109 -4.738 1 93.25 303 PHE B N 1
ATOM 5821 C CA . PHE B 1 303 ? 1.416 6.652 -6.094 1 93.25 303 PHE B CA 1
ATOM 5822 C C . PHE B 1 303 ? 2.084 8.023 -6.121 1 93.25 303 PHE B C 1
ATOM 5824 O O . PHE B 1 303 ? 2.859 8.32 -7.031 1 93.25 303 PHE B O 1
ATOM 5831 N N . THR B 1 304 ? 1.749 8.805 -5.152 1 90.56 304 THR B N 1
ATOM 5832 C CA . THR B 1 304 ? 2.318 10.148 -5.086 1 90.56 304 THR B CA 1
ATOM 5833 C C . THR B 1 304 ? 3.834 10.086 -4.918 1 90.56 304 THR B C 1
ATOM 5835 O O . THR B 1 304 ? 4.562 10.891 -5.5 1 90.56 304 THR B O 1
ATOM 5838 N N . GLY B 1 305 ? 4.258 9.18 -4.078 1 90.88 305 GLY B N 1
ATOM 5839 C CA . GLY B 1 305 ? 5.691 8.977 -3.938 1 90.88 305 GLY B CA 1
ATOM 5840 C C . GLY B 1 305 ? 6.375 8.625 -5.246 1 90.88 305 GLY B C 1
ATOM 5841 O O . GLY B 1 305 ? 7.453 9.148 -5.547 1 90.88 305 GLY B O 1
ATOM 5842 N N . GLY B 1 306 ? 5.773 7.785 -6.027 1 93.12 306 GLY B N 1
ATOM 5843 C CA . GLY B 1 306 ? 6.324 7.402 -7.316 1 93.12 306 GLY B CA 1
ATOM 5844 C C . GLY B 1 306 ? 6.438 8.562 -8.281 1 93.12 306 GLY B C 1
ATOM 5845 O O . GLY B 1 306 ? 7.504 8.797 -8.859 1 93.12 306 GLY B O 1
ATOM 5846 N N . ILE B 1 307 ? 5.402 9.32 -8.422 1 92.31 307 ILE B N 1
ATOM 5847 C CA . ILE B 1 307 ? 5.363 10.422 -9.383 1 92.31 307 ILE B CA 1
ATOM 5848 C C . ILE B 1 307 ? 6.34 11.516 -8.945 1 92.31 307 ILE B C 1
ATOM 5850 O O . ILE B 1 307 ? 7 12.133 -9.789 1 92.31 307 ILE B O 1
ATOM 5854 N N . SER B 1 308 ? 6.328 11.781 -7.664 1 90.19 308 SER B N 1
ATOM 5855 C CA . SER B 1 308 ? 7.234 12.812 -7.16 1 90.19 308 SER B CA 1
ATOM 5856 C C . SER B 1 308 ? 8.688 12.461 -7.453 1 90.19 308 SER B C 1
ATOM 5858 O O . SER B 1 308 ? 9.469 13.32 -7.875 1 90.19 308 SER B O 1
ATOM 5860 N N . TYR B 1 309 ? 8.992 11.234 -7.246 1 90 309 TYR B N 1
ATOM 5861 C CA . TYR B 1 309 ? 10.352 10.773 -7.504 1 90 309 TYR B CA 1
ATOM 5862 C C . TYR B 1 309 ? 10.695 10.867 -8.984 1 90 309 TYR B C 1
ATOM 5864 O O . TYR B 1 309 ? 11.781 11.328 -9.352 1 90 309 TYR B O 1
ATOM 5872 N N . MET B 1 310 ? 9.812 10.516 -9.805 1 91.81 310 MET B N 1
ATOM 5873 C CA . MET B 1 310 ? 10.039 10.586 -11.242 1 91.81 310 MET B CA 1
ATOM 5874 C C . MET B 1 310 ? 10.18 12.031 -11.703 1 91.81 310 MET B C 1
ATOM 5876 O O . MET B 1 310 ? 11.039 12.344 -12.531 1 91.81 310 MET B O 1
ATOM 5880 N N . ALA B 1 311 ? 9.359 12.867 -11.203 1 89.56 311 ALA B N 1
ATOM 5881 C CA . ALA B 1 311 ? 9.406 14.281 -11.57 1 89.56 311 ALA B CA 1
ATOM 5882 C C . ALA B 1 311 ? 10.742 14.914 -11.18 1 89.56 311 ALA B C 1
ATOM 5884 O O . ALA B 1 311 ? 11.281 15.742 -11.914 1 89.56 311 ALA B O 1
ATOM 5885 N N . ILE B 1 312 ? 11.219 14.547 -10.047 1 86.25 312 ILE B N 1
ATOM 5886 C CA . ILE B 1 312 ? 12.516 15.031 -9.57 1 86.25 312 ILE B CA 1
ATOM 5887 C C . ILE B 1 312 ? 13.617 14.57 -10.523 1 86.25 312 ILE B C 1
ATOM 5889 O O . ILE B 1 312 ? 14.453 15.367 -10.945 1 86.25 312 ILE B O 1
ATOM 5893 N N . LYS B 1 313 ? 13.547 13.32 -10.906 1 86.5 313 LYS B N 1
ATOM 5894 C CA . LYS B 1 313 ? 14.602 12.734 -11.734 1 86.5 313 LYS B CA 1
ATOM 5895 C C . LYS B 1 313 ? 14.523 13.25 -13.164 1 86.5 313 LYS B C 1
ATOM 5897 O O . LYS B 1 313 ? 15.531 13.273 -13.875 1 86.5 313 LYS B O 1
ATOM 5902 N N . TYR B 1 314 ? 13.414 13.711 -13.539 1 89.44 314 TYR B N 1
ATOM 5903 C CA . TYR B 1 314 ? 13.219 14.195 -14.898 1 89.44 314 TYR B CA 1
ATOM 5904 C C . TYR B 1 314 ? 13.484 15.695 -14.984 1 89.44 314 TYR B C 1
ATOM 5906 O O . TYR B 1 314 ? 13.383 16.297 -16.062 1 89.44 314 TYR B O 1
ATOM 5914 N N . GLY B 1 315 ? 13.789 16.359 -13.898 1 87 315 GLY B N 1
ATOM 5915 C CA . GLY B 1 315 ? 14.25 17.75 -13.906 1 87 315 GLY B CA 1
ATOM 5916 C C . GLY B 1 315 ? 13.117 18.75 -13.781 1 87 315 GLY B C 1
ATOM 5917 O O . GLY B 1 315 ? 13.312 19.938 -14.047 1 87 315 GLY B O 1
ATOM 5918 N N . GLY B 1 316 ? 12.016 18.344 -13.508 1 84.31 316 GLY B N 1
ATOM 5919 C CA . GLY B 1 316 ? 10.891 19.25 -13.359 1 84.31 316 GLY B CA 1
ATOM 5920 C C . GLY B 1 316 ? 11.125 20.328 -12.305 1 84.31 316 GLY B C 1
ATOM 5921 O O . GLY B 1 316 ? 10.93 21.516 -12.562 1 84.31 316 GLY B O 1
ATOM 5922 N N . PHE B 1 317 ? 11.68 20.016 -11.227 1 85.75 317 PHE B N 1
ATOM 5923 C CA . PHE B 1 317 ? 11.828 20.953 -10.117 1 85.75 317 PHE B CA 1
ATOM 5924 C C . PHE B 1 317 ? 13.094 21.781 -10.266 1 85.75 317 PHE B C 1
ATOM 5926 O O . PHE B 1 317 ? 13.156 22.922 -9.812 1 85.75 317 PHE B O 1
ATOM 5933 N N . ASP B 1 318 ? 14.023 21.203 -10.961 1 85.44 318 ASP B N 1
ATOM 5934 C CA . ASP B 1 318 ? 15.203 22 -11.281 1 85.44 318 ASP B CA 1
ATOM 5935 C C . ASP B 1 318 ? 14.844 23.203 -12.148 1 85.44 318 ASP B C 1
ATOM 5937 O O . ASP B 1 318 ? 15.367 24.297 -11.945 1 85.44 318 ASP B O 1
ATOM 5941 N N . TRP B 1 319 ? 14.031 22.938 -13.039 1 85.75 319 TRP B N 1
ATOM 5942 C CA . TRP B 1 319 ? 13.555 24.031 -13.898 1 85.75 319 TRP B CA 1
ATOM 5943 C C . TRP B 1 319 ? 12.859 25.109 -13.07 1 85.75 319 TRP B C 1
ATOM 5945 O O . TRP B 1 319 ? 13.125 26.297 -13.25 1 85.75 319 TRP B O 1
ATOM 5955 N N . LEU B 1 320 ? 12.031 24.75 -12.195 1 83.31 320 LEU B N 1
ATOM 5956 C CA . LEU B 1 320 ? 11.273 25.672 -11.352 1 83.31 320 LEU B CA 1
ATOM 5957 C C . LEU B 1 320 ? 12.195 26.453 -10.438 1 83.31 320 LEU B C 1
ATOM 5959 O O . LEU B 1 320 ? 12.023 27.672 -10.266 1 83.31 320 LEU B O 1
ATOM 5963 N N . LEU B 1 321 ? 13.18 25.828 -9.922 1 84.06 321 LEU B N 1
ATOM 5964 C CA . LEU B 1 321 ? 14.125 26.453 -8.992 1 84.06 321 LEU B CA 1
ATOM 5965 C C . LEU B 1 321 ? 14.969 27.5 -9.688 1 84.06 321 LEU B C 1
ATOM 5967 O O . LEU B 1 321 ? 15.18 28.594 -9.156 1 84.06 321 LEU B O 1
ATOM 5971 N N . LEU B 1 322 ? 15.359 27.156 -10.859 1 81.62 322 LEU B N 1
ATOM 5972 C CA . LEU B 1 322 ? 16.188 28.094 -11.617 1 81.62 322 LEU B CA 1
ATOM 5973 C C . LEU B 1 322 ? 15.375 29.328 -12.023 1 81.62 322 LEU B C 1
ATOM 5975 O O . LEU B 1 322 ? 15.875 30.453 -11.969 1 81.62 322 LEU B O 1
ATOM 5979 N N . LYS B 1 323 ? 14.195 29.141 -12.383 1 83.56 323 LYS B N 1
ATOM 5980 C CA . LYS B 1 323 ? 13.336 30.234 -12.805 1 83.56 323 LYS B CA 1
ATOM 5981 C C . LYS B 1 323 ? 13.031 31.188 -11.648 1 83.56 323 LYS B C 1
ATOM 5983 O O . LYS B 1 323 ? 13.031 32.406 -11.82 1 83.56 323 LYS B O 1
ATOM 5988 N N . LEU B 1 324 ? 12.891 30.641 -10.477 1 81.62 324 LEU B N 1
ATOM 5989 C CA . LEU B 1 324 ? 12.516 31.453 -9.328 1 81.62 324 LEU B CA 1
ATOM 5990 C C . LEU B 1 324 ? 13.734 32.125 -8.711 1 81.62 324 LEU B C 1
ATOM 5992 O O . LEU B 1 324 ? 13.633 33.25 -8.188 1 81.62 324 LEU B O 1
ATOM 5996 N N . GLN B 1 325 ? 14.875 31.391 -8.812 1 80.69 325 GLN B N 1
ATOM 5997 C CA . GLN B 1 325 ? 16.109 31.969 -8.297 1 80.69 325 GLN B CA 1
ATOM 5998 C C . GLN B 1 325 ? 16.453 33.281 -9.008 1 80.69 325 GLN B C 1
ATOM 6000 O O . GLN B 1 325 ? 16.984 34.188 -8.398 1 80.69 325 GLN B O 1
ATOM 6005 N N . LYS B 1 326 ? 16.062 33.344 -10.227 1 81.62 326 LYS B N 1
ATOM 6006 C CA . LYS B 1 326 ? 16.359 34.531 -11.031 1 81.62 326 LYS B CA 1
ATOM 6007 C C . LYS B 1 326 ? 15.508 35.719 -10.602 1 81.62 326 LYS B C 1
ATOM 6009 O O . LYS B 1 326 ? 15.836 36.875 -10.906 1 81.62 326 LYS B O 1
ATOM 6014 N N . MET B 1 327 ? 14.562 35.5 -9.812 1 81.31 327 MET B N 1
ATOM 6015 C CA . MET B 1 327 ? 13.641 36.562 -9.414 1 81.31 327 MET B CA 1
ATOM 6016 C C . MET B 1 327 ? 14.102 37.25 -8.125 1 81.31 327 MET B C 1
ATOM 6018 O O . MET B 1 327 ? 13.578 38.281 -7.738 1 81.31 327 MET B O 1
ATOM 6022 N N . SER B 1 328 ? 15.117 36.719 -7.484 1 80.75 328 SER B N 1
ATOM 6023 C CA . SER B 1 328 ? 15.609 37.25 -6.223 1 80.75 328 SER B CA 1
ATOM 6024 C C . SER B 1 328 ? 16.625 38.375 -6.461 1 80.75 328 SER B C 1
ATOM 6026 O O . SER B 1 328 ? 17.766 38.125 -6.863 1 80.75 328 SER B O 1
ATOM 6028 N N . LYS B 1 329 ? 16.266 39.688 -6.207 1 79.25 329 LYS B N 1
ATOM 6029 C CA . LYS B 1 329 ? 17.141 40.812 -6.527 1 79.25 329 LYS B CA 1
ATOM 6030 C C . LYS B 1 329 ? 17.469 41.625 -5.277 1 79.25 329 LYS B C 1
ATOM 6032 O O . LYS B 1 329 ? 18.453 42.344 -5.25 1 79.25 329 LYS B O 1
ATOM 6037 N N . SER B 1 330 ? 16.531 41.75 -4.312 1 80.06 330 SER B N 1
ATOM 6038 C CA . SER B 1 330 ? 16.75 42.5 -3.07 1 80.06 330 SER B CA 1
ATOM 6039 C C . SER B 1 330 ? 16.422 41.625 -1.853 1 80.06 330 SER B C 1
ATOM 6041 O O . SER B 1 330 ? 15.883 40.531 -1.987 1 80.06 330 SER B O 1
ATOM 6043 N N . LYS B 1 331 ? 16.797 42.156 -0.71 1 78.81 331 LYS B N 1
ATOM 6044 C CA . LYS B 1 331 ? 16.562 41.406 0.527 1 78.81 331 LYS B CA 1
ATOM 6045 C C . LYS B 1 331 ? 15.086 41.062 0.704 1 78.81 331 LYS B C 1
ATOM 6047 O O . LYS B 1 331 ? 14.734 39.938 0.999 1 78.81 331 LYS B O 1
ATOM 6052 N N . ARG B 1 332 ? 14.266 42.062 0.561 1 78.88 332 ARG B N 1
ATOM 6053 C CA . ARG B 1 332 ? 12.836 41.875 0.75 1 78.88 332 ARG B CA 1
ATOM 6054 C C . ARG B 1 332 ? 12.258 40.969 -0.343 1 78.88 332 ARG B C 1
ATOM 6056 O O . ARG B 1 332 ? 11.43 40.094 -0.067 1 78.88 332 ARG B O 1
ATOM 6063 N N . THR B 1 333 ? 12.766 41.219 -1.472 1 86.69 333 THR B N 1
ATOM 6064 C CA . THR B 1 333 ? 12.266 40.438 -2.588 1 86.69 333 THR B CA 1
ATOM 6065 C C . THR B 1 333 ? 12.75 39 -2.479 1 86.69 333 THR B C 1
ATOM 6067 O O . THR B 1 333 ? 12.062 38.062 -2.924 1 86.69 333 THR B O 1
ATOM 6070 N N . SER B 1 334 ? 13.867 38.906 -1.789 1 90.81 334 SER B N 1
ATOM 6071 C CA . SER B 1 334 ? 14.438 37.562 -1.671 1 90.81 334 SER B CA 1
ATOM 6072 C C . SER B 1 334 ? 13.633 36.688 -0.709 1 90.81 334 SER B C 1
ATOM 6074 O O . SER B 1 334 ? 13.438 35.5 -0.95 1 90.81 334 SER B O 1
ATOM 6076 N N . GLU B 1 335 ? 13.156 37.281 0.402 1 92.25 335 GLU B N 1
ATOM 6077 C CA . GLU B 1 335 ? 12.336 36.5 1.337 1 92.25 335 GLU B CA 1
ATOM 6078 C C . GLU B 1 335 ? 11 36.125 0.704 1 92.25 335 GLU B C 1
ATOM 6080 O O . GLU B 1 335 ? 10.516 35 0.921 1 92.25 335 GLU B O 1
ATOM 6085 N N . PHE B 1 336 ? 10.492 37.062 -0.043 1 91.38 336 PHE B N 1
ATOM 6086 C CA . PHE B 1 336 ? 9.258 36.781 -0.76 1 91.38 336 PHE B CA 1
ATOM 6087 C C . PHE B 1 336 ? 9.461 35.625 -1.759 1 91.38 336 PHE B C 1
ATOM 6089 O O . PHE B 1 336 ? 8.617 34.75 -1.871 1 91.38 336 PHE B O 1
ATOM 6096 N N . VAL B 1 337 ? 10.539 35.719 -2.428 1 91 337 VAL B N 1
ATOM 6097 C CA . VAL B 1 337 ? 10.859 34.688 -3.422 1 91 337 VAL B CA 1
ATOM 6098 C C . VAL B 1 337 ? 11.016 33.344 -2.738 1 91 337 VAL B C 1
ATOM 6100 O O . VAL B 1 337 ? 10.539 32.312 -3.25 1 91 337 VAL B O 1
ATOM 6103 N N . ILE B 1 338 ? 11.625 33.312 -1.623 1 92.94 338 ILE B N 1
ATOM 6104 C CA . ILE B 1 338 ? 11.867 32.062 -0.885 1 92.94 338 ILE B CA 1
ATOM 6105 C C . ILE B 1 338 ? 10.539 31.469 -0.434 1 92.94 338 ILE B C 1
ATOM 6107 O O . ILE B 1 338 ? 10.297 30.266 -0.598 1 92.94 338 ILE B O 1
ATOM 6111 N N . VAL B 1 339 ? 9.648 32.281 0.101 1 93.25 339 VAL B N 1
ATOM 6112 C CA . VAL B 1 339 ? 8.336 31.828 0.567 1 93.25 339 VAL B CA 1
ATOM 6113 C C . VAL B 1 339 ? 7.531 31.266 -0.605 1 93.25 339 VAL B C 1
ATOM 6115 O O . VAL B 1 339 ? 6.926 30.203 -0.498 1 93.25 339 VAL B O 1
ATOM 6118 N N . PHE B 1 340 ? 7.602 31.891 -1.674 1 91.62 340 PHE B N 1
ATOM 6119 C CA . PHE B 1 340 ? 6.84 31.469 -2.844 1 91.62 340 PHE B CA 1
ATOM 6120 C C . PHE B 1 340 ? 7.453 30.219 -3.467 1 91.62 340 PHE B C 1
ATOM 6122 O O . PHE B 1 340 ? 6.734 29.344 -3.943 1 91.62 340 PHE B O 1
ATOM 6129 N N . LEU B 1 341 ? 8.742 30.25 -3.498 1 91.44 341 LEU B N 1
ATOM 6130 C CA . LEU B 1 341 ? 9.445 29.094 -4.051 1 91.44 341 LEU B CA 1
ATOM 6131 C C . LEU B 1 341 ? 9.086 27.828 -3.305 1 91.44 341 LEU B C 1
ATOM 6133 O O . LEU B 1 341 ? 8.672 26.828 -3.918 1 91.44 341 LEU B O 1
ATOM 6137 N N . VAL B 1 342 ? 9.148 27.844 -2.021 1 93.56 342 VAL B N 1
ATOM 6138 C CA . VAL B 1 342 ? 8.844 26.656 -1.235 1 93.56 342 VAL B CA 1
ATOM 6139 C C . VAL B 1 342 ? 7.348 26.359 -1.308 1 93.56 342 VAL B C 1
ATOM 6141 O O . VAL B 1 342 ? 6.938 25.188 -1.31 1 93.56 342 VAL B O 1
ATOM 6144 N N . GLY B 1 343 ? 6.57 27.375 -1.41 1 94.25 343 GLY B N 1
ATOM 6145 C CA . GLY B 1 343 ? 5.137 27.203 -1.566 1 94.25 343 GLY B CA 1
ATOM 6146 C C . GLY B 1 343 ? 4.758 26.469 -2.838 1 94.25 343 GLY B C 1
ATOM 6147 O O . GLY B 1 343 ? 3.979 25.516 -2.803 1 94.25 343 GLY B O 1
ATOM 6148 N N . ILE B 1 344 ? 5.324 26.859 -3.904 1 92 344 ILE B N 1
ATOM 6149 C CA . ILE B 1 344 ? 5.023 26.25 -5.199 1 92 344 ILE B CA 1
ATOM 6150 C C . ILE B 1 344 ? 5.477 24.797 -5.203 1 92 344 ILE B C 1
ATOM 6152 O O . ILE B 1 344 ? 4.758 23.922 -5.684 1 92 344 ILE B O 1
ATOM 6156 N N . LEU B 1 345 ? 6.645 24.609 -4.691 1 91.38 345 LEU B N 1
ATOM 6157 C CA . LEU B 1 345 ? 7.137 23.234 -4.605 1 91.38 345 LEU B CA 1
ATOM 6158 C C . LEU B 1 345 ? 6.219 22.375 -3.74 1 91.38 345 LEU B C 1
ATOM 6160 O O . LEU B 1 345 ? 5.945 21.219 -4.07 1 91.38 345 LEU B O 1
ATOM 6164 N N . THR B 1 346 ? 5.734 22.953 -2.686 1 93.31 346 THR B N 1
ATOM 6165 C CA . THR B 1 346 ? 4.832 22.25 -1.784 1 93.31 346 THR B CA 1
ATOM 6166 C C . THR B 1 346 ? 3.512 21.938 -2.48 1 93.31 346 THR B C 1
ATOM 6168 O O . THR B 1 346 ? 2.939 20.859 -2.277 1 93.31 346 THR B O 1
ATOM 6171 N N . VAL B 1 347 ? 3.086 22.781 -3.268 1 90.62 347 VAL B N 1
ATOM 6172 C CA . VAL B 1 347 ? 1.821 22.594 -3.971 1 90.62 347 VAL B CA 1
ATOM 6173 C C . VAL B 1 347 ? 1.939 21.438 -4.949 1 90.62 347 VAL B C 1
ATOM 6175 O O . VAL B 1 347 ? 1.018 20.625 -5.07 1 90.62 347 VAL B O 1
ATOM 6178 N N . PHE B 1 348 ? 3.062 21.297 -5.598 1 87.81 348 PHE B N 1
ATOM 6179 C CA . PHE B 1 348 ? 3.252 20.234 -6.578 1 87.81 348 PHE B CA 1
ATOM 6180 C C . PHE B 1 348 ? 3.539 18.906 -5.891 1 87.81 348 PHE B C 1
ATOM 6182 O O . PHE B 1 348 ? 2.941 17.875 -6.23 1 87.81 348 PHE B O 1
ATOM 6189 N N . LEU B 1 349 ? 4.344 18.969 -4.891 1 85.38 349 LEU B N 1
ATOM 6190 C CA . LEU B 1 349 ? 4.805 17.719 -4.273 1 85.38 349 LEU B CA 1
ATOM 6191 C C . LEU B 1 349 ? 3.811 17.234 -3.229 1 85.38 349 LEU B C 1
ATOM 6193 O O . LEU B 1 349 ? 3.814 16.062 -2.863 1 85.38 349 LEU B O 1
ATOM 6197 N N . ALA B 1 350 ? 2.975 18.156 -2.764 1 88.75 350 ALA B N 1
ATOM 6198 C CA . ALA B 1 350 ? 2.074 17.875 -1.65 1 88.75 350 ALA B CA 1
ATOM 6199 C C . ALA B 1 350 ? 2.828 17.266 -0.475 1 88.75 350 ALA B C 1
ATOM 6201 O O . ALA B 1 350 ? 2.334 16.344 0.177 1 88.75 350 ALA B O 1
ATOM 6202 N N . ASN B 1 351 ? 4.027 17.672 -0.321 1 86.94 351 ASN B N 1
ATOM 6203 C CA . ASN B 1 351 ? 4.949 17.234 0.722 1 86.94 351 ASN B CA 1
ATOM 6204 C C . ASN B 1 351 ? 5.902 18.359 1.133 1 86.94 351 ASN B C 1
ATOM 6206 O O . ASN B 1 351 ? 6.797 18.734 0.372 1 86.94 351 ASN B O 1
ATOM 6210 N N . ASN B 1 352 ? 5.691 18.828 2.307 1 92 352 ASN B N 1
ATOM 6211 C CA . ASN B 1 352 ? 6.473 19.984 2.709 1 92 352 ASN B CA 1
ATOM 6212 C C . ASN B 1 352 ? 7.922 19.609 3.012 1 92 352 ASN B C 1
ATOM 6214 O O . ASN B 1 352 ? 8.844 20.375 2.719 1 92 352 ASN B O 1
ATOM 6218 N N . GLY B 1 353 ? 8.203 18.5 3.551 1 88.19 353 GLY B N 1
ATOM 6219 C CA . GLY B 1 353 ? 9.578 18.062 3.777 1 88.19 353 GLY B CA 1
ATOM 6220 C C . GLY B 1 353 ? 10.391 17.969 2.502 1 88.19 353 GLY B C 1
ATOM 6221 O O . GLY B 1 353 ? 11.492 18.5 2.42 1 88.19 353 GLY B O 1
ATOM 6222 N N . LEU B 1 354 ? 9.82 17.375 1.596 1 87.12 354 LEU B N 1
ATOM 6223 C CA . LEU B 1 354 ? 10.5 17.219 0.314 1 87.12 354 LEU B CA 1
ATOM 6224 C C . LEU B 1 354 ? 10.68 18.562 -0.375 1 87.12 354 LEU B C 1
ATOM 6226 O O . LEU B 1 354 ? 11.68 18.797 -1.055 1 87.12 354 LEU B O 1
ATOM 6230 N N . ALA B 1 355 ? 9.695 19.375 -0.264 1 92.31 355 ALA B N 1
ATOM 6231 C CA . ALA B 1 355 ? 9.781 20.703 -0.859 1 92.31 355 ALA B CA 1
ATOM 6232 C C . ALA B 1 355 ? 10.961 21.484 -0.288 1 92.31 355 ALA B C 1
ATOM 6234 O O . ALA B 1 355 ? 11.711 22.125 -1.031 1 92.31 355 ALA B O 1
ATOM 6235 N N . ILE B 1 356 ? 11.125 21.406 0.978 1 93.31 356 ILE B N 1
ATOM 6236 C CA . ILE B 1 356 ? 12.219 22.094 1.645 1 93.31 356 ILE B CA 1
ATOM 6237 C C . ILE B 1 356 ? 13.555 21.469 1.234 1 93.31 356 ILE B C 1
ATOM 6239 O O . ILE B 1 356 ? 14.508 22.188 0.931 1 93.31 356 ILE B O 1
ATOM 6243 N N . LEU B 1 357 ? 13.586 20.203 1.183 1 88.06 357 LEU B N 1
ATOM 6244 C CA . LEU B 1 357 ? 14.805 19.5 0.817 1 88.06 357 LEU B CA 1
ATOM 6245 C C . LEU B 1 357 ? 15.242 19.859 -0.599 1 88.06 357 LEU B C 1
ATOM 6247 O O . LEU B 1 357 ? 16.422 20.125 -0.842 1 88.06 357 LEU B O 1
ATOM 6251 N N . MET B 1 358 ? 14.312 19.938 -1.448 1 87.44 358 MET B N 1
ATOM 6252 C CA . MET B 1 358 ? 14.602 20.188 -2.857 1 87.44 358 MET B CA 1
ATOM 6253 C C . MET B 1 358 ? 15.016 21.641 -3.076 1 87.44 358 MET B C 1
ATOM 6255 O O . MET B 1 358 ? 15.812 21.938 -3.971 1 87.44 358 MET B O 1
ATOM 6259 N N . SER B 1 359 ? 14.523 22.5 -2.299 1 91 359 SER B N 1
ATOM 6260 C CA . SER B 1 359 ? 14.812 23.922 -2.482 1 91 359 SER B CA 1
ATOM 6261 C C . SER B 1 359 ? 16.031 24.344 -1.655 1 91 359 SER B C 1
ATOM 6263 O O . SER B 1 359 ? 16.484 25.484 -1.762 1 91 359 SER B O 1
ATOM 6265 N N . GLY B 1 360 ? 16.531 23.453 -0.882 1 89.38 360 GLY B N 1
ATOM 6266 C CA . GLY B 1 360 ? 17.531 23.781 0.125 1 89.38 360 GLY B CA 1
ATOM 6267 C C . GLY B 1 360 ? 18.734 24.516 -0.441 1 89.38 360 GLY B C 1
ATOM 6268 O O . GLY B 1 360 ? 19.109 25.578 0.058 1 89.38 360 GLY B O 1
ATOM 6269 N N . SER B 1 361 ? 19.312 24.016 -1.464 1 86.31 361 SER B N 1
ATOM 6270 C CA . SER B 1 361 ? 20.547 24.578 -2.021 1 86.31 361 SER B CA 1
ATOM 6271 C C . SER B 1 361 ? 20.281 25.938 -2.672 1 86.31 361 SER B C 1
ATOM 6273 O O . SER B 1 361 ? 21.078 26.859 -2.541 1 86.31 361 SER B O 1
ATOM 6275 N N . VAL B 1 362 ? 19.203 25.984 -3.291 1 87.94 362 VAL B N 1
ATOM 6276 C CA . VAL B 1 362 ? 18.859 27.234 -3.971 1 87.94 362 VAL B CA 1
ATOM 6277 C C . VAL B 1 362 ? 18.547 28.312 -2.939 1 87.94 362 VAL B C 1
ATOM 6279 O O . VAL B 1 362 ? 19 29.453 -3.084 1 87.94 362 VAL B O 1
ATOM 6282 N N . VAL B 1 363 ? 17.797 27.953 -1.959 1 93.19 363 VAL B N 1
ATOM 6283 C CA . VAL B 1 363 ? 17.453 28.906 -0.901 1 93.19 363 VAL B CA 1
ATOM 6284 C C . VAL B 1 363 ? 18.719 29.359 -0.178 1 93.19 363 VAL B C 1
ATOM 6286 O O . VAL B 1 363 ? 18.875 30.531 0.155 1 93.19 363 VAL B O 1
ATOM 6289 N N . ARG B 1 364 ? 19.609 28.484 0.009 1 91 364 ARG B N 1
ATOM 6290 C CA . ARG B 1 364 ? 20.875 28.828 0.644 1 91 364 ARG B CA 1
ATOM 6291 C C . ARG B 1 364 ? 21.672 29.797 -0.211 1 91 364 ARG B C 1
ATOM 6293 O O . ARG B 1 364 ? 22.281 30.734 0.312 1 91 364 ARG B O 1
ATOM 6300 N N . SER B 1 365 ? 21.688 29.562 -1.451 1 88 365 SER B N 1
ATOM 6301 C CA . SER B 1 365 ? 22.375 30.469 -2.373 1 88 365 SER B CA 1
ATOM 6302 C C . SER B 1 365 ? 21.766 31.859 -2.34 1 88 365 SER B C 1
ATOM 6304 O O . SER B 1 365 ? 22.5 32.875 -2.287 1 88 365 SER B O 1
ATOM 6306 N N . ILE B 1 366 ? 20.5 31.938 -2.357 1 90.25 366 ILE B N 1
ATOM 6307 C CA . ILE B 1 366 ? 19.812 33.219 -2.287 1 90.25 366 ILE B CA 1
ATOM 6308 C C . ILE B 1 366 ? 20.156 33.906 -0.97 1 90.25 366 ILE B C 1
ATOM 6310 O O . ILE B 1 366 ? 20.391 35.125 -0.944 1 90.25 366 ILE B O 1
ATOM 6314 N N . THR B 1 367 ? 20.141 33.156 0.08 1 91.88 367 THR B N 1
ATOM 6315 C CA . THR B 1 367 ? 20.406 33.688 1.418 1 91.88 367 THR B CA 1
ATOM 6316 C C . THR B 1 367 ? 21.812 34.281 1.49 1 91.88 367 THR B C 1
ATOM 6318 O O . THR B 1 367 ? 22 35.344 2.051 1 91.88 367 THR B O 1
ATOM 6321 N N . GLN B 1 368 ? 22.75 33.625 0.905 1 89.56 368 GLN B N 1
ATOM 6322 C CA . GLN B 1 368 ? 24.125 34.062 0.917 1 89.56 368 GLN B CA 1
ATOM 6323 C C . GLN B 1 368 ? 24.328 35.281 0.008 1 89.56 368 GLN B C 1
ATOM 6325 O O . GLN B 1 368 ? 24.984 36.25 0.391 1 89.56 368 GLN B O 1
ATOM 6330 N N . GLU B 1 369 ? 23.766 35.219 -1.077 1 88.62 369 GLU B N 1
ATOM 6331 C CA . GLU B 1 369 ? 23.938 36.281 -2.068 1 88.62 369 GLU B CA 1
ATOM 6332 C C . GLU B 1 369 ? 23.312 37.562 -1.586 1 88.62 369 GLU B C 1
ATOM 6334 O O . GLU B 1 369 ? 23.797 38.656 -1.914 1 88.62 369 GLU B O 1
ATOM 6339 N N . ASN B 1 370 ? 22.281 37.5 -0.874 1 90.25 370 ASN B N 1
ATOM 6340 C CA . ASN B 1 370 ? 21.578 38.688 -0.443 1 90.25 370 ASN B CA 1
ATOM 6341 C C . ASN B 1 370 ? 21.812 39 1.034 1 90.25 370 ASN B C 1
ATOM 6343 O O . ASN B 1 370 ? 21.141 39.844 1.617 1 90.25 370 ASN B O 1
ATOM 6347 N N . ASN B 1 371 ? 22.672 38.281 1.681 1 90.5 371 ASN B N 1
ATOM 6348 C CA . ASN B 1 371 ? 23.094 38.469 3.066 1 90.5 371 ASN B CA 1
ATOM 6349 C C . ASN B 1 371 ? 21.906 38.406 4.02 1 90.5 371 ASN B C 1
ATOM 6351 O O . ASN B 1 371 ? 21.719 39.312 4.832 1 90.5 371 ASN B O 1
ATOM 6355 N N . LEU B 1 372 ? 21.109 37.469 3.83 1 92.94 372 LEU B N 1
ATOM 6356 C CA . LEU B 1 372 ? 19.953 37.25 4.707 1 92.94 372 LEU B CA 1
ATOM 6357 C C . LEU B 1 372 ? 20.359 36.438 5.934 1 92.94 372 LEU B C 1
ATOM 6359 O O . LEU B 1 372 ? 21.406 35.781 5.938 1 92.94 372 LEU B O 1
ATOM 6363 N N . ASN B 1 373 ? 19.531 36.562 6.98 1 93.75 373 ASN B N 1
ATOM 6364 C CA . ASN B 1 373 ? 19.75 35.781 8.18 1 93.75 373 ASN B CA 1
ATOM 6365 C C . ASN B 1 373 ? 19.297 34.312 7.977 1 93.75 373 ASN B C 1
ATOM 6367 O O . ASN B 1 373 ? 18.109 34.062 7.824 1 93.75 373 ASN B O 1
ATOM 6371 N N . SER B 1 374 ? 20.188 33.406 8.055 1 95.69 374 SER B N 1
ATOM 6372 C CA . SER B 1 374 ? 19.906 31.984 7.77 1 95.69 374 SER B CA 1
ATOM 6373 C C . SER B 1 374 ? 18.922 31.406 8.766 1 95.69 374 SER B C 1
ATOM 6375 O O . SER B 1 374 ? 18.109 30.547 8.406 1 95.69 374 SER B O 1
ATOM 6377 N N . LYS B 1 375 ? 19 31.828 9.992 1 94.81 375 LYS B N 1
ATOM 6378 C CA . LYS B 1 375 ? 18.094 31.312 11.016 1 94.81 375 LYS B CA 1
ATOM 6379 C C . LYS B 1 375 ? 16.656 31.734 10.727 1 94.81 375 LYS B C 1
ATOM 6381 O O . LYS B 1 375 ? 15.734 30.906 10.828 1 94.81 375 LYS B O 1
ATOM 6386 N N . ARG B 1 376 ? 16.5 32.906 10.336 1 93.88 376 ARG B N 1
ATOM 6387 C CA . ARG B 1 376 ? 15.18 33.438 9.961 1 93.88 376 ARG B CA 1
ATOM 6388 C C . ARG B 1 376 ? 14.656 32.719 8.711 1 93.88 376 ARG B C 1
ATOM 6390 O O . ARG B 1 376 ? 13.484 32.344 8.641 1 93.88 376 ARG B O 1
ATOM 6397 N N . ILE B 1 377 ? 15.523 32.531 7.773 1 95.5 377 ILE B N 1
ATOM 6398 C CA . ILE B 1 377 ? 15.141 31.922 6.504 1 95.5 377 ILE B CA 1
ATOM 6399 C C . ILE B 1 377 ? 14.711 30.484 6.738 1 95.5 377 ILE B C 1
ATOM 6401 O O . ILE B 1 377 ? 13.727 30.016 6.152 1 95.5 377 ILE B O 1
ATOM 6405 N N . ALA B 1 378 ? 15.422 29.797 7.59 1 95.69 378 ALA B N 1
ATOM 6406 C CA . ALA B 1 378 ? 15.062 28.422 7.918 1 95.69 378 ALA B CA 1
ATOM 6407 C C . ALA B 1 378 ? 13.664 28.344 8.523 1 95.69 378 ALA B C 1
ATOM 6409 O O . ALA B 1 378 ? 12.883 27.438 8.195 1 95.69 378 ALA B O 1
ATOM 6410 N N . ALA B 1 379 ? 13.344 29.266 9.391 1 95.06 379 ALA B N 1
ATOM 6411 C CA . ALA B 1 379 ? 12.023 29.312 10.008 1 95.06 379 ALA B CA 1
ATOM 6412 C C . ALA B 1 379 ? 10.953 29.656 8.977 1 95.06 379 ALA B C 1
ATOM 6414 O O . ALA B 1 379 ? 9.859 29.078 8.984 1 95.06 379 ALA B O 1
ATOM 6415 N N . LEU B 1 380 ? 11.258 30.578 8.133 1 94.62 380 LEU B N 1
ATOM 6416 C CA . LEU B 1 380 ? 10.328 30.984 7.086 1 94.62 380 LEU B CA 1
ATOM 6417 C C . LEU B 1 380 ? 10.023 29.828 6.145 1 94.62 380 LEU B C 1
ATOM 6419 O O . LEU B 1 380 ? 8.875 29.656 5.723 1 94.62 380 LEU B O 1
ATOM 6423 N N . LEU B 1 381 ? 11.047 29.078 5.828 1 94.81 381 LEU B N 1
ATOM 6424 C CA . LEU B 1 381 ? 10.883 27.906 4.988 1 94.81 381 LEU B CA 1
ATOM 6425 C C . LEU B 1 381 ? 9.914 26.906 5.629 1 94.81 381 LEU B C 1
ATOM 6427 O O . LEU B 1 381 ? 9 26.406 4.965 1 94.81 381 LEU B O 1
ATOM 6431 N N . CYS B 1 382 ? 10.094 26.656 6.82 1 94.31 382 CYS B N 1
ATOM 6432 C CA . CYS B 1 382 ? 9.297 25.703 7.582 1 94.31 382 CYS B CA 1
ATOM 6433 C C . CYS B 1 382 ? 7.84 26.156 7.66 1 94.31 382 CYS B C 1
ATOM 6435 O O . CYS B 1 382 ? 6.934 25.391 7.301 1 94.31 382 CYS B O 1
ATOM 6437 N N . MET B 1 383 ? 7.637 27.375 8.047 1 95.38 383 MET B N 1
ATOM 6438 C CA . MET B 1 383 ? 6.293 27.906 8.258 1 95.38 383 MET B CA 1
ATOM 6439 C C . MET B 1 383 ? 5.535 28.016 6.938 1 95.38 383 MET B C 1
ATOM 6441 O O . MET B 1 383 ? 4.359 27.656 6.859 1 95.38 383 MET B O 1
ATOM 6445 N N . SER B 1 384 ? 6.176 28.469 5.941 1 95.25 384 SER B N 1
ATOM 6446 C CA . SER B 1 384 ? 5.527 28.672 4.648 1 95.25 384 SER B CA 1
ATOM 6447 C C . SER B 1 384 ? 5.121 27.344 4.027 1 95.25 384 SER B C 1
ATOM 6449 O O . SER B 1 384 ? 4.035 27.219 3.463 1 95.25 384 SER B O 1
ATOM 6451 N N . SER B 1 385 ? 6.023 26.391 4.09 1 94.06 385 SER B N 1
ATOM 6452 C CA . SER B 1 385 ? 5.703 25.094 3.521 1 94.06 385 SER B CA 1
ATOM 6453 C C . SER B 1 385 ? 4.477 24.484 4.195 1 94.06 385 SER B C 1
ATOM 6455 O O . SER B 1 385 ? 3.629 23.891 3.525 1 94.06 385 SER B O 1
ATOM 6457 N N . CYS B 1 386 ? 4.367 24.656 5.438 1 92.5 386 CYS B N 1
ATOM 6458 C CA . CYS B 1 386 ? 3.236 24.109 6.188 1 92.5 386 CYS B CA 1
ATOM 6459 C C . CYS B 1 386 ? 1.95 24.859 5.836 1 92.5 386 CYS B C 1
ATOM 6461 O O . CYS B 1 386 ? 0.88 24.25 5.762 1 92.5 386 CYS B O 1
ATOM 6463 N N . PHE B 1 387 ? 2.084 26.141 5.711 1 93.94 387 PHE B N 1
ATOM 6464 C CA . PHE B 1 387 ? 0.934 26.938 5.312 1 93.94 387 PHE B CA 1
ATOM 6465 C C . PHE B 1 387 ? 0.375 26.469 3.977 1 93.94 387 PHE B C 1
ATOM 6467 O O . PHE B 1 387 ? -0.821 26.188 3.863 1 93.94 387 PHE B O 1
ATOM 6474 N N . PHE B 1 388 ? 1.179 26.359 3.012 1 94 388 PHE B N 1
ATOM 6475 C CA . PHE B 1 388 ? 0.733 25.984 1.671 1 94 388 PHE B CA 1
ATOM 6476 C C . PHE B 1 388 ? 0.201 24.562 1.645 1 94 388 PHE B C 1
ATOM 6478 O O . PHE B 1 388 ? -0.744 24.266 0.913 1 94 388 PHE B O 1
ATOM 6485 N N . LEU B 1 389 ? 0.8 23.734 2.393 1 93.56 389 LEU B N 1
ATOM 6486 C CA . LEU B 1 389 ? 0.328 22.359 2.463 1 93.56 389 LEU B CA 1
ATOM 6487 C C . LEU B 1 389 ? -1.093 22.297 3.016 1 93.56 389 LEU B C 1
ATOM 6489 O O . LEU B 1 389 ? -1.905 21.484 2.561 1 93.56 389 LEU B O 1
ATOM 6493 N N . SER B 1 390 ? -1.392 23.156 3.92 1 93.25 390 SER B N 1
ATOM 6494 C CA . SER B 1 390 ? -2.682 23.172 4.602 1 93.25 390 SER B CA 1
ATOM 6495 C C . SER B 1 390 ? -3.791 23.672 3.684 1 93.25 390 SER B C 1
ATOM 6497 O O . SER B 1 390 ? -4.945 23.25 3.816 1 93.25 390 SER B O 1
ATOM 6499 N N . ILE B 1 391 ? -3.457 24.469 2.764 1 91.69 391 ILE B N 1
ATOM 6500 C CA . ILE B 1 391 ? -4.496 25.078 1.943 1 91.69 391 ILE B CA 1
ATOM 6501 C C . ILE B 1 391 ? -4.598 24.344 0.607 1 91.69 391 ILE B C 1
ATOM 6503 O O . ILE B 1 391 ? -5.289 24.797 -0.307 1 91.69 391 ILE B O 1
ATOM 6507 N N . LEU B 1 392 ? -3.971 23.297 0.492 1 93 392 LEU B N 1
ATOM 6508 C CA . LEU B 1 392 ? -3.988 22.516 -0.741 1 93 392 LEU B CA 1
ATOM 6509 C C . LEU B 1 392 ? -5.141 21.516 -0.737 1 93 392 LEU B C 1
ATOM 6511 O O . LEU B 1 392 ? -5.137 20.562 0.042 1 93 392 LEU B O 1
ATOM 6515 N N . PRO B 1 393 ? -6.105 21.688 -1.655 1 90.75 393 PRO B N 1
ATOM 6516 C CA . PRO B 1 393 ? -7.25 20.766 -1.681 1 90.75 393 PRO B CA 1
ATOM 6517 C C . PRO B 1 393 ? -6.844 19.328 -2 1 90.75 393 PRO B C 1
ATOM 6519 O O . PRO B 1 393 ? -7.523 18.391 -1.587 1 90.75 393 PRO B O 1
ATOM 6522 N N . HIS B 1 394 ? -5.727 19.188 -2.707 1 89.5 394 HIS B N 1
ATOM 6523 C CA . HIS B 1 394 ? -5.316 17.859 -3.145 1 89.5 394 HIS B CA 1
ATOM 6524 C C . HIS B 1 394 ? -4.266 17.266 -2.209 1 89.5 394 HIS B C 1
ATOM 6526 O O . HIS B 1 394 ? -3.674 16.234 -2.512 1 89.5 394 HIS B O 1
ATOM 6532 N N . SER B 1 395 ? -4.008 17.969 -1.101 1 91.56 395 SER B N 1
ATOM 6533 C CA . SER B 1 395 ? -3.08 17.391 -0.141 1 91.56 395 SER B CA 1
ATOM 6534 C C . SER B 1 395 ? -3.693 16.172 0.547 1 91.56 395 SER B C 1
ATOM 6536 O O . SER B 1 395 ? -4.914 16.078 0.676 1 91.56 395 SER B O 1
ATOM 6538 N N . MET B 1 396 ? -2.854 15.289 0.967 1 89.44 396 MET B N 1
ATOM 6539 C CA . MET B 1 396 ? -3.32 14.094 1.664 1 89.44 396 MET B CA 1
ATOM 6540 C C . MET B 1 396 ? -4.039 14.461 2.957 1 89.44 396 MET B C 1
ATOM 6542 O O . MET B 1 396 ? -4.973 13.773 3.375 1 89.44 396 MET B O 1
ATOM 6546 N N . HIS B 1 397 ? -3.689 15.539 3.564 1 92.94 397 HIS B N 1
ATOM 6547 C CA . HIS B 1 397 ? -4.305 16 4.805 1 92.94 397 HIS B CA 1
ATOM 6548 C C . HIS B 1 397 ? -5.766 16.375 4.586 1 92.94 397 HIS B C 1
ATOM 6550 O O . HIS B 1 397 ? -6.641 15.961 5.348 1 92.94 397 HIS B O 1
ATOM 6556 N N . VAL B 1 398 ? -5.965 17.125 3.523 1 93.38 398 VAL B N 1
ATOM 6557 C CA . VAL B 1 398 ? -7.312 17.594 3.217 1 93.38 398 VAL B CA 1
ATOM 6558 C C . VAL B 1 398 ? -8.148 16.438 2.67 1 93.38 398 VAL B C 1
ATOM 6560 O O . VAL B 1 398 ? -9.312 16.281 3.047 1 93.38 398 VAL B O 1
ATOM 6563 N N . ILE B 1 399 ? -7.559 15.656 1.837 1 90.06 399 ILE B N 1
ATOM 6564 C CA . ILE B 1 399 ? -8.258 14.516 1.264 1 90.06 399 ILE B CA 1
ATOM 6565 C C . ILE B 1 399 ? -8.688 13.562 2.377 1 90.06 399 ILE B C 1
ATOM 6567 O O . ILE B 1 399 ? -9.789 13.008 2.342 1 90.06 399 ILE B O 1
ATOM 6571 N N . ALA B 1 400 ? -7.859 13.375 3.32 1 90.75 400 ALA B N 1
ATOM 6572 C CA . ALA B 1 400 ? -8.18 12.5 4.441 1 90.75 400 ALA B CA 1
ATOM 6573 C C . ALA B 1 400 ? -9.406 13.008 5.203 1 90.75 400 ALA B C 1
ATOM 6575 O O . ALA B 1 400 ? -10.281 12.219 5.578 1 90.75 400 ALA B O 1
ATOM 6576 N N . LEU B 1 401 ? -9.477 14.266 5.43 1 92.44 401 LEU B N 1
ATOM 6577 C CA . LEU B 1 401 ? -10.602 14.852 6.148 1 92.44 401 LEU B CA 1
ATOM 6578 C C . LEU B 1 401 ? -11.898 14.664 5.371 1 92.44 401 LEU B C 1
ATOM 6580 O O . LEU B 1 401 ? -12.945 14.367 5.957 1 92.44 401 LEU B O 1
ATOM 6584 N N . VAL B 1 402 ? -11.797 14.82 4.066 1 89.44 402 VAL B N 1
ATOM 6585 C CA . VAL B 1 402 ? -12.953 14.594 3.203 1 89.44 402 VAL B CA 1
ATOM 6586 C C . VAL B 1 402 ? -13.375 13.133 3.277 1 89.44 402 VAL B C 1
ATOM 6588 O O . VAL B 1 402 ? -14.57 12.828 3.361 1 89.44 402 VAL B O 1
ATOM 6591 N N . ASP B 1 403 ? -12.375 12.312 3.309 1 86.88 403 ASP B N 1
ATOM 6592 C CA . ASP B 1 403 ? -12.641 10.875 3.326 1 86.88 403 ASP B CA 1
ATOM 6593 C C . ASP B 1 403 ? -13.258 10.445 4.656 1 86.88 403 ASP B C 1
ATOM 6595 O O . ASP B 1 403 ? -14.164 9.617 4.688 1 86.88 403 ASP B O 1
ATOM 6599 N N . PHE B 1 404 ? -12.82 11 5.758 1 87.44 404 PHE B N 1
ATOM 6600 C CA . PHE B 1 404 ? -13.32 10.648 7.082 1 87.44 404 PHE B CA 1
ATOM 6601 C C . PHE B 1 404 ? -14.789 11.039 7.23 1 87.44 404 PHE B C 1
ATOM 6603 O O . PHE B 1 404 ? -15.508 10.469 8.055 1 87.44 404 PHE B O 1
ATOM 6610 N N . THR B 1 405 ? -15.258 11.953 6.375 1 89.25 405 THR B N 1
ATOM 6611 C CA . THR B 1 405 ? -16.656 12.383 6.449 1 89.25 405 THR B CA 1
ATOM 6612 C C . THR B 1 405 ? -17.469 11.766 5.32 1 89.25 405 THR B C 1
ATOM 6614 O O . THR B 1 405 ? -18.609 12.164 5.082 1 89.25 405 THR B O 1
ATOM 6617 N N . LYS B 1 406 ? -16.828 10.938 4.586 1 85.06 406 LYS B N 1
ATOM 6618 C CA . LYS B 1 406 ? -17.469 10.242 3.473 1 85.06 406 LYS B CA 1
ATOM 6619 C C . LYS B 1 406 ? -18.062 11.227 2.482 1 85.06 406 LYS B C 1
ATOM 6621 O O . LYS B 1 406 ? -19.203 11.055 2.041 1 85.06 406 LYS B O 1
ATOM 6626 N N . GLY B 1 407 ? -17.422 12.398 2.375 1 86.12 407 GLY B N 1
ATOM 6627 C CA . GLY B 1 407 ? -17.797 13.344 1.335 1 86.12 407 GLY B CA 1
ATOM 6628 C C . GLY B 1 407 ? -18.766 14.406 1.818 1 86.12 407 GLY B C 1
ATOM 6629 O O . GLY B 1 407 ? -19.172 15.273 1.045 1 86.12 407 GLY B O 1
ATOM 6630 N N . LYS B 1 408 ? -19.109 14.367 3.055 1 88.88 408 LYS B N 1
ATOM 6631 C CA . LYS B 1 408 ? -19.984 15.414 3.574 1 88.88 408 LYS B CA 1
ATOM 6632 C C . LYS B 1 408 ? -19.297 16.766 3.537 1 88.88 408 LYS B C 1
ATOM 6634 O O . LYS B 1 408 ? -19.969 17.812 3.512 1 88.88 408 LYS B O 1
ATOM 6639 N N . LEU B 1 409 ? -18 16.625 3.502 1 90.25 409 LEU B N 1
ATOM 6640 C CA . LEU B 1 409 ? -17.156 17.812 3.477 1 90.25 409 LEU B CA 1
ATOM 6641 C C . LEU B 1 409 ? -16.438 17.953 2.133 1 90.25 409 LEU B C 1
ATOM 6643 O O . LEU B 1 409 ? -15.945 16.953 1.587 1 90.25 409 LEU B O 1
ATOM 6647 N N . SER B 1 410 ? -16.469 19.172 1.591 1 90.25 410 SER B N 1
ATOM 6648 C CA . SER B 1 410 ? -15.586 19.469 0.468 1 90.25 410 SER B CA 1
ATOM 6649 C C . SER B 1 410 ? -14.32 20.172 0.937 1 90.25 410 SER B C 1
ATOM 6651 O O . SER B 1 410 ? -14.305 20.781 2.004 1 90.25 410 SER B O 1
ATOM 6653 N N . PRO B 1 411 ? -13.258 20.062 0.157 1 90.88 411 PRO B N 1
ATOM 6654 C CA . PRO B 1 411 ? -12.031 20.75 0.53 1 90.88 411 PRO B CA 1
ATOM 6655 C C . PRO B 1 411 ? -12.234 22.25 0.72 1 90.88 411 PRO B C 1
ATOM 6657 O O . PRO B 1 411 ? -11.688 22.844 1.656 1 90.88 411 PRO B O 1
ATOM 6660 N N . PHE B 1 412 ? -13.102 22.828 -0.008 1 91.62 412 PHE B N 1
ATOM 6661 C CA . PHE B 1 412 ? -13.258 24.281 -0.003 1 91.62 412 PHE B CA 1
ATOM 6662 C C . PHE B 1 412 ? -14.125 24.734 1.17 1 91.62 412 PHE B C 1
ATOM 6664 O O . PHE B 1 412 ? -14.062 25.891 1.586 1 91.62 412 PHE B O 1
ATOM 6671 N N . ASP B 1 413 ? -14.906 23.812 1.702 1 93.38 413 ASP B N 1
ATOM 6672 C CA . ASP B 1 413 ? -15.672 24.109 2.908 1 93.38 413 ASP B CA 1
ATOM 6673 C C . ASP B 1 413 ? -14.75 24.391 4.094 1 93.38 413 ASP B C 1
ATOM 6675 O O . ASP B 1 413 ? -15.109 25.141 5.004 1 93.38 413 ASP B O 1
ATOM 6679 N N . ILE B 1 414 ? -13.578 23.859 4.027 1 95.06 414 ILE B N 1
ATOM 6680 C CA . ILE B 1 414 ? -12.656 23.891 5.156 1 95.06 414 ILE B CA 1
ATOM 6681 C C . ILE B 1 414 ? -11.875 25.203 5.164 1 95.06 414 ILE B C 1
ATOM 6683 O O . ILE B 1 414 ? -11.508 25.703 6.227 1 95.06 414 ILE B O 1
ATOM 6687 N N . PHE B 1 415 ? -11.703 25.828 4.055 1 94.31 415 PHE B N 1
ATOM 6688 C CA . PHE B 1 415 ? -10.719 26.875 3.84 1 94.31 415 PHE B CA 1
ATOM 6689 C C . PHE B 1 415 ? -11.062 28.109 4.66 1 94.31 415 PHE B C 1
ATOM 6691 O O . PHE B 1 415 ? -10.18 28.734 5.27 1 94.31 415 PHE B O 1
ATOM 6698 N N . PRO B 1 416 ? -12.344 28.391 4.754 1 94.31 416 PRO B N 1
ATOM 6699 C CA . PRO B 1 416 ? -12.664 29.578 5.562 1 94.31 416 PRO B CA 1
ATOM 6700 C C . PRO B 1 416 ? -12.32 29.391 7.039 1 94.31 416 PRO B C 1
ATOM 6702 O O . PRO B 1 416 ? -12.195 30.375 7.773 1 94.31 416 PRO B O 1
ATOM 6705 N N . PHE B 1 417 ? -12.07 28.203 7.43 1 95.94 417 PHE B N 1
ATOM 6706 C CA . PHE B 1 417 ? -11.883 27.938 8.852 1 95.94 417 PHE B CA 1
ATOM 6707 C C . PHE B 1 417 ? -10.43 27.609 9.148 1 95.94 417 PHE B C 1
ATOM 6709 O O . PHE B 1 417 ? -10.117 27.078 10.219 1 95.94 417 PHE B O 1
ATOM 6716 N N . LEU B 1 418 ? -9.586 27.891 8.172 1 97.38 418 LEU B N 1
ATOM 6717 C CA . LEU B 1 418 ? -8.148 27.781 8.414 1 97.38 418 LEU B CA 1
ATOM 6718 C C . LEU B 1 418 ? -7.625 29.031 9.109 1 97.38 418 LEU B C 1
ATOM 6720 O O . LEU B 1 418 ? -6.789 29.75 8.562 1 97.38 418 LEU B O 1
ATOM 6724 N N . ILE B 1 419 ? -8 29.141 10.328 1 97.25 419 ILE B N 1
ATOM 6725 C CA . ILE B 1 419 ? -7.809 30.359 11.086 1 97.25 419 ILE B CA 1
ATOM 6726 C C . ILE B 1 419 ? -6.34 30.516 11.469 1 97.25 419 ILE B C 1
ATOM 6728 O O . ILE B 1 419 ? -5.762 31.594 11.328 1 97.25 419 ILE B O 1
ATOM 6732 N N . TYR B 1 420 ? -5.762 29.438 11.93 1 97.44 420 TYR B N 1
ATOM 6733 C CA . TYR B 1 420 ? -4.348 29.469 12.289 1 97.44 420 TYR B CA 1
ATOM 6734 C C . TYR B 1 420 ? -3.492 29.844 11.086 1 97.44 420 TYR B C 1
ATOM 6736 O O . TYR B 1 420 ? -2.609 30.703 11.188 1 97.44 420 TYR B O 1
ATOM 6744 N N . GLN B 1 421 ? -3.773 29.234 9.984 1 97.25 421 GLN B N 1
ATOM 6745 C CA . GLN B 1 421 ? -3.021 29.516 8.766 1 97.25 421 GLN B CA 1
ATOM 6746 C C . GLN B 1 421 ? -3.189 30.969 8.336 1 97.25 421 GLN B C 1
ATOM 6748 O O . GLN B 1 421 ? -2.238 31.594 7.863 1 97.25 421 GLN B O 1
ATOM 6753 N N . GLY B 1 422 ? -4.383 31.438 8.5 1 96.62 422 GLY B N 1
ATOM 6754 C CA . GLY B 1 422 ? -4.629 32.844 8.18 1 96.62 422 GLY B CA 1
ATOM 6755 C C . GLY B 1 422 ? -3.795 33.812 9 1 96.62 422 GLY B C 1
ATOM 6756 O O . GLY B 1 422 ? -3.178 34.719 8.453 1 96.62 422 GLY B O 1
ATOM 6757 N N . PHE B 1 423 ? -3.783 33.562 10.25 1 96.81 423 PHE B N 1
ATOM 6758 C CA . PHE B 1 423 ? -2.998 34.406 11.133 1 96.81 423 PHE B CA 1
ATOM 6759 C C . PHE B 1 423 ? -1.507 34.25 10.852 1 96.81 423 PHE B C 1
ATOM 6761 O O . PHE B 1 423 ? -0.752 35.219 10.906 1 96.81 423 PHE B O 1
ATOM 6768 N N . LEU B 1 424 ? -1.101 33.031 10.594 1 96.25 424 LEU B N 1
ATOM 6769 C CA . LEU B 1 424 ? 0.31 32.75 10.352 1 96.25 424 LEU B CA 1
ATOM 6770 C C . LEU B 1 424 ? 0.8 33.5 9.109 1 96.25 424 LEU B C 1
ATOM 6772 O O . LEU B 1 424 ? 1.846 34.156 9.148 1 96.25 424 LEU B O 1
ATOM 6776 N N . VAL B 1 425 ? 0.05 33.406 8.023 1 95.25 425 VAL B N 1
ATOM 6777 C CA . VAL B 1 425 ? 0.46 34.062 6.781 1 95.25 425 VAL B CA 1
ATOM 6778 C C . VAL B 1 425 ? 0.43 35.562 6.953 1 95.25 425 VAL B C 1
ATOM 6780 O O . VAL B 1 425 ? 1.268 36.281 6.391 1 95.25 425 VAL B O 1
ATOM 6783 N N . LEU B 1 426 ? -0.516 36.062 7.703 1 95.44 426 LEU B N 1
ATOM 6784 C CA . LEU B 1 426 ? -0.588 37.5 7.98 1 95.44 426 LEU B CA 1
ATOM 6785 C C . LEU B 1 426 ? 0.65 37.969 8.734 1 95.44 426 LEU B C 1
ATOM 6787 O O . LEU B 1 426 ? 1.245 39 8.383 1 95.44 426 LEU B O 1
ATOM 6791 N N . LEU B 1 427 ? 1.028 37.219 9.711 1 94.62 427 LEU B N 1
ATOM 6792 C CA . LEU B 1 427 ? 2.186 37.594 10.516 1 94.62 427 LEU B CA 1
ATOM 6793 C C . LEU B 1 427 ? 3.471 37.5 9.703 1 94.62 427 LEU B C 1
ATOM 6795 O O . LEU B 1 427 ? 4.371 38.312 9.859 1 94.62 427 LEU B O 1
ATOM 6799 N N . ILE B 1 428 ? 3.57 36.469 8.859 1 93.38 428 ILE B N 1
ATOM 6800 C CA . ILE B 1 428 ? 4.723 36.312 7.98 1 93.38 428 ILE B CA 1
ATOM 6801 C C . ILE B 1 428 ? 4.785 37.5 6.996 1 93.38 428 ILE B C 1
ATOM 6803 O O . ILE B 1 428 ? 5.848 38.094 6.793 1 93.38 428 ILE B O 1
ATOM 6807 N N . ALA B 1 429 ? 3.666 37.844 6.418 1 93.12 429 ALA B N 1
ATOM 6808 C CA . ALA B 1 429 ? 3.596 38.906 5.449 1 93.12 429 ALA B CA 1
ATOM 6809 C C . ALA B 1 429 ? 3.979 40.25 6.09 1 93.12 429 ALA B C 1
ATOM 6811 O O . ALA B 1 429 ? 4.73 41.031 5.508 1 93.12 429 ALA B O 1
ATOM 6812 N N . LEU B 1 430 ? 3.451 40.469 7.27 1 92.25 430 LEU B N 1
ATOM 6813 C CA . LEU B 1 430 ? 3.779 41.719 7.992 1 92.25 430 LEU B CA 1
ATOM 6814 C C . LEU B 1 430 ? 5.266 41.781 8.32 1 92.25 430 LEU B C 1
ATOM 6816 O O . LEU B 1 430 ? 5.879 42.844 8.25 1 92.25 430 LEU B O 1
ATOM 6820 N N . SER B 1 431 ? 5.801 40.656 8.586 1 90.38 431 SER B N 1
ATOM 6821 C CA . SER B 1 431 ? 7.223 40.562 8.906 1 90.38 431 SER B CA 1
ATOM 6822 C C . SER B 1 431 ? 8.078 40.875 7.688 1 90.38 431 SER B C 1
ATOM 6824 O O . SER B 1 431 ? 9.078 41.594 7.789 1 90.38 431 SER B O 1
ATOM 6826 N N . ILE B 1 432 ? 7.707 40.406 6.586 1 88.69 432 ILE B N 1
ATOM 6827 C CA . ILE B 1 432 ? 8.477 40.562 5.355 1 88.69 432 ILE B CA 1
ATOM 6828 C C . ILE B 1 432 ? 8.414 42.031 4.902 1 88.69 432 ILE B C 1
ATOM 6830 O O . ILE B 1 432 ? 9.398 42.562 4.379 1 88.69 432 ILE B O 1
ATOM 6834 N N . ILE B 1 433 ? 7.277 42.688 5.23 1 87.44 433 ILE B N 1
ATOM 6835 C CA . ILE B 1 433 ? 7.141 44.094 4.785 1 87.44 433 ILE B CA 1
ATOM 6836 C C . ILE B 1 433 ? 7.766 45.031 5.812 1 87.44 433 ILE B C 1
ATOM 6838 O O . ILE B 1 433 ? 7.773 46.25 5.625 1 87.44 433 ILE B O 1
ATOM 6842 N N . GLY B 1 434 ? 8.273 44.531 6.906 1 83.25 434 GLY B N 1
ATOM 6843 C CA . GLY B 1 434 ? 9.023 45.344 7.848 1 83.25 434 GLY B CA 1
ATOM 6844 C C . GLY B 1 434 ? 8.297 45.562 9.164 1 83.25 434 GLY B C 1
ATOM 6845 O O . GLY B 1 434 ? 8.82 46.219 10.062 1 83.25 434 GLY B O 1
ATOM 6846 N N . LEU B 1 435 ? 7.09 45 9.258 1 80.31 435 LEU B N 1
ATOM 6847 C CA . LEU B 1 435 ? 6.328 45.094 10.5 1 80.31 435 LEU B CA 1
ATOM 6848 C C . LEU B 1 435 ? 6.438 43.812 11.305 1 80.31 435 LEU B C 1
ATOM 6850 O O . LEU B 1 435 ? 5.441 43.125 11.508 1 80.31 435 LEU B O 1
ATOM 6854 N N . ASP B 1 436 ? 7.594 43.531 11.719 1 80.5 436 ASP B N 1
ATOM 6855 C CA . ASP B 1 436 ? 7.887 42.281 12.406 1 80.5 436 ASP B CA 1
ATOM 6856 C C . ASP B 1 436 ? 7.418 42.312 13.859 1 80.5 436 ASP B C 1
ATOM 6858 O O . ASP B 1 436 ? 7.816 43.219 14.617 1 80.5 436 ASP B O 1
ATOM 6862 N N . ILE B 1 437 ? 6.594 41.406 14.125 1 74.81 437 ILE B N 1
ATOM 6863 C CA . ILE B 1 437 ? 6.031 41.312 15.469 1 74.81 437 ILE B CA 1
ATOM 6864 C C . ILE B 1 437 ? 7.152 41.125 16.484 1 74.81 437 ILE B C 1
ATOM 6866 O O . ILE B 1 437 ? 6.984 41.406 17.672 1 74.81 437 ILE B O 1
ATOM 6870 N N . ARG B 1 438 ? 8.32 40.594 16.109 1 72.62 438 ARG B N 1
ATOM 6871 C CA . ARG B 1 438 ? 9.469 40.406 16.969 1 72.62 438 ARG B CA 1
ATOM 6872 C C . ARG B 1 438 ? 9.93 41.719 17.578 1 72.62 438 ARG B C 1
ATOM 6874 O O . ARG B 1 438 ? 10.477 41.75 18.672 1 72.62 438 ARG B O 1
ATOM 6881 N N . LEU B 1 439 ? 9.625 42.656 16.75 1 67 439 LEU B N 1
ATOM 6882 C CA . LEU B 1 439 ? 10.031 43.969 17.172 1 67 439 LEU B CA 1
ATOM 6883 C C . LEU B 1 439 ? 9.125 44.5 18.281 1 67 439 LEU B C 1
ATOM 6885 O O . LEU B 1 439 ? 9.578 45.219 19.188 1 67 439 LEU B O 1
ATOM 6889 N N . VAL B 1 440 ? 7.973 44.062 18.141 1 62 440 VAL B N 1
ATOM 6890 C CA . VAL B 1 440 ? 7.031 44.469 19.188 1 62 440 VAL B CA 1
ATOM 6891 C C . VAL B 1 440 ? 7.363 43.719 20.484 1 62 440 VAL B C 1
ATOM 6893 O O . VAL B 1 440 ? 7.383 44.312 21.562 1 62 440 VAL B O 1
ATOM 6896 N N . PHE B 1 441 ? 7.668 42.5 20.344 1 63.66 441 PHE B N 1
ATOM 6897 C CA . PHE B 1 441 ? 7.969 41.688 21.531 1 63.66 441 PHE B CA 1
ATOM 6898 C C . PHE B 1 441 ? 9.312 42.094 22.109 1 63.66 441 PHE B C 1
ATOM 6900 O O . PHE B 1 441 ? 9.477 42.125 23.344 1 63.66 441 PHE B O 1
ATOM 6907 N N . ARG B 1 442 ? 10.32 42.25 21.312 1 57.97 442 ARG B N 1
ATOM 6908 C CA . ARG B 1 442 ? 11.602 42.719 21.812 1 57.97 442 ARG B CA 1
ATOM 6909 C C . ARG B 1 442 ? 11.461 44.062 22.531 1 57.97 442 ARG B C 1
ATOM 6911 O O . ARG B 1 442 ? 12.086 44.281 23.562 1 57.97 442 ARG B O 1
ATOM 6918 N N . SER B 1 443 ? 10.711 44.812 21.875 1 55.25 443 SER B N 1
ATOM 6919 C CA . SER B 1 443 ? 10.477 46.094 22.547 1 55.25 443 SER B CA 1
ATOM 6920 C C . SER B 1 443 ? 9.805 45.906 23.906 1 55.25 443 SER B C 1
ATOM 6922 O O . SER B 1 443 ? 10.156 46.562 24.875 1 55.25 443 SER B O 1
ATOM 6924 N N . PHE B 1 444 ? 9.008 44.906 23.844 1 50.97 444 PHE B N 1
ATOM 6925 C CA . PHE B 1 444 ? 8.328 44.625 25.094 1 50.97 444 PHE B CA 1
ATOM 6926 C C . PHE B 1 444 ? 9.289 44 26.094 1 50.97 444 PHE B C 1
ATOM 6928 O O . PHE B 1 444 ? 9.25 44.312 27.297 1 50.97 444 PHE B O 1
ATOM 6935 N N . LEU B 1 445 ? 10.055 43.031 25.594 1 51.56 445 LEU B N 1
ATOM 6936 C CA . LEU B 1 445 ? 11.023 42.375 26.469 1 51.56 445 LEU B CA 1
ATOM 6937 C C . LEU B 1 445 ? 12.109 43.375 26.906 1 51.56 445 LEU B C 1
ATOM 6939 O O . LEU B 1 445 ? 12.555 43.312 28.062 1 51.56 445 LEU B O 1
ATOM 6943 N N . ASP B 1 446 ? 12.609 44.094 26.031 1 54.38 446 ASP B N 1
ATOM 6944 C CA . ASP B 1 446 ? 13.586 45.094 26.406 1 54.38 446 ASP B CA 1
ATOM 6945 C C . ASP B 1 446 ? 12.984 46.125 27.375 1 54.38 446 ASP B C 1
ATOM 6947 O O . ASP B 1 446 ? 13.641 46.562 28.312 1 54.38 446 ASP B O 1
ATOM 6951 N N . ASN B 1 447 ? 11.828 46.438 27.109 1 50.88 447 ASN B N 1
ATOM 6952 C CA . ASN B 1 447 ? 11.18 47.344 28.031 1 50.88 447 ASN B CA 1
ATOM 6953 C C . ASN B 1 447 ? 10.898 46.719 29.375 1 50.88 447 ASN B C 1
ATOM 6955 O O . ASN B 1 447 ? 10.883 47.375 30.406 1 50.88 447 ASN B O 1
ATOM 6959 N N . SER B 1 448 ? 10.641 45.531 29.312 1 48.75 448 SER B N 1
ATOM 6960 C CA . SER B 1 448 ? 10.422 44.844 30.594 1 48.75 448 SER B CA 1
ATOM 6961 C C . SER B 1 448 ? 11.719 44.719 31.391 1 48.75 448 SER B C 1
ATOM 6963 O O . SER B 1 448 ? 11.688 44.625 32.625 1 48.75 448 SER B O 1
ATOM 6965 N N . GLN B 1 449 ? 12.773 44.5 30.766 1 48.41 449 GLN B N 1
ATOM 6966 C CA . GLN B 1 449 ? 14.039 44.531 31.5 1 48.41 449 GLN B CA 1
ATOM 6967 C C . GLN B 1 449 ? 14.352 45.938 32 1 48.41 449 GLN B C 1
ATOM 6969 O O . GLN B 1 449 ? 15.062 46.094 33 1 48.41 449 GLN B O 1
ATOM 6974 N N . LYS B 1 450 ? 13.938 47.031 31.469 1 53.78 450 LYS B N 1
ATOM 6975 C CA . LYS B 1 450 ? 14.203 48.375 31.969 1 53.78 450 LYS B CA 1
ATOM 6976 C C . LYS B 1 450 ? 13.219 48.75 33.094 1 53.78 450 LYS B C 1
ATOM 6978 O O . LYS B 1 450 ? 13.469 49.688 33.844 1 53.78 450 LYS B O 1
ATOM 6983 N N . SER B 1 451 ? 12.172 48.062 33.031 1 36.53 451 SER B N 1
ATOM 6984 C CA . SER B 1 451 ? 11.344 48.406 34.188 1 36.53 451 SER B CA 1
ATOM 6985 C C . SER B 1 451 ? 11.719 47.562 35.406 1 36.53 451 SER B C 1
ATOM 6987 O O . SER B 1 451 ? 11.891 46.344 35.281 1 36.53 451 SER B O 1
#

Sequence (902 aa):
MERETNIVPNFWGLTPFFLFIGIYIGTGLVLYFNGVERAFYQMPPIFAMFIAIVLTFIVFRGSFLAKMNKFIEGCAQQDVIFISLIFMLSGAFSAVCKEIGSVEAVVNIGLKYVPLNLLVCGIFLITLFLSFSTGSFMGTIVAVAPIALELADKVNISLPLVAGAILSAGAFGDNMSLISDTPIISSHTQKVNIVDVFKNGAFYTFPAAILASIVFAFLGSYYSKTASFIIEPSDINFFKIVPYVFVMAVAISGFNVFLALFLGIFVAGIIGIYYSDVTFLLLAKKINEGFLGLGEMFILVVFTGGISYMAIKYGGFDWLLLKLQKMSKSKRTSEFVIVFLVGILTVFLANNGLAILMSGSVVRSITQENNLNSKRIAALLCMSSCFFLSILPHSMHVIALVDFTKGKLSPFDIFPFLIYQGFLVLLIALSIIGLDIRLVFRSFLDNSQKSMERETNIVPNFWGLTPFFLFIGIYIGTGLVLYFNGVERAFYQMPPIFAMFIAIVLTFIVFRGSFLAKMNKFIEGCAQQDVIFISLIFMLSGAFSAVCKEIGSVEAVVNIGLKYVPLNLLVCGIFLITLFLSFSTGSFMGTIVAVAPIALELADKVNISLPLVAGAILSAGAFGDNMSLISDTPIISSHTQKVNIVDVFKNGAFYTFPAAILASIVFAFLGSYYSKTASFIIEPSDINFFKIVPYVFVMAVAISGFNVFLALFLGIFVAGIIGIYYSDVTFLLLAKKINEGFLGLGEMFILVVFTGGISYMAIKYGGFDWLLLKLQKMSKSKRTSEFVIVFLVGILTVFLANNGLAILMSGSVVRSITQENNLNSKRIAALLCMSSCFFLSILPHSMHVIALVDFTKGKLSPFDIFPFLIYQGFLVLLIALSIIGLDIRLVFRSFLDNSQKS

pLDDT: mean 86.36, std 10.46, range [36.22, 97.5]

InterPro domains:
  IPR018461 Na+/H+ antiporter, NhaC-like, C-terminal [PF03553] (46-220)
  IPR052180 NhaC Na(+)/H(+) Antiporter [PTHR33451] (8-433)

Nearest PDB structures (foldseek):
  7qha-assembly1_B  TM=4.950E-01  e=2.619E-07  Photobacterium profundum SS9
  8thi-assembly1_A  TM=4.740E-01  e=3.637E-07  Haemophilus influenzae Rd KW20
  5hwy-assembly1_A  TM=2.157E-01  e=1.125E-01  Methanocaldococcus jannaschii DSM 2661
  5hxs-assembly1_A  TM=2.169E-01  e=1.918E-01  Methanocaldococcus jannaschii DSM 2661
  4x0j-assembly1_A  TM=1.372E-01  e=6.546E+00  Trypanosoma brucei brucei

Secondary structure (DSSP, 8-state):
----TTPPP-GGGGHHHHHHHHHHHHHHHHHHHTT-TTHHHHS-HHHHHHHHHHHHHHHS-S-HHHHHHHHHHHHT-HHHHHHHHHHHHHHHHHHHHHHHTHHHHHHHHHHHHS-GGGHHHHHHHHHHHHHHHH--HHHHHHHHHHHHHHHHHHHT--HHHHHHHHHHHHHHHHHH-TT-HHHHHHHHHTT--HHHHHHHHHHHHHHHHHHHHHHHHHHHHHHHTT-----------GGGGHHHHHHHHHHHTT--HHHHHHHHHHHHHHHHHHTTS--HHHHHHHHHHHHHHTHHHHHHHHHHHHHHHHHHHTTHHHHHHHHHHTT--SHHHHHHHHHHHHHHHHHHHS-HHHHHHHHHHHHHHHHHHTT--HHHHHHHHHHHHHHHHHT-TTSHHHHHHHHHTTTSS-HHHHGGG-HHHHHHHHHHHHHHTT--HHHHHHHHHHHHHH-/----TTPPP-GGGGHHHHHHHHHHHHHHHHHHHTT-TTHHHHS-HHHHHHHHHHHHHHHS-S-HHHHHHHHHHHHT-HHHHHHHHHHHHHHHHHHHHHHHTHHHHHHHHHHHHS-HHHHHHHHHHHHHHHHHHH--HHHHHHHHHHHHHHHHHHHT--HHHHHHHHHHHHHHHHHH-TTSHHHHHHHHHHT--HHHHHHHHHHHHHHHHHHHHHHHHHHHHHHHTT-----------GGGGHHHHHHHHHHHTT--HHHHHHHHHHHHHHHHHHTTS--HHHHHHHHHHHHHHTHHHHHHHHHHHHHHHHHHHTTHHHHHHHHHHTT--SHHHHHHHHHHHHHHHHHHHS-HHHHHHHHHHHHHHHHHHTT--HHHHHHHHHHHHHHHHHT-TTSHHHHHHHHHTTTSS-HHHHGGG-HHHHHHHHHHHHHHTT--HHHHHHHHHHHHHH-

Foldseek 3Di:
DPQDPPADADQLLLVLLVQLCCVQVVQLVVCVVVPHALSNLVDQSLVSLVVSLVVLCVRFDDDNVVLVVLLQVLLPDPVLQVLLLLQLLLLLLLLLLVLLCLLVLVLLCCVVPNDQLCLLLVLLVLLLLLLQQQLALSLSLSLRLLNSLSSCVVLVFDSLQSLLSNLLSSLLNVQQHLPRLLLVLLCVLLVHDSVLLNVLLCLQQVVLSVVLSVVSSNVSNVRNVVRPPPPPRDDRDPLSNVLSVQLSVCSSVNDHSSVSSVVSLVSSVVSSVVVVSDDPVRSVVSSVVSSVLSVSLSSSSSSLSSSLSSSSNNNNLVNLLVVLLVQQDAPLSLLVSLLVQLLVLCLSSLDSSVSSNSNSNSNNVSCVVHVHDSSNSSNSSSLSSSLSSSLHQSRSSNVVSCSSNPSNDHSVSNNVNNSSSVSSVVQVVCVSVPNHCVVVVVVVVVVVVVD/DPQDPPADADQVLLVLLVQLCCVQVVQLVVCVVVPHALSNLVDQSLVSLVVSLVVLCVRFDDDNVVLVVLLQVLLPDPVLQVLLLLQLLLLLLLLLLVLLCLLVLVLLCCVVPNDQLCLLLVLLVLLLLLLQQQLALSLSLSLRLLNSLSSCVVLVFDSLQSLLSNNLSSLLNVQQHLPHLLLVLLCVLLVHDSVLLNVLLCLQQVVLSVVLSVVSSRVSNVRNVVRPPPPPRDDRDPLSNVLSVQLSVCSSVNDHNSVSSVVSLVSSVVSSVVVVSDDPVRSVVSSVVSSVLSVSLSSSSSSLSSSLSSSSNNNNLVNLLVVLLVQQDAPLSLLVSLLVQLLVLCLSSLDSSVSSNSNSNSNNVSCVVHVHDSSNSSNSSSLSSSLSSSLHQSRSSNVVSCSSVPSNDHSVSNNVNNSSSVSSVVQVVCVSVPNHCVVVVVVVVVVVVVD

Solvent-accessible surface area (backbone atoms only — not comparable to full-atom values): 43153 Å² total; per-residue (Å²): 129,78,77,66,86,84,58,59,59,25,71,72,29,46,47,35,48,53,49,20,50,45,48,42,53,44,48,17,50,55,31,43,75,70,64,42,79,44,23,62,54,61,54,47,61,52,39,29,45,50,52,16,49,52,46,42,71,68,70,48,84,75,55,67,67,59,48,49,51,42,29,38,51,20,29,21,29,50,68,35,43,49,54,24,49,43,40,23,38,33,24,18,32,51,36,42,30,54,66,52,38,19,54,57,27,48,40,36,44,40,69,68,72,40,62,61,36,43,46,42,26,47,50,21,52,53,36,25,50,39,2,34,37,44,16,28,34,63,54,34,42,52,67,43,44,61,54,53,50,51,40,26,58,74,55,54,36,61,57,37,54,48,51,10,28,43,54,30,15,11,42,48,4,27,48,62,9,88,77,4,62,36,32,46,47,25,12,58,47,46,70,45,57,51,66,45,26,39,59,53,33,43,65,40,51,51,57,16,46,53,52,26,43,52,48,33,32,51,50,21,37,60,52,30,72,72,38,74,67,82,67,74,70,63,90,71,51,73,72,43,36,43,34,60,54,48,26,51,51,41,17,49,73,56,38,54,56,60,56,19,38,54,51,22,37,50,51,36,48,53,51,20,44,73,72,64,59,33,52,73,64,52,47,38,44,31,34,42,48,8,33,57,69,24,33,62,57,27,50,38,40,26,52,49,28,10,52,47,42,41,21,56,67,48,7,14,54,52,30,53,49,55,61,50,56,71,63,47,80,43,61,60,46,32,55,51,41,50,40,48,50,34,24,53,41,6,62,65,58,53,31,44,53,60,20,46,59,71,40,18,67,59,51,40,50,53,32,61,74,50,69,50,61,52,43,52,49,25,16,45,51,33,48,34,14,44,46,40,43,71,70,30,62,85,15,67,67,44,43,46,56,24,54,70,49,72,24,77,42,50,59,72,59,24,58,84,34,33,45,28,47,50,41,32,53,49,47,50,50,34,34,64,75,68,57,37,62,61,55,55,49,46,50,47,52,53,48,54,71,71,100,129,78,78,66,86,84,55,61,59,27,70,72,28,45,47,36,48,55,46,21,50,44,47,41,54,45,49,17,49,56,30,43,77,69,64,43,79,42,23,62,55,60,55,46,62,52,40,28,46,49,52,18,50,52,46,41,69,66,70,48,84,75,53,70,67,58,50,49,51,43,30,39,51,20,30,22,29,50,69,34,44,48,55,24,49,44,41,23,38,33,24,18,32,52,36,42,31,54,66,51,38,19,55,57,26,48,40,34,45,40,70,68,73,39,62,59,38,41,46,43,25,48,50,21,51,54,36,25,50,40,2,34,38,44,14,28,34,62,55,33,42,53,68,41,45,62,55,53,49,50,40,26,58,74,55,53,36,61,56,37,52,47,51,10,28,41,55,30,16,11,42,48,5,26,46,62,9,88,76,4,62,36,32,47,48,26,13,58,48,47,70,45,57,51,67,44,26,39,59,54,32,44,67,40,50,51,57,14,46,52,53,25,44,52,50,33,33,50,50,20,38,60,54,31,72,72,37,72,68,81,65,76,67,62,91,71,52,73,72,41,36,43,35,60,52,48,26,51,51,40,18,50,73,57,36,54,57,61,56,20,37,54,52,24,36,50,50,37,49,53,51,19,44,73,72,63,60,33,52,74,62,53,46,37,45,32,34,43,50,8,32,55,69,26,34,62,56,27,49,38,40,26,51,48,30,10,51,49,42,40,20,56,68,48,7,15,55,52,31,52,50,55,61,50,56,70,63,47,80,46,61,61,46,32,54,52,40,49,41,49,50,33,25,53,39,6,62,65,59,54,32,44,51,58,19,45,58,71,41,18,66,59,51,40,49,53,33,60,74,52,70,50,61,52,44,53,49,24,17,44,51,32,48,34,14,44,43,40,41,69,72,30,61,84,15,66,68,41,43,47,55,23,56,70,48,73,24,78,43,50,58,71,59,23,58,85,34,32,45,27,47,51,41,32,52,50,46,52,50,34,34,64,75,68,57,36,63,62,55,55,48,46,50,46,50,54,47,51,69,74,95